Protein AF-0000000078270657 (afdb_homodimer)

Nearest PDB structures (foldseek):
  3v7p-assembly1_A-2  TM=9.640E-01  e=8.651E-48  Nitratiruptor sp. SB155-2
  7lkk-assembly2_C  TM=9.567E-01  e=9.719E-48  Helicobacter pylori
  4m51-assembly1_A-2  TM=9.625E-01  e=1.684E-46  Nitratiruptor sp. SB155-2
  7lkj-assembly1_B  TM=9.420E-01  e=9.041E-44  Helicobacter pylori
  7lkj-assembly2_D  TM=9.407E-01  e=1.241E-42  Helicobacter pylori

Foldseek 3Di:
DAKEWEQWEFQLPPVRDIDGRKIWDAFQFTADIGHPVVVCVVVVPHHYHYHHQWYKYFQWEFAAAELLQLQDDPQAAWDAQVSRVVSCVVCVVVSNPPPSPVSSLVLVVLCVFLRHQEYEYEYAQLPCLVVQLPASHAYAYAQEQWAADPVCLVVSLVNSVVSQVVQVVSDDPRRHYAHEHEEQLTHAPVNLLVRLVVCVVVVHAYEYEYCLAPQRQCQQDPVDDPSNVVVCVVPVPDHGNHHNLRVLVSCPPHQYEHEQCQVCLVPLLSHDQQRYAYEHQLQLSVGHHAGRPVVSNVVSNHQYAYHHYYVSRHVDRQLLVRLVSVLVRPVVDDNLVSLSVHLSNTAVSSCSSRVAQTSGNDRPGGPWMFMARHDDDPDPSCRSVCCSVPGRGTPWTDGSNHTDDD/DAKEWEQWEFQLPPVRDIDGRKIWDAFQFTADIGHPVVVCVVVVPHHYHYHHQWYKYFQWEFAAAELLQLQDDPQAAWDAQVSRVVSCVVCVVVSNPPPSPVSSLVLVVLCVFLRHQEYEYEYAQLPCLVVQLPASHAYAYAQEQWAADPVCLVVSLVNSVVSQVVQVVSDDPRRHYAHEYEEQLTHAPVNLLVRLVVCVVVVHAYEYEYCLAPQRQCQQDPVDDPSNVVVCVVPVPDHGNHHNLRVLCSCPPHQYEHEQCQVCLVPLLSHDQQRYAYEHQLQLSVGHHAGRPVVSNVVSNHQYAYHHYYVSRHVDRQLLVRLVSVLVRPVVDDNLVSLSVHLSNTAVSSCSSRVAQTSGNDRPGGPWMFMARHDDDPDPSCRSVCCSVPGRGTPWTDGSNHTDDD

Organism: NCBI:txid3161138

Structure (mmCIF, N/CA/C/O backbone):
data_AF-0000000078270657-model_v1
#
loop_
_entity.id
_entity.type
_entity.pdbx_description
1 polymer 'Metallo-dependent hydrolase, subgroup D'
#
loop_
_atom_site.group_PDB
_atom_site.id
_atom_site.type_symbol
_atom_site.label_atom_id
_atom_site.label_alt_id
_atom_site.label_comp_id
_atom_site.label_asym_id
_atom_site.label_entity_id
_atom_site.label_seq_id
_atom_site.pdbx_PDB_ins_code
_atom_site.Cartn_x
_atom_site.Cartn_y
_atom_site.Cartn_z
_atom_site.occupancy
_atom_site.B_iso_or_equiv
_atom_site.auth_seq_id
_atom_site.auth_comp_id
_atom_site.auth_asym_id
_atom_site.auth_atom_id
_atom_site.pdbx_PDB_model_num
ATOM 1 N N . MET A 1 1 ? -27.297 30.203 -2.799 1 95 1 MET A N 1
ATOM 2 C CA . MET A 1 1 ? -27.656 28.922 -2.188 1 95 1 MET A CA 1
ATOM 3 C C . MET A 1 1 ? -27.562 27.781 -3.197 1 95 1 MET A C 1
ATOM 5 O O . MET A 1 1 ? -27.953 27.938 -4.355 1 95 1 MET A O 1
ATOM 9 N N . LYS A 1 2 ? -26.875 26.75 -2.814 1 98.25 2 LYS A N 1
ATOM 10 C CA . LYS A 1 2 ? -26.766 25.547 -3.641 1 98.25 2 LYS A CA 1
ATOM 11 C C . LYS A 1 2 ? -27.344 24.328 -2.938 1 98.25 2 LYS A C 1
ATOM 13 O O . LYS A 1 2 ? -27.406 24.281 -1.707 1 98.25 2 LYS A O 1
ATOM 18 N N . ILE A 1 3 ? -27.922 23.5 -3.678 1 98.56 3 ILE A N 1
ATOM 19 C CA . ILE A 1 3 ? -28.344 22.203 -3.184 1 98.56 3 ILE A CA 1
ATOM 20 C C . ILE A 1 3 ? -27.656 21.094 -3.979 1 98.56 3 ILE A C 1
ATOM 22 O O . ILE A 1 3 ? -27.812 21 -5.199 1 98.56 3 ILE A O 1
ATOM 26 N N . LEU A 1 4 ? -26.812 20.328 -3.303 1 98.75 4 LEU A N 1
ATOM 27 C CA . LEU A 1 4 ? -26.094 19.219 -3.908 1 98.75 4 LEU A CA 1
ATOM 28 C C . LEU A 1 4 ? -26.781 17.891 -3.584 1 98.75 4 LEU A C 1
ATOM 30 O O . LEU A 1 4 ? -27 17.578 -2.414 1 98.75 4 LEU A O 1
ATOM 34 N N . LYS A 1 5 ? -27.203 17.125 -4.602 1 98.12 5 LYS A N 1
ATOM 35 C CA . LYS A 1 5 ? -27.766 15.797 -4.441 1 98.12 5 LYS A CA 1
ATOM 36 C C . LYS A 1 5 ? -26.703 14.719 -4.668 1 98.12 5 LYS A C 1
ATOM 38 O O . LYS A 1 5 ? -25.875 14.844 -5.566 1 98.12 5 LYS A O 1
ATOM 43 N N . ALA A 1 6 ? -26.703 13.727 -3.867 1 98.31 6 ALA A N 1
ATOM 44 C CA . ALA A 1 6 ? -25.781 12.617 -4.047 1 98.31 6 ALA A CA 1
ATOM 45 C C . ALA A 1 6 ? -26.406 11.297 -3.596 1 98.31 6 ALA A C 1
ATOM 47 O O . ALA A 1 6 ? -27.344 11.297 -2.789 1 98.31 6 ALA A O 1
ATOM 48 N N . LYS A 1 7 ? -25.984 10.18 -4.16 1 97.25 7 LYS A N 1
ATOM 49 C CA . LYS A 1 7 ? -26.469 8.852 -3.787 1 97.25 7 LYS A CA 1
ATOM 50 C C . LYS A 1 7 ? -26.109 8.523 -2.336 1 97.25 7 LYS A C 1
ATOM 52 O O . LYS A 1 7 ? -26.953 8 -1.596 1 97.25 7 LYS A O 1
ATOM 57 N N . PHE A 1 8 ? -24.891 8.781 -2.027 1 97.69 8 PHE A N 1
ATOM 58 C CA . PHE A 1 8 ? -24.422 8.617 -0.656 1 97.69 8 PHE A CA 1
ATOM 59 C C . PHE A 1 8 ? -23.781 9.898 -0.142 1 97.69 8 PHE A C 1
ATOM 61 O O . PHE A 1 8 ? -22.953 10.508 -0.833 1 97.69 8 PHE A O 1
ATOM 68 N N . ILE A 1 9 ? -24.188 10.352 1.01 1 98.5 9 ILE A N 1
ATOM 69 C CA . ILE A 1 9 ? -23.578 11.484 1.699 1 98.5 9 ILE A CA 1
ATOM 70 C C . ILE A 1 9 ? -22.984 11.023 3.029 1 98.5 9 ILE A C 1
ATOM 72 O O . ILE A 1 9 ? -23.719 10.688 3.959 1 98.5 9 ILE A O 1
ATOM 76 N N . ILE A 1 10 ? -21.672 10.945 3.078 1 98.69 10 ILE A N 1
ATOM 77 C CA . ILE A 1 10 ? -21 10.555 4.305 1 98.69 10 ILE A CA 1
ATOM 78 C C . ILE A 1 10 ? -20.781 11.781 5.191 1 98.69 10 ILE A C 1
ATOM 80 O O . ILE A 1 10 ? -20.078 12.711 4.812 1 98.69 10 ILE A O 1
ATOM 84 N N . LEU A 1 11 ? -21.328 11.789 6.367 1 98.81 11 LEU A N 1
ATOM 85 C CA . LEU A 1 11 ? -21.328 12.992 7.203 1 98.81 11 LEU A CA 1
ATOM 86 C C . LEU A 1 11 ? -20.016 13.141 7.941 1 98.81 11 LEU A C 1
ATOM 88 O O . LEU A 1 11 ? -19.625 14.258 8.32 1 98.81 11 LEU A O 1
ATOM 92 N N . CYS A 1 12 ? -19.281 12 8.219 1 98.56 12 CYS A N 1
ATOM 93 C CA . CYS A 1 12 ? -18.016 11.922 8.961 1 98.56 12 CYS A CA 1
ATOM 94 C C . CYS A 1 12 ? -18.172 12.5 10.359 1 98.56 12 CYS A C 1
ATOM 96 O O . CYS A 1 12 ? -17.266 13.148 10.875 1 98.56 12 CYS A O 1
ATOM 98 N N . ASN A 1 13 ? -19.406 12.406 10.93 1 97.88 13 ASN A N 1
ATOM 99 C CA . ASN A 1 13 ? -19.656 12.742 12.328 1 97.88 13 ASN A CA 1
AT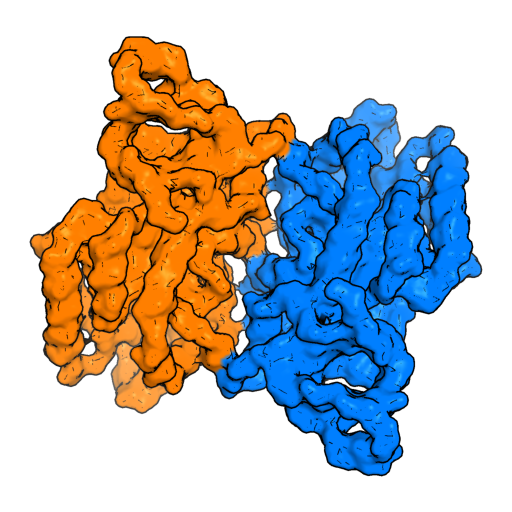OM 100 C C . ASN A 1 13 ? -19.219 11.625 13.258 1 97.88 13 ASN A C 1
ATOM 102 O O . ASN A 1 13 ? -18.625 10.641 12.812 1 97.88 13 ASN A O 1
ATOM 106 N N . GLU A 1 14 ? -19.406 11.766 14.508 1 95.62 14 GLU A N 1
ATOM 107 C CA . GLU A 1 14 ? -18.953 10.789 15.492 1 95.62 14 GLU A CA 1
ATOM 108 C C . GLU A 1 14 ? -19.531 9.406 15.219 1 95.62 14 GLU A C 1
ATOM 110 O O . GLU A 1 14 ? -18.812 8.406 15.281 1 95.62 14 GLU A O 1
ATOM 115 N N . SER A 1 15 ? -20.812 9.359 14.867 1 96.06 15 SER A N 1
ATOM 116 C CA . SER A 1 15 ? -21.469 8.078 14.602 1 96.06 15 SER A CA 1
ATOM 117 C C . SER A 1 15 ? -21.203 7.609 13.18 1 96.06 15 SER A C 1
ATOM 119 O O . SER A 1 15 ? -21.547 6.484 12.812 1 96.06 15 SER A O 1
ATOM 121 N N . PHE A 1 16 ? -20.609 8.422 12.383 1 97.38 16 PHE A N 1
ATOM 122 C CA . PHE A 1 16 ? -20.25 8.141 11 1 97.38 16 PHE A CA 1
ATOM 123 C C . PHE A 1 16 ? -21.5 7.77 10.195 1 97.38 16 PHE A C 1
ATOM 125 O O . PHE A 1 16 ? -21.531 6.727 9.539 1 97.38 16 PHE A O 1
ATOM 132 N N . ASP A 1 17 ? -22.453 8.625 10.188 1 97.62 17 ASP A N 1
ATOM 133 C CA . ASP A 1 17 ? -23.719 8.406 9.492 1 97.62 17 ASP A CA 1
ATOM 134 C C . ASP A 1 17 ? -23.562 8.617 7.988 1 97.62 17 ASP A C 1
ATOM 136 O O . ASP A 1 17 ? -22.781 9.477 7.555 1 97.62 17 ASP A O 1
ATOM 140 N N . VAL A 1 18 ? -24.281 7.828 7.234 1 97.44 18 VAL A N 1
ATOM 141 C CA . VAL A 1 18 ? -24.375 7.961 5.785 1 97.44 18 VAL A CA 1
ATOM 142 C C . VAL A 1 18 ? -25.828 8.195 5.371 1 97.44 18 VAL A C 1
ATOM 144 O O . VAL A 1 18 ? -26.703 7.391 5.68 1 97.44 18 VAL A O 1
ATOM 147 N N . VAL A 1 19 ? -26.062 9.359 4.719 1 97.19 19 VAL A N 1
ATOM 148 C CA . VAL A 1 19 ? -27.391 9.656 4.188 1 97.19 19 VAL A CA 1
ATOM 149 C C . VAL A 1 19 ? -27.5 9.133 2.756 1 97.19 19 VAL A C 1
ATOM 151 O O . VAL A 1 19 ? -26.672 9.469 1.9 1 97.19 19 VAL A O 1
ATOM 154 N N . GLN A 1 20 ? -28.484 8.281 2.5 1 96.12 20 GLN A N 1
ATOM 155 C CA . GLN A 1 20 ? -28.688 7.73 1.166 1 96.12 20 GLN A CA 1
ATOM 156 C C . GLN A 1 20 ? -29.703 8.57 0.38 1 96.12 20 GLN A C 1
ATOM 158 O O . GLN A 1 20 ? -30.734 8.953 0.913 1 96.12 20 GLN A O 1
ATOM 163 N N . ASN A 1 21 ? -29.328 8.836 -0.837 1 96.69 21 ASN A N 1
ATOM 164 C CA . ASN A 1 21 ? -30.156 9.617 -1.736 1 96.69 21 ASN A CA 1
ATOM 165 C C . ASN A 1 21 ? -30.578 10.938 -1.097 1 96.69 21 ASN A C 1
ATOM 167 O O . ASN A 1 21 ? -31.766 11.266 -1.056 1 96.69 21 ASN A O 1
ATOM 171 N N . GLY A 1 22 ? -29.547 11.617 -0.55 1 97.81 22 GLY A N 1
ATOM 172 C CA . GLY A 1 22 ? -29.797 12.859 0.173 1 97.81 22 GLY A CA 1
ATOM 173 C C . GLY A 1 22 ? -29.312 14.086 -0.572 1 97.81 22 GLY A C 1
ATOM 174 O O . GLY A 1 22 ? -29 14.016 -1.763 1 97.81 22 GLY A O 1
ATOM 175 N N . ALA A 1 23 ? -29.422 15.188 0.154 1 98.5 23 ALA A N 1
ATOM 176 C CA . ALA A 1 23 ? -28.984 16.469 -0.402 1 98.5 23 ALA A CA 1
ATOM 177 C C . ALA A 1 23 ? -28.375 17.359 0.677 1 98.5 23 ALA A C 1
ATOM 179 O O . ALA A 1 23 ? -28.609 17.156 1.869 1 98.5 23 ALA A O 1
ATOM 180 N N . ILE A 1 24 ? -27.578 18.266 0.26 1 98.81 24 ILE A N 1
ATOM 181 C CA . ILE A 1 24 ? -26.922 19.25 1.119 1 98.81 24 ILE A CA 1
ATOM 182 C C . ILE A 1 24 ? -27.25 20.656 0.621 1 98.81 24 ILE A C 1
ATOM 184 O O . ILE A 1 24 ? -26.969 20.984 -0.535 1 98.81 24 ILE A O 1
ATOM 188 N N . ALA A 1 25 ? -27.844 21.484 1.421 1 98.75 25 ALA A N 1
ATOM 189 C CA . ALA A 1 25 ? -28.031 22.906 1.114 1 98.75 25 ALA A CA 1
ATOM 190 C C . ALA A 1 25 ? -26.922 23.75 1.725 1 98.75 25 ALA A C 1
ATOM 192 O O . ALA A 1 25 ? -26.656 23.672 2.926 1 98.75 25 ALA A O 1
ATOM 193 N N . PHE A 1 26 ? -26.219 24.531 0.838 1 98.69 26 PHE A N 1
ATOM 194 C CA . PHE A 1 26 ? -25.078 25.266 1.367 1 98.69 26 PHE A CA 1
ATOM 195 C C . PHE A 1 26 ? -24.812 26.516 0.537 1 98.69 26 PHE A C 1
ATOM 197 O O . PHE A 1 26 ? -25.266 26.625 -0.604 1 98.69 26 PHE A O 1
ATOM 204 N N . ASP A 1 27 ? -24.219 27.516 1.09 1 97.88 27 ASP A N 1
ATOM 205 C CA . ASP A 1 27 ? -23.453 28.609 0.478 1 97.88 27 ASP A CA 1
ATOM 206 C C . ASP A 1 27 ? -22 28.609 0.962 1 97.88 27 ASP A C 1
ATOM 208 O O . ASP A 1 27 ? -21.281 27.625 0.77 1 97.88 27 ASP A O 1
ATOM 212 N N . LYS A 1 28 ? -21.656 29.5 1.803 1 97.88 28 LYS A N 1
ATOM 213 C CA . LYS A 1 28 ? -20.312 29.438 2.371 1 97.88 28 LYS A CA 1
ATOM 214 C C . LYS A 1 28 ? -20.234 28.422 3.508 1 97.88 28 LYS A C 1
ATOM 216 O O . LYS A 1 28 ? -19.156 27.906 3.82 1 97.88 28 LYS A O 1
ATOM 221 N N . THR A 1 29 ? -21.422 28.188 4.09 1 98.38 29 THR A N 1
ATOM 222 C CA . THR A 1 29 ? -21.578 27.203 5.16 1 98.38 29 THR A CA 1
ATOM 223 C C . THR A 1 29 ? -22.688 26.203 4.828 1 98.38 29 THR A C 1
ATOM 225 O O . THR A 1 29 ? -23.516 26.469 3.949 1 98.38 29 THR A O 1
ATOM 228 N N . ILE A 1 30 ? -22.672 25.156 5.453 1 98.62 30 ILE A N 1
ATOM 229 C CA . ILE A 1 30 ? -23.734 24.156 5.301 1 98.62 30 ILE A CA 1
ATOM 230 C C . ILE A 1 30 ? -24.969 24.594 6.074 1 98.62 30 ILE A C 1
ATOM 232 O O . ILE A 1 30 ? -24.875 24.953 7.25 1 98.62 30 ILE A O 1
ATOM 236 N N . HIS A 1 31 ? -26.094 24.531 5.43 1 98.19 31 HIS A N 1
ATOM 237 C CA . HIS A 1 31 ? -27.312 24.969 6.078 1 98.19 31 HIS A CA 1
ATOM 238 C C . HIS A 1 31 ? -28.125 23.781 6.57 1 98.19 31 HIS A C 1
ATOM 240 O O . HIS A 1 31 ? -28.688 23.812 7.672 1 98.19 31 HIS A O 1
ATOM 246 N N . LYS A 1 32 ? -28.188 22.797 5.707 1 97.62 32 LYS A N 1
ATOM 247 C CA . LYS A 1 32 ? -29.016 21.641 6.051 1 97.62 32 LYS A CA 1
ATOM 248 C C . LYS A 1 32 ? -28.672 20.438 5.176 1 97.62 32 LYS A C 1
ATOM 250 O O . LYS A 1 32 ? -28.281 20.609 4.016 1 97.62 32 LYS A O 1
ATOM 255 N N . ILE A 1 33 ? -28.703 19.328 5.781 1 98.12 33 ILE A N 1
ATOM 256 C CA . ILE A 1 33 ? -28.609 18.047 5.09 1 98.12 33 ILE A CA 1
ATOM 257 C C . ILE A 1 33 ? -29.922 17.281 5.262 1 98.12 33 ILE A C 1
ATOM 259 O O . ILE A 1 33 ? -30.453 17.188 6.367 1 98.12 33 ILE A O 1
ATOM 263 N N . GLY A 1 34 ? -30.406 16.781 4.246 1 96.25 34 GLY A N 1
ATOM 264 C CA . GLY A 1 34 ? -31.672 16.062 4.312 1 96.25 34 GLY A CA 1
ATOM 265 C C . GLY A 1 34 ? -32.156 15.594 2.957 1 96.25 34 GLY A C 1
ATOM 266 O O . GLY A 1 34 ? -31.375 15.32 2.059 1 96.25 34 GLY A O 1
ATOM 267 N N . LYS A 1 35 ? -33.562 15.422 2.824 1 95.19 35 LYS A N 1
ATOM 268 C CA . LYS A 1 35 ? -34.156 14.984 1.568 1 95.19 35 LYS A CA 1
ATOM 269 C C . LYS A 1 35 ? -34.219 16.125 0.561 1 95.19 35 LYS A C 1
ATOM 271 O O . LYS A 1 35 ? -34.469 17.281 0.933 1 95.19 35 LYS A O 1
ATOM 276 N N . PHE A 1 36 ? -33.969 15.781 -0.6 1 95.81 36 PHE A N 1
ATOM 277 C CA . PHE A 1 36 ? -33.938 16.766 -1.668 1 95.81 36 PHE A CA 1
ATOM 278 C C . PHE A 1 36 ? -35.219 17.562 -1.692 1 95.81 36 PHE A C 1
ATOM 280 O O . PHE A 1 36 ? -35.219 18.797 -1.785 1 95.81 36 PHE A O 1
ATOM 287 N N . ASP A 1 37 ? -36.344 16.828 -1.592 1 95.94 37 ASP A N 1
ATOM 288 C CA . ASP A 1 37 ? -37.656 17.469 -1.696 1 95.94 37 ASP A CA 1
ATOM 289 C C . ASP A 1 37 ? -37.844 18.484 -0.581 1 95.94 37 ASP A C 1
ATOM 291 O O . ASP A 1 37 ? -38.438 19.547 -0.802 1 95.94 37 ASP A O 1
ATOM 295 N N . GLU A 1 38 ? -37.406 18.172 0.54 1 96.31 38 GLU A N 1
ATOM 296 C CA . GLU A 1 38 ? -37.5 19.078 1.677 1 96.31 38 GLU A CA 1
ATOM 297 C C . GLU A 1 38 ? -36.625 20.328 1.464 1 96.31 38 GLU A C 1
ATOM 299 O O . GLU A 1 38 ? -37.062 21.438 1.771 1 96.31 38 GLU A O 1
ATOM 304 N N . LEU A 1 39 ? -35.469 20.156 0.97 1 96.94 39 LEU A N 1
ATOM 305 C CA . LEU A 1 39 ? -34.5 21.25 0.825 1 96.94 39 LEU A CA 1
ATOM 306 C C . LEU A 1 39 ? -34.938 22.203 -0.292 1 96.94 39 LEU A C 1
ATOM 308 O O . LEU A 1 39 ? -34.812 23.422 -0.166 1 96.94 39 LEU A O 1
ATOM 312 N N . ILE A 1 40 ? -35.469 21.641 -1.352 1 94.75 40 ILE A N 1
ATOM 313 C CA . ILE A 1 40 ? -35.844 22.5 -2.469 1 94.75 40 ILE A CA 1
ATOM 314 C C . ILE A 1 40 ? -37.094 23.297 -2.094 1 94.75 40 ILE A C 1
ATOM 316 O O . ILE A 1 40 ? -37.281 24.422 -2.59 1 94.75 40 ILE A O 1
ATOM 320 N N . ALA A 1 41 ? -37.938 22.734 -1.341 1 95.69 41 ALA A N 1
ATOM 321 C CA . ALA A 1 41 ? -39.094 23.469 -0.842 1 95.69 41 ALA A CA 1
ATOM 322 C C . ALA A 1 41 ? -38.656 24.656 0.024 1 95.69 41 ALA A C 1
ATOM 324 O O . ALA A 1 41 ? -39.281 25.719 -0.007 1 95.69 41 ALA A O 1
ATOM 325 N N . ARG A 1 42 ? -37.688 24.422 0.782 1 95.12 42 ARG A N 1
ATOM 326 C CA . ARG A 1 42 ? -37.219 25.453 1.709 1 95.12 42 ARG A CA 1
ATOM 327 C C . ARG A 1 42 ? -36.375 26.5 0.981 1 95.12 42 ARG A C 1
ATOM 329 O O . ARG A 1 42 ? -36.438 27.688 1.323 1 95.12 42 ARG A O 1
ATOM 336 N N . PHE A 1 43 ? -35.531 26.031 0.056 1 94.94 43 PHE A N 1
ATOM 337 C CA . PHE A 1 43 ? -34.625 26.906 -0.701 1 94.94 43 PHE A CA 1
ATOM 338 C C . PHE A 1 43 ? -35 26.891 -2.184 1 94.94 43 PHE A C 1
ATOM 340 O O . PHE A 1 43 ? -34.188 26.422 -3.008 1 94.94 43 PHE A O 1
ATOM 347 N N . SER A 1 44 ? -36.062 27.562 -2.617 1 91.5 44 SER A N 1
ATOM 348 C CA . SER A 1 44 ? -36.719 27.391 -3.916 1 91.5 44 SER A CA 1
ATOM 349 C C . SER A 1 44 ? -35.844 27.984 -5.031 1 91.5 44 SER A C 1
ATOM 351 O O . SER A 1 44 ? -35.906 27.531 -6.18 1 91.5 44 SER A O 1
ATOM 353 N N . ASP A 1 45 ? -34.969 28.922 -4.707 1 94 45 ASP A N 1
ATOM 354 C CA . ASP A 1 45 ? -34.188 29.578 -5.742 1 94 45 ASP A CA 1
ATOM 355 C C . ASP A 1 45 ? -32.781 29.047 -5.773 1 94 45 ASP A C 1
ATOM 357 O O . ASP A 1 45 ? -31.891 29.609 -6.438 1 94 45 ASP A O 1
ATOM 361 N N . ALA A 1 46 ? -32.562 27.906 -5.105 1 96.25 46 ALA A N 1
ATOM 362 C CA . ALA A 1 46 ? -31.203 27.375 -4.988 1 96.25 46 ALA A CA 1
ATOM 363 C C . ALA A 1 46 ? -30.734 26.766 -6.312 1 96.25 46 ALA A C 1
ATOM 365 O O . ALA A 1 46 ? -31.547 26.203 -7.059 1 96.25 46 ALA A O 1
ATOM 366 N N . GLU A 1 47 ? -29.406 26.938 -6.676 1 97.62 47 GLU A N 1
ATOM 367 C CA . GLU A 1 47 ? -28.766 26.188 -7.762 1 97.62 47 GLU A CA 1
ATOM 368 C C . GLU A 1 47 ? -28.672 24.703 -7.43 1 97.62 47 GLU A C 1
ATOM 370 O O . GLU A 1 47 ? -28.203 24.328 -6.359 1 97.62 47 GLU A O 1
ATOM 375 N N . ILE A 1 48 ? -29.156 23.859 -8.336 1 97.94 48 ILE A N 1
ATOM 376 C CA . ILE A 1 48 ? -29.172 22.422 -8.086 1 97.94 48 ILE A CA 1
ATOM 377 C C . ILE A 1 48 ? -27.938 21.781 -8.703 1 97.94 48 ILE A C 1
ATOM 379 O O . ILE A 1 48 ? -27.688 21.938 -9.906 1 97.94 48 ILE A O 1
ATOM 383 N N . LEU A 1 49 ? -27.062 21.172 -7.902 1 98.31 49 LEU A N 1
ATOM 384 C CA . LEU A 1 49 ? -25.938 20.344 -8.32 1 98.31 49 LEU A CA 1
ATOM 385 C C . LEU A 1 49 ? -26.281 18.859 -8.25 1 98.31 49 LEU A C 1
ATOM 387 O O . LEU A 1 49 ? -26.344 18.297 -7.16 1 98.31 49 LEU A O 1
ATOM 391 N N . ASP A 1 50 ? -26.438 18.219 -9.414 1 97.94 50 ASP A N 1
ATOM 392 C CA . ASP A 1 50 ? -26.938 16.844 -9.469 1 97.94 50 ASP A CA 1
ATOM 393 C C . ASP A 1 50 ? -25.781 15.852 -9.547 1 97.94 50 ASP A C 1
ATOM 395 O O . ASP A 1 50 ? -25.203 15.648 -10.617 1 97.94 50 ASP A O 1
ATOM 399 N N . PHE A 1 51 ? -25.484 15.203 -8.477 1 97.81 51 PHE A N 1
ATOM 400 C CA . PHE A 1 51 ? -24.516 14.133 -8.367 1 97.81 51 PHE A CA 1
ATOM 401 C C . PHE A 1 51 ? -25.172 12.844 -7.883 1 97.81 51 PHE A C 1
ATOM 403 O O . PHE A 1 51 ? -24.656 12.172 -6.988 1 97.81 51 PHE A O 1
ATOM 410 N N . ASN A 1 52 ? -26.25 12.391 -8.469 1 94.81 52 ASN A N 1
ATOM 411 C CA . ASN A 1 52 ? -27.172 11.359 -7.988 1 94.81 52 ASN A CA 1
ATOM 412 C C . ASN A 1 52 ? -26.5 9.992 -7.941 1 94.81 52 ASN A C 1
ATOM 414 O O . ASN A 1 52 ? -26.906 9.117 -7.184 1 94.81 52 ASN A O 1
ATOM 418 N N . ASP A 1 53 ? -25.469 9.742 -8.633 1 95.56 53 ASP A N 1
ATOM 419 C CA . ASP A 1 53 ? -24.812 8.43 -8.633 1 95.56 53 ASP A CA 1
ATOM 420 C C . ASP A 1 53 ? -23.5 8.469 -7.871 1 95.56 53 ASP A C 1
ATOM 422 O O . ASP A 1 53 ? -22.766 7.48 -7.844 1 95.56 53 ASP A O 1
ATOM 426 N N . ASP A 1 54 ? -23.234 9.609 -7.297 1 98.06 54 ASP A N 1
ATOM 427 C CA . ASP A 1 54 ? -21.906 9.859 -6.75 1 98.06 54 ASP A CA 1
ATOM 428 C C . ASP A 1 54 ? -21.938 9.883 -5.223 1 98.06 54 ASP A C 1
ATOM 430 O O . ASP A 1 54 ? -22.969 9.609 -4.613 1 98.06 54 ASP A O 1
ATOM 434 N N . ILE A 1 55 ? -20.797 10.008 -4.633 1 98.5 55 ILE A N 1
ATOM 435 C CA . ILE A 1 55 ? -20.609 10.055 -3.186 1 98.5 55 ILE A CA 1
ATOM 436 C C . ILE A 1 55 ? -20.141 11.453 -2.773 1 98.5 55 ILE A C 1
ATOM 438 O O . ILE A 1 55 ? -19.172 11.977 -3.326 1 98.5 55 ILE A O 1
ATOM 442 N N . ALA A 1 56 ? -20.844 12.086 -1.86 1 98.81 56 ALA A N 1
ATOM 443 C CA . ALA A 1 56 ? -20.422 13.359 -1.289 1 98.81 56 ALA A CA 1
ATOM 444 C C . ALA A 1 56 ? -19.953 13.195 0.152 1 98.81 56 ALA A C 1
ATOM 446 O O . ALA A 1 56 ? -20.547 12.438 0.922 1 98.81 56 ALA A O 1
ATOM 447 N N . MET A 1 57 ? -18.938 13.828 0.509 1 98.88 57 MET A N 1
ATOM 448 C CA . MET A 1 57 ? -18.422 13.836 1.871 1 98.88 57 MET A CA 1
ATOM 449 C C . MET A 1 57 ? -17.625 15.117 2.145 1 98.88 57 MET A C 1
ATOM 451 O O . MET A 1 57 ? -17.438 15.938 1.246 1 98.88 57 MET A O 1
ATOM 455 N N . PRO A 1 58 ? -17.328 15.398 3.436 1 98.94 58 PRO A N 1
ATOM 456 C CA . PRO A 1 58 ? -16.469 16.562 3.641 1 98.94 58 PRO A CA 1
ATOM 457 C C . PRO A 1 58 ? -15.203 16.5 2.793 1 98.94 58 PRO A C 1
ATOM 459 O O . PRO A 1 58 ? -14.633 15.43 2.59 1 98.94 58 PRO A O 1
ATOM 462 N N . ALA A 1 59 ? -14.812 17.672 2.246 1 98.94 59 ALA A N 1
ATOM 463 C CA . ALA A 1 59 ? -13.516 17.719 1.587 1 98.94 59 ALA A CA 1
ATOM 464 C C . ALA A 1 59 ? -12.414 17.203 2.51 1 98.94 59 ALA A C 1
ATOM 466 O O . ALA A 1 59 ? -12.484 17.375 3.729 1 98.94 59 ALA A O 1
ATOM 467 N N . LEU A 1 60 ? -11.398 16.609 1.958 1 98.94 60 LEU A N 1
ATOM 468 C CA . LEU A 1 60 ? -10.352 15.961 2.734 1 98.94 60 LEU A CA 1
ATOM 469 C C . LEU A 1 60 ? -9.359 16.984 3.277 1 98.94 60 LEU A C 1
ATOM 471 O O . LEU A 1 60 ? -9.297 18.109 2.791 1 98.94 60 LEU A O 1
ATOM 475 N N . ILE A 1 61 ? -8.695 16.594 4.344 1 98.94 61 ILE A N 1
ATOM 476 C CA . ILE A 1 61 ? -7.68 17.422 4.996 1 98.94 61 ILE A CA 1
ATOM 477 C C . ILE A 1 61 ? -6.367 16.641 5.094 1 98.94 61 ILE A C 1
ATOM 479 O O . ILE A 1 61 ? -6.34 15.516 5.613 1 98.94 61 ILE A O 1
ATOM 483 N N . ASN A 1 62 ? -5.309 17.094 4.504 1 98.94 62 ASN A N 1
ATOM 484 C CA . ASN A 1 62 ? -3.947 16.625 4.723 1 98.94 62 ASN A CA 1
ATOM 485 C C . ASN A 1 62 ? -3.211 17.469 5.754 1 98.94 62 ASN A C 1
ATOM 487 O O . ASN A 1 62 ? -2.555 18.453 5.402 1 98.94 62 ASN A O 1
ATOM 491 N N . SER A 1 63 ? -3.184 17.031 6.996 1 98.88 63 SER A N 1
ATOM 492 C CA . SER A 1 63 ? -2.852 17.891 8.117 1 98.88 63 SER A CA 1
ATOM 493 C C . SER A 1 63 ? -1.343 18.016 8.297 1 98.88 63 SER A C 1
ATOM 495 O O . SER A 1 63 ? -0.872 18.781 9.148 1 98.88 63 SER A O 1
ATOM 497 N N . HIS A 1 64 ? -0.576 17.297 7.496 1 98.94 64 HIS A N 1
ATOM 498 C CA . HIS A 1 64 ? 0.875 17.422 7.566 1 98.94 64 HIS A CA 1
ATOM 499 C C . HIS A 1 64 ? 1.519 17.125 6.215 1 98.94 64 HIS A C 1
ATOM 501 O O . HIS A 1 64 ? 1.464 16 5.727 1 98.94 64 HIS A O 1
ATOM 507 N N . ILE A 1 65 ? 2.125 18.125 5.645 1 98.62 65 ILE A N 1
ATOM 508 C CA . ILE A 1 65 ? 2.822 18.031 4.367 1 98.62 65 ILE A CA 1
ATOM 509 C C . ILE A 1 65 ? 4.035 18.953 4.363 1 98.62 65 ILE A C 1
ATOM 511 O O . ILE A 1 65 ? 4.117 19.875 5.172 1 98.62 65 ILE A O 1
ATOM 515 N N . HIS A 1 66 ? 5.078 18.641 3.66 1 97 66 HIS A N 1
ATOM 516 C CA . HIS A 1 66 ? 6.227 19.484 3.359 1 97 66 HIS A CA 1
ATOM 517 C C . HIS A 1 66 ? 6.309 19.797 1.867 1 97 66 HIS A C 1
ATOM 519 O O . HIS A 1 66 ? 6.926 19.047 1.109 1 97 66 HIS A O 1
ATOM 525 N N . LEU A 1 67 ? 5.832 20.938 1.465 1 96 67 LEU A N 1
ATOM 526 C CA . LEU A 1 67 ? 5.789 21.281 0.047 1 96 67 LEU A CA 1
ATOM 527 C C . LEU A 1 67 ? 7.184 21.578 -0.483 1 96 67 LEU A C 1
ATOM 529 O O . LEU A 1 67 ? 7.473 21.344 -1.657 1 96 67 LEU A O 1
ATOM 533 N N . GLU A 1 68 ? 8.078 22.031 0.394 1 90.88 68 GLU A N 1
ATOM 534 C CA . GLU A 1 68 ? 9.406 22.469 -0.009 1 90.88 68 GLU A CA 1
ATOM 535 C C . GLU A 1 68 ? 10.258 21.312 -0.495 1 90.88 68 GLU A C 1
ATOM 537 O O . GLU A 1 68 ? 11.266 21.5 -1.179 1 90.88 68 GLU A O 1
ATOM 542 N N . PHE A 1 69 ? 9.859 20.062 -0.154 1 85.31 69 PHE A N 1
ATOM 543 C CA . PHE A 1 69 ? 10.648 18.891 -0.508 1 85.31 69 PHE A CA 1
ATOM 544 C C . PHE A 1 69 ? 10.031 18.156 -1.688 1 85.31 69 PHE A C 1
ATOM 546 O O . PHE A 1 69 ? 10.406 17.016 -1.988 1 85.31 69 PHE A O 1
ATOM 553 N N . SER A 1 70 ? 9.18 18.734 -2.389 1 85 70 SER A N 1
ATOM 554 C CA . SER A 1 70 ? 8.398 18.078 -3.434 1 85 70 SER A CA 1
ATOM 555 C C . SER A 1 70 ? 9.242 17.844 -4.684 1 85 70 SER A C 1
ATOM 557 O O . SER A 1 70 ? 8.836 17.094 -5.582 1 85 70 SER A O 1
ATOM 559 N N . ALA A 1 71 ? 10.453 18.328 -4.695 1 74.25 71 ALA A N 1
ATOM 560 C CA . ALA A 1 71 ? 11.328 18.141 -5.852 1 74.25 71 ALA A CA 1
ATOM 561 C C . ALA A 1 71 ? 12.242 16.938 -5.645 1 74.25 71 ALA A C 1
ATOM 563 O O . ALA A 1 71 ? 13.062 16.609 -6.512 1 74.25 71 ALA A O 1
ATOM 564 N N . ASN A 1 72 ? 12.102 16.344 -4.449 1 78.12 72 ASN A N 1
ATOM 565 C CA . ASN A 1 72 ? 12.992 15.227 -4.156 1 78.12 72 ASN A CA 1
ATOM 566 C C . ASN A 1 72 ? 12.867 14.109 -5.188 1 78.12 72 ASN A C 1
ATOM 568 O O . ASN A 1 72 ? 11.758 13.797 -5.625 1 78.12 72 ASN A O 1
ATOM 572 N N . LYS A 1 73 ? 14.031 13.68 -5.457 1 72.75 73 LYS A N 1
ATOM 573 C CA . LYS A 1 73 ? 14.141 12.523 -6.348 1 72.75 73 LYS A CA 1
ATOM 574 C C . LYS A 1 73 ? 14.594 11.281 -5.582 1 72.75 73 LYS A C 1
ATOM 576 O O . LYS A 1 73 ? 14.352 11.172 -4.379 1 72.75 73 LYS A O 1
ATOM 581 N N . THR A 1 74 ? 15.258 10.289 -6.047 1 76.19 74 THR A N 1
ATOM 582 C CA . THR A 1 74 ? 15.688 8.984 -5.559 1 76.19 74 THR A CA 1
ATOM 583 C C . THR A 1 74 ? 17.047 9.078 -4.879 1 76.19 74 THR A C 1
ATOM 585 O O . THR A 1 74 ? 17.75 8.07 -4.727 1 76.19 74 THR A O 1
ATOM 588 N N . THR A 1 75 ? 17.391 10.281 -4.207 1 79.75 75 THR A N 1
ATOM 589 C CA . THR A 1 75 ? 18.75 10.453 -3.715 1 79.75 75 THR A CA 1
ATOM 590 C C . THR A 1 75 ? 18.812 10.242 -2.205 1 79.75 75 THR A C 1
ATOM 592 O O . THR A 1 75 ? 19.891 10.195 -1.623 1 79.75 75 THR A O 1
ATOM 595 N N . LEU A 1 76 ? 17.703 10.102 -1.632 1 87.5 76 LEU A N 1
ATOM 596 C CA . LEU A 1 76 ? 17.688 9.961 -0.179 1 87.5 76 LEU A CA 1
ATOM 597 C C . LEU A 1 76 ? 17.734 8.492 0.23 1 87.5 76 LEU A C 1
ATOM 599 O O . LEU A 1 76 ? 17.391 7.613 -0.561 1 87.5 76 LEU A O 1
ATOM 603 N N . GLU A 1 77 ? 18.25 8.344 1.375 1 91.19 77 GLU A N 1
ATOM 604 C CA . GLU A 1 77 ? 18.422 6.984 1.893 1 91.19 77 GLU A CA 1
ATOM 605 C C . GLU A 1 77 ? 17.328 6.648 2.912 1 91.19 77 GLU A C 1
ATOM 607 O O . GLU A 1 77 ? 17.016 7.461 3.781 1 91.19 77 GLU A O 1
ATOM 612 N N . TYR A 1 78 ? 16.766 5.465 2.785 1 93.75 78 TYR A N 1
ATOM 613 C CA . TYR A 1 78 ? 15.664 5.035 3.65 1 93.75 78 TYR A CA 1
ATOM 614 C C . TYR A 1 78 ? 16.062 3.805 4.457 1 93.75 78 TYR A C 1
ATOM 616 O O . TYR A 1 78 ? 17.156 3.258 4.273 1 93.75 78 TYR A O 1
ATOM 624 N N . GLY A 1 79 ? 15.234 3.418 5.422 1 92.38 79 GLY A N 1
ATOM 625 C CA . GLY A 1 79 ? 15.438 2.24 6.25 1 92.38 79 GLY A CA 1
ATOM 626 C C . GLY A 1 79 ? 15.781 2.576 7.688 1 92.38 79 GLY A C 1
ATOM 627 O O . GLY A 1 79 ? 15.578 1.76 8.586 1 92.38 79 GLY A O 1
ATOM 628 N N . ASP A 1 80 ? 16.312 3.713 7.836 1 92.25 80 ASP A N 1
ATOM 629 C CA . ASP A 1 80 ? 16.703 4.223 9.141 1 92.25 80 ASP A CA 1
ATOM 630 C C . ASP A 1 80 ? 16.625 5.746 9.188 1 92.25 80 ASP A C 1
ATOM 632 O O . ASP A 1 80 ? 17.094 6.43 8.273 1 92.25 80 ASP A O 1
ATOM 636 N N . PHE A 1 81 ? 16.078 6.258 10.273 1 94.5 81 PHE A N 1
ATOM 637 C CA . PHE A 1 81 ? 15.844 7.691 10.383 1 94.5 81 PHE A CA 1
ATOM 638 C C . PHE A 1 81 ? 17.156 8.461 10.32 1 94.5 81 PHE A C 1
ATOM 640 O O . PHE A 1 81 ? 17.266 9.477 9.633 1 94.5 81 PHE A O 1
ATOM 647 N N . LEU A 1 82 ? 18.094 8.016 11.117 1 93.06 82 LEU A N 1
ATOM 648 C CA . LEU A 1 82 ? 19.359 8.742 11.18 1 93.06 82 LEU A CA 1
ATOM 649 C C . LEU A 1 82 ? 20.078 8.695 9.828 1 93.06 82 LEU A C 1
ATOM 651 O O . LEU A 1 82 ? 20.688 9.68 9.414 1 93.06 82 LEU A O 1
ATOM 655 N N . ARG A 1 83 ? 20.031 7.523 9.188 1 90.94 83 ARG A N 1
ATOM 656 C CA . ARG A 1 83 ? 20.578 7.398 7.836 1 90.94 83 ARG A CA 1
ATOM 657 C C . ARG A 1 83 ? 19.906 8.375 6.879 1 90.94 83 ARG A C 1
ATOM 659 O O . ARG A 1 83 ? 20.562 9.047 6.09 1 90.94 83 ARG A O 1
ATOM 666 N N . TRP A 1 84 ? 18.609 8.445 6.914 1 92.88 84 TRP A N 1
ATOM 667 C CA . TRP A 1 84 ? 17.828 9.367 6.102 1 92.88 84 TRP A CA 1
ATOM 668 C C . TRP A 1 84 ? 18.203 10.812 6.398 1 92.88 84 TRP A C 1
ATOM 670 O O . TRP A 1 84 ? 18.438 11.602 5.484 1 92.88 84 TRP A O 1
ATOM 680 N N . LEU A 1 85 ? 18.281 11.172 7.715 1 91.5 85 LEU A N 1
ATOM 681 C CA . LEU A 1 85 ? 18.594 12.531 8.141 1 91.5 85 LEU A CA 1
ATOM 682 C C . LEU A 1 85 ? 19.953 12.969 7.613 1 91.5 85 LEU A C 1
ATOM 684 O O . LEU A 1 85 ? 20.094 14.086 7.105 1 91.5 85 LEU A O 1
ATOM 688 N N . LYS A 1 86 ? 20.922 12.094 7.688 1 89.75 86 LYS A N 1
ATOM 689 C CA . LYS A 1 86 ? 22.25 12.383 7.16 1 89.75 86 LYS A CA 1
ATOM 690 C C . LYS A 1 86 ? 22.203 12.625 5.656 1 89.75 86 LYS A C 1
ATOM 692 O O . LYS A 1 86 ? 22.906 13.5 5.141 1 89.75 86 LYS A O 1
ATOM 697 N N . SER A 1 87 ? 21.359 11.844 5.035 1 89.94 87 SER A N 1
ATOM 698 C CA . SER A 1 87 ? 21.25 12.008 3.59 1 89.94 87 SER A CA 1
ATOM 699 C C . SER A 1 87 ? 20.578 13.336 3.234 1 89.94 87 SER A C 1
ATOM 701 O O . SER A 1 87 ? 20.906 13.945 2.213 1 89.94 87 SER A O 1
ATOM 703 N N . ILE A 1 88 ? 19.609 13.781 4.027 1 86.5 88 ILE A N 1
ATOM 704 C CA . ILE A 1 88 ? 18.969 15.078 3.838 1 86.5 88 ILE A CA 1
ATOM 705 C C . ILE A 1 88 ? 20.016 16.188 3.977 1 86.5 88 ILE A C 1
ATOM 707 O O . ILE A 1 88 ? 20.094 17.094 3.141 1 86.5 88 ILE A O 1
ATOM 711 N N . ILE A 1 89 ? 20.797 16.062 5.047 1 83.31 89 ILE A N 1
ATOM 712 C CA . ILE A 1 89 ? 21.828 17.062 5.312 1 83.31 89 ILE A CA 1
ATOM 713 C C . ILE A 1 89 ? 22.844 17.078 4.172 1 83.31 89 ILE A C 1
ATOM 715 O O . ILE A 1 89 ? 23.203 18.156 3.672 1 83.31 89 ILE A O 1
ATOM 719 N N . ALA A 1 90 ? 23.25 15.938 3.689 1 83.31 90 ALA A N 1
ATOM 720 C CA . ALA A 1 90 ? 24.25 15.797 2.645 1 83.31 90 ALA A CA 1
ATOM 721 C C . ALA A 1 90 ? 23.75 16.359 1.318 1 83.31 90 ALA A C 1
ATOM 723 O O . ALA A 1 90 ? 24.547 16.875 0.515 1 83.31 90 ALA A O 1
ATOM 724 N N . ASN A 1 91 ? 22.453 16.328 1.173 1 81.62 91 ASN A N 1
ATOM 725 C CA . ASN A 1 91 ? 21.875 16.766 -0.096 1 81.62 91 ASN A CA 1
ATOM 726 C C . ASN A 1 91 ? 21.203 18.125 0.038 1 81.62 91 ASN A C 1
ATOM 728 O O . ASN A 1 91 ? 20.375 18.5 -0.801 1 81.62 91 ASN A O 1
ATOM 732 N N . GLY A 1 92 ? 21.453 18.797 1.102 1 77.81 92 GLY A N 1
ATOM 733 C CA . GLY A 1 92 ? 20.812 20.078 1.406 1 77.81 92 GLY A CA 1
ATOM 734 C C . GLY A 1 92 ? 20.906 21.078 0.272 1 77.81 92 GLY A C 1
ATOM 735 O O . GLY A 1 92 ? 19.906 21.703 -0.084 1 77.81 92 GLY A O 1
ATOM 736 N N . ASP A 1 93 ? 22.031 21.109 -0.365 1 71.38 93 ASP A N 1
ATOM 737 C CA . ASP A 1 93 ? 22.234 22.062 -1.458 1 71.38 93 ASP A CA 1
ATOM 738 C C . ASP A 1 93 ? 21.359 21.719 -2.66 1 71.38 93 ASP A C 1
ATOM 740 O O . ASP A 1 93 ? 20.766 22.594 -3.273 1 71.38 93 ASP A O 1
ATOM 744 N N . THR A 1 94 ? 21.312 20.484 -2.947 1 70.88 94 THR A N 1
ATOM 745 C CA . THR A 1 94 ? 20.516 20.016 -4.07 1 70.88 94 THR A CA 1
ATOM 746 C C . THR A 1 94 ? 19.031 20.25 -3.807 1 70.88 94 THR A C 1
ATOM 748 O O . THR A 1 94 ? 18.297 20.719 -4.684 1 70.88 94 THR A O 1
ATOM 751 N N . LEU A 1 95 ? 18.672 20.047 -2.693 1 69.88 95 LEU A N 1
ATOM 752 C CA . LEU A 1 95 ? 17.281 20.203 -2.295 1 69.88 95 LEU A CA 1
ATOM 753 C C . LEU A 1 95 ? 16.891 21.672 -2.279 1 69.88 95 LEU A C 1
ATOM 755 O O . LEU A 1 95 ? 15.734 22.031 -2.543 1 69.88 95 LEU A O 1
ATOM 759 N N . ALA A 1 96 ? 17.859 22.531 -2.084 1 65.06 96 ALA A N 1
ATOM 760 C CA . ALA A 1 96 ? 17.641 23.969 -2.027 1 65.06 96 ALA A CA 1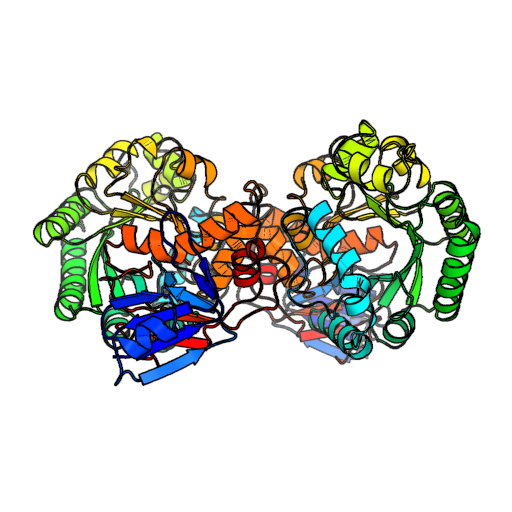
ATOM 761 C C . ALA A 1 96 ? 17.594 24.578 -3.428 1 65.06 96 ALA A C 1
ATOM 763 O O . ALA A 1 96 ? 16.938 25.594 -3.658 1 65.06 96 ALA A O 1
ATOM 764 N N . ASN A 1 97 ? 18.234 23.922 -4.363 1 64.5 97 ASN A N 1
ATOM 765 C CA . ASN A 1 97 ? 18.438 24.5 -5.684 1 64.5 97 ASN A CA 1
ATOM 766 C C . ASN A 1 97 ? 17.406 24 -6.688 1 64.5 97 ASN A C 1
ATOM 768 O O . ASN A 1 97 ? 17.312 24.531 -7.801 1 64.5 97 ASN A O 1
ATOM 772 N N . ASN A 1 98 ? 16.719 23.094 -6.406 1 67.31 98 ASN A N 1
ATOM 773 C CA . ASN A 1 98 ? 15.695 22.594 -7.312 1 67.31 98 ASN A CA 1
ATOM 774 C C . ASN A 1 98 ? 14.617 23.641 -7.578 1 67.31 98 ASN A C 1
ATOM 776 O O . ASN A 1 98 ? 14.477 24.594 -6.812 1 67.31 98 ASN A O 1
ATOM 780 N N . ASP A 1 99 ? 14.188 23.609 -8.828 1 70.88 99 ASP A N 1
ATOM 781 C CA . ASP A 1 99 ? 13.023 24.453 -9.094 1 70.88 99 ASP A CA 1
ATOM 782 C C . ASP A 1 99 ? 11.867 24.109 -8.164 1 70.88 99 ASP A C 1
ATOM 784 O O . ASP A 1 99 ? 11.031 23.266 -8.492 1 70.88 99 ASP A O 1
ATOM 788 N N . LYS A 1 100 ? 11.789 24.719 -7.191 1 86.38 100 LYS A N 1
ATOM 789 C CA . LYS A 1 100 ? 10.859 24.406 -6.113 1 86.38 100 LYS A CA 1
ATOM 790 C C . LYS A 1 100 ? 9.469 24.984 -6.406 1 86.38 100 LYS A C 1
ATOM 792 O O . LYS A 1 100 ? 8.461 24.422 -5.965 1 86.38 100 LYS A O 1
ATOM 797 N N . ASN A 1 101 ? 9.477 25.891 -7.273 1 89.5 101 ASN A N 1
ATOM 798 C CA . ASN A 1 101 ? 8.195 26.562 -7.492 1 89.5 101 ASN A CA 1
ATOM 799 C C . ASN A 1 101 ? 7.227 25.656 -8.25 1 89.5 101 ASN A C 1
ATOM 801 O O . ASN A 1 101 ? 6.09 25.453 -7.816 1 89.5 101 ASN A O 1
ATOM 805 N N . SER A 1 102 ? 7.742 25.141 -9.352 1 92.44 102 SER A N 1
ATOM 806 C CA . SER A 1 102 ? 6.895 24.266 -10.148 1 92.44 102 SER A CA 1
ATOM 807 C C . SER A 1 102 ? 6.484 23.031 -9.359 1 92.44 102 SER A C 1
ATOM 809 O O . SER A 1 102 ? 5.348 22.562 -9.469 1 92.44 102 SER A O 1
ATOM 811 N N . ALA A 1 103 ? 7.402 22.484 -8.594 1 93.44 103 ALA A N 1
ATOM 812 C CA . ALA A 1 103 ? 7.129 21.297 -7.801 1 93.44 103 ALA A CA 1
ATOM 813 C C . ALA A 1 103 ? 6.086 21.594 -6.723 1 93.44 103 ALA A C 1
ATOM 815 O O . ALA A 1 103 ? 5.199 20.766 -6.473 1 93.44 103 ALA A O 1
ATOM 816 N N . ILE A 1 104 ? 6.168 22.75 -6.141 1 95.62 104 ILE A N 1
ATOM 817 C CA . ILE A 1 104 ? 5.23 23.156 -5.098 1 95.62 104 ILE A CA 1
ATOM 818 C C . ILE A 1 104 ? 3.834 23.312 -5.691 1 95.62 104 ILE A C 1
ATOM 820 O O . ILE A 1 104 ? 2.852 22.828 -5.137 1 95.62 104 ILE A O 1
ATOM 824 N N . LYS A 1 105 ? 3.762 23.969 -6.836 1 95.5 105 LYS A N 1
ATOM 825 C CA . LYS A 1 105 ? 2.48 24.156 -7.508 1 95.5 105 LYS A CA 1
ATOM 826 C C . LYS A 1 105 ? 1.846 22.828 -7.867 1 95.5 105 LYS A C 1
ATOM 828 O O . LYS A 1 105 ? 0.643 22.625 -7.684 1 95.5 105 LYS A O 1
ATOM 833 N N . SER A 1 106 ? 2.682 21.969 -8.359 1 95.44 106 SER A N 1
ATOM 834 C CA . SER A 1 106 ? 2.201 20.641 -8.719 1 95.44 106 SER A CA 1
ATOM 835 C C . SER A 1 106 ? 1.71 19.875 -7.492 1 95.44 106 SER A C 1
ATOM 837 O O . SER A 1 106 ? 0.721 19.141 -7.566 1 95.44 106 SER A O 1
ATOM 839 N N . ALA A 1 107 ? 2.43 20 -6.43 1 96.62 107 ALA A N 1
ATOM 840 C CA . ALA A 1 107 ? 2.045 19.344 -5.184 1 96.62 107 ALA A CA 1
ATOM 841 C C . ALA A 1 107 ? 0.698 19.859 -4.684 1 96.62 107 ALA A C 1
ATOM 843 O O . ALA A 1 107 ? -0.149 19.078 -4.246 1 96.62 107 ALA A O 1
ATOM 844 N N . ILE A 1 108 ? 0.487 21.141 -4.75 1 97.81 108 ILE A N 1
ATOM 845 C CA . ILE A 1 108 ? -0.784 21.734 -4.344 1 97.81 108 ILE A CA 1
ATOM 846 C C . ILE A 1 108 ? -1.901 21.234 -5.254 1 97.81 108 ILE A C 1
ATOM 848 O O . ILE A 1 108 ? -2.975 20.844 -4.777 1 97.81 108 ILE A O 1
ATOM 852 N N . ALA A 1 109 ? -1.633 21.203 -6.539 1 97.62 109 ALA A N 1
ATOM 853 C CA . ALA A 1 109 ? -2.617 20.703 -7.496 1 97.62 109 ALA A CA 1
ATOM 854 C C . ALA A 1 109 ? -2.99 19.25 -7.195 1 97.62 109 ALA A C 1
ATOM 856 O O . ALA A 1 109 ? -4.152 18.859 -7.328 1 97.62 109 ALA A O 1
ATOM 857 N N . THR A 1 110 ? -2.006 18.469 -6.805 1 97.94 110 THR A N 1
ATOM 858 C CA . THR A 1 110 ? -2.236 17.078 -6.449 1 97.94 110 THR A CA 1
ATOM 859 C C . THR A 1 110 ? -3.203 16.969 -5.273 1 97.94 110 THR A C 1
ATOM 861 O O . THR A 1 110 ? -4.078 16.109 -5.258 1 97.94 110 THR A O 1
ATOM 864 N N . GLN A 1 111 ? -3.061 17.859 -4.32 1 98.69 111 GLN A N 1
ATOM 865 C CA . GLN A 1 111 ? -3.969 17.859 -3.178 1 98.69 111 GLN A CA 1
ATOM 866 C C . GLN A 1 111 ? -5.398 18.188 -3.615 1 98.69 111 GLN A C 1
ATOM 868 O O . GLN A 1 111 ? -6.332 17.453 -3.271 1 98.69 111 GLN A O 1
ATOM 873 N N . LEU A 1 112 ? -5.508 19.203 -4.371 1 98.75 112 LEU A N 1
ATOM 874 C CA . LEU A 1 112 ? -6.824 19.641 -4.824 1 98.75 112 LEU A CA 1
ATOM 875 C C . LEU A 1 112 ? -7.492 18.547 -5.66 1 98.75 112 LEU A C 1
ATOM 877 O O . LEU A 1 112 ? -8.672 18.234 -5.461 1 98.75 112 LEU A O 1
ATOM 881 N N . ASP A 1 113 ? -6.766 17.953 -6.52 1 98.5 113 ASP A N 1
ATOM 882 C CA . ASP A 1 113 ? -7.281 16.906 -7.383 1 98.5 113 ASP A CA 1
ATOM 883 C C . ASP A 1 113 ? -7.793 15.719 -6.559 1 98.5 113 ASP A C 1
ATOM 885 O O . ASP A 1 113 ? -8.773 15.078 -6.93 1 98.5 113 ASP A O 1
ATOM 889 N N . ALA A 1 114 ? -7.191 15.492 -5.465 1 98.69 114 ALA A N 1
ATOM 890 C CA . ALA A 1 114 ? -7.539 14.352 -4.613 1 98.69 114 ALA A CA 1
ATOM 891 C C . ALA A 1 114 ? -8.742 14.672 -3.736 1 98.69 114 ALA A C 1
ATOM 893 O O . ALA A 1 114 ? -9.242 13.805 -3.016 1 98.69 114 ALA A O 1
ATOM 894 N N . GLY A 1 115 ? -9.227 15.891 -3.752 1 98.75 115 GLY A N 1
ATOM 895 C CA . GLY A 1 115 ? -10.375 16.297 -2.949 1 98.75 115 GLY A CA 1
ATOM 896 C C . GLY A 1 115 ? -9.984 16.953 -1.64 1 98.75 115 GLY A C 1
ATOM 897 O O . GLY A 1 115 ? -10.797 17.031 -0.714 1 98.75 115 GLY A O 1
ATOM 898 N N . VAL A 1 116 ? -8.719 17.391 -1.512 1 98.88 116 VAL A N 1
ATOM 899 C CA . VAL A 1 116 ? -8.211 18.031 -0.299 1 98.88 116 VAL A CA 1
ATOM 900 C C . VAL A 1 116 ? -8.461 19.531 -0.363 1 98.88 116 VAL A C 1
ATOM 902 O O . VAL A 1 116 ? -8.023 20.203 -1.301 1 98.88 116 VAL A O 1
ATOM 905 N N . SER A 1 117 ? -9.133 20.047 0.589 1 98.69 117 SER A N 1
ATOM 906 C CA . SER A 1 117 ? -9.414 21.469 0.633 1 98.69 117 SER A CA 1
ATOM 907 C C . SER A 1 117 ? -8.484 22.188 1.605 1 98.69 117 SER A C 1
ATOM 909 O O . SER A 1 117 ? -8.398 23.422 1.593 1 98.69 117 SER A O 1
ATOM 911 N N . THR A 1 118 ? -7.859 21.422 2.48 1 98.88 118 THR A N 1
ATOM 912 C CA . THR A 1 118 ? -7.066 22 3.553 1 98.88 118 THR A CA 1
ATOM 913 C C . THR A 1 118 ? -5.781 21.219 3.775 1 98.88 118 THR A C 1
ATOM 915 O O . THR A 1 118 ? -5.801 19.984 3.781 1 98.88 118 THR A O 1
ATOM 918 N N . ILE A 1 119 ? -4.68 21.953 3.9 1 98.94 119 ILE A N 1
ATOM 919 C CA . ILE A 1 119 ? -3.418 21.297 4.227 1 98.94 119 ILE A CA 1
ATOM 920 C C . ILE A 1 119 ? -2.791 21.953 5.449 1 98.94 119 ILE A C 1
ATOM 922 O O . ILE A 1 119 ? -3.023 23.141 5.707 1 98.94 119 ILE A O 1
ATOM 926 N N . GLY A 1 120 ? -2.141 21.141 6.316 1 98.88 120 GLY A N 1
ATOM 927 C CA . GLY A 1 120 ? -1.161 21.641 7.27 1 98.88 120 GLY A CA 1
ATOM 928 C C . GLY A 1 120 ? 0.259 21.594 6.738 1 98.88 120 GLY A C 1
ATOM 929 O O . GLY A 1 120 ? 0.876 20.531 6.672 1 98.88 120 GLY A O 1
ATOM 930 N N . GLU A 1 121 ? 0.75 22.781 6.359 1 98.75 121 GLU A N 1
ATOM 931 C CA . GLU A 1 121 ? 2.059 22.891 5.723 1 98.75 121 GLU A CA 1
ATOM 932 C C . GLU A 1 121 ? 3.125 23.328 6.723 1 98.75 121 GLU A C 1
ATOM 934 O O . GLU A 1 121 ? 3.006 24.391 7.348 1 98.75 121 GLU A O 1
ATOM 939 N N . ILE A 1 122 ? 4.074 22.5 6.938 1 98.56 122 ILE A N 1
ATOM 940 C CA . ILE A 1 122 ? 5.242 22.938 7.691 1 98.56 122 ILE A CA 1
ATOM 941 C C . ILE A 1 122 ? 6.305 23.469 6.73 1 98.56 122 ILE A C 1
ATOM 943 O O . ILE A 1 122 ? 6.773 22.75 5.852 1 98.56 122 ILE A O 1
ATOM 947 N N . SER A 1 123 ? 6.672 24.703 6.918 1 97.25 123 SER A N 1
ATOM 948 C CA . SER A 1 123 ? 7.613 25.391 6.043 1 97.25 123 SER A CA 1
ATOM 949 C C . SER A 1 123 ? 8.898 25.75 6.785 1 97.25 123 SER A C 1
ATOM 951 O O . SER A 1 123 ? 8.867 26.469 7.781 1 97.25 123 SER A O 1
ATOM 953 N N . SER A 1 124 ? 9.984 25.297 6.27 1 93.62 124 SER A N 1
ATOM 954 C CA . SER A 1 124 ? 11.281 25.531 6.898 1 93.62 124 SER A CA 1
ATOM 955 C C . SER A 1 124 ? 11.945 26.781 6.332 1 93.62 124 SER A C 1
ATOM 957 O O . SER A 1 124 ? 12.711 27.453 7.031 1 93.62 124 SER A O 1
ATOM 959 N N . TYR A 1 125 ? 11.578 27.125 5.066 1 92.06 125 TYR A N 1
ATOM 960 C CA . TYR A 1 125 ? 12.344 28.172 4.391 1 92.06 125 TYR A CA 1
ATOM 961 C C . TYR A 1 125 ? 11.438 29.297 3.93 1 92.06 125 TYR A C 1
ATOM 963 O O . TYR A 1 125 ? 11.914 30.375 3.559 1 92.06 125 TYR A O 1
ATOM 971 N N . GLY A 1 126 ? 10.172 29.109 3.93 1 94.06 126 GLY A N 1
ATOM 972 C CA . GLY A 1 126 ? 9.234 30.156 3.617 1 94.06 126 GLY A CA 1
ATOM 973 C C . GLY A 1 126 ? 8.977 30.312 2.129 1 94.06 126 GLY A C 1
ATOM 974 O O . GLY A 1 126 ? 8.172 31.156 1.713 1 94.06 126 GLY A O 1
ATOM 975 N N . ILE A 1 127 ? 9.508 29.406 1.312 1 91.56 127 ILE A N 1
ATOM 976 C CA . ILE A 1 127 ? 9.461 29.547 -0.14 1 91.56 127 ILE A CA 1
ATOM 977 C C . ILE A 1 127 ? 8.055 29.25 -0.645 1 91.56 127 ILE A C 1
ATOM 979 O O . ILE A 1 127 ? 7.676 29.672 -1.742 1 91.56 127 ILE A O 1
ATOM 983 N N . ASP A 1 128 ? 7.25 28.594 0.12 1 95.38 128 ASP A N 1
ATOM 984 C CA . ASP A 1 128 ? 5.961 28.078 -0.338 1 95.38 128 ASP A CA 1
ATOM 985 C C . ASP A 1 128 ? 4.816 28.969 0.144 1 95.38 128 ASP A C 1
ATOM 987 O O . ASP A 1 128 ? 3.652 28.719 -0.176 1 95.38 128 ASP A O 1
ATOM 991 N N . ALA A 1 129 ? 5.105 30.062 0.898 1 97.19 129 ALA A N 1
ATOM 992 C CA . ALA A 1 129 ? 4.062 30.875 1.507 1 97.19 129 ALA A CA 1
ATOM 993 C C . ALA A 1 129 ? 3.172 31.516 0.443 1 97.19 129 ALA A C 1
ATOM 995 O O . ALA A 1 129 ? 1.946 31.406 0.506 1 97.19 129 ALA A O 1
ATOM 996 N N . LEU A 1 130 ? 3.773 32.125 -0.528 1 96.75 130 LEU A N 1
ATOM 997 C CA . LEU A 1 130 ? 3.016 32.844 -1.56 1 96.75 130 LEU A CA 1
ATOM 998 C C . LEU A 1 130 ? 2.246 31.844 -2.432 1 96.75 130 LEU A C 1
ATOM 1000 O O . LEU A 1 130 ? 1.14 32.156 -2.887 1 96.75 130 LEU A O 1
ATOM 1004 N N . HIS A 1 131 ? 2.865 30.688 -2.721 1 96.69 131 HIS A N 1
ATOM 1005 C CA . HIS A 1 131 ? 2.18 29.656 -3.49 1 96.69 131 HIS A CA 1
ATOM 1006 C C . HIS A 1 131 ? 0.914 29.188 -2.781 1 96.69 131 HIS A C 1
ATOM 1008 O O . HIS A 1 131 ? -0.131 29.016 -3.412 1 96.69 131 HIS A O 1
ATOM 1014 N N . CYS A 1 132 ? 1.015 29.031 -1.476 1 97.94 132 CYS A N 1
ATOM 1015 C CA . CYS A 1 132 ? -0.134 28.609 -0.681 1 97.94 132 CYS A CA 1
ATOM 1016 C C . CYS A 1 132 ? -1.192 29.703 -0.631 1 97.94 132 CYS A C 1
ATOM 1018 O O . CYS A 1 132 ? -2.377 29.438 -0.849 1 97.94 132 CYS A O 1
ATOM 1020 N N . ALA A 1 133 ? -0.749 30.906 -0.394 1 97.88 133 ALA A N 1
ATOM 1021 C CA . ALA A 1 133 ? -1.666 32.031 -0.234 1 97.88 133 ALA A CA 1
ATOM 1022 C C . ALA A 1 133 ? -2.404 32.312 -1.537 1 97.88 133 ALA A C 1
ATOM 1024 O O . ALA A 1 133 ? -3.541 32.812 -1.52 1 97.88 133 ALA A O 1
ATOM 1025 N N . ASN A 1 134 ? -1.787 32.031 -2.643 1 95.94 134 ASN A N 1
ATOM 1026 C CA . ASN A 1 134 ? -2.369 32.344 -3.945 1 95.94 134 ASN A CA 1
ATOM 1027 C C . ASN A 1 134 ? -3.092 31.125 -4.535 1 95.94 134 ASN A C 1
ATOM 1029 O O . ASN A 1 134 ? -3.467 31.141 -5.707 1 95.94 134 ASN A O 1
ATOM 1033 N N . SER A 1 135 ? -3.242 30.141 -3.803 1 95.38 135 SER A N 1
ATOM 1034 C CA . SER A 1 135 ? -3.971 28.938 -4.207 1 95.38 135 SER A CA 1
ATOM 1035 C C . SER A 1 135 ? -5.344 28.875 -3.547 1 95.38 135 SER A C 1
ATOM 1037 O O . SER A 1 135 ? -5.582 29.531 -2.529 1 95.38 135 SER A O 1
ATOM 1039 N N . PRO A 1 136 ? -6.27 28.172 -4.195 1 96.44 136 PRO A N 1
ATOM 1040 C CA . PRO A 1 136 ? -7.582 28.031 -3.557 1 96.44 136 PRO A CA 1
ATOM 1041 C C . PRO A 1 136 ? -7.543 27.125 -2.32 1 96.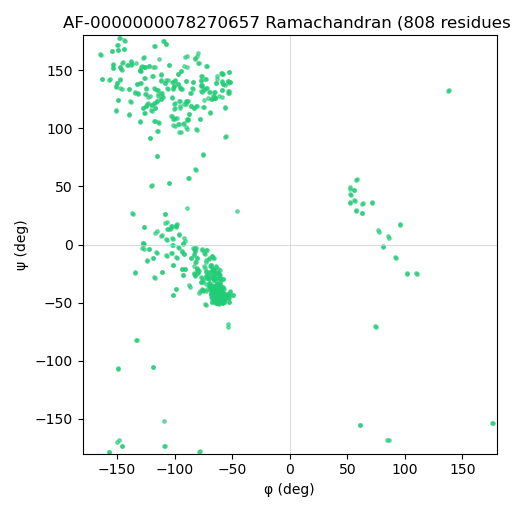44 136 PRO A C 1
ATOM 1043 O O . PRO A 1 136 ? -8.492 27.125 -1.535 1 96.44 136 PRO A O 1
ATOM 1046 N N . ILE A 1 137 ? -6.492 26.438 -2.127 1 98.06 137 ILE A N 1
ATOM 1047 C CA . ILE A 1 137 ? -6.43 25.484 -1.024 1 98.06 137 ILE A CA 1
ATOM 1048 C C . ILE A 1 137 ? -6.27 26.234 0.296 1 98.06 137 ILE A C 1
ATOM 1050 O O . ILE A 1 137 ? -5.539 27.219 0.369 1 98.06 137 ILE A O 1
ATOM 1054 N N . ARG A 1 138 ? -7.035 25.875 1.286 1 98.69 138 ARG A N 1
ATOM 1055 C CA . ARG A 1 138 ? -6.812 26.422 2.627 1 98.69 138 ARG A CA 1
ATOM 1056 C C . ARG A 1 138 ? -5.527 25.859 3.229 1 98.69 138 ARG A C 1
ATOM 1058 O O . ARG A 1 138 ? -5.277 24.656 3.182 1 98.69 138 ARG A O 1
ATOM 1065 N N . THR A 1 139 ? -4.707 26.75 3.752 1 98.88 139 THR A N 1
ATOM 1066 C CA . THR A 1 139 ? -3.426 26.328 4.305 1 98.88 139 THR A CA 1
ATOM 1067 C C . THR A 1 139 ? -3.266 26.828 5.742 1 98.88 139 THR A C 1
ATOM 1069 O O . THR A 1 139 ? -3.32 28.031 6 1 98.88 139 THR A O 1
ATOM 1072 N N . VAL A 1 140 ? -3.244 25.875 6.699 1 98.94 140 VAL A N 1
ATOM 1073 C CA . VAL A 1 140 ? -2.635 26.203 7.984 1 98.94 140 VAL A CA 1
ATOM 1074 C C . VAL A 1 140 ? -1.113 26.156 7.867 1 98.94 140 VAL A C 1
ATOM 1076 O O . VAL A 1 140 ? -0.541 25.078 7.688 1 98.94 140 VAL A O 1
ATOM 1079 N N . TYR A 1 141 ? -0.491 27.297 7.887 1 98.88 141 TYR A N 1
ATOM 1080 C CA . TYR A 1 141 ? 0.902 27.469 7.488 1 98.88 141 TYR A CA 1
ATOM 1081 C C . TYR A 1 141 ? 1.814 27.531 8.703 1 98.88 141 TYR A C 1
ATOM 1083 O O . TYR A 1 141 ? 1.964 28.594 9.32 1 98.88 141 TYR A O 1
ATOM 1091 N N . PHE A 1 142 ? 2.49 26.453 8.984 1 98.88 142 PHE A N 1
ATOM 1092 C CA . PHE A 1 142 ? 3.369 26.359 10.141 1 98.88 142 PHE A CA 1
ATOM 1093 C C . PHE A 1 142 ? 4.781 26.828 9.789 1 98.88 142 PHE A C 1
ATOM 1095 O O . PHE A 1 142 ? 5.566 26.047 9.234 1 98.88 142 PHE A O 1
ATOM 1102 N N . SER A 1 143 ? 5.109 28.062 10.141 1 98.69 143 SER A N 1
ATOM 1103 C CA . SER A 1 143 ? 6.504 28.484 10.047 1 98.69 143 SER A CA 1
ATOM 1104 C C . SER A 1 143 ? 7.375 27.75 11.062 1 98.69 143 SER A C 1
ATOM 1106 O O . SER A 1 143 ? 7.109 27.797 12.266 1 98.69 143 SER A O 1
ATOM 1108 N N . GLU A 1 144 ? 8.383 27.141 10.602 1 98.62 144 GLU A N 1
ATOM 1109 C CA . GLU A 1 144 ? 9.141 26.219 11.453 1 98.62 144 GLU A CA 1
ATOM 1110 C C . GLU A 1 144 ? 10.344 26.922 12.078 1 98.62 144 GLU A C 1
ATOM 1112 O O . GLU A 1 144 ? 11.055 27.672 11.398 1 98.62 144 GLU A O 1
ATOM 1117 N N . ILE A 1 145 ? 10.578 26.734 13.336 1 98.44 145 ILE A N 1
ATOM 1118 C CA . ILE A 1 145 ? 11.781 27.156 14.039 1 98.44 145 ILE A CA 1
ATOM 1119 C C . ILE A 1 145 ? 12.609 25.938 14.453 1 98.44 145 ILE A C 1
ATOM 1121 O O . ILE A 1 145 ? 12.055 24.922 14.883 1 98.44 145 ILE A O 1
ATOM 1125 N N . LEU A 1 146 ? 13.891 25.906 14.172 1 95.62 146 LEU A N 1
ATOM 1126 C CA . LEU A 1 146 ? 14.82 24.875 14.594 1 95.62 146 LEU A CA 1
ATOM 1127 C C . LEU A 1 146 ? 16.188 25.469 14.906 1 95.62 146 LEU A C 1
ATOM 1129 O O . LEU A 1 146 ? 16.438 26.641 14.617 1 95.62 146 LEU A O 1
ATOM 1133 N N . GLY A 1 147 ? 17.031 24.75 15.5 1 93.94 147 GLY A N 1
ATOM 1134 C CA . GLY A 1 147 ? 18.359 25.156 15.93 1 93.94 147 GLY A CA 1
ATOM 1135 C C . GLY A 1 147 ? 18.719 24.641 17.312 1 93.94 147 GLY A C 1
ATOM 1136 O O . GLY A 1 147 ? 17.922 24.766 18.25 1 93.94 147 GLY A O 1
ATOM 1137 N N . SER A 1 148 ? 19.922 24.094 17.391 1 91.88 148 SER A N 1
ATOM 1138 C CA . SER A 1 148 ? 20.328 23.469 18.656 1 91.88 148 SER A CA 1
ATOM 1139 C C . SER A 1 148 ? 21.547 24.156 19.25 1 91.88 148 SER A C 1
ATOM 1141 O O . SER A 1 148 ? 21.906 23.922 20.406 1 91.88 148 SER A O 1
ATOM 1143 N N . ASN A 1 149 ? 22.188 25.016 18.484 1 91.56 149 ASN A N 1
ATOM 1144 C CA . ASN A 1 149 ? 23.391 25.703 18.922 1 91.56 149 ASN A CA 1
ATOM 1145 C C . ASN A 1 149 ? 23.062 26.938 19.766 1 91.56 149 ASN A C 1
ATOM 1147 O O . ASN A 1 149 ? 22.531 27.922 19.25 1 91.56 149 ASN A O 1
ATOM 1151 N N . PRO A 1 150 ? 23.484 26.922 20.984 1 91.69 150 PRO A N 1
ATOM 1152 C CA . PRO A 1 150 ? 23.172 28.062 21.844 1 91.69 150 PRO A CA 1
ATOM 1153 C C . PRO A 1 150 ? 23.75 29.375 21.328 1 91.69 150 PRO A C 1
ATOM 1155 O O . PRO A 1 150 ? 23.141 30.438 21.531 1 91.69 150 PRO A O 1
ATOM 1158 N N . ALA A 1 151 ? 24.828 29.297 20.641 1 93 151 ALA A N 1
ATOM 1159 C CA . ALA A 1 151 ? 25.5 30.5 20.141 1 93 151 ALA A CA 1
ATOM 1160 C C . ALA A 1 151 ? 24.734 31.141 19 1 93 151 ALA A C 1
ATOM 1162 O O . ALA A 1 151 ? 24.969 32.281 18.641 1 93 151 ALA A O 1
ATOM 1163 N N . LEU A 1 152 ? 23.812 30.406 18.453 1 95.25 152 LEU A N 1
ATOM 1164 C CA . LEU A 1 152 ? 23.141 30.891 17.25 1 95.25 152 LEU A CA 1
ATOM 1165 C C . LEU A 1 152 ? 21.656 31.141 17.531 1 95.25 152 LEU A C 1
ATOM 1167 O O . LEU A 1 152 ? 20.875 31.328 16.594 1 95.25 152 LEU A O 1
ATOM 1171 N N . ILE A 1 153 ? 21.234 31.141 18.734 1 96.56 153 ILE A N 1
ATOM 1172 C CA . ILE A 1 153 ? 19.828 31.219 19.125 1 96.56 153 ILE A CA 1
ATOM 1173 C C . ILE A 1 153 ? 19.219 32.5 18.562 1 96.56 153 ILE A C 1
ATOM 1175 O O . ILE A 1 153 ? 18.156 32.5 17.953 1 96.56 153 ILE A O 1
ATOM 1179 N N . GLU A 1 154 ? 19.891 33.625 18.75 1 97.31 154 GLU A N 1
ATOM 1180 C CA . GLU A 1 154 ? 19.359 34.906 18.297 1 97.31 154 GLU A CA 1
ATOM 1181 C C . GLU A 1 154 ? 19.25 34.938 16.781 1 97.31 154 GLU A C 1
ATOM 1183 O O . GLU A 1 154 ? 18.281 35.469 16.234 1 97.31 154 GLU A O 1
ATOM 1188 N N . GLN A 1 155 ? 20.25 34.438 16.156 1 97.38 155 GLN A N 1
ATOM 1189 C CA . GLN A 1 155 ? 20.234 34.375 14.688 1 97.38 155 GLN A CA 1
ATOM 1190 C C . GLN A 1 155 ? 19.094 33.5 14.18 1 97.38 155 GLN A C 1
ATOM 1192 O O . GLN A 1 155 ? 18.391 33.906 13.242 1 97.38 155 GLN A O 1
ATOM 1197 N N . GLN A 1 156 ? 18.969 32.375 14.766 1 97.44 156 GLN A N 1
ATOM 1198 C CA . GLN A 1 156 ? 17.891 31.453 14.391 1 97.44 156 GLN A CA 1
ATOM 1199 C C . GLN A 1 156 ? 16.531 32.094 14.648 1 97.44 156 GLN A C 1
ATOM 1201 O O . GLN A 1 156 ? 15.617 31.984 13.828 1 97.44 156 GLN A O 1
ATOM 1206 N N . TRP A 1 157 ? 16.391 32.75 15.781 1 98.31 157 TRP A N 1
ATOM 1207 C CA . TRP A 1 157 ? 15.148 33.406 16.141 1 98.31 157 TRP A CA 1
ATOM 1208 C C . TRP A 1 157 ? 14.805 34.5 15.133 1 98.31 157 TRP A C 1
ATOM 1210 O O . TRP A 1 157 ? 13.672 34.594 14.664 1 98.31 157 TRP A O 1
ATOM 1220 N N . ASN A 1 158 ? 15.766 35.312 14.781 1 98.25 158 ASN A N 1
ATOM 1221 C CA . ASN A 1 158 ? 15.555 36.438 13.844 1 98.25 158 ASN A CA 1
ATOM 1222 C C . ASN A 1 158 ? 15.18 35.906 12.453 1 98.25 158 ASN A C 1
ATOM 1224 O O . ASN A 1 158 ? 14.328 36.5 11.781 1 98.25 158 ASN A O 1
ATOM 1228 N N . GLY A 1 159 ? 15.852 34.875 12.031 1 97.69 159 GLY A N 1
ATOM 1229 C CA . GLY A 1 159 ? 15.492 34.25 10.766 1 97.69 159 GLY A CA 1
ATOM 1230 C C . GLY A 1 159 ? 14.07 33.719 10.734 1 97.69 159 GLY A C 1
ATOM 1231 O O . GLY A 1 159 ? 13.352 33.906 9.758 1 97.69 159 GLY A O 1
ATOM 1232 N N . PHE A 1 160 ? 13.75 33.125 11.789 1 98.06 160 PHE A N 1
ATOM 1233 C CA . PHE A 1 160 ? 12.398 32.594 11.953 1 98.06 160 PHE A CA 1
ATOM 1234 C C . PHE A 1 160 ? 11.383 33.75 11.898 1 98.06 160 PHE A C 1
ATOM 1236 O O . PHE A 1 160 ? 10.391 33.656 11.172 1 98.06 160 PHE A O 1
ATOM 1243 N N . LEU A 1 161 ? 11.609 34.781 12.688 1 98.31 161 LEU A N 1
ATOM 1244 C CA . LEU A 1 161 ? 10.672 35.906 12.773 1 98.31 161 LEU A CA 1
ATOM 1245 C C . LEU A 1 161 ? 10.453 36.531 11.406 1 98.31 161 LEU A C 1
ATOM 1247 O O . LEU A 1 161 ? 9.344 36.938 11.078 1 98.31 161 LEU A O 1
ATOM 1251 N N . LYS A 1 162 ? 11.539 36.594 10.672 1 97.94 162 LYS A N 1
ATOM 1252 C CA . LYS A 1 162 ? 11.422 37.156 9.328 1 97.94 162 LYS A CA 1
ATOM 1253 C C . LYS A 1 162 ? 10.469 36.344 8.469 1 97.94 162 LYS A C 1
ATOM 1255 O O . LYS A 1 162 ? 9.586 36.875 7.812 1 97.94 162 LYS A O 1
ATOM 1260 N N . ARG A 1 163 ? 10.594 35.062 8.469 1 97.5 163 ARG A N 1
ATOM 1261 C CA . ARG A 1 163 ? 9.727 34.156 7.699 1 97.5 163 ARG A CA 1
ATOM 1262 C C . ARG A 1 163 ? 8.305 34.188 8.234 1 97.5 163 ARG A C 1
ATOM 1264 O O . ARG A 1 163 ? 7.344 34.25 7.465 1 97.5 163 ARG A O 1
ATOM 1271 N N . PHE A 1 164 ? 8.227 34.188 9.508 1 98.19 164 PHE A N 1
ATOM 1272 C CA . PHE A 1 164 ? 6.922 34.188 10.164 1 98.19 164 PHE A CA 1
ATOM 1273 C C . PHE A 1 164 ? 6.148 35.469 9.82 1 98.19 164 PHE A C 1
ATOM 1275 O O . PHE A 1 164 ? 4.953 35.406 9.531 1 98.19 164 PHE A O 1
ATOM 1282 N N . ASN A 1 165 ? 6.828 36.594 9.891 1 98.19 165 ASN A N 1
ATOM 1283 C CA . ASN A 1 165 ? 6.18 37.875 9.617 1 98.19 165 ASN A CA 1
ATOM 1284 C C . ASN A 1 165 ? 5.652 37.938 8.188 1 98.19 165 ASN A C 1
ATOM 1286 O O . ASN A 1 165 ? 4.566 38.469 7.941 1 98.19 165 ASN A O 1
ATOM 1290 N N . VAL A 1 166 ? 6.383 37.375 7.273 1 97.75 166 VAL A N 1
ATOM 1291 C CA . VAL A 1 166 ? 5.938 37.312 5.887 1 97.75 166 VAL A CA 1
ATOM 1292 C C . VAL A 1 166 ? 4.656 36.5 5.793 1 97.75 166 VAL A C 1
ATOM 1294 O O . VAL A 1 166 ? 3.686 36.906 5.156 1 97.75 166 VAL A O 1
ATOM 1297 N N . ALA A 1 167 ? 4.641 35.375 6.414 1 98.06 167 ALA A N 1
ATOM 1298 C CA . ALA A 1 167 ? 3.465 34.5 6.41 1 98.06 167 ALA A CA 1
ATOM 1299 C C . ALA A 1 167 ? 2.281 35.188 7.09 1 98.06 167 ALA A C 1
ATOM 1301 O O . ALA A 1 167 ? 1.145 35.062 6.621 1 98.06 167 ALA A O 1
ATOM 1302 N N . ASN A 1 168 ? 2.584 35.844 8.188 1 98 168 ASN A N 1
ATOM 1303 C CA . ASN A 1 168 ? 1.528 36.5 8.953 1 98 168 ASN A CA 1
ATOM 1304 C C . ASN A 1 168 ? 0.858 37.594 8.156 1 98 168 ASN A C 1
ATOM 1306 O O . ASN A 1 168 ? -0.329 37.875 8.344 1 98 168 ASN A O 1
ATOM 1310 N N . GLU A 1 169 ? 1.602 38.281 7.305 1 98.06 169 GLU A N 1
ATOM 1311 C CA . GLU A 1 169 ? 1.062 39.344 6.461 1 98.06 169 GLU A CA 1
ATOM 1312 C C . GLU A 1 169 ? 0.084 38.781 5.43 1 98.06 169 GLU A C 1
ATOM 1314 O O . GLU A 1 169 ? -0.751 39.531 4.902 1 98.06 169 GLU A O 1
ATOM 1319 N N . LEU A 1 170 ? 0.174 37.5 5.137 1 98.25 170 LEU A N 1
ATOM 1320 C CA . LEU A 1 170 ? -0.664 36.844 4.129 1 98.25 170 LEU A CA 1
ATOM 1321 C C . LEU A 1 170 ? -1.927 36.281 4.762 1 98.25 170 LEU A C 1
ATOM 1323 O O . LEU A 1 170 ? -2.723 35.625 4.082 1 98.25 170 LEU A O 1
ATOM 1327 N N . LYS A 1 171 ? -2.127 36.5 6.02 1 98.25 171 LYS A N 1
ATOM 1328 C CA . LYS A 1 171 ? -3.221 35.906 6.781 1 98.25 171 LYS A CA 1
ATOM 1329 C C . LYS A 1 171 ? -4.566 36.156 6.105 1 98.25 171 LYS A C 1
ATOM 1331 O O . LYS A 1 171 ? -4.844 37.281 5.676 1 98.25 171 LYS A O 1
ATOM 1336 N N . SER A 1 172 ? -5.344 35.188 5.957 1 97.56 172 SER A N 1
ATOM 1337 C CA . SER A 1 172 ? -6.707 35.188 5.445 1 97.56 172 SER A CA 1
ATOM 1338 C C . SER A 1 172 ? -7.496 33.969 5.926 1 97.56 172 SER A C 1
ATOM 1340 O O . SER A 1 172 ? -7.004 33.219 6.75 1 97.56 172 SER A O 1
ATOM 1342 N N . ASP A 1 173 ? -8.656 33.906 5.504 1 95.25 173 ASP A N 1
ATOM 1343 C CA . ASP A 1 173 ? -9.484 32.75 5.848 1 95.25 173 ASP A CA 1
ATOM 1344 C C . ASP A 1 173 ? -8.938 31.469 5.219 1 95.25 173 ASP A C 1
ATOM 1346 O O . ASP A 1 173 ? -9.203 30.359 5.699 1 95.25 173 ASP A O 1
ATOM 1350 N N . LEU A 1 174 ? -8.148 31.609 4.156 1 97.88 174 LEU A N 1
ATOM 1351 C CA . LEU A 1 174 ? -7.617 30.453 3.445 1 97.88 174 LEU A CA 1
ATOM 1352 C C . LEU A 1 174 ? -6.129 30.281 3.723 1 97.88 174 LEU A C 1
ATOM 1354 O O . LEU A 1 174 ? -5.527 29.281 3.309 1 97.88 174 LEU A O 1
ATOM 1358 N N . PHE A 1 175 ? -5.57 31.234 4.359 1 98.69 175 PHE A N 1
ATOM 1359 C CA . PHE A 1 175 ? -4.168 31.172 4.762 1 98.69 175 PHE A CA 1
ATOM 1360 C C . PHE A 1 175 ? -4.012 31.531 6.234 1 98.69 175 PHE A C 1
ATOM 1362 O O . PHE A 1 175 ? -4.082 32.719 6.605 1 98.69 175 PHE A O 1
ATOM 1369 N N . ILE A 1 176 ? -3.775 30.578 7.047 1 98.81 176 ILE A N 1
ATOM 1370 C CA . ILE A 1 176 ? -3.779 30.734 8.5 1 98.81 176 ILE A CA 1
ATOM 1371 C C . ILE A 1 176 ? -2.369 30.531 9.047 1 98.81 176 ILE A C 1
ATOM 1373 O O . ILE A 1 176 ? -1.897 29.391 9.141 1 98.81 176 ILE A O 1
ATOM 1377 N N . PRO A 1 177 ? -1.708 31.594 9.414 1 98.62 177 PRO A N 1
ATOM 1378 C CA . PRO A 1 177 ? -0.355 31.453 9.961 1 98.62 177 PRO A CA 1
ATOM 1379 C C . PRO A 1 177 ? -0.324 30.688 11.281 1 98.62 177 PRO A C 1
ATOM 1381 O O . PRO A 1 177 ? -1.22 30.859 12.117 1 98.62 177 PRO A O 1
ATOM 1384 N N . ALA A 1 178 ? 0.612 29.844 11.461 1 98.81 178 ALA A N 1
ATOM 1385 C CA . ALA A 1 178 ? 0.876 29.016 12.633 1 98.81 178 ALA A CA 1
ATOM 1386 C C . ALA A 1 178 ? 2.373 28.781 12.812 1 98.81 178 ALA A C 1
ATOM 1388 O O . ALA A 1 178 ? 3.189 29.359 12.086 1 98.81 178 ALA A O 1
ATOM 1389 N N . ILE A 1 179 ? 2.754 28.078 13.883 1 98.81 179 ILE A N 1
ATOM 1390 C CA . ILE A 1 179 ? 4.168 27.906 14.195 1 98.81 179 ILE A CA 1
ATOM 1391 C C . ILE A 1 179 ? 4.469 26.438 14.422 1 98.81 179 ILE A C 1
ATOM 1393 O O . ILE A 1 179 ? 3.66 25.703 15.008 1 98.81 179 ILE A O 1
ATOM 1397 N N . SER A 1 180 ? 5.598 25.984 13.914 1 98.88 180 SER A N 1
ATOM 1398 C CA . SER A 1 180 ? 6.086 24.641 14.188 1 98.88 180 SER A CA 1
ATOM 1399 C C . SER A 1 180 ? 7.422 24.672 14.922 1 98.88 180 SER A C 1
ATOM 1401 O O . SER A 1 180 ? 8.352 25.359 14.492 1 98.88 180 SER A O 1
ATOM 1403 N N . VAL A 1 181 ? 7.492 24.078 16.094 1 98.81 181 VAL A N 1
ATOM 1404 C CA . VAL A 1 181 ? 8.766 23.703 16.719 1 98.81 181 VAL A CA 1
ATOM 1405 C C . VAL A 1 181 ? 9.266 22.391 16.109 1 98.81 181 VAL A C 1
ATOM 1407 O O . VAL A 1 181 ? 8.586 21.375 16.188 1 98.81 181 VAL A O 1
ATOM 1410 N N . HIS A 1 182 ? 10.367 22.406 15.523 1 98.25 182 HIS A N 1
ATOM 1411 C CA . HIS A 1 182 ? 10.789 21.297 14.68 1 98.25 182 HIS A CA 1
ATOM 1412 C C . HIS A 1 182 ? 10.711 19.984 15.445 1 98.25 182 HIS A C 1
ATOM 1414 O O . HIS A 1 182 ? 9.922 19.094 15.094 1 98.25 182 HIS A O 1
ATOM 1420 N N . SER A 1 183 ? 11.586 19.75 16.422 1 98.06 183 SER A N 1
ATOM 1421 C CA . SER A 1 183 ? 11.617 18.516 17.203 1 98.06 183 SER A CA 1
ATOM 1422 C C . SER A 1 183 ? 12.438 18.688 18.469 1 98.06 183 SER A C 1
ATOM 1424 O O . SER A 1 183 ? 13.188 19.656 18.609 1 98.06 183 SER A O 1
ATOM 1426 N N . PRO A 1 184 ? 12.297 17.781 19.453 1 97.56 184 PRO A N 1
ATOM 1427 C CA . PRO A 1 184 ? 13.07 17.906 20.688 1 97.56 184 PRO A CA 1
ATOM 1428 C C . PRO A 1 184 ? 14.57 17.734 20.469 1 97.56 184 PRO A C 1
ATOM 1430 O O . PRO A 1 184 ? 15.383 18.281 21.234 1 97.56 184 PRO A O 1
ATOM 1433 N N . TYR A 1 185 ? 15 17.016 19.469 1 94.56 185 TYR A N 1
ATOM 1434 C CA . TYR A 1 185 ? 16.422 16.766 19.297 1 94.56 185 TYR A CA 1
ATOM 1435 C C . TYR A 1 185 ? 17.094 17.891 18.531 1 94.56 185 TYR A C 1
ATOM 1437 O O . TYR A 1 185 ? 18.328 17.984 18.484 1 94.56 185 TYR A O 1
ATOM 1445 N N . SER A 1 186 ? 16.297 18.797 17.922 1 94.69 186 SER A N 1
ATOM 1446 C CA . SER A 1 186 ? 16.922 19.719 16.969 1 94.69 186 SER A CA 1
ATOM 1447 C C . SER A 1 186 ? 16.578 21.172 17.312 1 94.69 186 SER A C 1
ATOM 1449 O O . SER A 1 186 ? 16.953 22.078 16.578 1 94.69 186 SER A O 1
ATOM 1451 N N . THR A 1 187 ? 15.82 21.391 18.391 1 97.56 187 THR A N 1
ATOM 1452 C CA . THR A 1 187 ? 15.445 22.766 18.734 1 97.56 187 THR A CA 1
ATOM 1453 C C . THR A 1 187 ? 15.805 23.062 20.188 1 97.56 187 THR A C 1
ATOM 1455 O O . THR A 1 187 ? 15.289 22.422 21.109 1 97.56 187 THR A O 1
ATOM 1458 N N . HIS A 1 188 ? 16.672 24 20.359 1 96.81 188 HIS A N 1
ATOM 1459 C CA . HIS A 1 188 ? 17.062 24.422 21.703 1 96.81 188 HIS A CA 1
ATOM 1460 C C . HIS A 1 188 ? 15.859 24.906 22.5 1 96.81 188 HIS A C 1
ATOM 1462 O O . HIS A 1 188 ? 14.961 25.547 21.953 1 96.81 188 HIS A O 1
ATOM 1468 N N . ILE A 1 189 ? 15.867 24.688 23.781 1 97.56 189 ILE A N 1
ATOM 1469 C CA . ILE A 1 189 ? 14.734 24.953 24.656 1 97.56 189 ILE A CA 1
ATOM 1470 C C . ILE A 1 189 ? 14.375 26.438 24.625 1 97.56 189 ILE A C 1
ATOM 1472 O O . ILE A 1 189 ? 13.203 26.797 24.703 1 97.56 189 ILE A O 1
ATOM 1476 N N . GLU A 1 190 ? 15.297 27.328 24.516 1 97.88 190 GLU A N 1
ATOM 1477 C CA . GLU A 1 190 ? 15.047 28.766 24.484 1 97.88 190 GLU A CA 1
ATOM 1478 C C . GLU A 1 190 ? 14.258 29.156 23.25 1 97.88 190 GLU A C 1
ATOM 1480 O O . GLU A 1 190 ? 13.367 30.016 23.328 1 97.88 190 GLU A O 1
ATOM 1485 N N . LEU A 1 191 ? 14.625 28.562 22.125 1 98.44 191 LEU A N 1
ATOM 1486 C CA . LEU A 1 191 ? 13.891 28.828 20.891 1 98.44 191 LEU A CA 1
ATOM 1487 C C . LEU A 1 191 ? 12.453 28.312 20.984 1 98.44 191 LEU A C 1
ATOM 1489 O O . LEU A 1 191 ? 11.516 29 20.562 1 98.44 191 LEU A O 1
ATOM 1493 N N . SER A 1 192 ? 12.312 27.141 21.562 1 98.62 192 SER A N 1
ATOM 1494 C CA . SER A 1 192 ? 10.977 26.562 21.734 1 98.62 192 SER A CA 1
ATOM 1495 C C . SER A 1 192 ? 10.102 27.469 22.594 1 98.62 192 SER A C 1
ATOM 1497 O O . SER A 1 192 ? 8.945 27.734 22.25 1 98.62 192 SER A O 1
ATOM 1499 N N . LYS A 1 193 ? 10.68 27.906 23.703 1 98.19 193 LYS A N 1
ATOM 1500 C CA . LYS A 1 193 ? 9.922 28.75 24.625 1 98.19 193 LYS A CA 1
ATOM 1501 C C . LYS A 1 193 ? 9.5 30.047 23.953 1 98.19 193 LYS A C 1
ATOM 1503 O O . LYS A 1 193 ? 8.367 30.5 24.109 1 98.19 193 LYS A O 1
ATOM 1508 N N . LYS A 1 194 ? 10.43 30.672 23.203 1 98.25 194 LYS A N 1
ATOM 1509 C CA . LYS A 1 194 ? 10.125 31.906 22.484 1 98.25 194 LYS A CA 1
ATOM 1510 C C . LYS A 1 194 ? 9.008 31.688 21.469 1 98.25 194 LYS A C 1
ATOM 1512 O O . LYS A 1 194 ? 8.062 32.469 21.391 1 98.25 194 LYS A O 1
ATOM 1517 N N . ALA A 1 195 ? 9.109 30.656 20.719 1 98.56 195 ALA A N 1
ATOM 1518 C CA . ALA A 1 195 ? 8.148 30.344 19.672 1 98.56 195 ALA A CA 1
ATOM 1519 C C . ALA A 1 195 ? 6.77 30.047 20.266 1 98.56 195 ALA A C 1
ATOM 1521 O O . ALA A 1 195 ? 5.754 30.531 19.734 1 98.56 195 ALA A O 1
ATOM 1522 N N . LEU A 1 196 ? 6.723 29.266 21.328 1 98.62 196 LEU A N 1
ATOM 1523 C CA . LEU A 1 196 ? 5.457 28.891 21.953 1 98.62 196 LEU A CA 1
ATOM 1524 C C . LEU A 1 196 ? 4.789 30.094 22.609 1 98.62 196 LEU A C 1
ATOM 1526 O O . LEU A 1 196 ? 3.562 30.203 22.609 1 98.62 196 LEU A O 1
ATOM 1530 N N . LYS A 1 197 ? 5.594 30.953 23.188 1 98.19 197 LYS A N 1
ATOM 1531 C CA . LYS A 1 197 ? 5.043 32.188 23.719 1 98.19 197 LYS A CA 1
ATOM 1532 C C . LYS A 1 197 ? 4.391 33.031 22.625 1 98.19 197 LYS A C 1
ATOM 1534 O O . LYS A 1 197 ? 3.287 33.531 22.797 1 98.19 197 LYS A O 1
ATOM 1539 N N . LEU A 1 198 ? 5.125 33.156 21.516 1 98.31 198 LEU A N 1
ATOM 1540 C CA . LEU A 1 198 ? 4.594 33.875 20.375 1 98.31 198 LEU A CA 1
ATOM 1541 C C . LEU A 1 198 ? 3.275 33.281 19.906 1 98.31 198 LEU A C 1
ATOM 1543 O O . LEU A 1 198 ? 2.32 34 19.609 1 98.31 198 LEU A O 1
ATOM 1547 N N . ALA A 1 199 ? 3.201 31.984 19.812 1 98.44 199 ALA A N 1
ATOM 1548 C CA . ALA A 1 199 ? 1.992 31.281 19.391 1 98.44 199 ALA A CA 1
ATOM 1549 C C . ALA A 1 199 ? 0.839 31.547 20.359 1 98.44 199 ALA A C 1
ATOM 1551 O O . ALA A 1 199 ? -0.269 31.891 19.938 1 98.44 199 ALA A O 1
ATOM 1552 N N . LYS A 1 200 ? 1.112 31.391 21.641 1 97.19 200 LYS A N 1
ATOM 1553 C CA . LYS A 1 200 ? 0.097 31.594 22.672 1 97.19 200 LYS A CA 1
ATOM 1554 C C . LYS A 1 200 ? -0.422 33.031 22.656 1 97.19 200 LYS A C 1
ATOM 1556 O O . LYS A 1 200 ? -1.632 33.25 22.719 1 97.19 200 LYS A O 1
ATOM 1561 N N . ASP A 1 201 ? 0.517 33.938 22.562 1 96.94 201 ASP A N 1
ATOM 1562 C CA . ASP A 1 201 ? 0.165 35.375 22.578 1 96.94 201 ASP A CA 1
ATOM 1563 C C . ASP A 1 201 ? -0.727 35.719 21.391 1 96.94 201 ASP A C 1
ATOM 1565 O O . ASP A 1 201 ? -1.497 36.688 21.453 1 96.94 201 ASP A O 1
ATOM 1569 N N . ASN A 1 202 ? -0.639 34.938 20.312 1 96.62 202 ASN A N 1
ATOM 1570 C CA . ASN A 1 202 ? -1.381 35.25 19.094 1 96.62 202 ASN A CA 1
ATOM 1571 C C . ASN A 1 202 ? -2.48 34.25 18.812 1 96.62 202 ASN A C 1
ATOM 1573 O O . ASN A 1 202 ? -3.088 34.25 17.75 1 96.62 202 ASN A O 1
ATOM 1577 N N . GLY A 1 203 ? -2.713 33.344 19.75 1 96.44 203 GLY A N 1
ATOM 1578 C CA . GLY A 1 203 ? -3.764 32.344 19.625 1 96.44 203 GLY A CA 1
ATOM 1579 C C . GLY A 1 203 ? -3.541 31.391 18.453 1 96.44 203 GLY A C 1
ATOM 1580 O O . GLY A 1 203 ? -4.488 31.031 17.766 1 96.44 203 GLY A O 1
ATOM 1581 N N . MET A 1 204 ? -2.301 31.047 18.172 1 98 204 MET A N 1
ATOM 1582 C CA . MET A 1 204 ? -1.958 30.188 17.047 1 98 204 MET A CA 1
ATOM 1583 C C . MET A 1 204 ? -1.848 28.734 17.484 1 98 204 MET A C 1
ATOM 1585 O O . MET A 1 204 ? -1.521 28.453 18.641 1 98 204 MET A O 1
ATOM 1589 N N . ILE A 1 205 ? -2.164 27.812 16.578 1 98.12 205 ILE A N 1
ATOM 1590 C CA . ILE A 1 205 ? -1.9 26.406 16.844 1 98.12 205 ILE A CA 1
ATOM 1591 C C . ILE A 1 205 ? -0.441 26.078 16.516 1 98.12 205 ILE A C 1
ATOM 1593 O O . ILE A 1 205 ? 0.231 26.844 15.828 1 98.12 205 ILE A O 1
ATOM 1597 N N . VAL A 1 206 ? 0.063 24.984 17.078 1 98.81 206 VAL A N 1
ATOM 1598 C CA . VAL A 1 206 ? 1.475 24.656 16.906 1 98.81 206 VAL A CA 1
ATOM 1599 C C . VAL A 1 206 ? 1.615 23.203 16.438 1 98.81 206 VAL A C 1
ATOM 1601 O O . VAL A 1 206 ? 0.697 22.406 16.609 1 98.81 206 VAL A O 1
ATOM 1604 N N . ALA A 1 207 ? 2.609 22.891 15.695 1 98.88 207 ALA A N 1
ATOM 1605 C CA . ALA A 1 207 ? 2.99 21.547 15.305 1 98.88 207 ALA A CA 1
ATOM 1606 C C . ALA A 1 207 ? 4.418 21.234 15.742 1 98.88 207 ALA A C 1
ATOM 1608 O O . ALA A 1 207 ? 5.227 22.141 15.938 1 98.88 207 ALA A O 1
ATOM 1609 N N . THR A 1 208 ? 4.695 20 15.945 1 98.88 208 THR A N 1
ATOM 1610 C CA . THR A 1 208 ? 6.047 19.562 16.266 1 98.88 208 THR A CA 1
ATOM 1611 C C . THR A 1 208 ? 6.238 18.094 15.891 1 98.88 208 THR A C 1
ATOM 1613 O O . THR A 1 208 ? 5.297 17.297 15.969 1 98.88 208 THR A O 1
ATOM 1616 N N . HIS A 1 209 ? 7.387 17.75 15.398 1 98.69 209 HIS A N 1
ATOM 1617 C CA . HIS A 1 209 ? 7.766 16.344 15.297 1 98.69 209 HIS A CA 1
ATOM 1618 C C . HIS A 1 209 ? 8.188 15.781 16.656 1 98.69 209 HIS A C 1
ATOM 1620 O O . HIS A 1 209 ? 8.859 16.469 17.422 1 98.69 209 HIS A O 1
ATOM 1626 N N . PHE A 1 210 ? 7.754 14.594 16.953 1 98.5 210 PHE A N 1
ATOM 1627 C CA . PHE A 1 210 ? 8.016 14.031 18.266 1 98.5 210 PHE A CA 1
ATOM 1628 C C . PHE A 1 210 ? 8.141 12.516 18.203 1 98.5 210 PHE A C 1
ATOM 1630 O O . PHE A 1 210 ? 7.246 11.836 17.703 1 98.5 210 PHE A O 1
ATOM 1637 N N . MET A 1 211 ? 9.266 11.945 18.688 1 97.94 211 MET A N 1
ATOM 1638 C CA . MET A 1 211 ? 9.5 10.516 18.859 1 97.94 211 MET A CA 1
ATOM 1639 C C . MET A 1 211 ? 9.289 9.766 17.547 1 97.94 211 MET A C 1
ATOM 1641 O O . MET A 1 211 ? 8.617 8.734 17.516 1 97.94 211 MET A O 1
ATOM 1645 N N . GLU A 1 212 ? 9.859 10.273 16.484 1 96.69 212 GLU A N 1
ATOM 1646 C CA . GLU A 1 212 ? 9.695 9.719 15.148 1 96.69 212 GLU A CA 1
ATOM 1647 C C . GLU A 1 212 ? 10.602 8.516 14.938 1 96.69 212 GLU A C 1
ATOM 1649 O O . GLU A 1 212 ? 10.352 7.684 14.055 1 96.69 212 GLU A O 1
ATOM 1654 N N . SER A 1 213 ? 11.688 8.414 15.75 1 96.5 213 SER A N 1
ATOM 1655 C CA . SER A 1 213 ? 12.648 7.332 15.57 1 96.5 213 SER A CA 1
ATOM 1656 C C . SER A 1 213 ? 13.086 6.754 16.922 1 96.5 213 SER A C 1
ATOM 1658 O O . SER A 1 213 ? 13 7.426 17.938 1 96.5 213 SER A O 1
ATOM 1660 N N . ILE A 1 214 ? 13.555 5.52 16.828 1 96.5 214 ILE A N 1
ATOM 1661 C CA . ILE A 1 214 ? 14.07 4.867 18.031 1 96.5 214 ILE A CA 1
ATOM 1662 C C . ILE A 1 214 ? 15.312 5.598 18.516 1 96.5 214 ILE A C 1
ATOM 1664 O O . ILE A 1 214 ? 15.57 5.664 19.719 1 96.5 214 ILE A O 1
ATOM 1668 N N . HIS A 1 215 ? 16.078 6.199 17.625 1 97.06 215 HIS A N 1
ATOM 1669 C CA . HIS A 1 215 ? 17.266 6.973 17.984 1 97.06 215 HIS A CA 1
ATOM 1670 C C . HIS A 1 215 ? 16.891 8.18 18.844 1 97.06 215 HIS A C 1
ATOM 1672 O O . HIS A 1 215 ? 17.594 8.492 19.812 1 97.06 215 HIS A O 1
ATOM 1678 N N . GLU A 1 216 ? 15.805 8.812 18.453 1 97.06 216 GLU A N 1
ATOM 1679 C CA . GLU A 1 216 ? 15.328 9.953 19.219 1 97.06 216 GLU A CA 1
ATOM 1680 C C . GLU A 1 216 ? 14.898 9.531 20.625 1 97.06 216 GLU A C 1
ATOM 1682 O O . GLU A 1 216 ? 15.234 10.188 21.609 1 97.06 216 GLU A O 1
ATOM 1687 N N . LYS A 1 217 ? 14.18 8.438 20.703 1 97.62 217 LYS A N 1
ATOM 1688 C CA . LYS A 1 217 ? 13.727 7.926 21.984 1 97.62 217 LYS A CA 1
ATOM 1689 C C . LYS A 1 217 ? 14.906 7.645 22.906 1 97.62 217 LYS A C 1
ATOM 1691 O O . LYS A 1 217 ? 14.914 8.094 24.062 1 97.62 217 LYS A O 1
ATOM 1696 N N . ILE A 1 218 ? 15.883 6.93 22.438 1 97.25 218 ILE A N 1
ATOM 1697 C CA . ILE A 1 218 ? 17.047 6.555 23.219 1 97.25 218 ILE A CA 1
ATOM 1698 C C . ILE A 1 218 ? 17.797 7.812 23.656 1 97.25 218 ILE A C 1
ATOM 1700 O O . ILE A 1 218 ? 18.234 7.914 24.812 1 97.25 218 ILE A O 1
ATOM 1704 N N . TRP A 1 219 ? 17.891 8.766 22.781 1 96.56 219 TRP A N 1
ATOM 1705 C CA . TRP A 1 219 ? 18.578 10.023 23.078 1 96.56 219 TRP A CA 1
ATOM 1706 C C . TRP A 1 219 ? 17.859 10.773 24.203 1 96.56 219 TRP A C 1
ATOM 1708 O O . TRP A 1 219 ? 18.484 11.18 25.188 1 96.56 219 TRP A O 1
ATOM 1718 N N . LEU A 1 220 ? 16.547 10.922 24.094 1 97.19 220 LEU A N 1
ATOM 1719 C CA . LEU A 1 220 ? 15.758 11.703 25.047 1 97.19 220 LEU A CA 1
ATOM 1720 C C . LEU A 1 220 ? 15.695 11.008 26.406 1 97.19 220 LEU A C 1
ATOM 1722 O O . LEU A 1 220 ? 15.664 11.672 27.438 1 97.19 220 LEU A O 1
ATOM 1726 N N . GLU A 1 221 ? 15.695 9.672 26.391 1 97.38 221 GLU A N 1
ATOM 1727 C CA . GLU A 1 221 ? 15.531 8.914 27.625 1 97.38 221 GLU A CA 1
ATOM 1728 C C . GLU A 1 221 ? 16.875 8.688 28.312 1 97.38 221 GLU A C 1
ATOM 1730 O O . GLU A 1 221 ? 16.953 8.664 29.547 1 97.38 221 GLU A O 1
ATOM 1735 N N . ASN A 1 222 ? 17.969 8.508 27.484 1 95.44 222 ASN A N 1
ATOM 1736 C CA . ASN A 1 222 ? 19.203 7.973 28.078 1 95.44 222 ASN A CA 1
ATOM 1737 C C . ASN A 1 222 ? 20.406 8.844 27.75 1 95.44 222 ASN A C 1
ATOM 1739 O O . ASN A 1 222 ? 21.516 8.578 28.219 1 95.44 222 ASN A O 1
ATOM 1743 N N . SER A 1 223 ? 20.25 9.875 26.969 1 94.5 223 SER A N 1
ATOM 1744 C CA . SER A 1 223 ? 21.359 10.719 26.531 1 94.5 223 SER A CA 1
ATOM 1745 C C . SER A 1 223 ? 22.469 9.875 25.922 1 94.5 223 SER A C 1
ATOM 1747 O O . SER A 1 223 ? 23.641 10.047 26.25 1 94.5 223 SER A O 1
ATOM 1749 N N . SER A 1 224 ? 22.078 8.914 25.094 1 93.62 224 SER A N 1
ATOM 1750 C CA . SER A 1 224 ? 23.016 7.984 24.469 1 93.62 224 SER A CA 1
ATOM 1751 C C . SER A 1 224 ? 22.516 7.523 23.109 1 93.62 224 SER A C 1
ATOM 1753 O O . SER A 1 224 ? 21.656 8.172 22.5 1 93.62 224 SER A O 1
ATOM 1755 N N . GLY A 1 225 ? 23.188 6.512 22.547 1 94.38 225 GLY A N 1
ATOM 1756 C CA . GLY A 1 225 ? 22.781 5.965 21.266 1 94.38 225 GLY A CA 1
ATOM 1757 C C . GLY A 1 225 ? 23.359 6.711 20.078 1 94.38 225 GLY A C 1
ATOM 1758 O O . GLY A 1 225 ? 24.25 7.559 20.25 1 94.38 225 GLY A O 1
ATOM 1759 N N . GLU A 1 226 ? 22.859 6.422 18.953 1 92.81 226 GLU A N 1
ATOM 1760 C CA . GLU A 1 226 ? 23.438 6.941 17.719 1 92.81 226 GLU A CA 1
ATOM 1761 C C . GLU A 1 226 ? 23.25 8.453 17.609 1 92.81 226 GLU A C 1
ATOM 1763 O O . GLU A 1 226 ? 24.109 9.148 17.062 1 92.81 226 GLU A O 1
ATOM 1768 N N . PHE A 1 227 ? 22.141 9.047 18.078 1 92.88 227 PHE A N 1
ATOM 1769 C CA . PHE A 1 227 ? 21.969 10.5 18.141 1 92.88 227 PHE A CA 1
ATOM 1770 C C . PHE A 1 227 ? 23.031 11.133 19.047 1 92.88 227 PHE A C 1
ATOM 1772 O O . PHE A 1 227 ? 23.516 12.227 18.766 1 92.88 227 PHE A O 1
ATOM 1779 N N . GLY A 1 228 ? 23.266 10.398 20.188 1 90.81 228 GLY A N 1
ATOM 1780 C CA . GLY A 1 228 ? 24.312 10.891 21.047 1 90.81 228 GLY A CA 1
ATOM 1781 C C . GLY A 1 228 ? 25.656 11.031 20.344 1 90.81 228 GLY A C 1
ATOM 1782 O O . GLY A 1 228 ? 26.312 12.07 20.453 1 90.81 228 GLY A O 1
ATOM 1783 N N . GLU A 1 229 ? 25.984 9.969 19.609 1 90.56 229 GLU A N 1
ATOM 1784 C CA . GLU A 1 229 ? 27.234 10 18.844 1 90.56 229 GLU A CA 1
ATOM 1785 C C . GLU A 1 229 ? 27.203 11.102 17.781 1 90.56 229 GLU A C 1
ATOM 1787 O O . GLU A 1 229 ? 28.219 11.758 17.531 1 90.56 229 GLU A O 1
ATOM 1792 N N . PHE A 1 230 ? 26.062 11.25 17.219 1 88.75 230 PHE A N 1
ATOM 1793 C CA . PHE A 1 230 ? 25.859 12.25 16.188 1 88.75 230 PHE A CA 1
ATOM 1794 C C . PHE A 1 230 ? 26.047 13.656 16.734 1 88.75 230 PHE A C 1
ATOM 1796 O O . PHE A 1 230 ? 26.812 14.445 16.188 1 88.75 230 PHE A O 1
ATOM 1803 N N . PHE A 1 231 ? 25.453 14.023 17.828 1 87.75 231 PHE A N 1
ATOM 1804 C CA . PHE A 1 231 ? 25.484 15.367 18.406 1 87.75 231 PHE A CA 1
ATOM 1805 C C . PHE A 1 231 ? 26.828 15.633 19.078 1 87.75 231 PHE A C 1
ATOM 1807 O O . PHE A 1 231 ? 27.312 16.766 19.062 1 87.75 231 PHE A O 1
ATOM 1814 N N . LYS A 1 232 ? 27.375 14.641 19.578 1 85.94 232 LYS A N 1
ATOM 1815 C CA . LYS A 1 232 ? 28.688 14.789 20.219 1 85.94 232 LYS A CA 1
ATOM 1816 C C . LYS A 1 232 ? 29.766 15.086 19.188 1 85.94 232 LYS A C 1
ATOM 1818 O O . LYS A 1 232 ? 30.828 15.633 19.531 1 85.94 232 LYS A O 1
ATOM 1823 N N . GLY A 1 233 ? 29.469 14.672 17.969 1 81.38 233 GLY A N 1
ATOM 1824 C CA . GLY A 1 233 ? 30.359 15.055 16.891 1 81.38 233 GLY A CA 1
ATOM 1825 C C . GLY A 1 233 ? 30.469 16.562 16.703 1 81.38 233 GLY A C 1
ATOM 1826 O O . GLY A 1 233 ? 31.5 17.062 16.25 1 81.38 233 GLY A O 1
ATOM 1827 N N . PHE A 1 234 ? 29.484 17.266 17.078 1 80.5 234 PHE A N 1
ATOM 1828 C CA . PHE A 1 234 ? 29.453 18.719 16.953 1 80.5 234 PHE A CA 1
ATOM 1829 C C . PHE A 1 234 ? 29.812 19.375 18.266 1 80.5 234 PHE A C 1
ATOM 1831 O O . PHE A 1 234 ? 30.484 20.406 18.297 1 80.5 234 PHE A O 1
ATOM 1838 N N . ASN A 1 235 ? 29.312 18.75 19.344 1 82.75 235 ASN A N 1
ATOM 1839 C CA . ASN A 1 235 ? 29.547 19.188 20.703 1 82.75 235 ASN A CA 1
ATOM 1840 C C . ASN A 1 235 ? 29.781 18.016 21.656 1 82.75 235 ASN A C 1
ATOM 1842 O O . ASN A 1 235 ? 28.828 17.328 22.031 1 82.75 235 ASN A O 1
ATOM 1846 N N . LYS A 1 236 ? 30.984 17.891 22.141 1 85.19 236 LYS A N 1
ATOM 1847 C CA . LYS A 1 236 ? 31.375 16.75 22.953 1 85.19 236 LYS A CA 1
ATOM 1848 C C . LYS A 1 236 ? 30.547 16.656 24.219 1 85.19 236 LYS A C 1
ATOM 1850 O O . LYS A 1 236 ? 30.375 15.562 24.781 1 85.19 236 LYS A O 1
ATOM 1855 N N . ASN A 1 237 ? 30 17.703 24.594 1 85.31 237 ASN A N 1
ATOM 1856 C CA . ASN A 1 237 ? 29.219 17.75 25.828 1 85.31 237 ASN A CA 1
ATOM 1857 C C . ASN A 1 237 ? 27.719 17.828 25.531 1 85.31 237 ASN A C 1
ATOM 1859 O O . ASN A 1 237 ? 26.938 18.281 26.375 1 85.31 237 ASN A O 1
ATOM 1863 N N . ALA A 1 238 ? 27.438 17.469 24.406 1 89 238 ALA A N 1
ATOM 1864 C CA . ALA A 1 238 ? 26.047 17.562 23.984 1 89 238 ALA A CA 1
ATOM 1865 C C . ALA A 1 238 ? 25.141 16.688 24.859 1 89 23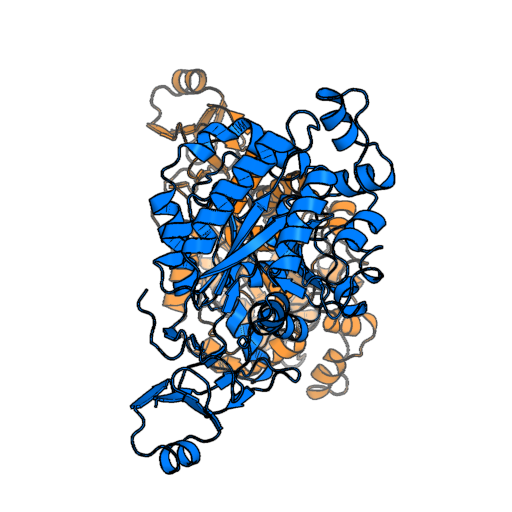8 ALA A C 1
ATOM 1867 O O . ALA A 1 238 ? 25.484 15.547 25.172 1 89 238 ALA A O 1
ATOM 1868 N N . THR A 1 239 ? 24.141 17.188 25.391 1 92.56 239 THR A N 1
ATOM 1869 C CA . THR A 1 239 ? 23.078 16.5 26.125 1 92.56 239 THR A CA 1
ATOM 1870 C C . THR A 1 239 ? 21.703 16.906 25.578 1 92.56 239 THR A C 1
ATOM 1872 O O . THR A 1 239 ? 21.547 17.969 24.984 1 92.56 239 THR A O 1
ATOM 1875 N N . PRO A 1 240 ? 20.75 15.961 25.75 1 95.94 240 PRO A N 1
ATOM 1876 C CA . PRO A 1 240 ? 19.406 16.359 25.281 1 95.94 240 PRO A CA 1
ATOM 1877 C C . PRO A 1 240 ? 18.891 17.609 25.984 1 95.94 240 PRO A C 1
ATOM 1879 O O . PRO A 1 240 ? 19.141 17.797 27.172 1 95.94 240 PRO A O 1
ATOM 1882 N N . PHE A 1 241 ? 18.141 18.344 25.266 1 94.94 241 PHE A N 1
ATOM 1883 C CA . PHE A 1 241 ? 17.531 19.562 25.812 1 94.94 241 PHE A CA 1
ATOM 1884 C C . PHE A 1 241 ? 16.312 19.219 26.656 1 94.94 241 PHE A C 1
ATOM 1886 O O . PHE A 1 241 ? 15.883 20.031 27.484 1 94.94 241 PHE A O 1
ATOM 1893 N N . TYR A 1 242 ? 15.773 18.016 26.344 1 97.44 242 TYR A N 1
ATOM 1894 C CA . TYR A 1 242 ? 14.484 17.641 26.906 1 97.44 242 TYR A CA 1
ATOM 1895 C C . TYR A 1 242 ? 14.492 16.203 27.359 1 97.44 242 TYR A C 1
ATOM 1897 O O . TYR A 1 242 ? 15.32 15.398 26.922 1 97.44 242 TYR A O 1
ATOM 1905 N N . THR A 1 243 ? 13.648 15.867 28.312 1 97.69 243 THR A N 1
ATOM 1906 C CA . THR A 1 243 ? 13.078 14.523 28.391 1 97.69 243 THR A CA 1
ATOM 1907 C C . THR A 1 243 ? 11.781 14.438 27.594 1 97.69 243 THR A C 1
ATOM 1909 O O . THR A 1 243 ? 11.18 15.461 27.266 1 97.69 243 THR A O 1
ATOM 1912 N N . PRO A 1 244 ? 11.336 13.211 27.266 1 98.19 244 PRO A N 1
ATOM 1913 C CA . PRO A 1 244 ? 10.039 13.125 26.578 1 98.19 244 PRO A CA 1
ATOM 1914 C C . PRO A 1 244 ? 8.922 13.828 27.344 1 98.19 244 PRO A C 1
ATOM 1916 O O . PRO A 1 244 ? 8.141 14.578 26.75 1 98.19 244 PRO A O 1
ATOM 1919 N N . LYS A 1 245 ? 8.859 13.672 28.609 1 97.81 245 LYS A N 1
ATOM 1920 C CA . LYS A 1 245 ? 7.828 14.273 29.453 1 97.81 245 LYS A CA 1
ATOM 1921 C C . LYS A 1 245 ? 7.93 15.797 29.438 1 97.81 245 LYS A C 1
ATOM 1923 O O . LYS A 1 245 ? 6.926 16.484 29.25 1 97.81 245 LYS A O 1
ATOM 1928 N N . SER A 1 246 ? 9.172 16.297 29.672 1 98.12 246 SER A N 1
ATOM 1929 C CA . SER A 1 246 ? 9.336 17.734 29.734 1 98.12 246 SER A CA 1
ATOM 1930 C C . SER A 1 246 ? 9 18.406 28.406 1 98.12 246 SER A C 1
ATOM 1932 O O . SER A 1 246 ? 8.508 19.531 28.375 1 98.12 246 SER A O 1
ATOM 1934 N N . PHE A 1 247 ? 9.297 17.719 27.297 1 98.5 247 PHE A N 1
ATOM 1935 C CA . PHE A 1 247 ? 8.977 18.266 25.984 1 98.5 247 PHE A CA 1
ATOM 1936 C C . PHE A 1 247 ? 7.473 18.391 25.797 1 98.5 247 PHE A C 1
ATOM 1938 O O . PHE A 1 247 ? 6.977 19.438 25.391 1 98.5 247 PHE A O 1
ATOM 1945 N N . ILE A 1 248 ? 6.734 17.328 26.109 1 98.44 248 ILE A N 1
ATOM 1946 C CA . ILE A 1 248 ? 5.281 17.359 25.984 1 98.44 248 ILE A CA 1
ATOM 1947 C C . ILE A 1 248 ? 4.707 18.484 26.844 1 98.44 248 ILE A C 1
ATOM 1949 O O . ILE A 1 248 ? 3.797 19.188 26.422 1 98.44 248 ILE A O 1
ATOM 1953 N N . GLU A 1 249 ? 5.285 18.719 28 1 97.44 249 GLU A N 1
ATOM 1954 C CA . GLU A 1 249 ? 4.805 19.703 28.953 1 97.44 249 GLU A CA 1
ATOM 1955 C C . GLU A 1 249 ? 4.957 21.125 28.406 1 97.44 249 GLU A C 1
ATOM 1957 O O . GLU A 1 249 ? 4.203 22.016 28.781 1 97.44 249 GLU A O 1
ATOM 1962 N N . LEU A 1 250 ? 5.965 21.312 27.547 1 97.44 250 LEU A N 1
ATOM 1963 C CA . LEU A 1 250 ? 6.18 22.625 26.938 1 97.44 250 LEU A CA 1
ATOM 1964 C C . LEU A 1 250 ? 4.945 23.078 26.172 1 97.44 250 LEU A C 1
ATOM 1966 O O . LEU A 1 250 ? 4.715 24.266 26 1 97.44 250 LEU A O 1
ATOM 1970 N N . PHE A 1 251 ? 4.207 22.141 25.672 1 98.06 251 PHE A N 1
ATOM 1971 C CA . PHE A 1 251 ? 3.08 22.469 24.797 1 98.06 251 PHE A CA 1
ATOM 1972 C C . PHE A 1 251 ? 1.773 22.453 25.594 1 98.06 251 PHE A C 1
ATOM 1974 O O . PHE A 1 251 ? 0.691 22.422 25 1 98.06 251 PHE A O 1
ATOM 1981 N N . ALA A 1 252 ? 1.979 22.516 26.906 1 94.12 252 ALA A N 1
ATOM 1982 C CA . ALA A 1 252 ? 0.789 22.547 27.75 1 94.12 252 ALA A CA 1
ATOM 1983 C C . ALA A 1 252 ? -0.099 23.75 27.406 1 94.12 252 ALA A C 1
ATOM 1985 O O . ALA A 1 252 ? 0.399 24.828 27.109 1 94.12 252 ALA A O 1
ATOM 1986 N N . ASP A 1 253 ? -1.371 23.672 27.234 1 93.62 253 ASP A N 1
ATOM 1987 C CA . ASP A 1 253 ? -2.41 24.688 27.078 1 93.62 253 ASP A CA 1
ATOM 1988 C C . ASP A 1 253 ? -2.391 25.281 25.672 1 93.62 253 ASP A C 1
ATOM 1990 O O . ASP A 1 253 ? -2.859 26.391 25.453 1 93.62 253 ASP A O 1
ATOM 1994 N N . ILE A 1 254 ? -1.688 24.703 24.75 1 97.25 254 ILE A N 1
ATOM 1995 C CA . ILE A 1 254 ? -1.672 25.156 23.375 1 97.25 254 ILE A CA 1
ATOM 1996 C C . ILE A 1 254 ? -2.096 24.016 22.453 1 97.25 254 ILE A C 1
ATOM 1998 O O . ILE A 1 254 ? -1.638 22.875 22.594 1 97.25 254 ILE A O 1
ATOM 2002 N N . GLN A 1 255 ? -3.076 24.219 21.594 1 98.19 255 GLN A N 1
ATOM 2003 C CA . GLN A 1 255 ? -3.469 23.219 20.609 1 98.19 255 GLN A CA 1
ATOM 2004 C C . GLN A 1 255 ? -2.283 22.812 19.734 1 98.19 255 GLN A C 1
ATOM 2006 O O . GLN A 1 255 ? -1.675 23.656 19.062 1 98.19 255 GLN A O 1
ATOM 2011 N N . THR A 1 256 ? -1.926 21.484 19.812 1 98.81 256 THR A N 1
ATOM 2012 C CA . THR A 1 256 ? -0.66 21.062 19.219 1 98.81 256 THR A CA 1
ATOM 2013 C C . THR A 1 256 ? -0.837 19.781 18.406 1 98.81 256 THR A C 1
ATOM 2015 O O . THR A 1 256 ? -1.515 18.844 18.859 1 98.81 256 THR A O 1
ATOM 2018 N N . LEU A 1 257 ? -0.331 19.781 17.172 1 98.94 257 LEU A N 1
ATOM 2019 C CA . LEU A 1 257 ? -0.164 18.562 16.391 1 98.94 257 LEU A CA 1
ATOM 2020 C C . LEU A 1 257 ? 1.179 17.906 16.688 1 98.94 257 LEU A C 1
ATOM 2022 O O . LEU A 1 257 ? 2.232 18.484 16.406 1 98.94 257 LEU A O 1
ATOM 2026 N N . PHE A 1 258 ? 1.186 16.75 17.312 1 98.88 258 PHE A N 1
ATOM 2027 C CA . PHE A 1 258 ? 2.381 15.93 17.453 1 98.88 258 PHE A CA 1
ATOM 2028 C C . PHE A 1 258 ? 2.541 14.984 16.281 1 98.88 258 PHE A C 1
ATOM 2030 O O . PHE A 1 258 ? 1.822 13.992 16.172 1 98.88 258 PHE A O 1
ATOM 2037 N N . ILE A 1 259 ? 3.484 15.234 15.438 1 98.75 259 ILE A N 1
ATOM 2038 C CA . ILE A 1 259 ? 3.645 14.539 14.164 1 98.75 259 ILE A CA 1
ATOM 2039 C C . ILE A 1 259 ? 4.426 13.25 14.383 1 98.75 259 ILE A C 1
ATOM 2041 O O . ILE A 1 259 ? 5.445 13.242 15.078 1 98.75 259 ILE A O 1
ATOM 2045 N N . HIS A 1 260 ? 3.975 12.102 13.789 1 98.25 260 HIS A N 1
ATOM 2046 C CA . HIS A 1 260 ? 4.508 10.742 13.734 1 98.25 260 HIS A CA 1
ATOM 2047 C C . HIS A 1 260 ? 4.316 10.023 15.062 1 98.25 260 HIS A C 1
ATOM 2049 O O . HIS A 1 260 ? 3.498 9.102 15.164 1 98.25 260 HIS A O 1
ATOM 2055 N N . SER A 1 261 ? 5.062 10.43 16.125 1 97.88 261 SER A N 1
ATOM 2056 C CA . SER A 1 261 ? 4.93 9.914 17.484 1 97.88 261 SER A CA 1
ATOM 2057 C C . SER A 1 261 ? 5 8.391 17.516 1 97.88 261 SER A C 1
ATOM 2059 O O . SER A 1 261 ? 4.301 7.75 18.297 1 97.88 261 SER A O 1
ATOM 2061 N N . ILE A 1 262 ? 5.797 7.812 16.688 1 97.44 262 ILE A N 1
ATOM 2062 C CA . ILE A 1 262 ? 5.906 6.371 16.5 1 97.44 262 ILE A CA 1
ATOM 2063 C C . ILE A 1 262 ? 6.352 5.707 17.797 1 97.44 262 ILE A C 1
ATOM 2065 O O . ILE A 1 262 ? 5.828 4.656 18.172 1 97.44 262 ILE A O 1
ATOM 2069 N N . PHE A 1 263 ? 7.312 6.285 18.516 1 97.56 263 PHE A N 1
ATOM 2070 C CA . PHE A 1 263 ? 7.91 5.664 19.688 1 97.56 263 PHE A CA 1
ATOM 2071 C C . PHE A 1 263 ? 7.461 6.371 20.969 1 97.56 263 PHE A C 1
ATOM 2073 O O . PHE A 1 263 ? 8.195 6.395 21.953 1 97.56 263 PHE A O 1
ATOM 2080 N N . ALA A 1 264 ? 6.309 6.973 20.906 1 97.44 264 ALA A N 1
ATOM 2081 C CA . ALA A 1 264 ? 5.793 7.727 22.047 1 97.44 264 ALA A CA 1
ATOM 2082 C C . ALA A 1 264 ? 4.789 6.895 22.844 1 97.44 264 ALA A C 1
ATOM 2084 O O . ALA A 1 264 ? 4.039 7.438 23.656 1 97.44 264 ALA A O 1
ATOM 2085 N N . ASP A 1 265 ? 4.734 5.566 22.641 1 95.38 265 ASP A N 1
ATOM 2086 C CA . ASP A 1 265 ? 3.729 4.684 23.219 1 95.38 265 ASP A CA 1
ATOM 2087 C C . ASP A 1 265 ? 3.588 4.922 24.719 1 95.38 265 ASP A C 1
ATOM 2089 O O . ASP A 1 265 ? 2.475 4.996 25.25 1 95.38 265 ASP A O 1
ATOM 2093 N N . ASN A 1 266 ? 4.645 5.047 25.359 1 95.5 266 ASN A N 1
ATOM 2094 C CA . ASN A 1 266 ? 4.652 5.133 26.828 1 95.5 266 ASN A CA 1
ATOM 2095 C C . ASN A 1 266 ? 4.332 6.547 27.297 1 95.5 266 ASN A C 1
ATOM 2097 O O . ASN A 1 266 ? 4.188 6.781 28.5 1 95.5 266 ASN A O 1
ATOM 2101 N N . TYR A 1 267 ? 4.164 7.504 26.391 1 97.19 267 TYR A N 1
ATOM 2102 C CA . TYR A 1 267 ? 4.039 8.898 26.781 1 97.19 267 TYR A CA 1
ATOM 2103 C C . TYR A 1 267 ? 2.729 9.492 26.281 1 97.19 267 TYR A C 1
ATOM 2105 O O . TYR A 1 267 ? 2.396 10.641 26.594 1 97.19 267 TYR A O 1
ATOM 2113 N N . ILE A 1 268 ? 1.977 8.711 25.531 1 96.69 268 ILE A N 1
ATOM 2114 C CA . ILE A 1 268 ? 0.747 9.203 24.922 1 96.69 268 ILE A CA 1
ATOM 2115 C C . ILE A 1 268 ? -0.227 9.656 26.016 1 96.69 268 ILE A C 1
ATOM 2117 O O . ILE A 1 268 ? -0.956 10.633 25.844 1 96.69 268 ILE A O 1
ATOM 2121 N N . ASN A 1 269 ? -0.212 8.961 27.125 1 95.12 269 ASN A N 1
ATOM 2122 C CA . ASN A 1 269 ? -1.108 9.273 28.234 1 95.12 269 ASN A CA 1
ATOM 2123 C C . ASN A 1 269 ? -0.815 10.656 28.812 1 95.12 269 ASN A C 1
ATOM 2125 O O . ASN A 1 269 ? -1.643 11.219 29.531 1 95.12 269 ASN A O 1
ATOM 2129 N N . LEU A 1 270 ? 0.387 11.258 28.578 1 96.31 270 LEU A N 1
ATOM 2130 C CA . LEU A 1 270 ? 0.77 12.578 29.078 1 96.31 270 LEU A CA 1
ATOM 2131 C C . LEU A 1 270 ? 0.206 13.68 28.188 1 96.31 270 LEU A C 1
ATOM 2133 O O . LEU A 1 270 ? 0.204 14.852 28.562 1 96.31 270 LEU A O 1
ATOM 2137 N N . MET A 1 271 ? -0.269 13.367 26.969 1 96.94 271 MET A N 1
ATOM 2138 C CA . MET A 1 271 ? -0.797 14.352 26.031 1 96.94 271 MET A CA 1
ATOM 2139 C C . MET A 1 271 ? -2.203 14.789 26.438 1 96.94 271 MET A C 1
ATOM 2141 O O . MET A 1 271 ? -3.014 13.961 26.859 1 96.94 271 MET A O 1
ATOM 2145 N N . ASP A 1 272 ? -2.455 16.062 26.375 1 96.94 272 ASP A N 1
ATOM 2146 C CA . ASP A 1 272 ? -3.793 16.578 26.625 1 96.94 272 ASP A CA 1
ATOM 2147 C C . ASP A 1 272 ? -4.758 16.188 25.516 1 96.94 272 ASP A C 1
ATOM 2149 O O . ASP A 1 272 ? -4.672 16.703 24.406 1 96.94 272 ASP A O 1
ATOM 2153 N N . LYS A 1 273 ? -5.742 15.375 25.781 1 95.75 273 LYS A N 1
ATOM 2154 C CA . LYS A 1 273 ? -6.629 14.789 24.781 1 95.75 273 LYS A CA 1
ATOM 2155 C C . LYS A 1 273 ? -7.535 15.852 24.156 1 95.75 273 LYS A C 1
ATOM 2157 O O . LYS A 1 273 ? -8.117 15.625 23.094 1 95.75 273 LYS A O 1
ATOM 2162 N N . ASN A 1 274 ? -7.68 16.969 24.781 1 95.75 274 ASN A N 1
ATOM 2163 C CA . ASN A 1 274 ? -8.539 18.031 24.266 1 95.75 274 ASN A CA 1
ATOM 2164 C C . ASN A 1 274 ? -7.77 19 23.375 1 95.75 274 ASN A C 1
ATOM 2166 O O . ASN A 1 274 ? -8.359 19.703 22.562 1 95.75 274 ASN A O 1
ATOM 2170 N N . LEU A 1 275 ? -6.426 19.016 23.547 1 97.56 275 LEU A N 1
ATOM 2171 C CA . LEU A 1 275 ? -5.641 20.031 22.844 1 97.56 275 LEU A CA 1
ATOM 2172 C C . LEU A 1 275 ? -4.672 19.391 21.859 1 97.56 275 LEU A C 1
ATOM 2174 O O . LEU A 1 275 ? -4.297 20 20.859 1 97.56 275 LEU A O 1
ATOM 2178 N N . HIS A 1 276 ? -4.305 18.188 22.234 1 98.44 276 HIS A N 1
ATOM 2179 C CA . HIS A 1 276 ? -3.232 17.578 21.453 1 98.44 276 HIS A CA 1
ATOM 2180 C C . HIS A 1 276 ? -3.77 16.484 20.531 1 98.44 276 HIS A C 1
ATOM 2182 O O . HIS A 1 276 ? -4.754 15.828 20.859 1 98.44 276 HIS A O 1
ATOM 2188 N N . SER A 1 277 ? -3.258 16.375 19.359 1 98.75 277 SER A N 1
ATOM 2189 C CA . SER A 1 277 ? -3.535 15.336 18.375 1 98.75 277 SER A CA 1
ATOM 2190 C C . SER A 1 277 ? -2.244 14.727 17.828 1 98.75 277 SER A C 1
ATOM 2192 O O . SER A 1 277 ? -1.194 15.367 17.844 1 98.75 277 SER A O 1
ATOM 2194 N N . ILE A 1 278 ? -2.295 13.484 17.453 1 98.81 278 ILE A N 1
ATOM 2195 C CA . ILE A 1 278 ? -1.175 12.836 16.781 1 98.81 278 ILE A CA 1
ATOM 2196 C C . ILE A 1 278 ? -1.45 12.742 15.289 1 98.81 278 ILE A C 1
ATOM 2198 O O . ILE A 1 278 ? -2.533 12.32 14.867 1 98.81 278 ILE A O 1
ATOM 2202 N N . ILE A 1 279 ? -0.559 13.219 14.453 1 98.88 279 ILE A N 1
ATOM 2203 C CA . ILE A 1 279 ? -0.622 13.07 13 1 98.88 279 ILE A CA 1
ATOM 2204 C C . ILE A 1 279 ? 0.348 11.984 12.547 1 98.88 279 ILE A C 1
ATOM 2206 O O . ILE A 1 279 ? 1.566 12.141 12.664 1 98.88 279 ILE A O 1
ATOM 2210 N N . SER A 1 280 ? -0.128 10.891 12.102 1 98.69 280 SER A N 1
ATOM 2211 C CA . SER A 1 280 ? 0.693 9.773 11.648 1 98.69 280 SER A CA 1
ATOM 2212 C C . SER A 1 280 ? 0.806 9.758 10.125 1 98.69 280 SER A C 1
ATOM 2214 O O . SER A 1 280 ? -0.156 10.078 9.422 1 98.69 280 SER A O 1
ATOM 2216 N N . CYS A 1 281 ? 1.905 9.445 9.625 1 98.75 281 CYS A N 1
ATOM 2217 C CA . CYS A 1 281 ? 2.188 9.352 8.195 1 98.75 281 CYS A CA 1
ATOM 2218 C C . CYS A 1 281 ? 2.672 7.953 7.828 1 98.75 281 CYS A C 1
ATOM 2220 O O . CYS A 1 281 ? 3.877 7.707 7.77 1 98.75 281 CYS A O 1
ATOM 2222 N N . PRO A 1 282 ? 1.807 7.055 7.457 1 98.5 282 PRO A N 1
ATOM 2223 C CA . PRO A 1 282 ? 2.107 5.629 7.316 1 98.5 282 PRO A CA 1
ATOM 2224 C C . PRO A 1 282 ? 3.326 5.367 6.434 1 98.5 282 PRO A C 1
ATOM 2226 O O . PRO A 1 282 ? 4.223 4.613 6.824 1 98.5 282 PRO A O 1
ATOM 2229 N N . VAL A 1 283 ? 3.396 5.953 5.27 1 98.44 283 VAL A N 1
ATOM 2230 C CA . VAL A 1 283 ? 4.484 5.664 4.344 1 98.44 283 VAL A CA 1
ATOM 2231 C C . VAL A 1 283 ? 5.805 6.18 4.918 1 98.44 283 VAL A C 1
ATOM 2233 O O . VAL A 1 283 ? 6.785 5.438 4.996 1 98.44 283 VAL A O 1
ATOM 2236 N N . SER A 1 284 ? 5.82 7.418 5.363 1 97.94 284 SER A N 1
ATOM 2237 C CA . SER A 1 284 ? 7.027 7.992 5.949 1 97.94 284 SER A CA 1
ATOM 2238 C C . SER A 1 284 ? 7.484 7.191 7.168 1 97.94 284 SER A C 1
ATOM 2240 O O . SER A 1 284 ? 8.68 6.949 7.348 1 97.94 284 SER A O 1
ATOM 2242 N N . ASN A 1 285 ? 6.52 6.848 8.062 1 98.25 285 ASN A N 1
ATOM 2243 C CA . ASN A 1 285 ? 6.832 6.035 9.234 1 98.25 285 ASN A CA 1
ATOM 2244 C C . ASN A 1 285 ? 7.559 4.75 8.844 1 98.25 285 ASN A C 1
ATOM 2246 O O . ASN A 1 285 ? 8.562 4.387 9.461 1 98.25 285 ASN A O 1
ATOM 2250 N N . ARG A 1 286 ? 7.078 4.086 7.797 1 97.75 286 ARG A N 1
ATOM 2251 C CA . ARG A 1 286 ? 7.66 2.822 7.355 1 97.75 286 ARG A CA 1
ATOM 2252 C C . ARG A 1 286 ? 9.055 3.037 6.777 1 97.75 286 ARG A C 1
ATOM 2254 O O . ARG A 1 286 ? 9.969 2.262 7.051 1 97.75 286 ARG A O 1
ATOM 2261 N N . LEU A 1 287 ? 9.227 4.047 6 1 97.31 287 LEU A N 1
ATOM 2262 C CA . LEU A 1 287 ? 10.484 4.262 5.289 1 97.31 287 LEU A CA 1
ATOM 2263 C C . LEU A 1 287 ? 11.586 4.688 6.254 1 97.31 287 LEU A C 1
ATOM 2265 O O . LEU A 1 287 ? 12.758 4.363 6.043 1 97.31 287 LEU A O 1
ATOM 2269 N N . LEU A 1 288 ? 11.18 5.344 7.344 1 96.94 288 LEU A N 1
ATOM 2270 C CA . LEU A 1 288 ? 12.195 5.98 8.172 1 96.94 288 LEU A CA 1
ATOM 2271 C C . LEU A 1 288 ? 12.328 5.266 9.516 1 96.94 288 LEU A C 1
ATOM 2273 O O . LEU A 1 288 ? 13.352 5.398 10.195 1 96.94 288 LEU A O 1
ATOM 2277 N N . SER A 1 289 ? 11.266 4.57 9.914 1 94.5 289 SER A N 1
ATOM 2278 C CA . SER A 1 289 ? 11.25 4.055 11.273 1 94.5 289 SER A CA 1
ATOM 2279 C C . SER A 1 289 ? 10.453 2.756 11.367 1 94.5 289 SER A C 1
ATOM 2281 O O . SER A 1 289 ? 10.891 1.721 10.859 1 94.5 289 SER A O 1
ATOM 2283 N N . SER A 1 290 ? 9.289 2.842 11.953 1 92.25 290 SER A N 1
ATOM 2284 C CA . SER A 1 290 ? 8.43 1.685 12.188 1 92.25 290 SER A CA 1
ATOM 2285 C C . SER A 1 290 ? 6.961 2.041 12.016 1 92.25 290 SER A C 1
ATOM 2287 O O . SER A 1 290 ? 6.625 3.186 11.703 1 92.25 290 SER A O 1
ATOM 2289 N N . LYS A 1 291 ? 6.223 1.051 12.117 1 93.94 291 LYS A N 1
ATOM 2290 C CA . LYS A 1 291 ? 4.777 1.265 12.07 1 93.94 291 LYS A CA 1
ATOM 2291 C C . LYS A 1 291 ? 4.285 1.934 13.352 1 93.94 291 LYS A C 1
ATOM 2293 O O . LYS A 1 291 ? 4.738 1.6 14.445 1 93.94 291 LYS A O 1
ATOM 2298 N N . PHE A 1 292 ? 3.422 2.959 13.195 1 97.12 292 PHE A N 1
ATOM 2299 C CA . PHE A 1 292 ? 2.75 3.609 14.312 1 97.12 292 PHE A CA 1
ATOM 2300 C C . PHE A 1 292 ? 1.795 2.646 15.008 1 97.12 292 PHE A C 1
ATOM 2302 O O . PHE A 1 292 ? 1.05 1.92 14.344 1 97.12 292 PHE A O 1
ATOM 2309 N N . ASN A 1 293 ? 1.884 2.568 16.344 1 96.69 293 ASN A N 1
ATOM 2310 C CA . ASN A 1 293 ? 0.972 1.73 17.125 1 96.69 293 ASN A CA 1
ATOM 2311 C C . ASN A 1 293 ? -0.409 2.369 17.25 1 96.69 293 ASN A C 1
ATOM 2313 O O . ASN A 1 293 ? -0.765 2.889 18.297 1 96.69 293 ASN A O 1
ATOM 2317 N N . LEU A 1 294 ? -1.203 2.295 16.203 1 97.19 294 LEU A N 1
ATOM 2318 C CA . LEU A 1 294 ? -2.506 2.945 16.094 1 97.19 294 LEU A CA 1
ATOM 2319 C C . LEU A 1 294 ? -3.447 2.457 17.203 1 97.19 294 LEU A C 1
ATOM 2321 O O . LEU A 1 294 ? -4.16 3.254 17.812 1 97.19 294 LEU A O 1
ATOM 2325 N N . GLN A 1 295 ? -3.426 1.174 17.484 1 94.94 295 GLN A N 1
ATOM 2326 C CA . GLN A 1 295 ? -4.328 0.603 18.469 1 94.94 295 GLN A CA 1
ATOM 2327 C C . GLN A 1 295 ? -4.074 1.203 19.859 1 94.94 295 GLN A C 1
ATOM 2329 O O . GLN A 1 295 ? -5.016 1.548 20.578 1 94.94 295 GLN A O 1
ATOM 2334 N N . ASN A 1 296 ? -2.807 1.332 20.188 1 94.69 296 ASN A N 1
ATOM 2335 C CA . ASN A 1 296 ? -2.455 1.935 21.469 1 94.69 296 ASN A CA 1
ATOM 2336 C C . ASN A 1 296 ? -2.951 3.373 21.562 1 94.69 296 ASN A C 1
ATOM 2338 O O . ASN A 1 296 ? -3.461 3.789 22.609 1 94.69 296 ASN A O 1
ATOM 2342 N N . ALA A 1 297 ? -2.779 4.152 20.516 1 94.94 297 ALA A N 1
ATOM 2343 C CA . ALA A 1 297 ? -3.215 5.547 20.516 1 94.94 297 ALA A CA 1
ATOM 2344 C C . ALA A 1 297 ? -4.734 5.648 20.641 1 94.94 297 ALA A C 1
ATOM 2346 O O . ALA A 1 297 ? -5.246 6.488 21.375 1 94.94 297 ALA A O 1
ATOM 2347 N N . LEU A 1 298 ? -5.426 4.758 19.906 1 94.19 298 LEU A N 1
ATOM 2348 C CA . LEU A 1 298 ? -6.879 4.73 20 1 94.19 298 LEU A CA 1
ATOM 2349 C C . LEU A 1 298 ? -7.336 4.379 21.406 1 94.19 298 LEU A C 1
ATOM 2351 O O . LEU A 1 298 ? -8.289 4.965 21.922 1 94.19 298 LEU A O 1
ATOM 2355 N N . ASN A 1 299 ? -6.645 3.449 22.047 1 94.19 299 ASN A N 1
ATOM 2356 C CA . ASN A 1 299 ? -6.969 3.035 23.406 1 94.19 299 ASN A CA 1
ATOM 2357 C C . ASN A 1 299 ? -6.781 4.176 24.391 1 94.19 299 ASN A C 1
ATOM 2359 O O . ASN A 1 299 ? -7.391 4.176 25.469 1 94.19 299 ASN A O 1
ATOM 2363 N N . ASN A 1 300 ? -5.941 5.133 24.062 1 95 300 ASN A N 1
ATOM 2364 C CA . ASN A 1 300 ? -5.691 6.285 24.922 1 95 300 ASN A CA 1
ATOM 2365 C C . ASN A 1 300 ? -6.602 7.457 24.562 1 95 300 ASN A C 1
ATOM 2367 O O . ASN A 1 300 ? -6.453 8.547 25.109 1 95 300 ASN A O 1
ATOM 2371 N N . ASN A 1 301 ? -7.453 7.301 23.609 1 95.5 301 ASN A N 1
ATOM 2372 C CA . ASN A 1 301 ? -8.477 8.266 23.219 1 95.5 301 ASN A CA 1
ATOM 2373 C C . ASN A 1 301 ? -7.863 9.57 22.734 1 95.5 301 ASN A C 1
ATOM 2375 O O . ASN A 1 301 ? -8.383 10.648 23.031 1 95.5 301 ASN A O 1
ATOM 2379 N N . ILE A 1 302 ? -6.719 9.547 22.234 1 96.62 302 ILE A N 1
ATOM 2380 C CA . ILE A 1 302 ? -6.109 10.719 21.609 1 96.62 302 ILE A CA 1
ATOM 2381 C C . ILE A 1 302 ? -6.574 10.836 20.156 1 96.62 302 ILE A C 1
ATOM 2383 O O . ILE A 1 302 ? -6.809 9.82 19.5 1 96.62 302 ILE A O 1
ATOM 2387 N N . ASN A 1 303 ? -6.844 12.039 19.734 1 98.25 303 ASN A N 1
ATOM 2388 C CA . ASN A 1 303 ? -7.215 12.297 18.344 1 98.25 303 ASN A CA 1
ATOM 2389 C C . ASN A 1 303 ? -6.07 11.977 17.391 1 98.25 303 ASN A C 1
ATOM 2391 O O . ASN A 1 303 ? -4.93 12.383 17.625 1 98.25 303 ASN A O 1
ATOM 2395 N N . ILE A 1 304 ? -6.352 11.133 16.375 1 98.75 304 ILE A N 1
ATOM 2396 C CA . ILE A 1 304 ? -5.312 10.711 15.438 1 98.75 304 ILE A CA 1
ATOM 2397 C C . ILE A 1 304 ? -5.742 11.031 14.008 1 98.75 304 ILE A C 1
ATOM 2399 O O . ILE A 1 304 ? -6.871 10.742 13.609 1 98.75 304 ILE A O 1
ATOM 2403 N N . ALA A 1 305 ? -4.871 11.594 13.234 1 98.81 305 ALA A N 1
ATOM 2404 C CA . ALA A 1 305 ? -5.082 11.828 11.812 1 98.81 305 ALA A CA 1
ATOM 2405 C C . ALA A 1 305 ? -3.947 11.234 10.984 1 98.81 305 ALA A C 1
ATOM 2407 O O . ALA A 1 305 ? -2.842 11.031 11.484 1 98.81 305 ALA A O 1
ATOM 2408 N N . PHE A 1 306 ? -4.234 10.875 9.727 1 98.88 306 PHE A N 1
ATOM 2409 C CA . PHE A 1 306 ? -3.223 10.477 8.758 1 98.88 306 PHE A CA 1
ATOM 2410 C C . PHE A 1 306 ? -2.846 11.648 7.859 1 98.88 306 PHE A C 1
ATOM 2412 O O . PHE A 1 306 ? -3.674 12.516 7.582 1 98.88 306 PHE A O 1
ATOM 2419 N N . ALA A 1 307 ? -1.669 11.711 7.465 1 98.94 307 ALA A N 1
ATOM 2420 C CA . ALA A 1 307 ? -1.158 12.719 6.539 1 98.94 307 ALA A CA 1
ATOM 2421 C C . ALA A 1 307 ? -0.016 12.156 5.695 1 98.94 307 ALA A C 1
ATOM 2423 O O . ALA A 1 307 ? 0.484 11.062 5.965 1 98.94 307 ALA A O 1
ATOM 2424 N N . THR A 1 308 ? 0.421 12.906 4.711 1 98.56 308 THR A N 1
ATOM 2425 C CA . THR A 1 308 ? 1.34 12.336 3.73 1 98.56 308 THR A CA 1
ATOM 2426 C C . THR A 1 308 ? 2.789 12.609 4.125 1 98.56 308 THR A C 1
ATOM 2428 O O . THR A 1 308 ? 3.701 11.914 3.68 1 98.56 308 THR A O 1
ATOM 2431 N N . ASP A 1 309 ? 2.982 13.617 4.961 1 98 309 ASP A N 1
ATOM 2432 C CA . ASP A 1 309 ? 4.336 14.156 5.07 1 98 309 ASP A CA 1
ATOM 2433 C C . ASP A 1 309 ? 4.812 14.703 3.729 1 98 309 ASP A C 1
ATOM 2435 O O . ASP A 1 309 ? 4.016 15.211 2.936 1 98 309 ASP A O 1
ATOM 2439 N N . GLY A 1 310 ? 6.164 14.773 3.471 1 95.94 310 GLY A N 1
ATOM 2440 C CA . GLY A 1 310 ? 6.703 15.289 2.221 1 95.94 310 GLY A CA 1
ATOM 2441 C C . GLY A 1 310 ? 7.277 14.195 1.33 1 95.94 310 GLY A C 1
ATOM 2442 O O . GLY A 1 310 ? 7.414 13.047 1.755 1 95.94 310 GLY A O 1
ATOM 2443 N N . LEU A 1 311 ? 7.656 14.578 0.103 1 94.25 311 LEU A N 1
ATOM 2444 C CA . LEU A 1 311 ? 8.18 13.617 -0.862 1 94.25 311 LEU A CA 1
ATOM 2445 C C . LEU A 1 311 ? 9.602 13.211 -0.506 1 94.25 311 LEU A C 1
ATOM 2447 O O . LEU A 1 311 ? 10.148 12.266 -1.081 1 94.25 311 LEU A O 1
ATOM 2451 N N . SER A 1 312 ? 10.188 13.875 0.483 1 93.19 312 SER A N 1
ATOM 2452 C CA . SER A 1 312 ? 11.484 13.422 0.971 1 93.19 312 SER A CA 1
ATOM 2453 C C . SER A 1 312 ? 11.383 12.07 1.66 1 93.19 312 SER A C 1
ATOM 2455 O O . SER A 1 312 ? 12.375 11.359 1.805 1 93.19 312 SER A O 1
ATOM 2457 N N . SER A 1 313 ? 10.227 11.695 2.133 1 95.69 313 SER A N 1
ATOM 2458 C CA . SER A 1 313 ? 10.031 10.414 2.811 1 95.69 313 SER A CA 1
ATOM 2459 C C . SER A 1 313 ? 8.734 9.742 2.354 1 95.69 313 SER A C 1
ATOM 2461 O O . SER A 1 313 ? 8.086 9.039 3.129 1 95.69 313 SER A O 1
ATOM 2463 N N . ASN A 1 314 ? 8.344 10.047 1.181 1 96.06 314 ASN A N 1
ATOM 2464 C CA . ASN A 1 314 ? 7.148 9.469 0.569 1 96.06 314 ASN A CA 1
ATOM 2465 C C . ASN A 1 314 ? 7.293 9.367 -0.947 1 96.06 314 ASN A C 1
ATOM 2467 O O . ASN A 1 314 ? 8.242 9.898 -1.523 1 96.06 314 ASN A O 1
ATOM 2471 N N . ILE A 1 315 ? 6.395 8.625 -1.571 1 94.62 315 ILE A N 1
ATOM 2472 C CA . ILE A 1 315 ? 6.457 8.484 -3.021 1 94.62 315 ILE A CA 1
ATOM 2473 C C . ILE A 1 315 ? 5.223 9.117 -3.656 1 94.62 315 ILE A C 1
ATOM 2475 O O . ILE A 1 315 ? 5.109 9.18 -4.883 1 94.62 315 ILE A O 1
ATOM 2479 N N . SER A 1 316 ? 4.254 9.547 -2.834 1 96.56 316 SER A N 1
ATOM 2480 C CA . SER A 1 316 ? 2.998 10.109 -3.312 1 96.56 316 SER A CA 1
ATOM 2481 C C . SER A 1 316 ? 2.436 11.125 -2.324 1 96.56 316 SER A C 1
ATOM 2483 O O . SER A 1 316 ? 2.496 10.922 -1.111 1 96.56 316 SER A O 1
ATOM 2485 N N . LEU A 1 317 ? 1.915 12.234 -2.838 1 97.75 317 LEU A N 1
ATOM 2486 C CA . LEU A 1 317 ? 1.233 13.211 -1.991 1 97.75 317 LEU A CA 1
ATOM 2487 C C . LEU A 1 317 ? -0.28 13.07 -2.115 1 97.75 317 LEU A C 1
ATOM 2489 O O . LEU A 1 317 ? -1.026 13.914 -1.609 1 97.75 317 LEU A O 1
ATOM 2493 N N . ASN A 1 318 ? -0.707 12.055 -2.859 1 98.5 318 ASN A N 1
ATOM 2494 C CA . ASN A 1 318 ? -2.131 11.742 -2.914 1 98.5 318 ASN A CA 1
ATOM 2495 C C . ASN A 1 318 ? -2.607 11.07 -1.63 1 98.5 318 ASN A C 1
ATOM 2497 O O . ASN A 1 318 ? -2.186 9.953 -1.314 1 98.5 318 ASN A O 1
ATOM 2501 N N . ILE A 1 319 ? -3.502 11.711 -0.971 1 98.75 319 ILE A N 1
ATOM 2502 C CA . ILE A 1 319 ? -3.93 11.297 0.361 1 98.75 319 ILE A CA 1
ATOM 2503 C C . ILE A 1 319 ? -4.586 9.914 0.288 1 98.75 319 ILE A C 1
ATOM 2505 O O . ILE A 1 319 ? -4.547 9.148 1.254 1 98.75 319 ILE A O 1
ATOM 2509 N N . TRP A 1 320 ? -5.203 9.516 -0.805 1 98.81 320 TRP A N 1
ATOM 2510 C CA . TRP A 1 320 ? -5.809 8.195 -0.957 1 98.81 320 TRP A CA 1
ATOM 2511 C C . TRP A 1 320 ? -4.742 7.105 -0.974 1 98.81 320 TRP A C 1
ATOM 2513 O O . TRP A 1 320 ? -4.961 6.008 -0.455 1 98.81 320 TRP A O 1
ATOM 2523 N N . ASP A 1 321 ? -3.596 7.383 -1.613 1 98.69 321 ASP A N 1
ATOM 2524 C CA . ASP A 1 321 ? -2.473 6.453 -1.562 1 98.69 321 ASP A CA 1
ATOM 2525 C C . ASP A 1 321 ? -2.021 6.215 -0.122 1 98.69 321 ASP A C 1
ATOM 2527 O O . ASP A 1 321 ? -1.689 5.09 0.254 1 98.69 321 ASP A O 1
ATOM 2531 N N . GLU A 1 322 ? -2.014 7.312 0.628 1 98.81 322 GLU A N 1
ATOM 2532 C CA . GLU A 1 322 ? -1.622 7.211 2.031 1 98.81 322 GLU A CA 1
ATOM 2533 C C . GLU A 1 322 ? -2.588 6.324 2.811 1 98.81 322 GLU A C 1
ATOM 2535 O O . GLU A 1 322 ? -2.168 5.531 3.656 1 98.81 322 GLU A O 1
ATOM 2540 N N . LEU A 1 323 ? -3.863 6.488 2.543 1 98.88 323 LEU A N 1
ATOM 2541 C CA . LEU A 1 323 ? -4.875 5.68 3.215 1 98.88 323 LEU A CA 1
ATOM 2542 C C . LEU A 1 323 ? -4.707 4.203 2.871 1 98.88 323 LEU A C 1
ATOM 2544 O O . LEU A 1 323 ? -4.867 3.338 3.734 1 98.88 323 LEU A O 1
ATOM 2548 N N . ARG A 1 324 ? -4.387 3.895 1.608 1 98.69 324 ARG A N 1
ATOM 2549 C CA . ARG A 1 324 ? -4.148 2.51 1.219 1 98.69 324 ARG A CA 1
ATOM 2550 C C . ARG A 1 324 ? -2.898 1.957 1.898 1 98.69 324 ARG A C 1
ATOM 2552 O O . ARG A 1 324 ? -2.871 0.794 2.307 1 98.69 324 ARG A O 1
ATOM 2559 N N . ALA A 1 325 ? -1.88 2.791 2.021 1 98.56 325 ALA A N 1
ATOM 2560 C CA . ALA A 1 325 ? -0.693 2.379 2.768 1 98.56 325 ALA A CA 1
ATOM 2561 C C . ALA A 1 325 ? -1.039 2.068 4.219 1 98.56 325 ALA A C 1
ATOM 2563 O O . ALA A 1 325 ? -0.59 1.059 4.77 1 98.56 325 ALA A O 1
ATOM 2564 N N . GLY A 1 326 ? -1.828 2.938 4.824 1 98.56 326 GLY A N 1
ATOM 2565 C CA . GLY A 1 326 ? -2.277 2.697 6.188 1 98.56 326 GLY A CA 1
ATOM 2566 C C . GLY A 1 326 ? -3.1 1.43 6.332 1 98.56 326 GLY A C 1
ATOM 2567 O O . GLY A 1 326 ? -2.982 0.716 7.328 1 98.56 326 GLY A O 1
ATOM 2568 N N . LEU A 1 327 ? -3.93 1.206 5.324 1 98.31 327 LEU A N 1
ATOM 2569 C CA . LEU A 1 327 ? -4.762 0.008 5.312 1 98.31 327 LEU A CA 1
ATOM 2570 C C . LEU A 1 327 ? -3.904 -1.25 5.402 1 98.31 327 LEU A C 1
ATOM 2572 O O . LEU A 1 327 ? -4.234 -2.18 6.141 1 98.31 327 LEU A O 1
ATOM 2576 N N . MET A 1 328 ? -2.793 -1.291 4.676 1 98.19 328 MET A N 1
ATOM 2577 C CA . MET A 1 328 ? -1.894 -2.441 4.684 1 98.19 328 MET A CA 1
ATOM 2578 C C . MET A 1 328 ? -1.077 -2.482 5.973 1 98.19 328 MET A C 1
ATOM 2580 O O . MET A 1 328 ? -0.875 -3.551 6.551 1 98.19 328 MET A O 1
ATOM 2584 N N . ALA A 1 329 ? -0.637 -1.343 6.438 1 97.75 329 ALA A N 1
ATOM 2585 C CA . ALA A 1 329 ? 0.235 -1.263 7.609 1 97.75 329 ALA A CA 1
ATOM 2586 C C . ALA A 1 329 ? -0.499 -1.703 8.867 1 97.75 329 ALA A C 1
ATOM 2588 O O . ALA A 1 329 ? 0.092 -2.33 9.75 1 97.75 329 ALA A O 1
ATOM 2589 N N . HIS A 1 330 ? -1.767 -1.346 8.969 1 97.44 330 HIS A N 1
ATOM 2590 C CA . HIS A 1 330 ? -2.527 -1.6 10.188 1 97.44 330 HIS A CA 1
ATOM 2591 C C . HIS A 1 330 ? -3.486 -2.771 10.008 1 97.44 330 HIS A C 1
ATOM 2593 O O . HIS A 1 330 ? -4.676 -2.658 10.312 1 97.44 330 HIS A O 1
ATOM 2599 N N . SER A 1 331 ? -2.881 -3.873 9.555 1 93.81 331 SER A N 1
ATOM 2600 C CA . SER A 1 331 ? -3.656 -5.07 9.25 1 93.81 331 SER A CA 1
ATOM 2601 C C . SER A 1 331 ? -4.145 -5.754 10.523 1 93.81 331 SER A C 1
ATOM 2603 O O . SER A 1 331 ? -4.914 -6.715 10.461 1 93.81 331 SER A O 1
ATOM 2605 N N . ASP A 1 332 ? -3.768 -5.281 11.688 1 92.31 332 ASP A N 1
ATOM 2606 C CA . ASP A 1 332 ? -4.223 -5.805 12.969 1 92.31 332 ASP A CA 1
ATOM 2607 C C . ASP A 1 332 ? -5.602 -5.258 13.328 1 92.31 332 ASP A C 1
ATOM 2609 O O . ASP A 1 332 ? -6.266 -5.77 14.234 1 92.31 332 ASP A O 1
ATOM 2613 N N . ILE A 1 333 ? -6.07 -4.262 12.609 1 95.62 333 ILE A N 1
ATOM 2614 C CA . ILE A 1 333 ? -7.395 -3.688 12.82 1 95.62 333 ILE A CA 1
ATOM 2615 C C . ILE A 1 333 ? -8.367 -4.234 11.781 1 95.62 333 ILE A C 1
ATOM 2617 O O . ILE A 1 333 ? -8.039 -4.324 10.602 1 95.62 333 ILE A O 1
ATOM 2621 N N . GLU A 1 334 ? -9.578 -4.59 12.258 1 96 334 GLU A N 1
ATOM 2622 C CA . GLU A 1 334 ? -10.609 -5.094 11.359 1 96 334 GLU A CA 1
ATOM 2623 C C . GLU A 1 334 ? -10.852 -4.129 10.203 1 96 334 GLU A C 1
ATOM 2625 O O . GLU A 1 334 ? -10.859 -2.912 10.391 1 96 334 GLU A O 1
ATOM 2630 N N . LEU A 1 335 ? -11.062 -4.648 9.008 1 96.94 335 LEU A N 1
ATOM 2631 C CA . LEU A 1 335 ? -11.016 -3.891 7.758 1 96.94 335 LEU A CA 1
ATOM 2632 C C . LEU A 1 335 ? -12.047 -2.768 7.766 1 96.94 335 LEU A C 1
ATOM 2634 O O . LEU A 1 335 ? -11.719 -1.616 7.469 1 96.94 335 LEU A O 1
ATOM 2638 N N . SER A 1 336 ? -13.312 -3.039 8.117 1 95.5 336 SER A N 1
ATOM 2639 C CA . SER A 1 336 ? -14.367 -2.037 8.078 1 95.5 336 SER A CA 1
ATOM 2640 C C . SER A 1 336 ? -14.141 -0.953 9.125 1 95.5 336 SER A C 1
ATOM 2642 O O . SER A 1 336 ? -14.406 0.225 8.875 1 95.5 336 SER A O 1
ATOM 2644 N N . LYS A 1 337 ? -13.703 -1.413 10.297 1 96.38 337 LYS A N 1
ATOM 2645 C CA . LYS A 1 337 ? -13.375 -0.459 11.352 1 96.38 337 LYS A CA 1
ATOM 2646 C C . LYS A 1 337 ? -12.242 0.467 10.93 1 96.38 337 LYS A C 1
ATOM 2648 O O . LYS A 1 337 ? -12.297 1.678 11.156 1 96.38 337 LYS A O 1
ATOM 2653 N N . PHE A 1 338 ? -11.25 -0.122 10.305 1 97.56 338 PHE A N 1
ATOM 2654 C CA . PHE A 1 338 ? -10.141 0.694 9.836 1 97.56 338 PHE A CA 1
ATOM 2655 C C . PHE A 1 338 ? -10.602 1.678 8.766 1 97.56 338 PHE A C 1
ATOM 2657 O O . PHE A 1 338 ? -10.172 2.836 8.758 1 97.56 338 PHE A O 1
ATOM 2664 N N . ALA A 1 339 ? -11.398 1.191 7.844 1 98 339 ALA A N 1
ATOM 2665 C CA . ALA A 1 339 ? -11.828 2.039 6.738 1 98 339 ALA A CA 1
ATOM 2666 C C . ALA A 1 339 ? -12.57 3.271 7.246 1 98 339 ALA A C 1
ATOM 2668 O O . ALA A 1 339 ? -12.352 4.383 6.758 1 98 339 ALA A O 1
ATOM 2669 N N . THR A 1 340 ? -13.43 3.08 8.203 1 98.06 340 THR A N 1
ATOM 2670 C CA . THR A 1 340 ? -14.156 4.191 8.805 1 98.06 340 THR A CA 1
ATOM 2671 C C . THR A 1 340 ? -13.195 5.148 9.508 1 98.06 340 THR A C 1
ATOM 2673 O O . THR A 1 340 ? -13.266 6.363 9.305 1 98.06 340 THR A O 1
ATOM 2676 N N . PHE A 1 341 ? -12.312 4.59 10.273 1 98.19 341 PHE A N 1
ATOM 2677 C CA . PHE A 1 341 ? -11.297 5.402 10.93 1 98.19 341 PHE A CA 1
ATOM 2678 C C . PHE A 1 341 ? -10.492 6.199 9.914 1 98.19 341 PHE A C 1
ATOM 2680 O O . PHE A 1 341 ? -10.227 7.387 10.117 1 98.19 341 PHE A O 1
ATOM 2687 N N . ALA A 1 342 ? -10.086 5.492 8.891 1 98.75 342 ALA A N 1
ATOM 2688 C CA . ALA A 1 342 ? -9.234 6.109 7.879 1 98.75 342 ALA A CA 1
ATOM 2689 C C . ALA A 1 342 ? -9.898 7.348 7.281 1 98.75 342 ALA A C 1
ATOM 2691 O O . ALA A 1 342 ? -9.242 8.375 7.078 1 98.75 342 ALA A O 1
ATOM 2692 N N . LEU A 1 343 ? -11.164 7.297 6.953 1 98.81 343 LEU A N 1
ATOM 2693 C CA . LEU A 1 343 ? -11.859 8.453 6.391 1 98.81 343 LEU A CA 1
ATOM 2694 C C . LEU A 1 343 ? -11.953 9.578 7.414 1 98.81 343 LEU A C 1
ATOM 2696 O O . LEU A 1 343 ? -11.766 10.75 7.07 1 98.81 343 LEU A O 1
ATOM 2700 N N . LYS A 1 344 ? -12.203 9.211 8.633 1 98.81 344 LYS A N 1
ATOM 2701 C CA . LYS A 1 344 ? -12.219 10.227 9.688 1 98.81 344 LYS A CA 1
ATOM 2702 C C . LYS A 1 344 ? -10.844 10.867 9.852 1 98.81 344 LYS A C 1
ATOM 2704 O O . LYS A 1 344 ? -10.734 12.062 10.117 1 98.81 344 LYS A O 1
ATOM 2709 N N . SER A 1 345 ? -9.836 10.07 9.672 1 98.88 345 SER A N 1
ATOM 2710 C CA . SER A 1 345 ? -8.461 10.508 9.891 1 98.88 345 SER A CA 1
ATOM 2711 C C . SER A 1 345 ? -8.047 11.555 8.859 1 98.88 345 SER A C 1
ATOM 2713 O O . SER A 1 345 ? -7.008 12.195 9 1 98.88 345 SER A O 1
ATOM 2715 N N . VAL A 1 346 ? -8.883 11.773 7.816 1 98.94 346 VAL A N 1
ATOM 2716 C CA . VAL A 1 346 ? -8.547 12.789 6.82 1 98.94 346 VAL A CA 1
ATOM 2717 C C . VAL A 1 346 ? -9.703 13.766 6.66 1 98.94 346 VAL A C 1
ATOM 2719 O O . VAL A 1 346 ? -9.797 14.469 5.648 1 98.94 346 VAL A O 1
ATOM 2722 N N . THR A 1 347 ? -10.664 13.773 7.594 1 98.88 347 THR A N 1
ATOM 2723 C CA . THR A 1 347 ? -11.789 14.703 7.559 1 98.88 347 THR A CA 1
ATOM 2724 C C . THR A 1 347 ? -12.008 15.336 8.93 1 98.88 347 THR A C 1
ATOM 2726 O O . THR A 1 347 ? -11.352 16.312 9.273 1 98.88 347 THR A O 1
ATOM 2729 N N . SER A 1 348 ? -12.719 14.609 9.82 1 98.88 348 SER A N 1
ATOM 2730 C CA . SER A 1 348 ? -13.109 15.203 11.102 1 98.88 348 SER A CA 1
ATOM 2731 C C . SER A 1 348 ? -11.93 15.266 12.062 1 98.88 348 SER A C 1
ATOM 2733 O O . SER A 1 348 ? -11.773 16.234 12.805 1 98.88 348 SER A O 1
ATOM 2735 N N . ASN A 1 349 ? -11.078 14.219 12.078 1 98.81 349 ASN A N 1
ATOM 2736 C CA . ASN A 1 349 ? -9.969 14.172 13.023 1 98.81 349 ASN A CA 1
ATOM 2737 C C . ASN A 1 349 ? -8.984 15.312 12.797 1 98.81 349 ASN A C 1
ATOM 2739 O O . ASN A 1 349 ? -8.617 16.016 13.734 1 98.81 349 ASN A O 1
ATOM 2743 N N . PRO A 1 350 ? -8.555 15.477 11.539 1 98.94 350 PRO A N 1
ATOM 2744 C CA . PRO A 1 350 ? -7.629 16.594 11.32 1 98.94 350 PRO A CA 1
ATOM 2745 C C . PRO A 1 350 ? -8.305 17.953 11.453 1 98.94 350 PRO A C 1
ATOM 2747 O O . PRO A 1 350 ? -7.652 18.938 11.805 1 98.94 350 PRO A O 1
ATOM 2750 N N . ALA A 1 351 ? -9.602 18.109 11.156 1 98.88 351 ALA A N 1
ATOM 2751 C CA . ALA A 1 351 ? -10.312 19.344 11.438 1 98.88 351 ALA A CA 1
ATOM 2752 C C . ALA A 1 351 ? -10.219 19.719 12.914 1 98.88 351 ALA A C 1
ATOM 2754 O O . ALA A 1 351 ? -9.93 20.859 13.258 1 98.88 351 ALA A O 1
ATOM 2755 N N . LYS A 1 352 ? -10.445 18.703 13.742 1 98.5 352 LYS A N 1
ATOM 2756 C CA . LYS A 1 352 ? -10.305 18.891 15.18 1 98.5 352 LYS A CA 1
ATOM 2757 C C . LYS A 1 352 ? -8.867 19.266 15.547 1 98.5 352 LYS A C 1
ATOM 2759 O O . LYS A 1 352 ? -8.648 20.188 16.344 1 98.5 352 LYS A O 1
ATOM 2764 N N . ALA A 1 353 ? -7.906 18.609 15 1 98.81 353 ALA A N 1
ATOM 2765 C CA . ALA A 1 353 ? -6.496 18.859 15.281 1 98.81 353 ALA A CA 1
ATOM 2766 C C . ALA A 1 353 ? -6.113 20.297 14.922 1 98.81 353 ALA A C 1
ATOM 2768 O O . ALA A 1 353 ? -5.348 20.938 15.641 1 98.81 353 ALA A O 1
ATOM 2769 N N . LEU A 1 354 ? -6.699 20.781 13.828 1 98.75 354 LEU A N 1
ATOM 2770 C CA . LEU A 1 354 ? -6.328 22.094 13.305 1 98.75 354 LEU A CA 1
ATOM 2771 C C . LEU A 1 354 ? -7.246 23.172 13.852 1 98.75 354 LEU A C 1
ATOM 2773 O O . LEU A 1 354 ? -7.035 24.359 13.594 1 98.75 354 LEU A O 1
ATOM 2777 N N . GLY A 1 355 ? -8.266 22.797 14.578 1 97.81 355 GLY A N 1
ATOM 2778 C CA . GLY A 1 355 ? -9.188 23.75 15.188 1 97.81 355 GLY A CA 1
ATOM 2779 C C . GLY A 1 355 ? -10.078 24.438 14.18 1 97.81 355 GLY A C 1
ATOM 2780 O O . GLY A 1 355 ? -10.344 25.641 14.297 1 97.81 355 GLY A O 1
ATOM 2781 N N . LEU A 1 356 ? -10.477 23.734 13.188 1 98.31 356 LEU A N 1
ATOM 2782 C CA . LEU A 1 356 ? -11.266 24.328 12.117 1 98.31 356 LEU A CA 1
ATOM 2783 C C . LEU A 1 356 ? -12.688 23.781 12.125 1 98.31 356 LEU A C 1
ATOM 2785 O O . LEU A 1 356 ? -12.906 22.609 12.438 1 98.31 356 LEU A O 1
ATOM 2789 N N . ASN A 1 357 ? -13.625 24.594 11.758 1 97.75 357 ASN A N 1
ATOM 2790 C CA . ASN A 1 357 ? -15.031 24.203 11.703 1 97.75 357 ASN A CA 1
ATOM 2791 C C . ASN A 1 357 ? -15.398 23.594 10.352 1 97.75 357 ASN A C 1
ATOM 2793 O O . ASN A 1 357 ? -16.297 24.094 9.672 1 97.75 357 ASN A O 1
ATOM 2797 N N . LEU A 1 358 ? -14.734 22.578 9.984 1 97.5 358 LEU A N 1
ATOM 2798 C CA . LEU A 1 358 ? -14.977 21.781 8.789 1 97.5 358 LEU A CA 1
ATOM 2799 C C . LEU A 1 358 ? -14.648 20.312 9.039 1 97.5 358 LEU A C 1
ATOM 2801 O O . LEU A 1 358 ? -14.617 19.875 10.188 1 97.5 358 LEU A O 1
ATOM 2805 N N . GLY A 1 359 ? -14.664 19.438 8.086 1 98.62 359 GLY A N 1
ATOM 2806 C CA . GLY A 1 359 ? -14.328 18.031 8.234 1 98.62 359 GLY A CA 1
ATOM 2807 C C . GLY A 1 359 ? -15.539 17.156 8.523 1 98.62 359 GLY A C 1
ATOM 2808 O O . GLY A 1 359 ? -15.445 15.938 8.508 1 98.62 359 GLY A O 1
ATOM 2809 N N . GLU A 1 360 ? -16.625 17.797 8.828 1 98.62 360 GLU A N 1
ATOM 2810 C CA . GLU A 1 360 ? -17.922 17.141 8.984 1 98.62 360 GLU A CA 1
ATOM 2811 C C . GLU A 1 360 ? -19.016 17.891 8.227 1 98.62 360 GLU A C 1
ATOM 2813 O O . GLU A 1 360 ? -19.031 19.125 8.219 1 98.62 360 GLU A O 1
ATOM 2818 N N . LEU A 1 361 ? -19.875 17.109 7.574 1 98.75 361 LEU A N 1
ATOM 2819 C CA . LEU A 1 361 ? -21.062 17.75 6.996 1 98.75 361 LEU A CA 1
ATOM 2820 C C . LEU A 1 361 ? -22.141 17.969 8.055 1 98.75 361 LEU A C 1
ATOM 2822 O O . LEU A 1 361 ? -22.906 17.047 8.359 1 98.75 361 LEU A O 1
ATOM 2826 N N . LYS A 1 362 ? -22.156 19.094 8.492 1 98 362 LYS A N 1
ATOM 2827 C CA . LYS A 1 362 ? -23.047 19.516 9.578 1 98 362 LYS A CA 1
ATOM 2828 C C . LYS A 1 362 ? -23.453 20.969 9.406 1 98 362 LYS A C 1
ATOM 2830 O O . LYS A 1 362 ? -22.641 21.812 8.992 1 98 362 LYS A O 1
ATOM 2835 N N . ALA A 1 363 ? -24.734 21.234 9.75 1 98.19 363 ALA A N 1
ATOM 2836 C CA . ALA A 1 363 ? -25.188 22.625 9.695 1 98.19 363 ALA A CA 1
ATOM 2837 C C . ALA A 1 363 ? -24.266 23.547 10.484 1 98.19 363 ALA A C 1
ATOM 2839 O O . ALA A 1 363 ? -23.906 23.234 11.625 1 98.19 363 ALA A O 1
ATOM 2840 N N . GLY A 1 364 ? -23.844 24.625 9.875 1 98.38 364 GLY A N 1
ATOM 2841 C CA . GLY A 1 364 ? -22.984 25.594 10.531 1 98.38 364 GLY A CA 1
ATOM 2842 C C . GLY A 1 364 ? -21.516 25.469 10.125 1 98.38 364 GLY A C 1
ATOM 2843 O O . GLY A 1 364 ? -20.75 26.422 10.234 1 98.38 364 GLY A O 1
ATOM 2844 N N . ASN A 1 365 ? -21.109 24.312 9.703 1 98.69 365 ASN A N 1
ATOM 2845 C CA . ASN A 1 365 ? -19.734 24.109 9.273 1 98.69 365 ASN A CA 1
ATOM 2846 C C . ASN A 1 365 ? -19.469 24.797 7.934 1 98.69 365 ASN A C 1
ATOM 2848 O O . ASN A 1 365 ? -20.391 25.031 7.156 1 98.69 365 ASN A O 1
ATOM 2852 N N . ILE A 1 366 ? -18.203 25.156 7.695 1 98.69 366 ILE A N 1
ATOM 2853 C CA . ILE A 1 366 ? -17.781 25.656 6.391 1 98.69 366 ILE A CA 1
ATOM 2854 C C . ILE A 1 366 ? -18.125 24.641 5.309 1 98.69 366 ILE A C 1
ATOM 2856 O O . ILE A 1 366 ? -17.938 23.438 5.5 1 98.69 366 ILE A O 1
ATOM 2860 N N . ALA A 1 367 ? -18.625 25.094 4.191 1 98.69 367 ALA A N 1
ATOM 2861 C CA . ALA A 1 367 ? -19.062 24.188 3.125 1 98.69 367 ALA A CA 1
ATOM 2862 C C . ALA A 1 367 ? -17.875 23.734 2.271 1 98.69 367 ALA A C 1
ATOM 2864 O O . ALA A 1 367 ? -17.812 24.047 1.077 1 98.69 367 ALA A O 1
ATOM 2865 N N . ASP A 1 368 ? -16.984 23.031 2.816 1 98.81 368 ASP A N 1
ATOM 2866 C CA . ASP A 1 368 ? -15.977 22.266 2.1 1 98.81 368 ASP A CA 1
ATOM 2867 C C . ASP A 1 368 ? -16.469 20.859 1.783 1 98.81 368 ASP A C 1
ATOM 2869 O O . ASP A 1 368 ? -16.531 20 2.668 1 98.81 368 ASP A O 1
ATOM 2873 N N . ILE A 1 369 ? -16.766 20.609 0.552 1 98.88 369 ILE A N 1
ATOM 2874 C CA . ILE A 1 369 ? -17.422 19.375 0.144 1 98.88 369 ILE A CA 1
ATOM 2875 C C . ILE A 1 369 ? -16.688 18.781 -1.05 1 98.88 369 ILE A C 1
ATOM 2877 O O . ILE A 1 369 ? -16.344 19.484 -1.997 1 98.88 369 ILE A O 1
ATOM 2881 N N . ALA A 1 370 ? -16.375 17.531 -0.993 1 98.88 370 ALA A N 1
ATOM 2882 C CA . ALA A 1 370 ? -15.812 16.797 -2.123 1 98.88 370 ALA A CA 1
ATOM 2883 C C . ALA A 1 370 ? -16.797 15.758 -2.637 1 98.88 370 ALA A C 1
ATOM 2885 O O . ALA A 1 370 ? -17.5 15.109 -1.849 1 98.88 370 ALA A O 1
ATOM 2886 N N . VAL A 1 371 ? -16.844 15.625 -3.934 1 98.81 371 VAL A N 1
ATOM 2887 C CA . VAL A 1 371 ? -17.688 14.625 -4.586 1 98.81 371 VAL A CA 1
ATOM 2888 C C . VAL A 1 371 ? -16.812 13.594 -5.293 1 98.81 371 VAL A C 1
ATOM 2890 O O . VAL A 1 371 ? -15.883 13.961 -6.027 1 98.81 371 VAL A O 1
ATOM 2893 N N . PHE A 1 372 ? -17.047 12.367 -5.023 1 98.62 372 PHE A N 1
ATOM 2894 C CA . PHE A 1 372 ? -16.312 11.273 -5.645 1 98.62 372 PHE A CA 1
ATOM 2895 C C . PHE A 1 372 ? -17.25 10.391 -6.469 1 98.62 372 PHE A C 1
ATOM 2897 O O . PHE A 1 372 ? -18.438 10.289 -6.176 1 98.62 372 PHE A O 1
ATOM 2904 N N . ASN A 1 373 ? -16.656 9.758 -7.488 1 96.81 373 ASN A N 1
ATOM 2905 C CA . ASN A 1 373 ? -17.438 8.844 -8.312 1 96.81 373 ASN A CA 1
ATOM 2906 C C . ASN A 1 373 ? -18.047 7.715 -7.484 1 96.81 373 ASN A C 1
ATOM 2908 O O . ASN A 1 373 ? -17.406 7.188 -6.578 1 96.81 373 ASN A O 1
ATOM 2912 N N . GLY A 1 374 ? -19.234 7.426 -7.82 1 93.5 374 GLY A N 1
ATOM 2913 C CA . GLY A 1 374 ? -19.891 6.312 -7.156 1 93.5 374 GLY A CA 1
ATOM 2914 C C . GLY A 1 374 ? -19.5 4.961 -7.727 1 93.5 374 GLY A C 1
ATOM 2915 O O . GLY A 1 374 ? -18.828 4.891 -8.758 1 93.5 374 GLY A O 1
ATOM 2916 N N . PHE A 1 375 ? -19.797 3.926 -6.875 1 87.56 375 PHE A N 1
ATOM 2917 C CA . PHE A 1 375 ? -19.625 2.537 -7.285 1 87.56 375 PHE A CA 1
ATOM 2918 C C . PHE A 1 375 ? -20.844 1.709 -6.914 1 87.56 375 PHE A C 1
ATOM 2920 O O . PHE A 1 375 ? -21.688 2.146 -6.117 1 87.56 375 PHE A O 1
ATOM 2927 N N . GLU A 1 376 ? -20.953 0.654 -7.656 1 83.94 376 GLU A N 1
ATOM 2928 C CA . GLU A 1 376 ? -22 -0.299 -7.27 1 83.94 376 GLU A CA 1
ATOM 2929 C C . GLU A 1 376 ? -21.625 -1.027 -5.98 1 83.94 376 GLU A C 1
ATOM 2931 O O . GLU A 1 376 ? -20.5 -1.507 -5.832 1 83.94 376 GLU A O 1
ATOM 2936 N N . LEU A 1 377 ? -22.578 -0.934 -5.043 1 87.56 377 LEU A N 1
ATOM 2937 C CA . LEU A 1 377 ? -22.328 -1.566 -3.754 1 87.56 377 LEU A CA 1
ATOM 2938 C C . LEU A 1 377 ? -23.344 -2.668 -3.479 1 87.56 377 LEU A C 1
ATOM 2940 O O . LEU A 1 377 ? -24.531 -2.504 -3.764 1 87.56 377 LEU A O 1
ATOM 2944 N N . SER A 1 378 ? -22.859 -3.758 -3.031 1 81.06 378 SER A N 1
ATOM 2945 C CA . SER A 1 378 ? -23.75 -4.809 -2.572 1 81.06 378 SER A CA 1
ATOM 2946 C C . SER A 1 378 ? -24.312 -4.496 -1.186 1 81.06 378 SER A C 1
ATOM 2948 O O . SER A 1 378 ? -25.438 -4.875 -0.861 1 81.06 378 SER A O 1
ATOM 2950 N N . ASP A 1 379 ? -23.531 -3.842 -0.406 1 88.69 379 ASP A N 1
ATOM 2951 C CA . ASP A 1 379 ? -23.797 -3.492 0.987 1 88.69 379 ASP A CA 1
ATOM 2952 C C . ASP A 1 379 ? -23.156 -2.146 1.345 1 88.69 379 ASP A C 1
ATOM 2954 O O . ASP A 1 379 ? -22.047 -1.851 0.935 1 88.69 379 ASP A O 1
ATOM 2958 N N . ILE A 1 380 ? -23.938 -1.332 2.018 1 91.06 380 ILE A N 1
ATOM 2959 C CA . ILE A 1 380 ? -23.516 0.023 2.348 1 91.06 380 ILE A CA 1
ATOM 2960 C C . ILE A 1 380 ? -22.281 -0.031 3.244 1 91.06 380 ILE A C 1
ATOM 2962 O O . ILE A 1 380 ? -21.469 0.899 3.252 1 91.06 380 ILE A O 1
ATOM 2966 N N . SER A 1 381 ? -22.094 -1.185 3.994 1 91.25 381 SER A N 1
ATOM 2967 C CA . SER A 1 381 ? -20.953 -1.329 4.887 1 91.25 381 SER A CA 1
ATOM 2968 C C . SER A 1 381 ? -19.641 -1.38 4.105 1 91.25 381 SER A C 1
ATOM 2970 O O . SER A 1 381 ? -18.562 -1.232 4.68 1 91.25 381 SER A O 1
ATOM 2972 N N . GLN A 1 382 ? -19.719 -1.529 2.76 1 94.94 382 GLN A N 1
ATOM 2973 C CA . GLN A 1 382 ? -18.531 -1.621 1.902 1 94.94 382 GLN A CA 1
ATOM 2974 C C . GLN A 1 382 ? -18.109 -0.245 1.393 1 94.94 382 GLN A C 1
ATOM 2976 O O . GLN A 1 382 ? -17.031 -0.088 0.835 1 94.94 382 GLN A O 1
ATOM 2981 N N . LEU A 1 383 ? -18.891 0.765 1.621 1 96.31 383 LEU A N 1
ATOM 2982 C CA . LEU A 1 383 ? -18.75 2.082 1.01 1 96.31 383 LEU A CA 1
ATOM 2983 C C . LEU A 1 383 ? -17.375 2.666 1.303 1 96.31 383 LEU A C 1
ATOM 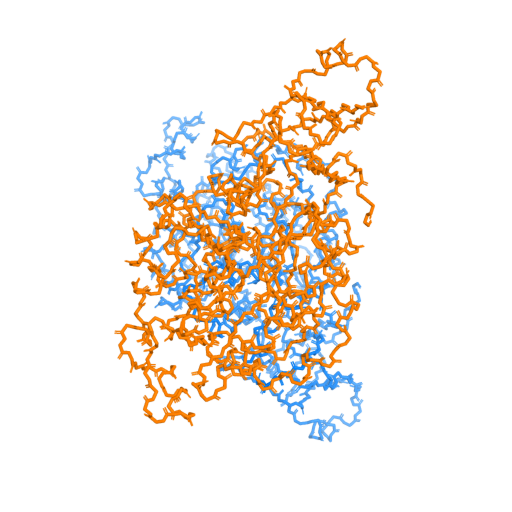2985 O O . LEU A 1 383 ? -16.641 3.041 0.382 1 96.31 383 LEU A O 1
ATOM 2989 N N . CYS A 1 384 ? -16.984 2.643 2.596 1 97.31 384 CYS A N 1
ATOM 2990 C CA . CYS A 1 384 ? -15.703 3.24 2.986 1 97.31 384 CYS A CA 1
ATOM 2991 C C . CYS A 1 384 ? -14.531 2.447 2.42 1 97.31 384 CYS A C 1
ATOM 2993 O O . CYS A 1 384 ? -13.531 3.027 1.996 1 97.31 384 CYS A O 1
ATOM 2995 N N . ILE A 1 385 ? -14.664 1.119 2.439 1 96.69 385 ILE A N 1
ATOM 2996 C CA . ILE A 1 385 ? -13.617 0.242 1.924 1 96.69 385 ILE A CA 1
ATOM 2997 C C . ILE A 1 385 ? -13.414 0.507 0.434 1 96.69 385 ILE A C 1
ATOM 2999 O O . ILE A 1 385 ? -12.281 0.73 -0.012 1 96.69 385 ILE A O 1
ATOM 3003 N N . GLU A 1 386 ? -14.539 0.555 -0.322 1 96 386 GLU A N 1
ATOM 3004 C CA . GLU A 1 386 ? -14.469 0.751 -1.767 1 96 386 GLU A CA 1
ATOM 3005 C C . GLU A 1 386 ? -13.906 2.129 -2.109 1 96 386 GLU A C 1
ATOM 3007 O O . GLU A 1 386 ? -13.164 2.279 -3.082 1 96 386 GLU A O 1
ATOM 3012 N N . LEU A 1 387 ? -14.219 3.125 -1.321 1 97 387 LEU A N 1
ATOM 3013 C CA . LEU A 1 387 ? -13.68 4.465 -1.518 1 97 387 LEU A CA 1
ATOM 3014 C C . LEU A 1 387 ? -12.156 4.457 -1.399 1 97 387 LEU A C 1
ATOM 3016 O O . LEU A 1 387 ? -11.461 5.012 -2.256 1 97 387 LEU A O 1
ATOM 3020 N N . ILE A 1 388 ? -11.688 3.824 -0.352 1 98.06 388 ILE A N 1
ATOM 3021 C CA . ILE A 1 388 ? -10.25 3.797 -0.117 1 98.06 388 ILE A CA 1
ATOM 3022 C C . ILE A 1 388 ? -9.555 3.027 -1.241 1 98.06 388 ILE A C 1
ATOM 3024 O O . ILE A 1 388 ? -8.516 3.451 -1.74 1 98.06 388 ILE A O 1
ATOM 3028 N N . LEU A 1 389 ? -10.172 1.991 -1.71 1 96.5 389 LEU A N 1
ATOM 3029 C CA . LEU A 1 389 ? -9.523 1.076 -2.643 1 96.5 389 LEU A CA 1
ATOM 3030 C C . LEU A 1 389 ? -9.484 1.668 -4.047 1 96.5 389 LEU A C 1
ATOM 3032 O O . LEU A 1 389 ? -8.539 1.423 -4.805 1 96.5 389 LEU A O 1
ATOM 3036 N N . HIS A 1 390 ? -10.445 2.533 -4.398 1 95.38 390 HIS A N 1
ATOM 3037 C CA . HIS A 1 390 ? -10.609 2.773 -5.828 1 95.38 390 HIS A CA 1
ATOM 3038 C C . HIS A 1 390 ? -10.57 4.266 -6.145 1 95.38 390 HIS A C 1
ATOM 3040 O O . HIS A 1 390 ? -10.68 4.66 -7.309 1 95.38 390 HIS A O 1
ATOM 3046 N N . THR A 1 391 ? -10.391 5.125 -5.18 1 97.38 391 THR A N 1
ATOM 3047 C CA . THR A 1 391 ? -10.453 6.559 -5.426 1 97.38 391 THR A CA 1
ATOM 3048 C C . THR A 1 391 ? -9.047 7.156 -5.496 1 97.38 391 THR A C 1
ATOM 3050 O O . THR A 1 391 ? -8.172 6.785 -4.707 1 97.38 391 THR A O 1
ATOM 3053 N N . LYS A 1 392 ? -8.844 8.094 -6.445 1 96.81 392 LYS A N 1
ATOM 3054 C CA . LYS A 1 392 ? -7.586 8.828 -6.539 1 96.81 392 LYS A CA 1
ATOM 3055 C C . LYS A 1 392 ? -7.832 10.32 -6.734 1 96.81 392 LYS A C 1
ATOM 3057 O O . LYS A 1 392 ? -6.961 11.141 -6.453 1 96.81 392 LYS A O 1
ATOM 3062 N N . SER A 1 393 ? -9.039 10.633 -7.289 1 98.19 393 SER A N 1
ATOM 3063 C CA . SER A 1 393 ? -9.367 12.016 -7.613 1 98.19 393 SER A CA 1
ATOM 3064 C C . SER A 1 393 ? -10.82 12.336 -7.281 1 98.19 393 SER A C 1
ATOM 3066 O O . SER A 1 393 ? -11.664 11.438 -7.227 1 98.19 393 SER A O 1
ATOM 3068 N N . ALA A 1 394 ? -11.078 13.57 -7.047 1 98.44 394 ALA A N 1
ATOM 3069 C CA . ALA A 1 394 ? -12.445 14.039 -6.824 1 98.44 394 ALA A CA 1
ATOM 3070 C C . ALA A 1 394 ? -13.109 14.445 -8.141 1 98.44 394 ALA A C 1
ATOM 3072 O O . ALA A 1 394 ? -12.453 15 -9.023 1 98.44 394 ALA A O 1
ATOM 3073 N N . LYS A 1 395 ? -14.359 14.117 -8.234 1 97.69 395 LYS A N 1
ATOM 3074 C CA . LYS A 1 395 ? -15.18 14.57 -9.352 1 97.69 395 LYS A CA 1
ATOM 3075 C C . LYS A 1 395 ? -15.445 16.078 -9.266 1 97.69 395 LYS A C 1
ATOM 3077 O O . LYS A 1 395 ? -15.484 16.766 -10.281 1 97.69 395 LYS A O 1
ATOM 3082 N N . ALA A 1 396 ? -15.602 16.547 -8.055 1 98.38 396 ALA A N 1
ATOM 3083 C CA . ALA A 1 396 ? -15.781 17.969 -7.766 1 98.38 396 ALA A CA 1
ATOM 3084 C C . ALA A 1 396 ? -15.305 18.297 -6.355 1 98.38 396 ALA A C 1
ATOM 3086 O O . ALA A 1 396 ? -15.336 17.453 -5.461 1 98.38 396 ALA A O 1
ATOM 3087 N N . LEU A 1 397 ? -14.891 19.516 -6.219 1 98.75 397 LEU A N 1
ATOM 3088 C CA . LEU A 1 397 ? -14.438 20.016 -4.93 1 98.75 397 LEU A CA 1
ATOM 3089 C C . LEU A 1 397 ? -14.953 21.438 -4.688 1 98.75 397 LEU A C 1
ATOM 3091 O O . LEU A 1 397 ? -14.805 22.312 -5.543 1 98.75 397 LEU A O 1
ATOM 3095 N N . TYR A 1 398 ? -15.617 21.594 -3.641 1 98.69 398 TYR A N 1
ATOM 3096 C CA . TYR A 1 398 ? -16.094 22.906 -3.219 1 98.69 398 TYR A CA 1
ATOM 3097 C C . TYR A 1 398 ? -15.367 23.375 -1.969 1 98.69 398 TYR A C 1
ATOM 3099 O O . TYR A 1 398 ? -15.273 22.641 -0.98 1 98.69 398 TYR A O 1
ATOM 3107 N N . ILE A 1 399 ? -14.812 24.547 -1.976 1 98.56 399 ILE A N 1
ATOM 3108 C CA . ILE A 1 399 ? -14.164 25.188 -0.839 1 98.56 399 ILE A CA 1
ATOM 3109 C C . ILE A 1 399 ? -14.922 26.469 -0.481 1 98.56 399 ILE A C 1
ATOM 3111 O O . ILE A 1 399 ? -15.031 27.375 -1.306 1 98.56 399 ILE A O 1
ATOM 3115 N N . LYS A 1 400 ? -15.461 26.484 0.715 1 97.88 400 LYS A N 1
ATOM 3116 C CA . LYS A 1 400 ? -16.312 27.594 1.141 1 97.88 400 LYS A CA 1
ATOM 3117 C C . LYS A 1 400 ? -17.484 27.781 0.174 1 97.88 400 LYS A C 1
ATOM 3119 O O . LYS A 1 400 ? -17.797 28.906 -0.201 1 97.88 400 LYS A O 1
ATOM 3124 N N . GLY A 1 401 ? -17.969 26.672 -0.271 1 97.94 401 GLY A N 1
ATOM 3125 C CA . GLY A 1 401 ? -19.172 26.672 -1.098 1 97.94 401 GLY A CA 1
ATOM 3126 C C . GLY A 1 401 ? -18.891 27 -2.551 1 97.94 401 GLY A C 1
ATOM 3127 O O . GLY A 1 401 ? -19.797 26.969 -3.387 1 97.94 401 GLY A O 1
ATOM 3128 N N . GLU A 1 402 ? -17.688 27.266 -2.865 1 97.31 402 GLU A N 1
ATOM 3129 C CA . GLU A 1 402 ? -17.328 27.609 -4.238 1 97.31 402 GLU A CA 1
ATOM 3130 C C . GLU A 1 402 ? -16.594 26.453 -4.922 1 97.31 402 GLU A C 1
ATOM 3132 O O . GLU A 1 402 ? -15.703 25.859 -4.34 1 97.31 402 GLU A O 1
ATOM 3137 N N . LYS A 1 403 ? -17.016 26.172 -6.141 1 97 403 LYS A N 1
ATOM 3138 C CA . LYS A 1 403 ? -16.391 25.078 -6.887 1 97 403 LYS A CA 1
ATOM 3139 C C . LYS A 1 403 ? -14.922 25.391 -7.191 1 97 403 LYS A C 1
ATOM 3141 O O . LYS A 1 403 ? -14.602 26.484 -7.672 1 97 403 LYS A O 1
ATOM 3146 N N . CYS A 1 404 ? -14.125 24.531 -6.836 1 94.75 404 CYS A N 1
ATOM 3147 C CA . CYS A 1 404 ? -12.703 24.672 -7.113 1 94.75 404 CYS A CA 1
ATOM 3148 C C . CYS A 1 404 ? -12.359 24.125 -8.492 1 94.75 404 CYS A C 1
ATOM 3150 O O . CYS A 1 404 ? -12.805 23.031 -8.859 1 94.75 404 CYS A O 1
ATOM 3152 N N . ASN A 1 405 ? -11.617 24.922 -9.328 1 85.56 405 ASN A N 1
ATOM 3153 C CA . ASN A 1 405 ? -11.109 24.438 -10.602 1 85.56 405 ASN A CA 1
ATOM 3154 C C . ASN A 1 405 ? -9.633 24.078 -10.516 1 85.56 405 ASN A C 1
ATOM 3156 O O . ASN A 1 405 ? -8.812 24.906 -10.102 1 85.56 405 ASN A O 1
ATOM 3160 N N . TYR A 1 406 ? -9.398 22.906 -10.547 1 76.94 406 TYR A N 1
ATOM 3161 C CA . TYR A 1 406 ? -7.996 22.5 -10.438 1 76.94 406 TYR A CA 1
ATOM 3162 C C . TYR A 1 406 ? -7.551 21.734 -11.68 1 76.94 406 TYR A C 1
ATOM 3164 O O . TYR A 1 406 ? -8.383 21.188 -12.414 1 76.94 406 TYR A O 1
ATOM 3172 N N . MET B 1 1 ? 23.328 -13.922 -30.812 1 94.94 1 MET B N 1
ATOM 3173 C CA . MET B 1 1 ? 23.953 -13.547 -29.547 1 94.94 1 MET B CA 1
ATOM 3174 C C . MET B 1 1 ? 23.75 -12.062 -29.266 1 94.94 1 MET B C 1
ATOM 3176 O O . MET B 1 1 ? 23.875 -11.234 -30.156 1 94.94 1 MET B O 1
ATOM 3180 N N . LYS B 1 2 ? 23.297 -11.773 -28.078 1 98.25 2 LYS B N 1
ATOM 3181 C CA . LYS B 1 2 ? 23.125 -10.398 -27.625 1 98.25 2 LYS B CA 1
ATOM 3182 C C . LYS B 1 2 ? 23.984 -10.109 -26.391 1 98.25 2 LYS B C 1
ATOM 3184 O O . LYS B 1 2 ? 24.312 -11.016 -25.625 1 98.25 2 LYS B O 1
ATOM 3189 N N . ILE B 1 3 ? 24.453 -8.953 -26.328 1 98.56 3 ILE B N 1
ATOM 3190 C CA . ILE B 1 3 ? 25.109 -8.469 -25.109 1 98.56 3 ILE B CA 1
ATOM 3191 C C . ILE B 1 3 ? 24.375 -7.234 -24.594 1 98.56 3 ILE B C 1
ATOM 3193 O O . ILE B 1 3 ? 24.281 -6.223 -25.297 1 98.56 3 ILE B O 1
ATOM 3197 N N . LEU B 1 4 ? 23.797 -7.363 -23.422 1 98.75 4 LEU B N 1
ATOM 3198 C CA . LEU B 1 4 ? 23.078 -6.27 -22.781 1 98.75 4 LEU B CA 1
ATOM 3199 C C . LEU B 1 4 ? 23.938 -5.609 -21.719 1 98.75 4 LEU B C 1
ATOM 3201 O O . LEU B 1 4 ? 24.453 -6.285 -20.812 1 98.75 4 LEU B O 1
ATOM 3205 N N . LYS B 1 5 ? 24.203 -4.301 -21.844 1 98.06 5 LYS B N 1
ATOM 3206 C CA . LYS B 1 5 ? 24.922 -3.52 -20.844 1 98.06 5 LYS B CA 1
ATOM 3207 C C . LYS B 1 5 ? 23.953 -2.779 -19.922 1 98.06 5 LYS B C 1
ATOM 3209 O O . LYS B 1 5 ? 22.938 -2.254 -20.375 1 98.06 5 LYS B O 1
ATOM 3214 N N . ALA B 1 6 ? 24.234 -2.764 -18.672 1 98.31 6 ALA B N 1
ATOM 3215 C CA . ALA B 1 6 ? 23.422 -2.016 -17.719 1 98.31 6 ALA B CA 1
ATOM 3216 C C . ALA B 1 6 ? 24.266 -1.47 -16.578 1 98.31 6 ALA B C 1
ATOM 3218 O O . ALA B 1 6 ? 25.344 -1.989 -16.281 1 98.31 6 ALA B O 1
ATOM 3219 N N . LYS B 1 7 ? 23.844 -0.374 -15.961 1 97.19 7 LYS B N 1
ATOM 3220 C CA . LYS B 1 7 ? 24.531 0.228 -14.82 1 97.19 7 LYS B CA 1
ATOM 3221 C C . LYS B 1 7 ? 24.531 -0.718 -13.625 1 97.19 7 LYS B C 1
ATOM 3223 O O . LYS B 1 7 ? 25.562 -0.871 -12.961 1 97.19 7 LYS B O 1
ATOM 3228 N N . PHE B 1 8 ? 23.375 -1.248 -13.367 1 97.62 8 PHE B N 1
ATOM 3229 C CA . PHE B 1 8 ? 23.234 -2.244 -12.312 1 97.62 8 PHE B CA 1
ATOM 3230 C C . PHE B 1 8 ? 22.594 -3.516 -12.852 1 97.62 8 PHE B C 1
ATOM 3232 O O . PHE B 1 8 ? 21.594 -3.457 -13.562 1 97.62 8 PHE B O 1
ATOM 3239 N N . ILE B 1 9 ? 23.188 -4.641 -12.586 1 98.44 9 ILE B N 1
ATOM 3240 C CA . ILE B 1 9 ? 22.641 -5.949 -12.914 1 98.44 9 ILE B CA 1
ATOM 3241 C C . ILE B 1 9 ? 22.406 -6.742 -11.633 1 98.44 9 ILE B C 1
ATOM 3243 O O . ILE B 1 9 ? 23.359 -7.168 -10.969 1 98.44 9 ILE B O 1
ATOM 3247 N N . ILE B 1 10 ? 21.156 -6.867 -11.266 1 98.69 10 ILE B N 1
ATOM 3248 C CA . ILE B 1 10 ? 20.797 -7.637 -10.078 1 98.69 10 ILE B CA 1
ATOM 3249 C C . ILE B 1 10 ? 20.656 -9.117 -10.445 1 98.69 10 ILE B C 1
ATOM 3251 O O . ILE B 1 10 ? 19.797 -9.484 -11.234 1 98.69 10 ILE B O 1
ATOM 3255 N N . LEU B 1 11 ? 21.438 -9.969 -9.852 1 98.75 11 LEU B N 1
ATOM 3256 C CA . LEU B 1 11 ? 21.516 -11.359 -10.266 1 98.75 11 LEU B CA 1
ATOM 3257 C C . LEU B 1 11 ? 20.375 -12.172 -9.656 1 98.75 11 LEU B C 1
ATOM 3259 O O . LEU B 1 11 ? 19.969 -13.203 -10.195 1 98.75 11 LEU B O 1
ATOM 3263 N N . CYS B 1 12 ? 19.828 -11.75 -8.461 1 98.5 12 CYS B N 1
ATOM 3264 C CA . CYS B 1 12 ? 18.781 -12.398 -7.684 1 98.5 12 CYS B CA 1
ATOM 3265 C C . CYS B 1 12 ? 19.172 -13.82 -7.316 1 98.5 12 CYS B C 1
ATOM 3267 O O . CYS B 1 12 ? 18.328 -14.719 -7.312 1 98.5 12 CYS B O 1
ATOM 3269 N N . ASN B 1 13 ? 20.516 -14.07 -7.18 1 97.88 13 ASN B N 1
ATOM 3270 C CA . ASN B 1 13 ? 21.016 -15.328 -6.645 1 97.88 13 ASN B CA 1
ATOM 3271 C C . ASN B 1 13 ? 20.906 -15.383 -5.125 1 97.88 13 ASN B C 1
ATOM 3273 O O . ASN B 1 13 ? 20.344 -14.477 -4.508 1 97.88 13 ASN B O 1
ATOM 3277 N N . GLU B 1 14 ? 21.344 -16.406 -4.52 1 95.56 14 GLU B N 1
ATOM 3278 C CA . GLU B 1 14 ? 21.203 -16.594 -3.078 1 95.56 14 GLU B CA 1
ATOM 3279 C C . GLU B 1 14 ? 21.859 -15.453 -2.309 1 95.56 14 GLU B C 1
ATOM 3281 O O . GLU B 1 14 ? 21.281 -14.945 -1.346 1 95.56 14 GLU B O 1
ATOM 3286 N N . SER B 1 15 ? 23.031 -15.016 -2.758 1 96 15 SER B N 1
ATOM 3287 C CA . SER B 1 15 ? 23.75 -13.938 -2.082 1 96 15 SER B CA 1
ATOM 3288 C C . SER B 1 15 ? 23.219 -12.57 -2.52 1 96 15 SER B C 1
ATOM 3290 O O . SER B 1 15 ? 23.609 -11.547 -1.953 1 96 15 SER B O 1
ATOM 3292 N N . PHE B 1 16 ? 22.391 -12.547 -3.496 1 97.31 16 PHE B N 1
ATOM 3293 C CA . PHE B 1 16 ? 21.781 -11.336 -4.039 1 97.31 16 PHE B CA 1
ATOM 3294 C C . PHE B 1 16 ? 22.844 -10.352 -4.508 1 97.31 16 PHE B C 1
ATOM 3296 O O . PHE B 1 16 ? 22.844 -9.188 -4.109 1 97.31 16 PHE B O 1
ATOM 3303 N N . ASP B 1 17 ? 23.688 -10.797 -5.371 1 97.56 17 ASP B N 1
ATOM 3304 C CA . ASP B 1 17 ? 24.781 -9.992 -5.891 1 97.56 17 ASP B CA 1
ATOM 3305 C C . ASP B 1 17 ? 24.297 -8.984 -6.926 1 97.56 17 ASP B C 1
ATOM 3307 O O . ASP B 1 17 ? 23.359 -9.273 -7.68 1 97.56 17 ASP B O 1
ATOM 3311 N N . VAL B 1 18 ? 24.906 -7.832 -6.934 1 97.38 18 VAL B N 1
ATOM 3312 C CA . VAL B 1 18 ? 24.672 -6.793 -7.926 1 97.38 18 VAL B CA 1
ATOM 3313 C C . VAL B 1 18 ? 25.953 -6.473 -8.672 1 97.38 18 VAL B C 1
ATOM 3315 O O . VAL B 1 18 ? 26.969 -6.113 -8.055 1 97.38 18 VAL B O 1
ATOM 3318 N N . VAL B 1 19 ? 25.938 -6.66 -10.008 1 97.12 19 VAL B N 1
ATOM 3319 C CA . VAL B 1 19 ? 27.062 -6.305 -10.852 1 97.12 19 VAL B CA 1
ATOM 3320 C C . VAL B 1 19 ? 26.922 -4.863 -11.328 1 97.12 19 VAL B C 1
ATOM 3322 O O . VAL B 1 19 ? 25.906 -4.496 -11.914 1 97.12 19 VAL B O 1
ATOM 3325 N N . GLN B 1 20 ? 27.906 -4.043 -11.039 1 96.12 20 GLN B N 1
ATOM 3326 C CA . GLN B 1 20 ? 27.875 -2.646 -11.461 1 96.12 20 GLN B CA 1
ATOM 3327 C C . GLN B 1 20 ? 28.609 -2.463 -12.797 1 96.12 20 GLN B C 1
ATOM 3329 O O . GLN B 1 20 ? 29.688 -3.008 -13 1 96.12 20 GLN B O 1
ATOM 3334 N N . ASN B 1 21 ? 27.938 -1.729 -13.648 1 96.62 21 ASN B N 1
ATOM 3335 C CA . ASN B 1 21 ? 28.484 -1.447 -14.977 1 96.62 21 ASN B CA 1
ATOM 3336 C C . ASN B 1 21 ? 28.891 -2.727 -15.703 1 96.62 21 ASN B C 1
ATOM 3338 O O . ASN B 1 21 ? 30.016 -2.834 -16.188 1 96.62 21 ASN B O 1
ATOM 3342 N N . GLY B 1 22 ? 27.938 -3.684 -15.664 1 97.75 22 GLY B N 1
ATOM 3343 C CA . GLY B 1 22 ? 28.203 -4.996 -16.234 1 97.75 22 GLY B CA 1
ATOM 3344 C C . GLY B 1 22 ? 27.438 -5.25 -17.531 1 97.75 22 GLY B C 1
ATOM 3345 O O . GLY B 1 22 ? 26.891 -4.324 -18.125 1 97.75 22 GLY B O 1
ATOM 3346 N N . ALA B 1 23 ? 27.578 -6.496 -17.953 1 98.5 23 ALA B N 1
ATOM 3347 C CA . ALA B 1 23 ? 26.906 -6.922 -19.188 1 98.5 23 ALA B CA 1
ATOM 3348 C C . ALA B 1 23 ? 26.469 -8.375 -19.078 1 98.5 23 ALA B C 1
ATOM 3350 O O . ALA B 1 23 ? 26.969 -9.141 -18.266 1 98.5 23 ALA B O 1
ATOM 3351 N N . ILE B 1 24 ? 25.5 -8.703 -19.844 1 98.81 24 ILE B N 1
ATOM 3352 C CA . ILE B 1 24 ? 24.953 -10.055 -19.953 1 98.81 24 ILE B CA 1
ATOM 3353 C C . ILE B 1 24 ? 25.016 -10.523 -21.391 1 98.81 24 ILE B C 1
ATOM 3355 O O . ILE B 1 24 ? 24.469 -9.875 -22.297 1 98.81 24 ILE B O 1
ATOM 3359 N N . ALA B 1 25 ? 25.672 -11.609 -21.688 1 98.75 25 ALA B N 1
ATOM 3360 C CA . ALA B 1 25 ? 25.656 -12.242 -23 1 98.75 25 ALA B CA 1
ATOM 3361 C C . ALA B 1 25 ? 24.625 -13.367 -23.047 1 98.75 25 ALA B C 1
ATOM 3363 O O . ALA B 1 25 ? 24.641 -14.266 -22.203 1 98.75 25 ALA B O 1
ATOM 3364 N N . PHE B 1 26 ? 23.672 -13.25 -24.031 1 98.69 26 PHE B N 1
ATOM 3365 C CA . PHE B 1 26 ? 22.609 -14.25 -24.031 1 98.69 26 PHE B CA 1
ATOM 3366 C C . PHE B 1 26 ? 22.047 -14.422 -25.438 1 98.69 26 PHE B C 1
ATOM 3368 O O . PHE B 1 26 ? 22.219 -13.562 -26.297 1 98.69 26 PHE B O 1
ATOM 3375 N N . ASP B 1 27 ? 21.484 -15.547 -25.734 1 97.88 27 ASP B N 1
ATOM 3376 C CA . ASP B 1 27 ? 20.5 -15.844 -26.781 1 97.88 27 ASP B CA 1
ATOM 3377 C C . ASP B 1 27 ? 19.188 -16.359 -26.172 1 97.88 27 ASP B C 1
ATOM 3379 O O . ASP B 1 27 ? 18.547 -15.664 -25.375 1 97.88 27 ASP B O 1
ATOM 3383 N N . LYS B 1 28 ? 18.938 -17.609 -26.281 1 97.88 28 LYS B N 1
ATOM 3384 C CA . LYS B 1 28 ? 17.766 -18.156 -25.609 1 97.88 28 LYS B CA 1
ATOM 3385 C C . LYS B 1 28 ? 18.047 -18.391 -24.125 1 97.88 28 LYS B C 1
ATOM 3387 O O . LYS B 1 28 ? 17.109 -18.422 -23.312 1 97.88 28 LYS B O 1
ATOM 3392 N N . THR B 1 29 ? 19.344 -18.562 -23.844 1 98.38 29 THR B N 1
ATOM 3393 C CA . THR B 1 29 ? 19.828 -18.75 -22.484 1 98.38 29 THR B CA 1
ATOM 3394 C C . THR B 1 29 ? 20.938 -17.766 -22.156 1 98.38 29 THR B C 1
ATOM 3396 O O . THR B 1 29 ? 21.531 -17.156 -23.062 1 98.38 29 THR B O 1
ATOM 3399 N N . ILE B 1 30 ? 21.172 -17.562 -20.953 1 98.62 30 ILE B N 1
ATOM 3400 C CA . ILE B 1 30 ? 22.266 -16.719 -20.516 1 98.62 30 ILE B CA 1
ATOM 3401 C C . ILE B 1 30 ? 23.594 -17.453 -20.656 1 98.62 30 ILE B C 1
ATOM 3403 O O . ILE B 1 30 ? 23.719 -18.594 -20.219 1 98.62 30 ILE B O 1
ATOM 3407 N N . HIS B 1 31 ? 24.547 -16.797 -21.25 1 98.19 31 HIS B N 1
ATOM 3408 C CA . HIS B 1 31 ? 25.828 -17.453 -21.469 1 98.19 31 HIS B CA 1
ATOM 3409 C C . HIS B 1 31 ? 26.844 -16.984 -20.422 1 98.19 31 HIS B C 1
ATOM 3411 O O . HIS B 1 31 ? 27.625 -17.797 -19.922 1 98.19 31 HIS B O 1
ATOM 3417 N N . LYS B 1 32 ? 26.828 -15.695 -20.203 1 97.69 32 LYS B N 1
ATOM 3418 C CA . LYS B 1 32 ? 27.812 -15.148 -19.281 1 97.69 32 LYS B CA 1
ATOM 3419 C C . LYS B 1 32 ? 27.422 -13.75 -18.812 1 97.69 32 LYS B C 1
ATOM 3421 O O . LYS B 1 32 ? 26.766 -13 -19.547 1 97.69 32 LYS B O 1
ATOM 3426 N N . ILE B 1 33 ? 27.688 -13.516 -17.609 1 98.12 33 ILE B N 1
ATOM 3427 C CA . ILE B 1 33 ? 27.578 -12.18 -17.016 1 98.12 33 ILE B CA 1
ATOM 3428 C C . ILE B 1 33 ? 28.969 -11.688 -16.609 1 98.12 33 ILE B C 1
ATOM 3430 O O . ILE B 1 33 ? 29.734 -12.43 -15.984 1 98.12 33 ILE B O 1
ATOM 3434 N N . GLY B 1 34 ? 29.281 -10.531 -16.938 1 96.12 34 GLY B N 1
ATOM 3435 C CA . GLY B 1 34 ? 30.594 -10 -16.625 1 96.12 34 GLY B CA 1
ATOM 3436 C C . GLY B 1 34 ? 30.828 -8.609 -17.188 1 96.12 34 GLY B C 1
ATOM 3437 O O . GLY B 1 34 ? 29.875 -7.832 -17.344 1 96.12 34 GLY B O 1
ATOM 3438 N N . LYS B 1 35 ? 32.188 -8.266 -17.438 1 95.06 35 LYS B N 1
ATOM 3439 C CA . LYS B 1 35 ? 32.531 -6.965 -17.984 1 95.06 35 LYS B CA 1
ATOM 3440 C C . LYS B 1 35 ? 32.25 -6.906 -19.484 1 95.06 35 LYS B C 1
ATOM 3442 O O . LYS B 1 35 ? 32.438 -7.895 -20.203 1 95.06 35 LYS B O 1
ATOM 3447 N N . PHE B 1 36 ? 31.766 -5.812 -19.859 1 95.88 36 PHE B N 1
ATOM 3448 C CA . PHE B 1 36 ? 31.406 -5.621 -21.25 1 95.88 36 PHE B CA 1
ATOM 3449 C C . PHE B 1 36 ? 32.594 -5.973 -22.172 1 95.88 36 PHE B C 1
ATOM 3451 O O . PHE B 1 36 ? 32.406 -6.68 -23.156 1 95.88 36 PHE B O 1
ATOM 3458 N N . ASP B 1 37 ? 33.781 -5.457 -21.766 1 96 37 ASP B N 1
ATOM 3459 C CA . ASP B 1 37 ? 34.938 -5.645 -22.609 1 96 37 ASP B CA 1
ATOM 3460 C C . ASP B 1 37 ? 35.281 -7.125 -22.766 1 96 37 ASP B C 1
ATOM 3462 O O . ASP B 1 37 ? 35.688 -7.566 -23.844 1 96 37 ASP B O 1
ATOM 3466 N N . GLU B 1 38 ? 35.094 -7.84 -21.75 1 96.38 38 GLU B N 1
ATOM 3467 C CA . GLU B 1 38 ? 35.344 -9.281 -21.781 1 96.38 38 GLU B CA 1
ATOM 3468 C C . GLU B 1 38 ? 34.344 -9.992 -22.672 1 96.38 38 GLU B C 1
ATOM 3470 O O . GLU B 1 38 ? 34.719 -10.891 -23.438 1 96.38 38 GLU B O 1
ATOM 3475 N N . LEU B 1 39 ? 33.094 -9.625 -22.609 1 96.94 39 LEU B N 1
ATOM 3476 C CA . LEU B 1 39 ? 32.031 -10.305 -23.328 1 96.94 39 LEU B CA 1
ATOM 3477 C C . LEU B 1 39 ? 32.125 -10 -24.812 1 96.94 39 LEU B C 1
ATOM 3479 O O . LEU B 1 39 ? 31.875 -10.883 -25.641 1 96.94 39 LEU B O 1
ATOM 3483 N N . ILE B 1 40 ? 32.438 -8.773 -25.141 1 94.75 40 ILE B N 1
ATOM 3484 C CA . ILE B 1 40 ? 32.5 -8.414 -26.547 1 94.75 40 ILE B CA 1
ATOM 3485 C C . ILE B 1 40 ? 33.688 -9.086 -27.219 1 94.75 40 ILE B C 1
ATOM 3487 O O . ILE B 1 40 ? 33.656 -9.383 -28.406 1 94.75 40 ILE B O 1
ATOM 3491 N N . ALA B 1 41 ? 34.75 -9.227 -26.516 1 95.75 41 ALA B N 1
ATOM 3492 C CA . ALA B 1 41 ? 35.906 -9.953 -27.031 1 95.75 41 ALA B CA 1
ATOM 3493 C C . ALA B 1 41 ? 35.562 -11.414 -27.312 1 95.75 41 ALA B C 1
ATOM 3495 O O . ALA B 1 41 ? 36.031 -11.992 -28.297 1 95.75 41 ALA B O 1
ATOM 3496 N N . ARG B 1 42 ? 34.781 -11.945 -26.484 1 95.25 42 ARG B N 1
ATOM 3497 C CA . ARG B 1 42 ? 34.406 -13.352 -26.594 1 95.25 42 ARG B CA 1
ATOM 3498 C C . ARG B 1 42 ? 33.344 -13.539 -27.656 1 95.25 42 ARG B C 1
ATOM 3500 O O . ARG B 1 42 ? 33.344 -14.547 -28.375 1 95.25 42 ARG B O 1
ATOM 3507 N N . PHE B 1 43 ? 32.375 -12.625 -27.672 1 95.12 43 PHE B N 1
ATOM 3508 C CA . PHE B 1 43 ? 31.25 -12.688 -28.609 1 95.12 43 PHE B CA 1
ATOM 3509 C C . PHE B 1 43 ? 31.281 -11.492 -29.562 1 95.12 43 PHE B C 1
ATOM 3511 O O . PHE B 1 43 ? 30.375 -10.656 -29.531 1 95.12 43 PHE B O 1
ATOM 3518 N N . SER B 1 44 ? 32.156 -11.484 -30.562 1 91.69 44 SER B N 1
ATOM 3519 C CA . SER B 1 44 ? 32.531 -10.312 -31.359 1 91.69 44 SER B CA 1
ATOM 3520 C C . SER B 1 44 ? 31.391 -9.914 -32.312 1 91.69 44 SER B C 1
ATOM 3522 O O . SER B 1 44 ? 31.266 -8.742 -32.656 1 91.69 44 SER B O 1
ATOM 3524 N N . ASP B 1 45 ? 30.516 -10.844 -32.625 1 94.06 45 ASP B N 1
ATOM 3525 C CA . ASP B 1 45 ? 29.469 -10.547 -33.594 1 94.06 45 ASP B CA 1
ATOM 3526 C C . ASP B 1 45 ? 28.125 -10.328 -32.906 1 94.06 45 ASP B C 1
ATOM 3528 O O . ASP B 1 45 ? 27.078 -10.273 -33.531 1 94.06 45 ASP B O 1
ATOM 3532 N N . ALA B 1 46 ? 28.188 -10.164 -31.578 1 96.31 46 ALA B N 1
ATOM 3533 C CA . ALA B 1 46 ? 26.953 -10.055 -30.797 1 96.31 46 ALA B CA 1
ATOM 3534 C C . ALA B 1 46 ? 26.281 -8.703 -31.031 1 96.31 46 ALA B C 1
ATOM 3536 O O . ALA B 1 46 ? 26.953 -7.688 -31.219 1 96.31 46 ALA B O 1
ATOM 3537 N N . GLU B 1 47 ? 24.891 -8.672 -31.094 1 97.62 47 GLU B N 1
ATOM 3538 C CA . GLU B 1 47 ? 24.109 -7.434 -31.047 1 97.62 47 GLU B CA 1
ATOM 3539 C C . GLU B 1 47 ? 24.25 -6.762 -29.672 1 97.62 47 GLU B C 1
ATOM 3541 O O . GLU B 1 47 ? 24.062 -7.402 -28.641 1 97.62 47 GLU B O 1
ATOM 3546 N N . ILE B 1 48 ? 24.609 -5.48 -29.688 1 97.94 48 ILE B N 1
ATOM 3547 C CA . ILE B 1 48 ? 24.812 -4.766 -28.438 1 97.94 48 ILE B CA 1
ATOM 3548 C C . ILE B 1 48 ? 23.547 -4.012 -28.047 1 97.94 48 ILE B C 1
ATOM 3550 O O . ILE B 1 48 ? 23.031 -3.217 -28.844 1 97.94 48 ILE B O 1
ATOM 3554 N N . LEU B 1 49 ? 22.953 -4.324 -26.891 1 98.31 49 LEU B N 1
ATOM 3555 C CA . LEU B 1 49 ? 21.844 -3.6 -26.266 1 98.31 49 LEU B CA 1
ATOM 3556 C C . LEU B 1 49 ? 22.344 -2.682 -25.172 1 98.31 49 LEU B C 1
ATOM 3558 O O . LEU B 1 49 ? 22.703 -3.15 -24.078 1 98.31 49 LEU B O 1
ATOM 3562 N N . ASP B 1 50 ? 22.312 -1.36 -25.406 1 97.88 50 ASP B N 1
ATOM 3563 C CA . ASP B 1 50 ? 22.922 -0.403 -24.484 1 97.88 50 ASP B CA 1
ATOM 3564 C C . ASP B 1 50 ? 21.891 0.175 -23.531 1 97.88 50 ASP B C 1
ATOM 3566 O O . ASP B 1 50 ? 21.125 1.062 -23.891 1 97.88 50 ASP B O 1
ATOM 3570 N N . PHE B 1 51 ? 21.906 -0.282 -22.328 1 97.75 51 PHE B N 1
ATOM 3571 C CA . PHE B 1 51 ? 21.094 0.214 -21.219 1 97.75 51 PHE B CA 1
ATOM 3572 C C . PHE B 1 51 ? 21.969 0.726 -20.078 1 97.75 51 PHE B C 1
ATOM 3574 O O . PHE B 1 51 ? 21.734 0.41 -18.922 1 97.75 51 PHE B O 1
ATOM 3581 N N . ASN B 1 52 ? 22.922 1.584 -20.312 1 94.69 52 ASN B N 1
ATOM 3582 C CA . ASN B 1 52 ? 24.031 1.962 -19.438 1 94.69 52 ASN B CA 1
ATOM 3583 C C . ASN B 1 52 ? 23.531 2.709 -18.203 1 94.69 52 ASN B C 1
ATOM 3585 O O . ASN B 1 52 ? 24.203 2.715 -17.172 1 94.69 52 ASN B O 1
ATOM 3589 N N . ASP B 1 53 ? 22.406 3.289 -18.203 1 95.5 53 ASP B N 1
ATOM 3590 C CA . ASP B 1 53 ? 21.922 4.047 -17.047 1 95.5 53 ASP B CA 1
ATOM 3591 C C . ASP B 1 53 ? 20.797 3.293 -16.344 1 95.5 53 ASP B C 1
ATOM 3593 O O . ASP B 1 53 ? 20.203 3.812 -15.398 1 95.5 53 ASP B O 1
ATOM 3597 N N . ASP B 1 54 ? 20.547 2.105 -16.812 1 98.06 54 ASP B N 1
ATOM 3598 C CA . ASP B 1 54 ? 19.359 1.391 -16.391 1 98.06 54 ASP B CA 1
ATOM 3599 C C . ASP B 1 54 ? 19.703 0.201 -15.5 1 98.06 54 ASP B C 1
ATOM 3601 O O . ASP B 1 54 ? 20.875 0.017 -15.141 1 98.06 54 ASP B O 1
ATOM 3605 N N . ILE B 1 55 ? 18.719 -0.456 -14.992 1 98.5 55 ILE B N 1
ATOM 3606 C CA . ILE B 1 55 ? 18.844 -1.618 -14.117 1 98.5 55 ILE B CA 1
ATOM 3607 C C . ILE B 1 55 ? 18.344 -2.863 -14.844 1 98.5 55 ILE B C 1
ATOM 3609 O O . ILE B 1 55 ? 17.234 -2.871 -15.375 1 98.5 55 ILE B O 1
ATOM 3613 N N . ALA B 1 56 ? 19.156 -3.883 -14.922 1 98.81 56 ALA B N 1
ATOM 3614 C CA . ALA B 1 56 ? 18.75 -5.172 -15.477 1 98.81 56 ALA B CA 1
ATOM 3615 C C . ALA B 1 56 ? 18.625 -6.223 -14.375 1 98.81 56 ALA B C 1
ATOM 3617 O O . ALA B 1 56 ? 19.438 -6.273 -13.461 1 98.81 56 ALA B O 1
ATOM 3618 N N . MET B 1 57 ? 17.641 -7.012 -14.438 1 98.88 57 MET B N 1
ATOM 3619 C CA . MET B 1 57 ? 17.438 -8.117 -13.508 1 98.88 57 MET B CA 1
ATOM 3620 C C . MET B 1 57 ? 16.594 -9.219 -14.156 1 98.88 57 MET B C 1
ATOM 3622 O O . MET B 1 57 ? 16.125 -9.07 -15.289 1 98.88 57 MET B O 1
ATOM 3626 N N . PRO B 1 58 ? 16.562 -10.422 -13.523 1 98.94 58 PRO B N 1
ATOM 3627 C CA . PRO B 1 58 ? 15.648 -11.398 -14.109 1 98.94 58 PRO B CA 1
ATOM 3628 C C . PRO B 1 58 ? 14.234 -10.852 -14.305 1 98.94 58 PRO B C 1
ATOM 3630 O O . PRO B 1 58 ? 13.758 -10.07 -13.477 1 98.94 58 PRO B O 1
ATOM 3633 N N . ALA B 1 59 ? 13.625 -11.203 -15.445 1 98.94 59 ALA B N 1
ATOM 3634 C CA . ALA B 1 59 ? 12.211 -10.859 -15.594 1 98.94 59 ALA B CA 1
ATOM 3635 C C . ALA B 1 59 ? 11.391 -11.359 -14.406 1 98.94 59 ALA B C 1
ATOM 3637 O O . ALA B 1 59 ? 11.711 -12.391 -13.82 1 98.94 59 ALA B O 1
ATOM 3638 N N . LEU B 1 60 ? 10.359 -10.664 -14.062 1 98.94 60 LEU B N 1
ATOM 3639 C CA . LEU B 1 60 ? 9.57 -10.961 -12.867 1 98.94 60 LEU B CA 1
ATOM 3640 C C . LEU B 1 60 ? 8.617 -12.125 -13.117 1 98.94 60 LEU B C 1
ATOM 3642 O O . LEU B 1 60 ? 8.344 -12.469 -14.266 1 98.94 60 LEU B O 1
ATOM 3646 N N . ILE B 1 61 ? 8.242 -12.773 -12.031 1 98.94 61 ILE B N 1
ATOM 3647 C CA . ILE B 1 61 ? 7.316 -13.898 -12.055 1 98.94 61 ILE B CA 1
ATOM 3648 C C . ILE B 1 61 ? 6.145 -13.617 -11.117 1 98.94 61 ILE B C 1
ATOM 3650 O O . ILE B 1 61 ? 6.348 -13.312 -9.938 1 98.94 61 ILE B O 1
ATOM 3654 N N . ASN B 1 62 ? 4.93 -13.57 -11.594 1 98.94 62 ASN B N 1
ATOM 3655 C CA . ASN B 1 62 ? 3.707 -13.578 -10.797 1 98.94 62 ASN B CA 1
ATOM 3656 C C . ASN B 1 62 ? 3.127 -14.984 -10.672 1 98.94 62 ASN B C 1
ATOM 3658 O O . ASN B 1 62 ? 2.314 -15.398 -11.5 1 98.94 62 ASN B O 1
ATOM 3662 N N . SER B 1 63 ? 3.422 -15.656 -9.57 1 98.88 63 SER B N 1
ATOM 3663 C CA . SER B 1 63 ? 3.252 -17.109 -9.5 1 98.88 63 SER B CA 1
ATOM 3664 C C . SER B 1 63 ? 1.814 -17.484 -9.156 1 98.88 63 SER B C 1
ATOM 3666 O O . SER B 1 63 ? 1.463 -18.656 -9.125 1 98.88 63 SER B O 1
ATOM 3668 N N . HIS B 1 64 ? 0.965 -16.484 -8.922 1 98.94 64 HIS B N 1
ATOM 3669 C CA . HIS B 1 64 ? -0.442 -16.781 -8.664 1 98.94 64 HIS B CA 1
ATOM 3670 C C . HIS B 1 64 ? -1.33 -15.617 -9.117 1 98.94 64 HIS B C 1
ATOM 3672 O O . HIS B 1 64 ? -1.266 -14.523 -8.555 1 98.94 64 HIS B O 1
ATOM 3678 N N . ILE B 1 65 ? -2.15 -15.883 -10.086 1 98.56 65 ILE B N 1
ATOM 3679 C CA . ILE B 1 65 ? -3.096 -14.906 -10.625 1 98.56 65 ILE B CA 1
ATOM 3680 C C . ILE B 1 65 ? -4.371 -15.617 -11.078 1 98.56 65 ILE B C 1
ATOM 3682 O O . ILE B 1 65 ? -4.371 -16.828 -11.281 1 98.56 65 ILE B O 1
ATOM 3686 N N . HIS B 1 66 ? -5.496 -14.984 -11.047 1 97 66 HIS B N 1
ATOM 3687 C CA . HIS B 1 66 ? -6.762 -15.406 -11.625 1 97 66 HIS B CA 1
ATOM 3688 C C . HIS B 1 66 ? -7.203 -14.461 -12.742 1 97 66 HIS B C 1
ATOM 3690 O O . HIS B 1 66 ? -7.891 -13.477 -12.484 1 97 66 HIS B O 1
ATOM 3696 N N . LEU B 1 67 ? -6.941 -14.82 -13.969 1 95.94 67 LEU B N 1
ATOM 3697 C CA . LEU B 1 67 ? -7.238 -13.945 -15.094 1 95.94 67 LEU B CA 1
ATOM 3698 C C . LEU B 1 67 ? -8.742 -13.875 -15.344 1 95.94 67 LEU B C 1
ATOM 3700 O O . LEU B 1 67 ? -9.258 -12.852 -15.797 1 95.94 67 LEU B O 1
ATOM 3704 N N . GLU B 1 68 ? -9.461 -14.93 -14.969 1 90.81 68 GLU B N 1
ATOM 3705 C CA . GLU B 1 68 ? -10.883 -15.039 -15.266 1 90.81 68 GLU B CA 1
ATOM 3706 C C . GLU B 1 68 ? -11.695 -14.023 -14.469 1 90.81 68 GLU B C 1
ATOM 3708 O O . GLU B 1 68 ? -12.844 -13.734 -14.805 1 90.81 68 GLU B O 1
ATOM 3713 N N . PHE B 1 69 ? -11.109 -13.469 -13.391 1 85.75 69 PHE B N 1
ATOM 3714 C CA . PHE B 1 69 ? -11.828 -12.547 -12.523 1 85.75 69 PHE B CA 1
ATOM 3715 C C . PHE B 1 69 ? -11.414 -11.102 -12.805 1 85.75 69 PHE B C 1
ATOM 3717 O O . PHE B 1 69 ? -11.727 -10.203 -12.023 1 85.75 69 PHE B O 1
ATOM 3724 N N . SER B 1 70 ? -10.805 -10.836 -13.852 1 84.94 70 SER B N 1
ATOM 3725 C CA . SER B 1 70 ? -10.211 -9.531 -14.141 1 84.94 70 SER B CA 1
ATOM 3726 C C . SER B 1 70 ? -11.273 -8.516 -14.531 1 84.94 70 SER B C 1
ATOM 3728 O O . SER B 1 70 ? -11 -7.32 -14.609 1 84.94 70 SER B O 1
ATOM 3730 N N . ALA B 1 71 ? -12.508 -8.945 -14.625 1 74.31 71 ALA B N 1
ATOM 3731 C CA . ALA B 1 71 ? -13.594 -8.031 -14.984 1 74.31 71 ALA B CA 1
ATOM 3732 C C . ALA B 1 71 ? -14.32 -7.527 -13.734 1 74.31 71 ALA B C 1
ATOM 3734 O O . ALA B 1 71 ? -15.289 -6.773 -13.836 1 74.31 71 ALA B O 1
ATOM 3735 N N . ASN B 1 72 ? -13.883 -8.016 -12.586 1 78.12 72 ASN B N 1
ATOM 3736 C CA . ASN B 1 72 ? -14.586 -7.656 -11.367 1 78.12 72 ASN B CA 1
ATOM 3737 C C . ASN B 1 72 ? -14.719 -6.141 -11.219 1 78.12 72 ASN B C 1
ATOM 3739 O O . ASN B 1 72 ? -13.781 -5.402 -11.531 1 78.12 72 ASN B O 1
ATOM 3743 N N . LYS B 1 73 ? -15.945 -5.844 -10.75 1 72.62 73 LYS B N 1
ATOM 3744 C CA . LYS B 1 73 ? -16.328 -4.473 -10.406 1 72.62 73 LYS B CA 1
ATOM 3745 C C . LYS B 1 73 ? -16.562 -4.328 -8.906 1 72.62 73 LYS B C 1
ATOM 3747 O O . LYS B 1 73 ? -16.516 -5.312 -8.164 1 72.62 73 LYS B O 1
ATOM 3752 N N . THR B 1 74 ? -16.562 -3.328 -8.25 1 77.25 74 THR B N 1
ATOM 3753 C CA . THR B 1 74 ? -16.703 -2.887 -6.867 1 77.25 74 THR B CA 1
ATOM 3754 C C . THR B 1 74 ? -17.891 -3.584 -6.203 1 77.25 74 THR B C 1
ATOM 3756 O O . THR B 1 74 ? -18.391 -3.119 -5.176 1 77.25 74 THR B O 1
ATOM 3759 N N . THR B 1 75 ? -18.297 -4.902 -6.648 1 80.25 75 THR B N 1
ATOM 3760 C CA . THR B 1 75 ? -19.531 -5.512 -6.148 1 80.25 75 THR B CA 1
ATOM 3761 C C . THR B 1 75 ? -19.219 -6.555 -5.082 1 80.25 75 THR B C 1
ATOM 3763 O O . THR B 1 75 ? -20.125 -7.082 -4.434 1 80.25 75 THR B O 1
ATOM 3766 N N . LEU B 1 76 ? -18 -6.82 -4.91 1 87.94 76 LEU B N 1
ATOM 3767 C CA . LEU B 1 76 ? -17.641 -7.855 -3.943 1 87.94 76 LEU B CA 1
ATOM 3768 C C . LEU B 1 76 ? -17.453 -7.258 -2.553 1 87.94 76 LEU B C 1
ATOM 3770 O O . LEU B 1 76 ? -17.172 -6.062 -2.42 1 87.94 76 LEU B O 1
ATOM 3774 N N . GLU B 1 77 ? -17.688 -8.086 -1.637 1 91.56 77 GLU B N 1
ATOM 3775 C CA . GLU B 1 77 ? -17.609 -7.652 -0.247 1 91.56 77 GLU B CA 1
ATOM 3776 C C . GLU B 1 77 ? -16.297 -8.109 0.39 1 91.56 77 GLU B C 1
ATOM 3778 O O . GLU B 1 77 ? -15.883 -9.258 0.221 1 91.56 77 GLU B O 1
ATOM 3783 N N . TYR B 1 78 ? -15.641 -7.207 1.086 1 94.31 78 TYR B N 1
ATOM 3784 C CA . TYR B 1 78 ? -14.352 -7.484 1.705 1 94.31 78 TYR B CA 1
ATOM 3785 C C . TYR B 1 78 ? -14.438 -7.375 3.223 1 94.31 78 TYR B C 1
ATOM 3787 O O . TYR B 1 78 ? -15.484 -7.004 3.766 1 94.31 78 TYR B O 1
ATOM 3795 N N . GLY B 1 79 ? -13.383 -7.789 3.92 1 92.81 79 GLY B N 1
ATOM 3796 C CA . GLY B 1 79 ? -13.281 -7.707 5.367 1 92.81 79 GLY B CA 1
ATOM 3797 C C . GLY B 1 79 ? -13.352 -9.062 6.047 1 92.81 79 GLY B C 1
ATOM 3798 O O . GLY B 1 79 ? -12.875 -9.219 7.176 1 92.81 79 GLY B O 1
ATOM 3799 N N . ASP B 1 80 ? -13.945 -9.945 5.371 1 92.56 80 ASP B N 1
ATOM 3800 C CA . ASP B 1 80 ? -14.109 -11.312 5.848 1 92.56 80 ASP B CA 1
ATOM 3801 C C . ASP B 1 80 ? -14.172 -12.305 4.684 1 92.56 80 ASP B C 1
ATOM 3803 O O . ASP B 1 80 ? -14.891 -12.078 3.709 1 92.56 80 ASP B O 1
ATOM 3807 N N . PHE B 1 81 ? -13.453 -13.398 4.832 1 94.75 81 PHE B N 1
ATOM 3808 C CA . PHE B 1 81 ? -13.359 -14.359 3.742 1 94.75 81 PHE B CA 1
ATOM 3809 C C . PHE B 1 81 ? -14.727 -14.938 3.398 1 94.75 81 PHE B C 1
ATOM 3811 O O . PHE B 1 81 ? -15.078 -15.055 2.225 1 94.75 81 PHE B O 1
ATOM 3818 N N . LEU B 1 82 ? -15.414 -15.367 4.418 1 93.31 82 LEU B N 1
ATOM 3819 C CA . LEU B 1 82 ? -16.703 -15.992 4.168 1 93.31 82 LEU B CA 1
ATOM 3820 C C . LEU B 1 82 ? -17.688 -15 3.547 1 93.31 82 LEU B C 1
ATOM 3822 O O . LEU B 1 82 ? -18.469 -15.367 2.67 1 93.31 82 LEU B O 1
ATOM 3826 N N . ARG B 1 83 ? -17.672 -13.781 4.059 1 91.31 83 ARG B N 1
ATOM 3827 C CA . ARG B 1 83 ? -18.469 -12.719 3.459 1 91.31 83 ARG B CA 1
ATOM 3828 C C . ARG B 1 83 ? -18.125 -12.523 1.987 1 91.31 83 ARG B C 1
ATOM 3830 O O . ARG B 1 83 ? -19 -12.414 1.141 1 91.31 83 ARG B O 1
ATOM 3837 N N . TRP B 1 84 ? -16.875 -12.461 1.679 1 93.31 84 TRP B N 1
ATOM 3838 C CA . TRP B 1 84 ? -16.375 -12.328 0.313 1 93.31 84 TRP B CA 1
ATOM 3839 C C . TRP B 1 84 ? -16.812 -13.508 -0.543 1 93.31 84 TRP B C 1
ATOM 3841 O O . TRP B 1 84 ? -17.328 -13.328 -1.647 1 93.31 84 TRP B O 1
ATOM 3851 N N . LEU B 1 85 ? -16.656 -14.758 -0.011 1 91.69 85 LEU B N 1
ATOM 3852 C CA . LEU B 1 85 ? -17 -15.977 -0.731 1 91.69 85 LEU B CA 1
ATOM 3853 C C . LEU B 1 85 ? -18.484 -15.984 -1.093 1 91.69 85 LEU B C 1
ATOM 3855 O O . LEU B 1 85 ? -18.859 -16.297 -2.227 1 91.69 85 LEU B O 1
ATOM 3859 N N . LYS B 1 86 ? -19.328 -15.594 -0.16 1 90.12 86 LYS B N 1
ATOM 3860 C CA . LYS B 1 86 ? -20.766 -15.5 -0.412 1 90.12 86 LYS B CA 1
ATOM 3861 C C . LYS B 1 86 ? -21.062 -14.492 -1.518 1 90.12 86 LYS B C 1
ATOM 3863 O O . LYS B 1 86 ? -21.938 -14.727 -2.35 1 90.12 86 LYS B O 1
ATOM 3868 N N . SER B 1 87 ? -20.297 -13.438 -1.474 1 90.19 87 SER B N 1
ATOM 3869 C CA . SER B 1 87 ? -20.5 -12.414 -2.492 1 90.19 87 SER B CA 1
ATOM 3870 C C . SER B 1 87 ? -20.078 -12.906 -3.871 1 90.19 87 SER B C 1
ATOM 3872 O O . SER B 1 87 ? -20.672 -12.539 -4.883 1 90.19 87 SER B O 1
ATOM 3874 N N . ILE B 1 88 ? -19 -13.688 -3.947 1 86.94 88 ILE B N 1
ATOM 3875 C CA . ILE B 1 88 ? -18.562 -14.297 -5.199 1 86.94 88 ILE B CA 1
ATOM 3876 C C . ILE B 1 88 ? -19.656 -15.211 -5.742 1 86.94 88 ILE B C 1
ATOM 3878 O O . ILE B 1 88 ? -20 -15.141 -6.926 1 86.94 88 ILE B O 1
ATOM 3882 N N . ILE B 1 89 ? -20.172 -16.031 -4.844 1 83.75 89 ILE B N 1
ATOM 3883 C CA . ILE B 1 89 ? -21.219 -16.984 -5.23 1 83.75 89 ILE B CA 1
ATOM 3884 C C . ILE B 1 89 ? -22.453 -16.219 -5.715 1 83.75 89 ILE B C 1
ATOM 3886 O O . ILE B 1 89 ? -23.031 -16.547 -6.754 1 83.75 89 ILE B O 1
ATOM 3890 N N . ALA B 1 90 ? -22.812 -15.172 -5.035 1 83.44 90 ALA B N 1
ATOM 3891 C CA . ALA B 1 90 ? -24 -14.383 -5.34 1 83.44 90 ALA B CA 1
ATOM 3892 C C . ALA B 1 90 ? -23.859 -13.672 -6.68 1 83.44 90 ALA B C 1
ATOM 3894 O O . ALA B 1 90 ? -24.844 -13.453 -7.387 1 83.44 90 ALA B O 1
ATOM 3895 N N . ASN B 1 91 ? -22.625 -13.383 -7.012 1 81.69 91 ASN B N 1
ATOM 3896 C CA . ASN B 1 91 ? -22.391 -12.625 -8.234 1 81.69 91 ASN B CA 1
ATOM 3897 C C . ASN B 1 91 ? -21.844 -13.516 -9.344 1 81.69 91 ASN B C 1
ATOM 3899 O O . ASN B 1 91 ? -21.266 -13.016 -10.312 1 81.69 91 ASN B O 1
ATOM 3903 N N . GLY B 1 92 ? -21.922 -14.797 -9.172 1 77.56 92 GLY B N 1
ATOM 3904 C CA . GLY B 1 92 ? -21.359 -15.766 -10.102 1 77.56 92 GLY B CA 1
ATOM 3905 C C . GLY B 1 92 ? -21.797 -15.531 -11.539 1 77.56 92 GLY B C 1
ATOM 3906 O O . GLY B 1 92 ? -20.969 -15.555 -12.453 1 77.56 92 GLY B O 1
ATOM 3907 N N . ASP B 1 93 ? -23.031 -15.195 -11.727 1 71.25 93 ASP B N 1
ATOM 3908 C CA . ASP B 1 93 ? -23.578 -14.969 -13.062 1 71.25 93 ASP B CA 1
ATOM 3909 C C . ASP B 1 93 ? -22.938 -13.734 -13.703 1 71.25 93 ASP B C 1
ATOM 3911 O O . ASP B 1 93 ? -22.578 -13.758 -14.883 1 71.25 93 ASP B O 1
ATOM 3915 N N . THR B 1 94 ? -22.844 -12.734 -12.945 1 70.5 94 THR B N 1
ATOM 3916 C CA . THR B 1 94 ? -22.25 -11.492 -13.43 1 70.5 94 THR B CA 1
ATOM 3917 C C . THR B 1 94 ? -20.781 -11.688 -13.766 1 70.5 94 THR B C 1
ATOM 3919 O O . THR B 1 94 ? -20.312 -11.227 -14.805 1 70.5 94 THR B O 1
ATOM 3922 N N . LEU B 1 95 ? -20.156 -12.359 -13.008 1 69.62 95 LEU B N 1
ATOM 3923 C CA . LEU B 1 95 ? -18.734 -12.625 -13.195 1 69.62 95 LEU B CA 1
ATOM 3924 C C . LEU B 1 95 ? -18.516 -13.523 -14.406 1 69.62 95 LEU B C 1
ATOM 3926 O O . LEU B 1 95 ? -17.484 -13.414 -15.086 1 69.62 95 LEU B O 1
ATOM 3930 N N . ALA B 1 96 ? -19.516 -14.32 -14.727 1 64.81 96 ALA B N 1
ATOM 3931 C CA . ALA B 1 96 ? -19.422 -15.25 -15.852 1 64.81 96 ALA B CA 1
ATOM 3932 C C . ALA B 1 96 ? -19.75 -14.547 -17.172 1 64.81 96 ALA B C 1
ATOM 3934 O O . ALA B 1 96 ? -19.266 -14.938 -18.234 1 64.81 96 ALA B O 1
ATOM 3935 N N . ASN B 1 97 ? -20.516 -13.469 -17.094 1 64.56 97 ASN B N 1
ATOM 3936 C CA . ASN B 1 97 ? -21.062 -12.852 -18.297 1 64.56 97 ASN B CA 1
ATOM 3937 C C . ASN B 1 97 ? -20.234 -11.648 -18.734 1 64.56 97 ASN B C 1
ATOM 3939 O O . ASN B 1 97 ? -20.438 -11.109 -19.812 1 64.56 97 ASN B O 1
ATOM 3943 N N . ASN B 1 98 ? -19.406 -11.227 -18 1 67.25 98 ASN B N 1
ATOM 3944 C CA . ASN B 1 98 ? -18.562 -10.102 -18.375 1 67.25 98 ASN B CA 1
ATOM 3945 C C . ASN B 1 98 ? -17.688 -10.438 -19.578 1 67.25 98 ASN B C 1
ATOM 3947 O O . ASN B 1 98 ? -17.516 -11.609 -19.906 1 67.25 98 ASN B O 1
ATOM 3951 N N . ASP B 1 99 ? -17.5 -9.398 -20.391 1 71.25 99 ASP B N 1
ATOM 3952 C CA . ASP B 1 99 ? -16.531 -9.609 -21.453 1 71.25 99 ASP B CA 1
ATOM 3953 C C . ASP B 1 99 ? -15.172 -10.023 -20.891 1 71.25 99 ASP B C 1
ATOM 3955 O O . ASP B 1 99 ? -14.32 -9.172 -20.625 1 71.25 99 ASP B O 1
ATOM 3959 N N . LYS B 1 100 ? -14.984 -11.156 -20.797 1 85.81 100 LYS B N 1
ATOM 3960 C CA . LYS B 1 100 ? -13.828 -11.727 -20.125 1 85.81 100 LYS B CA 1
ATOM 3961 C C . LYS B 1 100 ? -12.602 -11.719 -21.031 1 85.81 100 LYS B C 1
ATOM 3963 O O . LYS B 1 100 ? -11.469 -11.594 -20.562 1 85.81 100 LYS B O 1
ATOM 3968 N N . ASN B 1 101 ? -12.883 -11.617 -22.25 1 89.38 101 ASN B N 1
ATOM 3969 C CA . ASN B 1 101 ? -11.75 -11.719 -23.172 1 89.38 101 ASN B CA 1
ATOM 3970 C C . ASN B 1 101 ? -10.883 -10.469 -23.125 1 89.38 101 ASN B C 1
ATOM 3972 O O . ASN B 1 101 ? -9.664 -10.555 -22.953 1 89.38 101 ASN B O 1
ATOM 3976 N N . SER B 1 102 ? -11.578 -9.352 -23.297 1 92.38 102 SER B N 1
ATOM 3977 C CA . SER B 1 102 ? -10.836 -8.094 -23.266 1 92.38 102 SER B CA 1
ATOM 3978 C C . SER B 1 102 ? -10.141 -7.887 -21.938 1 92.38 102 SER B C 1
ATOM 3980 O O . SER B 1 102 ? -9.016 -7.387 -21.875 1 92.38 102 SER B O 1
ATOM 3982 N N . ALA B 1 103 ? -10.812 -8.234 -20.859 1 93.44 103 ALA B N 1
ATOM 3983 C CA . ALA B 1 103 ? -10.25 -8.07 -19.531 1 93.44 103 ALA B CA 1
ATOM 3984 C C . ALA B 1 103 ? -9.031 -8.977 -19.328 1 93.44 103 ALA B C 1
ATOM 3986 O O . ALA B 1 103 ? -8.031 -8.555 -18.75 1 93.44 103 ALA B O 1
ATOM 3987 N N . ILE B 1 104 ? -9.102 -10.164 -19.859 1 95.5 104 ILE B N 1
ATOM 3988 C CA . ILE B 1 104 ? -8.008 -11.125 -19.75 1 95.5 104 ILE B CA 1
ATOM 3989 C C . ILE B 1 104 ? -6.801 -10.617 -20.547 1 95.5 104 ILE B C 1
ATOM 3991 O O . ILE B 1 104 ? -5.676 -10.633 -20.031 1 95.5 104 ILE B O 1
ATOM 3995 N N . LYS B 1 105 ? -7.047 -10.141 -21.75 1 95.5 105 LYS B N 1
ATOM 3996 C CA . LYS B 1 105 ? -5.969 -9.602 -22.562 1 95.5 105 LYS B CA 1
ATOM 3997 C C . LYS B 1 105 ? -5.293 -8.414 -21.891 1 95.5 105 LYS B C 1
ATOM 3999 O O . LYS B 1 105 ? -4.062 -8.312 -21.891 1 95.5 105 LYS B O 1
ATOM 4004 N N . SER B 1 106 ? -6.117 -7.582 -21.344 1 95.5 106 SER B N 1
ATOM 4005 C CA . SER B 1 106 ? -5.594 -6.418 -20.625 1 95.5 106 SER B CA 1
ATOM 4006 C C . SER B 1 106 ? -4.773 -6.832 -19.422 1 95.5 106 SER B C 1
ATOM 4008 O O . SER B 1 106 ? -3.748 -6.219 -19.109 1 95.5 106 SER B O 1
ATOM 4010 N N . ALA B 1 107 ? -5.25 -7.812 -18.719 1 96.56 107 ALA B N 1
ATOM 4011 C CA . ALA B 1 107 ? -4.539 -8.32 -17.547 1 96.56 107 ALA B CA 1
ATOM 4012 C C . ALA B 1 107 ? -3.176 -8.883 -17.938 1 96.56 107 ALA B C 1
ATOM 4014 O O . ALA B 1 107 ? -2.178 -8.641 -17.25 1 96.56 107 ALA B O 1
ATOM 4015 N N . ILE B 1 108 ? -3.119 -9.617 -19.016 1 97.81 108 ILE B N 1
ATOM 4016 C CA . ILE B 1 108 ? -1.858 -10.164 -19.516 1 97.81 108 ILE B CA 1
ATOM 4017 C C . ILE B 1 108 ? -0.919 -9.031 -19.906 1 97.81 108 ILE B C 1
ATOM 4019 O O . ILE B 1 108 ? 0.264 -9.047 -19.562 1 97.81 108 ILE B O 1
ATOM 4023 N N . ALA B 1 109 ? -1.453 -8.055 -20.594 1 97.62 109 ALA B N 1
ATOM 4024 C CA . ALA B 1 109 ? -0.655 -6.898 -21 1 97.62 109 ALA B CA 1
ATOM 4025 C C . ALA B 1 109 ? -0.075 -6.18 -19.797 1 97.62 109 ALA B C 1
ATOM 4027 O O . ALA B 1 109 ? 1.067 -5.715 -19.828 1 97.62 109 ALA B O 1
ATOM 4028 N N . THR B 1 110 ? -0.864 -6.09 -18.734 1 97.94 110 THR B N 1
ATOM 4029 C CA . THR B 1 110 ? -0.416 -5.461 -17.5 1 97.94 110 THR B CA 1
ATOM 4030 C C . THR B 1 110 ? 0.788 -6.199 -16.922 1 97.94 110 THR B C 1
ATOM 4032 O O . THR B 1 110 ? 1.732 -5.57 -16.438 1 97.94 110 THR B O 1
ATOM 4035 N N . GLN B 1 111 ? 0.762 -7.504 -17 1 98.62 111 GLN B N 1
ATOM 4036 C CA . GLN B 1 111 ? 1.892 -8.289 -16.516 1 98.62 111 GLN B CA 1
ATOM 4037 C C . GLN B 1 111 ? 3.148 -8.008 -17.328 1 98.62 111 GLN B C 1
ATOM 4039 O O . GLN B 1 111 ? 4.207 -7.711 -16.766 1 98.62 111 GLN B O 1
ATOM 4044 N N . LEU B 1 112 ? 2.988 -8.055 -18.609 1 98.75 112 LEU B N 1
ATOM 4045 C CA . LEU B 1 112 ? 4.125 -7.84 -19.484 1 98.75 112 LEU B CA 1
ATOM 4046 C C . LEU B 1 112 ? 4.703 -6.441 -19.297 1 98.75 112 LEU B C 1
ATOM 4048 O O . LEU B 1 112 ? 5.922 -6.277 -19.203 1 98.75 112 LEU B O 1
ATOM 4052 N N . ASP B 1 113 ? 3.873 -5.488 -19.203 1 98.5 113 ASP B N 1
ATOM 4053 C CA . ASP B 1 113 ? 4.301 -4.105 -19.016 1 98.5 113 ASP B CA 1
ATOM 4054 C C . ASP B 1 113 ? 5.094 -3.939 -17.719 1 98.5 113 ASP B C 1
ATOM 4056 O O . ASP B 1 113 ? 6.035 -3.146 -17.672 1 98.5 113 ASP B O 1
ATOM 4060 N N . ALA B 1 114 ? 4.77 -4.699 -16.766 1 98.69 114 ALA B N 1
ATOM 4061 C CA . ALA B 1 114 ? 5.406 -4.598 -15.453 1 98.69 114 ALA B CA 1
ATOM 4062 C C . ALA B 1 114 ? 6.734 -5.348 -15.43 1 98.69 114 ALA B C 1
ATOM 4064 O O . ALA B 1 114 ? 7.465 -5.301 -14.438 1 98.69 114 ALA B O 1
ATOM 4065 N N . GLY B 1 115 ? 7.078 -6.047 -16.484 1 98.75 115 GLY B N 1
ATOM 4066 C CA . GLY B 1 115 ? 8.32 -6.793 -16.562 1 98.75 115 GLY B CA 1
ATOM 4067 C C . GLY B 1 115 ? 8.164 -8.258 -16.188 1 98.75 115 GLY B C 1
ATOM 4068 O O . GLY B 1 115 ? 9.148 -8.93 -15.867 1 98.75 115 GLY B O 1
ATOM 4069 N N . VAL B 1 116 ? 6.91 -8.773 -16.188 1 98.88 116 VAL B N 1
ATOM 4070 C CA . VAL B 1 116 ? 6.625 -10.164 -15.828 1 98.88 116 VAL B CA 1
ATOM 4071 C C . VAL B 1 116 ? 6.699 -11.039 -17.078 1 98.88 116 VAL B C 1
ATOM 4073 O O . VAL B 1 116 ? 6.004 -10.781 -18.062 1 98.88 116 VAL B O 1
ATOM 4076 N N . SER B 1 117 ? 7.504 -12.016 -17.031 1 98.69 117 SER B N 1
ATOM 4077 C CA . SER B 1 117 ? 7.645 -12.922 -18.172 1 98.69 117 SER B CA 1
ATOM 4078 C C . SER B 1 117 ? 6.871 -14.219 -17.938 1 98.69 117 SER B C 1
ATOM 4080 O O . SER B 1 117 ? 6.652 -14.992 -18.875 1 98.69 117 SER B O 1
ATOM 4082 N N . THR B 1 118 ? 6.531 -14.477 -16.688 1 98.88 118 THR B N 1
ATOM 4083 C CA . THR B 1 118 ? 5.93 -15.75 -16.328 1 98.88 118 THR B CA 1
ATOM 4084 C C . THR B 1 118 ? 4.809 -15.555 -15.305 1 98.88 118 THR B C 1
ATOM 4086 O O . THR B 1 118 ? 4.957 -14.781 -14.352 1 98.88 118 THR B O 1
ATOM 4089 N N . ILE B 1 119 ? 3.684 -16.219 -15.555 1 98.94 119 ILE B N 1
ATOM 4090 C CA . ILE B 1 119 ? 2.6 -16.203 -14.578 1 98.94 119 ILE B CA 1
ATOM 4091 C C . ILE B 1 119 ? 2.188 -17.625 -14.219 1 98.94 119 ILE B C 1
ATOM 4093 O O . ILE B 1 119 ? 2.342 -18.547 -15.031 1 98.94 119 ILE B O 1
ATOM 4097 N N . GLY B 1 120 ? 1.836 -17.844 -12.922 1 98.88 120 GLY B N 1
ATOM 4098 C CA . GLY B 1 120 ? 1.039 -19 -12.523 1 98.88 120 GLY B CA 1
ATOM 4099 C C . GLY B 1 120 ? -0.451 -18.703 -12.508 1 98.88 120 GLY B C 1
ATOM 4100 O O . GLY B 1 120 ? -0.955 -18.047 -11.602 1 98.88 120 GLY B O 1
ATOM 4101 N N . GLU B 1 121 ? -1.132 -19.219 -13.539 1 98.75 121 GLU B N 1
ATOM 4102 C CA . GLU B 1 121 ? -2.551 -18.938 -13.727 1 98.75 121 GLU B CA 1
ATOM 4103 C C . GLU B 1 121 ? -3.416 -20.094 -13.234 1 98.75 121 GLU B C 1
ATOM 4105 O O . GLU B 1 121 ? -3.277 -21.234 -13.695 1 98.75 121 GLU B O 1
ATOM 4110 N N . ILE B 1 122 ? -4.203 -19.844 -12.25 1 98.56 122 ILE B N 1
ATOM 4111 C CA . ILE B 1 122 ? -5.219 -20.812 -11.883 1 98.56 122 ILE B CA 1
ATOM 4112 C C . ILE B 1 122 ? -6.512 -20.531 -12.641 1 98.56 122 ILE B C 1
ATOM 4114 O O . ILE B 1 122 ? -7.082 -19.438 -12.516 1 98.56 122 ILE B O 1
ATOM 4118 N N . SER B 1 123 ? -6.953 -21.484 -13.398 1 97.12 123 SER B N 1
ATOM 4119 C CA . SER B 1 123 ? -8.133 -21.344 -14.25 1 97.12 123 SER B CA 1
ATOM 4120 C C . SER B 1 123 ? -9.25 -22.281 -13.797 1 97.12 123 SER B C 1
ATOM 4122 O O . SER B 1 123 ? -9.078 -23.5 -13.758 1 97.12 123 SER B O 1
ATOM 4124 N N . SER B 1 124 ? -10.367 -21.703 -13.523 1 93.44 124 SER B N 1
ATOM 4125 C CA . SER B 1 124 ? -11.516 -22.469 -13.047 1 93.44 124 SER B CA 1
ATOM 4126 C C . SER B 1 124 ? -12.414 -22.891 -14.203 1 93.44 124 SER B C 1
ATOM 4128 O O . SER B 1 124 ? -13.078 -23.938 -14.133 1 93.44 124 SER B O 1
ATOM 4130 N N . TYR B 1 125 ? -12.359 -22.094 -15.312 1 91.88 125 TYR B N 1
ATOM 4131 C CA . TYR B 1 125 ? -13.359 -22.312 -16.344 1 91.88 125 TYR B CA 1
ATOM 4132 C C . TYR B 1 125 ? -12.703 -22.594 -17.703 1 91.88 125 TYR B C 1
ATOM 4134 O O . TYR B 1 125 ? -13.359 -23.031 -18.641 1 91.88 125 TYR B O 1
ATOM 4142 N N . GLY B 1 126 ? -11.453 -22.328 -17.812 1 93.94 126 GLY B N 1
ATOM 4143 C CA . GLY B 1 126 ? -10.719 -22.656 -19.031 1 93.94 126 GLY B CA 1
ATOM 4144 C C . GLY B 1 126 ? -10.805 -21.578 -20.094 1 93.94 126 GLY B C 1
ATOM 4145 O O . GLY B 1 126 ? -10.195 -21.703 -21.156 1 93.94 126 GLY B O 1
ATOM 4146 N N . ILE B 1 127 ? -11.414 -20.438 -19.781 1 91.38 127 ILE B N 1
ATOM 4147 C CA . ILE B 1 127 ? -11.703 -19.406 -20.766 1 91.38 127 ILE B CA 1
ATOM 4148 C C . ILE B 1 127 ? -10.406 -18.688 -21.156 1 91.38 127 ILE B C 1
ATOM 4150 O O . ILE B 1 127 ? -10.328 -18.078 -22.219 1 91.38 127 ILE B O 1
ATOM 4154 N N . ASP B 1 128 ? -9.391 -18.766 -20.359 1 95.19 128 ASP B N 1
ATOM 4155 C CA . ASP B 1 128 ? -8.188 -17.969 -20.516 1 95.19 128 ASP B CA 1
ATOM 4156 C C . ASP B 1 128 ? -7.062 -18.781 -21.156 1 95.19 128 ASP B C 1
ATOM 4158 O O . ASP B 1 128 ? -5.977 -18.25 -21.406 1 95.19 128 ASP B O 1
ATOM 4162 N N . ALA B 1 129 ? -7.301 -20.078 -21.484 1 97.06 129 ALA B N 1
ATOM 4163 C CA . ALA B 1 129 ? -6.242 -20.953 -21.969 1 97.06 129 ALA B CA 1
ATOM 4164 C C . ALA B 1 129 ? -5.672 -20.438 -23.297 1 97.06 129 ALA B C 1
ATOM 4166 O O . ALA B 1 129 ? -4.457 -20.297 -23.438 1 97.06 129 ALA B O 1
ATOM 4167 N N . LEU B 1 130 ? -6.535 -20.156 -24.234 1 96.69 130 LEU B N 1
ATOM 4168 C CA . LEU B 1 130 ? -6.094 -19.719 -25.547 1 96.69 130 LEU B CA 1
ATOM 4169 C C . LEU B 1 130 ? -5.434 -18.344 -25.484 1 96.69 130 LEU B C 1
ATOM 4171 O O . LEU B 1 130 ? -4.488 -18.078 -26.219 1 96.69 130 LEU B O 1
ATOM 4175 N N . HIS B 1 131 ? -5.98 -17.453 -24.625 1 96.69 131 HIS B N 1
ATOM 4176 C CA . HIS B 1 131 ? -5.375 -16.141 -24.438 1 96.69 131 HIS B CA 1
ATOM 4177 C C . HIS B 1 131 ? -3.945 -16.266 -23.938 1 96.69 131 HIS B C 1
ATOM 4179 O O . HIS B 1 131 ? -3.051 -15.562 -24.406 1 96.69 131 HIS B O 1
ATOM 4185 N N . CYS B 1 132 ? -3.738 -17.172 -23 1 97.88 132 CYS B N 1
ATOM 4186 C CA . CYS B 1 132 ? -2.406 -17.391 -22.453 1 97.88 132 CYS B CA 1
ATOM 4187 C C . CYS B 1 132 ? -1.481 -18 -23.5 1 97.88 132 CYS B C 1
ATOM 4189 O O . CYS B 1 132 ? -0.355 -17.547 -23.688 1 97.88 132 CYS B O 1
ATOM 4191 N N . ALA B 1 133 ? -1.979 -19 -24.172 1 97.88 133 ALA B N 1
ATOM 4192 C CA . ALA B 1 133 ? -1.17 -19.734 -25.141 1 97.88 133 ALA B CA 1
ATOM 4193 C C . ALA B 1 133 ? -0.768 -18.844 -26.312 1 97.88 133 ALA B C 1
ATOM 4195 O O . ALA B 1 133 ? 0.29 -19.031 -26.922 1 97.88 133 ALA B O 1
ATOM 4196 N N . ASN B 1 134 ? -1.58 -17.875 -26.625 1 95.94 134 ASN B N 1
ATOM 4197 C CA . ASN B 1 134 ? -1.331 -17 -27.766 1 95.94 134 ASN B CA 1
ATOM 4198 C C . ASN B 1 134 ? -0.628 -15.711 -27.344 1 95.94 134 ASN B C 1
ATOM 4200 O O . ASN B 1 134 ? -0.514 -14.781 -28.141 1 95.94 134 ASN B O 1
ATOM 4204 N N . SER B 1 135 ? -0.216 -15.633 -26.172 1 95.31 135 SER B N 1
ATOM 4205 C CA . SER B 1 135 ? 0.527 -14.492 -25.656 1 95.31 135 SER B CA 1
ATOM 4206 C C . SER B 1 135 ? 2.01 -14.812 -25.5 1 95.31 135 SER B C 1
ATOM 4208 O O . SER B 1 135 ? 2.391 -15.984 -25.453 1 95.31 135 SER B O 1
ATOM 4210 N N . PRO B 1 136 ? 2.844 -13.766 -25.547 1 96.44 136 PRO B N 1
ATOM 4211 C CA . PRO B 1 136 ? 4.27 -14.031 -25.344 1 96.44 136 PRO B CA 1
ATOM 4212 C C . PRO B 1 136 ? 4.594 -14.422 -23.906 1 96.44 136 PRO B C 1
ATOM 4214 O O . PRO B 1 136 ? 5.691 -14.906 -23.625 1 96.44 136 PRO B O 1
ATOM 4217 N N . ILE B 1 137 ? 3.684 -14.242 -23.031 1 98.06 137 ILE B N 1
ATOM 4218 C CA . ILE B 1 137 ? 3.959 -14.492 -21.609 1 98.06 137 ILE B CA 1
ATOM 4219 C C . ILE B 1 137 ? 4.012 -16 -21.3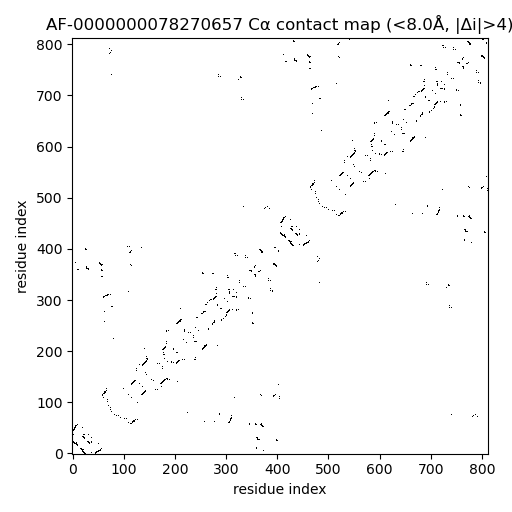59 1 98.06 137 ILE B C 1
ATOM 4221 O O . ILE B 1 137 ? 3.215 -16.75 -21.922 1 98.06 137 ILE B O 1
ATOM 4225 N N . ARG B 1 138 ? 5.008 -16.453 -20.656 1 98.69 138 ARG B N 1
ATOM 4226 C CA . ARG B 1 138 ? 5.027 -17.844 -20.219 1 98.69 138 ARG B CA 1
ATOM 4227 C C . ARG B 1 138 ? 3.963 -18.094 -19.156 1 98.69 138 ARG B C 1
ATOM 4229 O O . ARG B 1 138 ? 3.842 -17.328 -18.203 1 98.69 138 ARG B O 1
ATOM 4236 N N . THR B 1 139 ? 3.186 -19.141 -19.344 1 98.88 139 THR B N 1
ATOM 4237 C CA . THR B 1 139 ? 2.104 -19.438 -18.406 1 98.88 139 THR B CA 1
ATOM 4238 C C . THR B 1 139 ? 2.211 -20.859 -17.891 1 98.88 139 THR B C 1
ATOM 4240 O O . THR B 1 139 ? 2.197 -21.812 -18.672 1 98.88 139 THR B O 1
ATOM 4243 N N . VAL B 1 140 ? 2.494 -21.016 -16.578 1 98.94 140 VAL B N 1
ATOM 4244 C CA . VAL B 1 140 ? 2.15 -22.266 -15.93 1 98.94 140 VAL B CA 1
ATOM 4245 C C . VAL B 1 140 ? 0.655 -22.297 -15.625 1 98.94 140 VAL B C 1
ATOM 4247 O O . VAL B 1 140 ? 0.172 -21.547 -14.773 1 98.94 140 VAL B O 1
ATOM 4250 N N . TYR B 1 141 ? -0.057 -23.109 -16.359 1 98.88 141 TYR B N 1
ATOM 4251 C CA . TYR B 1 141 ? -1.514 -23.047 -16.422 1 98.88 141 TYR B CA 1
ATOM 4252 C C . TYR B 1 141 ? -2.141 -24.125 -15.555 1 98.88 141 TYR B C 1
ATOM 4254 O O . TYR B 1 141 ? -2.26 -25.281 -15.969 1 98.88 141 TYR B O 1
ATOM 4262 N N . PHE B 1 142 ? -2.625 -23.734 -14.406 1 98.88 142 PHE B N 1
ATOM 4263 C CA . PHE B 1 142 ? -3.217 -24.672 -13.453 1 98.88 142 PHE B CA 1
ATOM 4264 C C . PHE B 1 142 ? -4.711 -24.828 -13.711 1 98.88 142 PHE B C 1
ATOM 4266 O O . PHE B 1 142 ? -5.516 -24 -13.281 1 98.88 142 PHE B O 1
ATOM 4273 N N . SER B 1 143 ? -5.074 -25.922 -14.375 1 98.69 143 SER B N 1
ATOM 4274 C CA . SER B 1 143 ? -6.492 -26.266 -14.453 1 98.69 143 SER B CA 1
ATOM 4275 C C . SER B 1 143 ? -7.039 -26.672 -13.094 1 98.69 143 SER B C 1
ATOM 4277 O O . SER B 1 143 ? -6.523 -27.594 -12.461 1 98.69 143 SER B O 1
ATOM 4279 N N . GLU B 1 144 ? -8.062 -26.031 -12.688 1 98.62 144 GLU B N 1
ATOM 4280 C CA . GLU B 1 144 ? -8.516 -26.188 -11.305 1 98.62 144 GLU B CA 1
ATOM 4281 C C . GLU B 1 144 ? -9.625 -27.25 -11.203 1 98.62 144 GLU B C 1
ATOM 4283 O O . GLU B 1 144 ? -10.531 -27.281 -12.039 1 98.62 144 GLU B O 1
ATOM 4288 N N . ILE B 1 145 ? -9.547 -28.109 -10.242 1 98.44 145 ILE B N 1
ATOM 4289 C CA . ILE B 1 145 ? -10.609 -29.047 -9.883 1 98.44 145 ILE B CA 1
ATOM 4290 C C . ILE B 1 145 ? -11.188 -28.688 -8.523 1 98.44 145 ILE B C 1
ATOM 4292 O O . ILE B 1 145 ? -10.453 -28.312 -7.605 1 98.44 145 ILE B O 1
ATOM 4296 N N . LEU B 1 146 ? -12.5 -28.594 -8.398 1 95.69 146 LEU B N 1
ATOM 4297 C CA . LEU B 1 146 ? -13.211 -28.359 -7.145 1 95.69 146 LEU B CA 1
ATOM 4298 C C . LEU B 1 146 ? -14.531 -29.125 -7.117 1 95.69 146 LEU B C 1
ATOM 4300 O O . LEU B 1 146 ? -14.953 -29.672 -8.141 1 95.69 146 LEU B O 1
ATOM 4304 N N . GLY B 1 147 ? -15.141 -29.203 -6.02 1 94 147 GLY B N 1
ATOM 4305 C CA . GLY B 1 147 ? -16.375 -29.938 -5.781 1 94 147 GLY B CA 1
ATOM 4306 C C . GLY B 1 147 ? -16.375 -30.719 -4.48 1 94 147 GLY B C 1
ATOM 4307 O O . GLY B 1 147 ? -15.406 -31.422 -4.184 1 94 147 GLY B O 1
ATOM 4308 N N . SER B 1 148 ? -17.453 -30.562 -3.756 1 91.94 148 SER B N 1
ATOM 4309 C CA . SER B 1 148 ? -17.516 -31.172 -2.432 1 91.94 148 SER B CA 1
ATOM 4310 C C . SER B 1 148 ? -18.656 -32.188 -2.346 1 91.94 148 SER B C 1
ATOM 4312 O O . SER B 1 148 ? -18.719 -32.969 -1.392 1 91.94 148 SER B O 1
ATOM 4314 N N . ASN B 1 149 ? -19.531 -32.219 -3.32 1 91.56 149 ASN B N 1
ATOM 4315 C CA . ASN B 1 149 ? -20.672 -33.094 -3.32 1 91.56 149 ASN B CA 1
ATOM 4316 C C . ASN B 1 149 ? -20.312 -34.5 -3.83 1 91.56 149 ASN B C 1
ATOM 4318 O O . ASN B 1 149 ? -20.016 -34.656 -5.016 1 91.56 149 ASN B O 1
ATOM 4322 N N . PRO B 1 150 ? -20.453 -35.469 -3.002 1 91.69 150 PRO B N 1
ATOM 4323 C CA . PRO B 1 150 ? -20.078 -36.812 -3.418 1 91.69 150 PRO B CA 1
ATOM 4324 C C . PRO B 1 150 ? -20.875 -37.312 -4.621 1 91.69 150 PRO B C 1
ATOM 4326 O O . PRO B 1 150 ? -20.359 -38.062 -5.441 1 91.69 150 PRO B O 1
ATOM 4329 N N . ALA B 1 151 ? -22.062 -36.844 -4.75 1 92.88 151 ALA B N 1
ATOM 4330 C CA . ALA B 1 151 ? -22.953 -37.281 -5.816 1 92.88 151 ALA B CA 1
ATOM 4331 C C . ALA B 1 151 ? -22.516 -36.719 -7.168 1 92.88 151 ALA B C 1
ATOM 4333 O O . ALA B 1 151 ? -22.938 -37.219 -8.219 1 92.88 151 ALA B O 1
ATOM 4334 N N . LEU B 1 152 ? -21.656 -35.781 -7.133 1 95.31 152 LEU B N 1
ATOM 4335 C CA . LEU B 1 152 ? -21.312 -35.062 -8.367 1 95.31 152 LEU B CA 1
ATOM 4336 C C . LEU B 1 152 ? -19.844 -35.281 -8.719 1 95.31 152 LEU B C 1
ATOM 4338 O O . LEU B 1 152 ? -19.312 -34.594 -9.594 1 95.31 152 LEU B O 1
ATOM 4342 N N . ILE B 1 153 ? -19.172 -36.156 -8.07 1 96.62 153 ILE B N 1
ATOM 4343 C CA . ILE B 1 153 ? -17.734 -36.375 -8.211 1 96.62 153 ILE B CA 1
ATOM 4344 C C . ILE B 1 153 ? -17.391 -36.688 -9.664 1 96.62 153 ILE B C 1
ATOM 4346 O O . ILE B 1 153 ? -16.484 -36.094 -10.242 1 96.62 153 ILE B O 1
ATOM 4350 N N . GLU B 1 154 ? -18.109 -37.594 -10.266 1 97.31 154 GLU B N 1
ATOM 4351 C CA . GLU B 1 154 ? -17.828 -38 -11.633 1 97.31 154 GLU B CA 1
ATOM 4352 C C . GLU B 1 154 ? -18.062 -36.875 -12.609 1 97.31 154 GLU B C 1
ATOM 4354 O O . GLU B 1 154 ? -17.297 -36.688 -13.562 1 97.31 154 GLU B O 1
ATOM 4359 N N . GLN B 1 155 ? -19.125 -36.156 -12.375 1 97.38 155 GLN B N 1
ATOM 4360 C CA . GLN B 1 155 ? -19.422 -35 -13.219 1 97.38 155 GLN B CA 1
ATOM 4361 C C . GLN B 1 155 ? -18.328 -33.938 -13.109 1 97.38 155 GLN B C 1
ATOM 4363 O O . GLN B 1 155 ? -17.891 -33.375 -14.117 1 97.38 155 GLN B O 1
ATOM 4368 N N . GLN B 1 156 ? -17.969 -33.656 -11.891 1 97.44 156 GLN B N 1
ATOM 4369 C CA . GLN B 1 156 ? -16.906 -32.688 -11.656 1 97.44 156 GLN B CA 1
ATOM 4370 C C . GLN B 1 156 ? -15.594 -33.156 -12.281 1 97.44 156 GLN B C 1
ATOM 4372 O O . GLN B 1 156 ? -14.875 -32.344 -12.891 1 97.44 156 GLN B O 1
ATOM 4377 N N . TRP B 1 157 ? -15.281 -34.406 -12.125 1 98.38 157 TRP B N 1
ATOM 4378 C CA . TRP B 1 157 ? -14.055 -34.969 -12.695 1 98.38 157 TRP B CA 1
ATOM 4379 C C . TRP B 1 157 ? -14.055 -34.844 -14.211 1 98.38 157 TRP B C 1
ATOM 4381 O O . TRP B 1 157 ? -13.07 -34.406 -14.812 1 98.38 157 TRP B O 1
ATOM 4391 N N . ASN B 1 158 ? -15.164 -35.188 -14.852 1 98.25 158 ASN B N 1
ATOM 4392 C CA . ASN B 1 158 ? -15.273 -35.156 -16.312 1 98.25 158 ASN B CA 1
ATOM 4393 C C . ASN B 1 158 ? -15.156 -33.719 -16.828 1 98.25 158 ASN B C 1
ATOM 4395 O O . ASN B 1 158 ? -14.531 -33.469 -17.875 1 98.2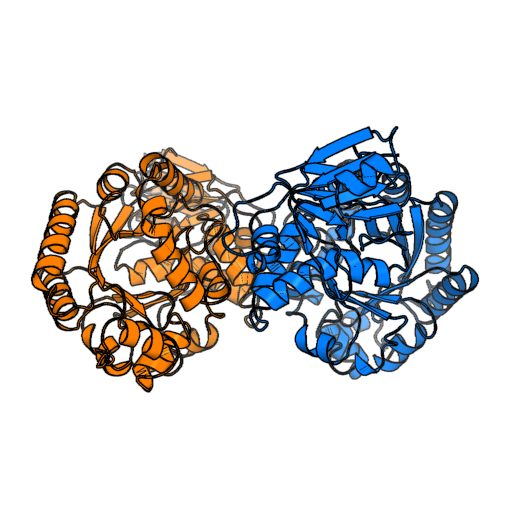5 158 ASN B O 1
ATOM 4399 N N . GLY B 1 159 ? -15.789 -32.781 -16.141 1 97.62 159 GLY B N 1
ATOM 4400 C CA . GLY B 1 159 ? -15.656 -31.391 -16.5 1 97.62 159 GLY B CA 1
ATOM 4401 C C . GLY B 1 159 ? -14.227 -30.875 -16.406 1 97.62 159 GLY B C 1
ATOM 4402 O O . GLY B 1 159 ? -13.758 -30.172 -17.297 1 97.62 159 GLY B O 1
ATOM 4403 N N . PHE B 1 160 ? -13.625 -31.297 -15.391 1 98.06 160 PHE B N 1
ATOM 4404 C CA . PHE B 1 160 ? -12.219 -30.953 -15.195 1 98.06 160 PHE B CA 1
ATOM 4405 C C . PHE B 1 160 ? -11.367 -31.516 -16.312 1 98.06 160 PHE B C 1
ATOM 4407 O O . PHE B 1 160 ? -10.555 -30.812 -16.906 1 98.06 160 PHE B O 1
ATOM 4414 N N . LEU B 1 161 ? -11.523 -32.812 -16.594 1 98.31 161 LEU B N 1
ATOM 4415 C CA . LEU B 1 161 ? -10.711 -33.469 -17.609 1 98.31 161 LEU B CA 1
ATOM 4416 C C . LEU B 1 161 ? -10.867 -32.812 -18.969 1 98.31 161 LEU B C 1
ATOM 4418 O O . LEU B 1 161 ? -9.898 -32.688 -19.719 1 98.31 161 LEU B O 1
ATOM 4422 N N . LYS B 1 162 ? -12.086 -32.375 -19.234 1 97.88 162 LYS B N 1
ATOM 4423 C CA . LYS B 1 162 ? -12.328 -31.703 -20.5 1 97.88 162 LYS B CA 1
ATOM 4424 C C . LYS B 1 162 ? -11.5 -30.422 -20.594 1 97.88 162 LYS B C 1
ATOM 4426 O O . LYS B 1 162 ? -10.844 -30.172 -21.594 1 97.88 162 LYS B O 1
ATOM 4431 N N . ARG B 1 163 ? -11.492 -29.625 -19.578 1 97.44 163 ARG B N 1
ATOM 4432 C CA . ARG B 1 163 ? -10.727 -28.375 -19.547 1 97.44 163 ARG B CA 1
ATOM 4433 C C . ARG B 1 163 ? -9.227 -28.656 -19.547 1 97.44 163 ARG B C 1
ATOM 4435 O O . ARG B 1 163 ? -8.469 -28 -20.266 1 97.44 163 ARG B O 1
ATOM 4442 N N . PHE B 1 164 ? -8.867 -29.625 -18.781 1 98.19 164 PHE B N 1
ATOM 4443 C CA . PHE B 1 164 ? -7.465 -30 -18.688 1 98.19 164 PHE B CA 1
ATOM 4444 C C . PHE B 1 164 ? -6.922 -30.453 -20.031 1 98.19 164 PHE B C 1
ATOM 4446 O O . PHE B 1 164 ? -5.812 -30.078 -20.422 1 98.19 164 PHE B O 1
ATOM 4453 N N . ASN B 1 165 ? -7.684 -31.297 -20.703 1 98.12 165 ASN B N 1
ATOM 4454 C CA . ASN B 1 165 ? -7.242 -31.812 -22 1 98.12 165 ASN B CA 1
ATOM 4455 C C . ASN B 1 165 ? -7.051 -30.703 -23.016 1 98.12 165 ASN B C 1
ATOM 4457 O O . ASN B 1 165 ? -6.105 -30.734 -23.812 1 98.12 165 ASN B O 1
ATOM 4461 N N . VAL B 1 166 ? -7.91 -29.734 -23 1 97.75 166 VAL B N 1
ATOM 4462 C CA . VAL B 1 166 ? -7.77 -28.578 -23.875 1 97.75 166 VAL B CA 1
ATOM 4463 C C . VAL B 1 166 ? -6.457 -27.859 -23.578 1 97.75 166 VAL B C 1
ATOM 4465 O O . VAL B 1 166 ? -5.695 -27.531 -24.484 1 97.75 166 VAL B O 1
ATOM 4468 N N . ALA B 1 167 ? -6.188 -27.609 -22.328 1 98.06 167 ALA B N 1
ATOM 4469 C CA . ALA B 1 167 ? -4.957 -26.938 -21.922 1 98.06 167 ALA B CA 1
ATOM 4470 C C . ALA B 1 167 ? -3.73 -27.766 -22.297 1 98.06 167 ALA B C 1
ATOM 4472 O O . ALA B 1 167 ? -2.721 -27.219 -22.75 1 98.06 167 ALA B O 1
ATOM 4473 N N . ASN B 1 168 ? -3.85 -29.062 -22.078 1 98 168 ASN B N 1
ATOM 4474 C CA . ASN B 1 168 ? -2.725 -29.953 -22.344 1 98 168 ASN B CA 1
ATOM 4475 C C . ASN B 1 168 ? -2.363 -29.969 -23.828 1 98 168 ASN B C 1
ATOM 4477 O O . ASN B 1 168 ? -1.2 -30.156 -24.188 1 98 168 ASN B O 1
ATOM 4481 N N . GLU B 1 169 ? -3.344 -29.812 -24.688 1 98.06 169 GLU B N 1
ATOM 4482 C CA . GLU B 1 169 ? -3.115 -29.781 -26.125 1 98.06 169 GLU B CA 1
ATOM 4483 C C . GLU B 1 169 ? -2.334 -28.531 -26.531 1 98.06 169 GLU B C 1
ATOM 4485 O O . GLU B 1 169 ? -1.717 -28.5 -27.609 1 98.06 169 GLU B O 1
ATOM 4490 N N . LEU B 1 170 ? -2.357 -27.5 -25.703 1 98.31 170 LEU B N 1
ATOM 4491 C CA . LEU B 1 170 ? -1.698 -26.234 -26 1 98.31 170 LEU B CA 1
ATOM 4492 C C . LEU B 1 170 ? -0.276 -26.219 -25.453 1 98.31 170 LEU B C 1
ATOM 4494 O O . LEU B 1 170 ? 0.415 -25.203 -25.531 1 98.31 170 LEU B O 1
ATOM 4498 N N . LYS B 1 171 ? 0.175 -27.312 -24.922 1 98.25 171 LYS B N 1
ATOM 4499 C CA . LYS B 1 171 ? 1.464 -27.406 -24.25 1 98.25 171 LYS B CA 1
ATOM 4500 C C . LYS B 1 171 ? 2.594 -26.906 -25.141 1 98.25 171 LYS B C 1
ATOM 4502 O O . LYS B 1 171 ? 2.658 -27.25 -26.312 1 98.25 171 LYS B O 1
ATOM 4507 N N . SER B 1 172 ? 3.42 -26.094 -24.641 1 97.62 172 SER B N 1
ATOM 4508 C CA . SER B 1 172 ? 4.633 -25.562 -25.25 1 97.62 172 SER B CA 1
ATOM 4509 C C . SER B 1 172 ? 5.625 -25.078 -24.203 1 97.62 172 SER B C 1
ATOM 4511 O O . SER B 1 172 ? 5.406 -25.266 -23 1 97.62 172 SER B O 1
ATOM 4513 N N . ASP B 1 173 ? 6.672 -24.578 -24.641 1 95.25 173 ASP B N 1
ATOM 4514 C CA . ASP B 1 173 ? 7.668 -24.031 -23.734 1 95.25 173 ASP B CA 1
ATOM 4515 C C . ASP B 1 173 ? 7.129 -22.797 -23 1 95.25 173 ASP B C 1
ATOM 4517 O O . ASP B 1 173 ? 7.609 -22.453 -21.922 1 95.25 173 ASP B O 1
ATOM 4521 N N . LEU B 1 174 ? 6.121 -22.156 -23.578 1 97.88 174 LEU B N 1
ATOM 4522 C CA . LEU B 1 174 ? 5.566 -20.938 -23 1 97.88 174 LEU B CA 1
ATOM 4523 C C . LEU B 1 174 ? 4.203 -21.203 -22.375 1 97.88 174 LEU B C 1
ATOM 4525 O O . LEU B 1 174 ? 3.631 -20.312 -21.734 1 97.88 174 LEU B O 1
ATOM 4529 N N . PHE B 1 175 ? 3.701 -22.359 -22.625 1 98.69 175 PHE B N 1
ATOM 4530 C CA . PHE B 1 175 ? 2.438 -22.766 -22.016 1 98.69 175 PHE B CA 1
ATOM 4531 C C . PHE B 1 175 ? 2.57 -24.141 -21.375 1 98.69 175 PHE B C 1
ATOM 4533 O O . PHE B 1 175 ? 2.602 -25.172 -22.078 1 98.69 175 PHE B O 1
ATOM 4540 N N . ILE B 1 176 ? 2.609 -24.188 -20.109 1 98.81 176 ILE B N 1
ATOM 4541 C CA . ILE B 1 176 ? 2.914 -25.406 -19.359 1 98.81 176 ILE B CA 1
ATOM 4542 C C . ILE B 1 176 ? 1.686 -25.844 -18.562 1 98.81 176 ILE B C 1
ATOM 4544 O O . ILE B 1 176 ? 1.358 -25.25 -17.531 1 98.81 176 ILE B O 1
ATOM 4548 N N . PRO B 1 177 ? 1.022 -26.859 -19 1 98.62 177 PRO B N 1
ATOM 4549 C CA . PRO B 1 177 ? -0.158 -27.344 -18.266 1 98.62 177 PRO B CA 1
ATOM 4550 C C . PRO B 1 177 ? 0.18 -27.875 -16.875 1 98.62 177 PRO B C 1
ATOM 4552 O O . PRO B 1 177 ? 1.215 -28.516 -16.703 1 98.62 177 PRO B O 1
ATOM 4555 N N . ALA B 1 178 ? -0.603 -27.594 -15.93 1 98.81 178 ALA B N 1
ATOM 4556 C CA . ALA B 1 178 ? -0.519 -27.984 -14.523 1 98.81 178 ALA B CA 1
ATOM 4557 C C . ALA B 1 178 ? -1.909 -28.141 -13.914 1 98.81 178 ALA B C 1
ATOM 4559 O O . ALA B 1 178 ? -2.918 -28.016 -14.617 1 98.81 178 ALA B O 1
ATOM 4560 N N . ILE B 1 179 ? -1.973 -28.547 -12.648 1 98.81 179 ILE B N 1
ATOM 4561 C CA . ILE B 1 179 ? -3.258 -28.844 -12.023 1 98.81 179 ILE B CA 1
ATOM 4562 C C . ILE B 1 179 ? -3.352 -28.109 -10.68 1 98.81 179 ILE B C 1
ATOM 4564 O O . ILE B 1 179 ? -2.367 -28.016 -9.945 1 98.81 179 ILE B O 1
ATOM 4568 N N . SER B 1 180 ? -4.52 -27.562 -10.406 1 98.88 180 SER B N 1
ATOM 4569 C CA . SER B 1 180 ? -4.797 -26.969 -9.102 1 98.88 180 SER B CA 1
ATOM 4570 C C . SER B 1 180 ? -5.941 -27.688 -8.391 1 98.88 180 SER B C 1
ATOM 4572 O O . SER B 1 180 ? -7.008 -27.891 -8.977 1 98.88 180 SER B O 1
ATOM 4574 N N . VAL B 1 181 ? -5.684 -28.219 -7.207 1 98.81 181 VAL B N 1
ATOM 4575 C CA . VAL B 1 181 ? -6.746 -28.594 -6.281 1 98.81 181 VAL B CA 1
ATOM 4576 C C . VAL B 1 181 ? -7.234 -27.359 -5.523 1 98.81 181 VAL B C 1
ATOM 4578 O O . VAL B 1 181 ? -6.453 -26.703 -4.836 1 98.81 181 VAL B O 1
ATOM 4581 N N . HIS B 1 182 ? -8.43 -27.047 -5.66 1 98.25 182 HIS B N 1
ATOM 4582 C CA . HIS B 1 182 ? -8.906 -25.734 -5.223 1 98.25 182 HIS B CA 1
ATOM 4583 C C . HIS B 1 182 ? -8.539 -25.469 -3.764 1 98.25 182 HIS B C 1
ATOM 4585 O O . HIS B 1 182 ? -7.766 -24.562 -3.469 1 98.25 182 HIS B O 1
ATOM 4591 N N . SER B 1 183 ? -9.141 -26.188 -2.816 1 98.06 183 SER B N 1
ATOM 4592 C CA . SER B 1 183 ? -8.875 -26 -1.393 1 98.06 183 SER B CA 1
ATOM 4593 C C . SER B 1 183 ? -9.414 -27.188 -0.582 1 98.06 183 SER B C 1
ATOM 4595 O O . SER B 1 183 ? -10.203 -27.984 -1.087 1 98.06 183 SER B O 1
ATOM 4597 N N . PRO B 1 184 ? -8.969 -27.344 0.686 1 97.62 184 PRO B N 1
ATOM 4598 C CA . PRO B 1 184 ? -9.461 -28.469 1.493 1 97.62 184 PRO B CA 1
ATOM 4599 C C . PRO B 1 184 ? -10.945 -28.344 1.824 1 97.62 184 PRO B C 1
ATOM 4601 O O . PRO B 1 184 ? -11.625 -29.359 2.031 1 97.62 184 PRO B O 1
ATOM 4604 N N . TYR B 1 185 ? -11.516 -27.172 1.869 1 94.56 185 TYR B N 1
ATOM 4605 C CA . TYR B 1 185 ? -12.906 -27.031 2.271 1 94.56 185 TYR B CA 1
ATOM 4606 C C . TYR B 1 185 ? -13.844 -27.219 1.083 1 94.56 185 TYR B C 1
ATOM 4608 O O . TYR B 1 185 ? -15.055 -27.391 1.257 1 94.56 185 TYR B O 1
ATOM 4616 N N . SER B 1 186 ? -13.289 -27.234 -0.148 1 94.69 186 SER B N 1
ATOM 4617 C CA . SER B 1 186 ? -14.188 -27.156 -1.29 1 94.69 186 SER B CA 1
ATOM 4618 C C . SER B 1 186 ? -13.938 -28.297 -2.271 1 94.69 186 SER B C 1
ATOM 4620 O O . SER B 1 186 ? -14.547 -28.344 -3.342 1 94.69 186 SER B O 1
ATOM 4622 N N . THR B 1 187 ? -12.984 -29.188 -1.974 1 97.56 187 THR B N 1
ATOM 4623 C CA . THR B 1 187 ? -12.688 -30.281 -2.893 1 97.56 187 THR B CA 1
ATOM 4624 C C . THR B 1 187 ? -12.742 -31.625 -2.174 1 97.56 187 THR B C 1
ATOM 4626 O O . THR B 1 187 ? -11.977 -31.859 -1.241 1 97.56 187 THR B O 1
ATOM 4629 N N . HIS B 1 188 ? -13.656 -32.438 -2.607 1 96.88 188 HIS B N 1
ATOM 4630 C CA . HIS B 1 188 ? -13.789 -33.781 -2.039 1 96.88 188 HIS B CA 1
ATOM 4631 C C . HIS B 1 188 ? -12.5 -34.562 -2.182 1 96.88 188 HIS B C 1
ATOM 4633 O O . HIS B 1 188 ? -11.805 -34.469 -3.197 1 96.88 188 HIS B O 1
ATOM 4639 N N . ILE B 1 189 ? -12.203 -35.406 -1.26 1 97.56 189 ILE B N 1
ATOM 4640 C CA . ILE B 1 189 ? -10.938 -36.125 -1.167 1 97.56 189 ILE B CA 1
ATOM 4641 C C . ILE B 1 189 ? -10.75 -37 -2.406 1 97.56 189 ILE B C 1
ATOM 4643 O O . ILE B 1 189 ? -9.625 -37.156 -2.893 1 97.56 189 ILE B O 1
ATOM 4647 N N . GLU B 1 190 ? -11.758 -37.594 -2.955 1 97.88 190 GLU B N 1
ATOM 4648 C CA . GLU B 1 190 ? -11.664 -38.438 -4.133 1 97.88 190 GLU B CA 1
ATOM 4649 C C . GLU B 1 190 ? -11.203 -37.656 -5.355 1 97.88 190 GLU B C 1
ATOM 4651 O O . GLU B 1 190 ? -10.414 -38.156 -6.16 1 97.88 190 GLU B O 1
ATOM 4656 N N . LEU B 1 191 ? -11.742 -36.438 -5.492 1 98.44 191 LEU B N 1
ATOM 4657 C CA . LEU B 1 191 ? -11.336 -35.594 -6.59 1 98.44 191 LEU B CA 1
ATOM 4658 C C . LEU B 1 191 ? -9.867 -35.188 -6.449 1 98.44 191 LEU B C 1
ATOM 4660 O O . LEU B 1 191 ? -9.117 -35.188 -7.434 1 98.44 191 LEU B O 1
ATOM 4664 N N . SER B 1 192 ? -9.484 -34.875 -5.238 1 98.62 192 SER B N 1
ATOM 4665 C CA . SER B 1 192 ? -8.094 -34.5 -4.984 1 98.62 192 SER B CA 1
ATOM 4666 C C . SER B 1 192 ? -7.145 -35.656 -5.34 1 98.62 192 SER B C 1
ATOM 4668 O O . SER B 1 192 ? -6.129 -35.438 -6.008 1 98.62 192 SER B O 1
ATOM 4670 N N . LYS B 1 193 ? -7.504 -36.812 -4.891 1 98.19 193 LYS B N 1
ATOM 4671 C CA . LYS B 1 193 ? -6.66 -38 -5.152 1 98.19 193 LYS B CA 1
ATOM 4672 C C . LYS B 1 193 ? -6.531 -38.25 -6.652 1 98.19 193 LYS B C 1
ATOM 4674 O O . LYS B 1 193 ? -5.441 -38.531 -7.148 1 98.19 193 LYS B O 1
ATOM 4679 N N . LYS B 1 194 ? -7.664 -38.156 -7.383 1 98.25 194 LYS B N 1
ATOM 4680 C CA . LYS B 1 194 ? -7.648 -38.344 -8.828 1 98.25 194 LYS B CA 1
ATOM 4681 C C . LYS B 1 194 ? -6.762 -37.312 -9.508 1 98.25 194 LYS B C 1
ATOM 4683 O O . LYS B 1 194 ? -5.949 -37.656 -10.375 1 98.25 194 LYS B O 1
ATOM 4688 N N . ALA B 1 195 ? -6.926 -36.094 -9.133 1 98.56 195 ALA B N 1
ATOM 4689 C CA . ALA B 1 195 ? -6.188 -35 -9.742 1 98.56 195 ALA B CA 1
ATOM 4690 C C . ALA B 1 195 ? -4.691 -35.125 -9.461 1 98.56 195 ALA B C 1
ATOM 4692 O O . ALA B 1 195 ? -3.869 -34.906 -10.359 1 98.56 195 ALA B O 1
ATOM 4693 N N . LEU B 1 196 ? -4.332 -35.438 -8.219 1 98.62 196 LEU B N 1
ATOM 4694 C CA . LEU B 1 196 ? -2.93 -35.531 -7.828 1 98.62 196 LEU B CA 1
ATOM 4695 C C . LEU B 1 196 ? -2.26 -36.75 -8.5 1 98.62 196 LEU B C 1
ATOM 4697 O O . LEU B 1 196 ? -1.08 -36.688 -8.852 1 98.62 196 LEU B O 1
ATOM 4701 N N . LYS B 1 197 ? -2.998 -37.812 -8.641 1 98.19 197 LYS B N 1
ATOM 4702 C CA . LYS B 1 197 ? -2.473 -38.969 -9.398 1 98.19 197 LYS B CA 1
ATOM 4703 C C . LYS B 1 197 ? -2.17 -38.562 -10.844 1 98.19 197 LYS B C 1
ATOM 4705 O O . LYS B 1 197 ? -1.111 -38.906 -11.375 1 98.19 197 LYS B O 1
ATOM 4710 N N . LEU B 1 198 ? -3.137 -37.875 -11.445 1 98.25 198 LEU B N 1
ATOM 4711 C CA . LEU B 1 198 ? -2.943 -37.406 -12.805 1 98.25 198 LEU B CA 1
ATOM 4712 C C . LEU B 1 198 ? -1.704 -36.531 -12.906 1 98.25 198 LEU B C 1
ATOM 4714 O O . LEU B 1 198 ? -0.917 -36.656 -13.844 1 98.25 198 LEU B O 1
ATOM 4718 N N . ALA B 1 199 ? -1.523 -35.625 -11.984 1 98.38 199 ALA B N 1
ATOM 4719 C CA . ALA B 1 199 ? -0.37 -34.719 -11.961 1 98.38 199 ALA B CA 1
ATOM 4720 C C . ALA B 1 199 ? 0.933 -35.5 -11.836 1 98.38 199 ALA B C 1
ATOM 4722 O O . ALA B 1 199 ? 1.88 -35.281 -12.594 1 98.38 199 ALA B O 1
ATOM 4723 N N . LYS B 1 200 ? 0.972 -36.438 -10.891 1 97.19 200 LYS B N 1
ATOM 4724 C CA . LYS B 1 200 ? 2.162 -37.25 -10.641 1 97.19 200 LYS B CA 1
ATOM 4725 C C . LYS B 1 200 ? 2.514 -38.062 -11.867 1 97.19 200 LYS B C 1
ATOM 4727 O O . LYS B 1 200 ? 3.678 -38.156 -12.266 1 97.19 200 LYS B O 1
ATOM 4732 N N . ASP B 1 201 ? 1.48 -38.688 -12.422 1 96.94 201 ASP B N 1
ATOM 4733 C CA . ASP B 1 201 ? 1.678 -39.562 -13.578 1 96.94 201 ASP B CA 1
ATOM 4734 C C . ASP B 1 201 ? 2.248 -38.781 -14.766 1 96.94 201 ASP B C 1
ATOM 4736 O O . ASP B 1 201 ? 2.918 -39.344 -15.625 1 96.94 201 ASP B O 1
ATOM 4740 N N . ASN B 1 202 ? 1.995 -37.469 -14.805 1 96.62 202 ASN B N 1
ATOM 4741 C CA . ASN B 1 202 ? 2.416 -36.656 -15.938 1 96.62 202 ASN B CA 1
ATOM 4742 C C . ASN B 1 202 ? 3.529 -35.688 -15.555 1 96.62 202 ASN B C 1
ATOM 4744 O O . ASN B 1 202 ? 3.889 -34.812 -16.344 1 96.62 202 ASN B O 1
ATOM 4748 N N . GLY B 1 203 ? 4.062 -35.812 -14.352 1 96.44 203 GLY B N 1
ATOM 4749 C CA . GLY B 1 203 ? 5.156 -34.969 -13.891 1 96.44 203 GLY B CA 1
ATOM 4750 C C . GLY B 1 203 ? 4.785 -33.5 -13.812 1 96.44 203 GLY B C 1
ATOM 4751 O O . GLY B 1 203 ? 5.59 -32.625 -14.156 1 96.44 203 GLY B O 1
ATOM 4752 N N . MET B 1 204 ? 3.551 -33.188 -13.453 1 98 204 MET B N 1
ATOM 4753 C CA . MET B 1 204 ? 3.062 -31.812 -13.398 1 98 204 MET B CA 1
ATOM 4754 C C . MET B 1 204 ? 3.199 -31.25 -11.984 1 98 204 MET B C 1
ATOM 4756 O O . MET B 1 204 ? 3.168 -32 -11.008 1 98 204 MET B O 1
ATOM 4760 N N . ILE B 1 205 ? 3.4 -29.938 -11.891 1 98.12 205 ILE B N 1
ATOM 4761 C CA . ILE B 1 205 ? 3.348 -29.281 -10.594 1 98.12 205 ILE B CA 1
ATOM 4762 C C . ILE B 1 205 ? 1.896 -28.984 -10.219 1 98.12 205 ILE B C 1
ATOM 4764 O O . ILE B 1 205 ? 1.013 -29 -11.078 1 98.12 205 ILE B O 1
ATOM 4768 N N . VAL B 1 206 ? 1.644 -28.766 -8.938 1 98.81 206 VAL B N 1
ATOM 4769 C CA . VAL B 1 206 ? 0.272 -28.578 -8.469 1 98.81 206 VAL B CA 1
ATOM 4770 C C . VAL B 1 206 ? 0.182 -27.328 -7.609 1 98.81 206 VAL B C 1
ATOM 4772 O O . VAL B 1 206 ? 1.192 -26.844 -7.086 1 98.81 206 VAL B O 1
ATOM 4775 N N . ALA B 1 207 ? -0.914 -26.672 -7.602 1 98.88 207 ALA B N 1
ATOM 4776 C CA . ALA B 1 207 ? -1.229 -25.547 -6.711 1 98.88 207 ALA B CA 1
ATOM 4777 C C . ALA B 1 207 ? -2.486 -25.844 -5.895 1 98.88 207 ALA B C 1
ATOM 4779 O O . ALA B 1 207 ? -3.316 -26.656 -6.293 1 98.88 207 ALA B O 1
ATOM 4780 N N . THR B 1 208 ? -2.584 -25.25 -4.781 1 98.88 208 THR B N 1
ATOM 4781 C CA . THR B 1 208 ? -3.781 -25.359 -3.955 1 98.88 208 THR B CA 1
ATOM 4782 C C . THR B 1 208 ? -3.896 -24.172 -3.008 1 98.88 208 THR B C 1
ATOM 4784 O O . THR B 1 208 ? -2.887 -23.625 -2.551 1 98.88 208 THR B O 1
ATOM 4787 N N . HIS B 1 209 ? -5.094 -23.688 -2.791 1 98.75 209 HIS B N 1
ATOM 4788 C CA . HIS B 1 209 ? -5.34 -22.766 -1.688 1 98.75 209 HIS B CA 1
ATOM 4789 C C . HIS B 1 209 ? -5.395 -23.5 -0.354 1 98.75 209 HIS B C 1
ATOM 4791 O O . HIS B 1 209 ? -5.953 -24.594 -0.268 1 98.75 209 HIS B O 1
ATOM 4797 N N . PHE B 1 210 ? -4.789 -22.938 0.647 1 98.5 210 PHE B N 1
ATOM 4798 C CA . PHE B 1 210 ? -4.699 -23.625 1.928 1 98.5 210 PHE B CA 1
ATOM 4799 C C . PHE B 1 210 ? -4.68 -22.625 3.08 1 98.5 210 PHE B C 1
ATOM 4801 O O . PHE B 1 210 ? -3.848 -21.719 3.109 1 98.5 210 PHE B O 1
ATOM 4808 N N . MET B 1 211 ? -5.613 -22.75 4.047 1 98 211 MET B N 1
ATOM 4809 C CA . MET B 1 211 ? -5.648 -22 5.301 1 98 211 MET B CA 1
ATOM 4810 C C . MET B 1 211 ? -5.652 -20.5 5.039 1 98 211 MET B C 1
ATOM 4812 O O . MET B 1 211 ? -4.895 -19.75 5.668 1 98 211 MET B O 1
ATOM 4816 N N . GLU B 1 212 ? -6.484 -20.062 4.129 1 96.75 212 GLU B N 1
ATOM 4817 C CA . GLU B 1 212 ? -6.555 -18.672 3.717 1 96.75 212 GLU B CA 1
ATOM 4818 C C . GLU B 1 212 ? -7.363 -17.844 4.711 1 96.75 212 GLU B C 1
ATOM 4820 O O . GLU B 1 212 ? -7.215 -16.625 4.777 1 96.75 212 GLU B O 1
ATOM 4825 N N . SER B 1 213 ? -8.227 -18.516 5.508 1 96.56 213 SER B N 1
ATOM 4826 C CA . SER B 1 213 ? -9.094 -17.797 6.441 1 96.56 213 SER B CA 1
ATOM 4827 C C . SER B 1 213 ? -9.164 -18.5 7.789 1 96.56 213 SER B C 1
ATOM 4829 O O . SER B 1 213 ? -8.93 -19.703 7.875 1 96.56 213 SER B O 1
ATOM 4831 N N . ILE B 1 214 ? -9.516 -17.703 8.781 1 96.56 214 ILE B N 1
ATOM 4832 C CA . ILE B 1 214 ? -9.688 -18.266 10.117 1 96.56 214 ILE B CA 1
ATOM 4833 C C . ILE B 1 214 ? -10.859 -19.234 10.125 1 96.56 214 ILE B C 1
ATOM 4835 O O . ILE B 1 214 ? -10.844 -20.234 10.852 1 96.56 214 ILE B O 1
ATOM 4839 N N . HIS B 1 215 ? -11.859 -19.016 9.289 1 97.06 215 HIS B N 1
ATOM 4840 C CA . HIS B 1 215 ? -13.008 -19.906 9.172 1 97.06 215 HIS B CA 1
ATOM 4841 C C . HIS B 1 215 ? -12.578 -21.297 8.68 1 97.06 215 HIS B C 1
ATOM 4843 O O . HIS B 1 215 ? -13.078 -22.312 9.172 1 97.06 215 HIS B O 1
ATOM 4849 N N . GLU B 1 216 ? -11.68 -21.281 7.715 1 97.12 216 GLU B N 1
ATOM 4850 C CA . GLU B 1 216 ? -11.156 -22.531 7.203 1 97.12 216 GLU B CA 1
ATOM 4851 C C . GLU B 1 216 ? -10.391 -23.297 8.281 1 97.12 216 GLU B C 1
ATOM 4853 O O . GLU B 1 216 ? -10.57 -24.5 8.445 1 97.12 216 GLU B O 1
ATOM 4858 N N . LYS B 1 217 ? -9.57 -22.578 9.008 1 97.62 217 LYS B N 1
ATOM 4859 C CA . LYS B 1 217 ? -8.797 -23.203 10.078 1 97.62 217 LYS B CA 1
ATOM 4860 C C . LYS B 1 217 ? -9.711 -23.859 11.102 1 97.62 217 LYS B C 1
ATOM 4862 O O . LYS B 1 217 ? -9.516 -25.031 11.453 1 97.62 217 LYS B O 1
ATOM 4867 N N . ILE B 1 218 ? -10.695 -23.141 11.586 1 97.25 218 ILE B N 1
ATOM 4868 C CA . ILE B 1 218 ? -11.617 -23.641 12.602 1 97.25 218 ILE B CA 1
ATOM 4869 C C . ILE B 1 218 ? -12.375 -24.844 12.062 1 97.25 218 ILE B C 1
ATOM 4871 O O . ILE B 1 218 ? -12.555 -25.844 12.773 1 97.25 218 ILE B O 1
ATOM 4875 N N . TRP B 1 219 ? -12.758 -24.781 10.812 1 96.5 219 TRP B N 1
ATOM 4876 C CA . TRP B 1 219 ? -13.477 -25.875 10.172 1 96.5 219 TRP B CA 1
ATOM 4877 C C . TRP B 1 219 ? -12.617 -27.141 10.117 1 96.5 219 TRP B C 1
ATOM 4879 O O . TRP B 1 219 ? -13.055 -28.219 10.531 1 96.5 219 TRP B O 1
ATOM 4889 N N . LEU B 1 220 ? -11.375 -27.016 9.656 1 97.19 220 LEU B N 1
ATOM 4890 C CA . LEU B 1 220 ? -10.484 -28.156 9.453 1 97.19 220 LEU B CA 1
ATOM 4891 C C . LEU B 1 220 ? -10.055 -28.75 10.789 1 97.19 220 LEU B C 1
ATOM 4893 O O . LEU B 1 220 ? -9.867 -29.969 10.906 1 97.19 220 LEU B O 1
ATOM 4897 N N . GLU B 1 221 ? -9.922 -27.906 11.812 1 97.38 221 GLU B N 1
ATOM 4898 C CA . GLU B 1 221 ? -9.422 -28.344 13.109 1 97.38 221 GLU B CA 1
ATOM 4899 C C . GLU B 1 221 ? -10.555 -28.875 13.984 1 97.38 221 GLU B C 1
ATOM 4901 O O . GLU B 1 221 ? -10.359 -29.812 14.758 1 97.38 221 GLU B O 1
ATOM 4906 N N . ASN B 1 222 ? -11.789 -28.234 13.883 1 95.44 222 ASN B N 1
ATOM 4907 C CA . ASN B 1 222 ? -12.797 -28.484 14.914 1 95.44 222 ASN B CA 1
ATOM 4908 C C . ASN B 1 222 ? -14.125 -28.922 14.297 1 95.44 222 ASN B C 1
ATOM 4910 O O . ASN B 1 222 ? -15.078 -29.219 15.023 1 95.44 222 ASN B O 1
ATOM 4914 N N . SER B 1 223 ? -14.25 -28.953 13 1 94.44 223 SER B N 1
ATOM 4915 C CA . SER B 1 223 ? -15.508 -29.266 12.328 1 94.44 223 SER B CA 1
ATOM 4916 C C . SER B 1 223 ? -16.641 -28.375 12.836 1 94.44 223 SER B C 1
ATOM 4918 O O . SER B 1 223 ? -17.719 -28.859 13.148 1 94.44 223 SER B O 1
ATOM 4920 N N . SER B 1 224 ? -16.328 -27.094 13 1 93.56 224 SER B N 1
ATOM 4921 C CA . SER B 1 224 ? -17.281 -26.125 13.539 1 93.56 224 SER B CA 1
ATOM 4922 C C . SER B 1 224 ? -17.062 -24.734 12.961 1 93.56 224 SER B C 1
ATOM 4924 O O . SER B 1 224 ? -16.438 -24.594 11.906 1 93.56 224 SER B O 1
ATOM 4926 N N . GLY B 1 225 ? -17.703 -23.719 13.562 1 94.19 225 GLY B N 1
ATOM 4927 C CA . GLY B 1 225 ? -17.531 -22.344 13.125 1 94.19 225 GLY B CA 1
ATOM 4928 C C . GLY B 1 225 ? -18.438 -21.969 11.969 1 94.19 225 GLY B C 1
ATOM 4929 O O . GLY B 1 225 ? -19.344 -22.734 11.602 1 94.19 225 GLY B O 1
ATOM 4930 N N . GLU B 1 226 ? -18.172 -20.875 11.414 1 92.69 226 GLU B N 1
ATOM 4931 C CA . GLU B 1 226 ? -19.047 -20.312 10.398 1 92.69 226 GLU B CA 1
ATOM 4932 C C . GLU B 1 226 ? -19.047 -21.172 9.125 1 92.69 226 GLU B C 1
ATOM 4934 O O . GLU B 1 226 ? -20.062 -21.281 8.445 1 92.69 226 GLU B O 1
ATOM 4939 N N . PHE B 1 227 ? -17.938 -21.781 8.719 1 92.81 227 PHE B N 1
ATOM 4940 C CA . PHE B 1 227 ? -17.906 -22.719 7.598 1 92.81 227 PHE B CA 1
ATOM 4941 C C . PHE B 1 227 ? -18.797 -23.922 7.875 1 92.81 227 PHE B C 1
ATOM 4943 O O . PHE B 1 227 ? -19.422 -24.453 6.965 1 92.81 227 PHE B O 1
ATOM 4950 N N . GLY B 1 228 ? -18.703 -24.359 9.156 1 90.81 228 GLY B N 1
ATOM 4951 C CA . GLY B 1 228 ? -19.594 -25.453 9.523 1 90.81 228 GLY B CA 1
ATOM 4952 C C . GLY B 1 228 ? -21.062 -25.141 9.281 1 90.81 228 GLY B C 1
ATOM 4953 O O . GLY B 1 228 ? -21.781 -25.953 8.695 1 90.81 228 GLY B O 1
ATOM 4954 N N . GLU B 1 229 ? -21.453 -23.953 9.719 1 90.44 229 GLU B N 1
ATOM 4955 C CA . GLU B 1 229 ? -22.812 -23.516 9.5 1 90.44 229 GLU B CA 1
ATOM 4956 C C . GLU B 1 229 ? -23.125 -23.391 8.008 1 90.44 229 GLU B C 1
ATOM 4958 O O . GLU B 1 229 ? -24.203 -23.766 7.559 1 90.44 229 GLU B O 1
ATOM 4963 N N . PHE B 1 230 ? -22.172 -22.953 7.312 1 88.25 230 PHE B N 1
ATOM 4964 C CA . PHE B 1 230 ? -22.312 -22.75 5.871 1 88.25 230 PHE B CA 1
ATOM 4965 C C . PHE B 1 230 ? -22.516 -24.078 5.156 1 88.25 230 PHE B C 1
ATOM 4967 O O . PHE B 1 230 ? -23.453 -24.234 4.383 1 88.25 230 PHE B O 1
ATOM 4974 N N . PHE B 1 231 ? -21.703 -25.062 5.441 1 87.38 231 PHE B N 1
ATOM 4975 C CA . PHE B 1 231 ? -21.75 -26.359 4.758 1 87.38 231 PHE B CA 1
ATOM 4976 C C . PHE B 1 231 ? -22.922 -27.188 5.242 1 87.38 231 PHE B C 1
ATOM 4978 O O . PHE B 1 231 ? -23.516 -27.953 4.473 1 87.38 231 PHE B O 1
ATOM 4985 N N . LYS B 1 232 ? -23.281 -27 6.426 1 86 232 LYS B N 1
ATOM 4986 C CA . LYS B 1 232 ? -24.422 -27.734 6.973 1 86 232 LYS B CA 1
ATOM 4987 C C . LYS B 1 232 ? -25.734 -27.25 6.355 1 86 232 LYS B C 1
ATOM 4989 O O . LYS B 1 232 ? -26.734 -27.969 6.363 1 86 232 LYS B O 1
ATOM 4994 N N . GLY B 1 233 ? -25.641 -26.016 5.875 1 80.5 233 GLY B N 1
ATOM 4995 C CA . GLY B 1 233 ? -26.781 -25.516 5.121 1 80.5 233 GLY B CA 1
ATOM 4996 C C . GLY B 1 233 ? -27.078 -26.328 3.875 1 80.5 233 GLY B C 1
ATOM 4997 O O . GLY B 1 233 ? -28.219 -26.422 3.439 1 80.5 233 GLY B O 1
ATOM 4998 N N . PHE B 1 234 ? -26.109 -26.953 3.342 1 80.31 234 PHE B N 1
ATOM 4999 C CA . PHE B 1 234 ? -26.25 -27.766 2.143 1 80.31 234 PHE B CA 1
ATOM 5000 C C . PHE B 1 234 ? -26.375 -29.234 2.506 1 80.31 234 PHE B C 1
ATOM 5002 O O . PHE B 1 234 ? -27.125 -29.984 1.869 1 80.31 234 PHE B O 1
ATOM 5009 N N . ASN B 1 235 ? -25.594 -29.609 3.525 1 82.44 235 ASN B N 1
ATOM 5010 C CA . ASN B 1 235 ? -25.578 -30.969 4.051 1 82.44 235 ASN B CA 1
ATOM 5011 C C . ASN B 1 235 ? -25.484 -30.984 5.574 1 82.44 235 ASN B C 1
ATOM 5013 O O . ASN B 1 235 ? -24.406 -30.734 6.129 1 82.44 235 ASN B O 1
ATOM 5017 N N . LYS B 1 236 ? -26.531 -31.422 6.219 1 85.31 236 LYS B N 1
ATOM 5018 C CA . LYS B 1 236 ? -26.625 -31.359 7.672 1 85.31 236 LYS B CA 1
ATOM 5019 C C . LYS B 1 236 ? -25.531 -32.188 8.328 1 85.31 236 LYS B C 1
ATOM 5021 O O . LYS B 1 236 ? -25.141 -31.922 9.469 1 85.31 236 LYS B O 1
ATOM 5026 N N . ASN B 1 237 ? -25.016 -33.062 7.633 1 85.19 237 ASN B N 1
ATOM 5027 C CA . ASN B 1 237 ? -24 -33.969 8.172 1 85.19 237 ASN B CA 1
ATOM 5028 C C . ASN B 1 237 ? -22.609 -33.656 7.617 1 85.19 237 ASN B C 1
ATOM 5030 O O . ASN B 1 237 ? -21.734 -34.5 7.605 1 85.19 237 ASN B O 1
ATOM 5034 N N . ALA B 1 238 ? -22.547 -32.531 7.145 1 89.06 238 ALA B N 1
ATOM 5035 C CA . ALA B 1 238 ? -21.297 -32.094 6.523 1 89.06 238 ALA B CA 1
ATOM 5036 C C . ALA B 1 238 ? -20.141 -32.156 7.531 1 89.06 238 ALA B C 1
ATOM 5038 O O . ALA B 1 238 ? -20.281 -31.688 8.664 1 89.06 238 ALA B O 1
ATOM 5039 N N . THR B 1 239 ? -19.094 -32.781 7.25 1 92.5 239 THR B N 1
ATOM 5040 C CA . THR B 1 239 ? -17.844 -32.781 7.992 1 92.5 239 THR B CA 1
ATOM 5041 C C . THR B 1 239 ? -16.656 -32.469 7.07 1 92.5 239 THR B C 1
ATOM 5043 O O . THR B 1 239 ? -16.75 -32.656 5.855 1 92.5 239 THR B O 1
ATOM 5046 N N . PRO B 1 240 ? -15.609 -31.922 7.691 1 95.88 240 PRO B N 1
ATOM 5047 C CA . PRO B 1 240 ? -14.453 -31.656 6.828 1 95.88 240 PRO B CA 1
ATOM 5048 C C . PRO B 1 240 ? -13.922 -32.938 6.172 1 95.88 240 PRO B C 1
ATOM 5050 O O . PRO B 1 240 ? -13.93 -34 6.785 1 95.88 240 PRO B O 1
ATOM 5053 N N . PHE B 1 241 ? -13.414 -32.781 5.008 1 94.88 241 PHE B N 1
ATOM 5054 C CA . PHE B 1 241 ? -12.836 -33.906 4.273 1 94.88 241 PHE B CA 1
ATOM 5055 C C . PHE B 1 241 ? -11.43 -34.219 4.773 1 94.88 241 PHE B C 1
ATOM 5057 O O . PHE B 1 241 ? -10.922 -35.312 4.555 1 94.88 241 PHE B O 1
ATOM 5064 N N . TYR B 1 242 ? -10.859 -33.156 5.391 1 97.44 242 TYR B N 1
ATOM 5065 C CA . TYR B 1 242 ? -9.445 -33.219 5.738 1 97.44 242 TYR B CA 1
ATOM 5066 C C . TYR B 1 242 ? -9.203 -32.656 7.133 1 97.44 242 TYR B C 1
ATOM 5068 O O . TYR B 1 242 ? -10.008 -31.859 7.645 1 97.44 242 TYR B O 1
ATOM 5076 N N . THR B 1 243 ? -8.148 -33.062 7.777 1 97.69 243 THR B N 1
ATOM 5077 C CA . THR B 1 243 ? -7.441 -32.219 8.734 1 97.69 243 THR B CA 1
ATOM 5078 C C . THR B 1 243 ? -6.344 -31.438 8.047 1 97.69 243 THR B C 1
ATOM 5080 O O . THR B 1 243 ? -5.934 -31.766 6.93 1 97.69 243 THR B O 1
ATOM 5083 N N . PRO B 1 244 ? -5.859 -30.359 8.68 1 98.19 244 PRO B N 1
ATOM 5084 C CA . PRO B 1 244 ? -4.746 -29.641 8.055 1 98.19 244 PRO B CA 1
ATOM 5085 C C . PRO B 1 244 ? -3.566 -30.547 7.73 1 98.19 244 PRO B C 1
ATOM 5087 O O . PRO B 1 244 ? -3.01 -30.484 6.633 1 98.19 244 PRO B O 1
ATOM 5090 N N . LYS B 1 245 ? -3.215 -31.422 8.609 1 97.81 245 LYS B N 1
ATOM 5091 C CA . LYS B 1 245 ? -2.094 -32.344 8.43 1 97.81 245 LYS B CA 1
ATOM 5092 C C . LYS B 1 245 ? -2.348 -33.312 7.273 1 97.81 245 LYS B C 1
ATOM 5094 O O . LYS B 1 245 ? -1.485 -33.5 6.414 1 97.81 245 LYS B O 1
ATOM 5099 N N . SER B 1 246 ? -3.543 -33.938 7.289 1 98.12 246 SER B N 1
ATOM 5100 C CA . SER B 1 246 ? -3.84 -34.906 6.254 1 98.12 246 SER B CA 1
ATOM 5101 C C . SER B 1 246 ? -3.871 -34.281 4.871 1 98.12 246 SER B C 1
ATOM 5103 O O . SER B 1 246 ? -3.512 -34.906 3.879 1 98.12 246 SER B O 1
ATOM 5105 N N . PHE B 1 247 ? -4.336 -33.031 4.789 1 98.5 247 PHE B N 1
ATOM 5106 C CA . PHE B 1 247 ? -4.367 -32.312 3.514 1 98.5 247 PHE B CA 1
ATOM 5107 C C . PHE B 1 247 ? -2.959 -32.094 2.98 1 98.5 247 PHE B C 1
ATOM 5109 O O . PHE B 1 247 ? -2.678 -32.375 1.814 1 98.5 247 PHE B O 1
ATOM 5116 N N . ILE B 1 248 ? -2.072 -31.578 3.824 1 98.44 248 ILE B N 1
ATOM 5117 C CA . ILE B 1 248 ? -0.689 -31.344 3.42 1 98.44 248 ILE B CA 1
ATOM 5118 C C . ILE B 1 248 ? -0.059 -32.656 2.951 1 98.44 248 ILE B C 1
ATOM 5120 O O . ILE B 1 248 ? 0.661 -32.688 1.949 1 98.44 248 ILE B O 1
ATOM 5124 N N . GLU B 1 249 ? -0.389 -33.75 3.596 1 97.44 249 GLU B N 1
ATOM 5125 C CA . GLU B 1 249 ? 0.188 -35.062 3.303 1 97.44 249 GLU B CA 1
ATOM 5126 C C . GLU B 1 249 ? -0.228 -35.562 1.918 1 97.44 249 GLU B C 1
ATOM 5128 O O . GLU B 1 249 ? 0.489 -36.344 1.287 1 97.44 249 GLU B O 1
ATOM 5133 N N . LEU B 1 250 ? -1.415 -35.125 1.467 1 97.44 250 LEU B N 1
ATOM 5134 C CA . LEU B 1 250 ? -1.889 -35.5 0.142 1 97.44 250 LEU B CA 1
ATOM 5135 C C . LEU B 1 250 ? -0.903 -35.062 -0.937 1 97.44 250 LEU B C 1
ATOM 5137 O O . LEU B 1 250 ? -0.839 -35.688 -2.006 1 97.44 250 LEU B O 1
ATOM 5141 N N . PHE B 1 251 ? -0.197 -34 -0.672 1 98.06 251 PHE B N 1
ATOM 5142 C CA . PHE B 1 251 ? 0.675 -33.438 -1.685 1 98.06 251 PHE B CA 1
ATOM 5143 C C . PHE B 1 251 ? 2.115 -33.906 -1.491 1 98.06 251 PHE B C 1
ATOM 5145 O O . PHE B 1 251 ? 3.043 -33.312 -2.045 1 98.06 251 PHE B O 1
ATOM 5152 N N . ALA B 1 252 ? 2.174 -34.969 -0.709 1 93.94 252 ALA B N 1
ATOM 5153 C CA . ALA B 1 252 ? 3.51 -35.5 -0.473 1 93.94 252 ALA B CA 1
ATOM 5154 C C . ALA B 1 252 ? 4.184 -35.906 -1.785 1 93.94 252 ALA B C 1
ATOM 5156 O O . ALA B 1 252 ? 3.531 -36.438 -2.693 1 93.94 252 ALA B O 1
ATOM 5157 N N . ASP B 1 253 ? 5.391 -35.594 -2.109 1 93.62 253 ASP B N 1
ATOM 5158 C CA . ASP B 1 253 ? 6.266 -36 -3.203 1 93.62 253 ASP B CA 1
ATOM 5159 C C . ASP B 1 253 ? 5.887 -35.281 -4.504 1 93.62 253 ASP B C 1
ATOM 5161 O O . ASP B 1 253 ? 6.191 -35.781 -5.594 1 93.62 253 ASP B O 1
ATOM 5165 N N . ILE B 1 254 ? 5.055 -34.312 -4.461 1 97.25 254 ILE B N 1
ATOM 5166 C CA . ILE B 1 254 ? 4.688 -33.531 -5.641 1 97.25 254 ILE B CA 1
ATOM 5167 C C . ILE B 1 254 ? 5.02 -32.062 -5.414 1 97.25 254 ILE B C 1
ATOM 5169 O O . ILE B 1 254 ? 4.734 -31.5 -4.348 1 97.25 254 ILE B O 1
ATOM 5173 N N . GLN B 1 255 ? 5.754 -31.422 -6.305 1 98.19 255 GLN B N 1
ATOM 5174 C CA . GLN B 1 255 ? 6.023 -30 -6.223 1 98.19 255 GLN B CA 1
ATOM 5175 C C . GLN B 1 255 ? 4.727 -29.188 -6.168 1 98.19 255 GLN B C 1
ATOM 5177 O O . GLN B 1 255 ? 3.906 -29.266 -7.086 1 98.19 255 GLN B O 1
ATOM 5182 N N . THR B 1 256 ? 4.527 -28.453 -5.027 1 98.81 256 THR B N 1
ATOM 5183 C CA . THR B 1 256 ? 3.215 -27.859 -4.789 1 98.81 256 THR B CA 1
ATOM 5184 C C . THR B 1 256 ? 3.346 -26.406 -4.324 1 98.81 256 THR B C 1
ATOM 5186 O O . THR B 1 256 ? 4.195 -26.094 -3.488 1 98.81 256 THR B O 1
ATOM 5189 N N . LEU B 1 257 ? 2.582 -25.516 -4.961 1 98.94 257 LEU B N 1
ATOM 5190 C CA . LEU B 1 257 ? 2.375 -24.156 -4.461 1 98.94 257 LEU B CA 1
ATOM 5191 C C . LEU B 1 257 ? 1.203 -24.125 -3.486 1 98.94 257 LEU B C 1
ATOM 5193 O O . LEU B 1 257 ? 0.058 -24.359 -3.875 1 98.94 257 LEU B O 1
ATOM 5197 N N . PHE B 1 258 ? 1.454 -23.875 -2.217 1 98.88 258 PHE B N 1
ATOM 5198 C CA . PHE B 1 258 ? 0.41 -23.594 -1.237 1 98.88 258 PHE B CA 1
ATOM 5199 C C . PHE B 1 258 ? 0.091 -22.109 -1.191 1 98.88 258 PHE B C 1
ATOM 5201 O O . PHE B 1 258 ? 0.869 -21.312 -0.653 1 98.88 258 PHE B O 1
ATOM 5208 N N . ILE B 1 259 ? -1.034 -21.719 -1.688 1 98.75 259 ILE B N 1
ATOM 5209 C CA . ILE B 1 259 ? -1.4 -20.328 -1.884 1 98.75 259 ILE B CA 1
ATOM 5210 C C . ILE B 1 259 ? -1.978 -19.75 -0.589 1 98.75 259 ILE B C 1
ATOM 5212 O O . ILE B 1 259 ? -2.812 -20.391 0.058 1 98.75 259 ILE B O 1
ATOM 5216 N N . HIS B 1 260 ? -1.545 -18.531 -0.168 1 98.31 260 HIS B N 1
ATOM 5217 C CA . HIS B 1 260 ? -1.938 -17.688 0.958 1 98.31 260 HIS B CA 1
ATOM 5218 C C . HIS B 1 260 ? -1.389 -18.234 2.271 1 98.31 260 HIS B C 1
ATOM 5220 O O . HIS B 1 260 ? -0.475 -17.656 2.859 1 98.31 260 HIS B O 1
ATOM 5226 N N . SER B 1 261 ? -1.928 -19.391 2.768 1 97.94 261 SER B N 1
ATOM 5227 C CA . SER B 1 261 ? -1.458 -20.094 3.951 1 97.94 261 SER B CA 1
ATOM 5228 C C . SER B 1 261 ? -1.361 -19.156 5.152 1 97.94 261 SER B C 1
ATOM 5230 O O . SER B 1 261 ? -0.445 -19.281 5.969 1 97.94 261 SER B O 1
ATOM 5232 N N . ILE B 1 262 ? -2.254 -18.25 5.273 1 97.5 262 ILE B N 1
ATOM 5233 C CA . ILE B 1 262 ? -2.248 -17.188 6.285 1 97.5 262 ILE B CA 1
ATOM 5234 C C . ILE B 1 262 ? -2.332 -17.812 7.676 1 97.5 262 ILE B C 1
ATOM 5236 O O . ILE B 1 262 ? -1.625 -17.391 8.594 1 97.5 262 ILE B O 1
ATOM 5240 N N . PHE B 1 263 ? -3.156 -18.828 7.875 1 97.62 263 PHE B N 1
ATOM 5241 C CA . PHE B 1 263 ? -3.42 -19.406 9.188 1 97.62 263 PHE B CA 1
ATOM 5242 C C . PHE B 1 263 ? -2.779 -20.781 9.32 1 97.62 263 PHE B C 1
ATOM 5244 O O . PHE B 1 263 ? -3.27 -21.625 10.07 1 97.62 263 PHE B O 1
ATOM 5251 N N . ALA B 1 264 ? -1.729 -21 8.578 1 97.5 264 ALA B N 1
ATOM 5252 C CA . ALA B 1 264 ? -1.057 -22.297 8.578 1 97.5 264 ALA B CA 1
ATOM 5253 C C . ALA B 1 264 ? 0.177 -22.281 9.477 1 97.5 264 ALA B C 1
ATOM 5255 O O . ALA B 1 264 ? 1.031 -23.156 9.391 1 97.5 264 ALA B O 1
ATOM 5256 N N . ASP B 1 265 ? 0.311 -21.281 10.359 1 95.5 265 ASP B N 1
ATOM 5257 C CA . ASP B 1 265 ? 1.506 -21.047 11.164 1 95.5 265 ASP B CA 1
ATOM 5258 C C . ASP B 1 265 ? 1.948 -22.344 11.859 1 95.5 265 ASP B C 1
ATOM 5260 O O . ASP B 1 265 ? 3.137 -22.672 11.867 1 95.5 265 ASP B O 1
ATOM 5264 N N . ASN B 1 266 ? 1.057 -23.031 12.375 1 95.56 266 ASN B N 1
ATOM 5265 C CA . ASN B 1 266 ? 1.364 -24.203 13.188 1 95.56 266 ASN B CA 1
ATOM 5266 C C . ASN B 1 266 ? 1.631 -25.438 12.32 1 95.56 266 ASN B C 1
ATOM 5268 O O . ASN B 1 266 ? 2.002 -26.484 12.828 1 95.56 266 ASN B O 1
ATOM 5272 N N . TYR B 1 267 ? 1.495 -25.312 11 1 97.19 267 TYR B N 1
ATOM 5273 C CA . TYR B 1 267 ? 1.558 -26.484 10.133 1 97.19 267 TYR B CA 1
ATOM 5274 C C . TYR B 1 267 ? 2.66 -26.344 9.094 1 97.19 267 TYR B C 1
ATOM 5276 O O . TYR B 1 267 ? 2.928 -27.266 8.328 1 97.19 267 TYR B O 1
ATOM 5284 N N . ILE B 1 268 ? 3.309 -25.188 9.078 1 96.75 268 ILE B N 1
ATOM 5285 C CA . ILE B 1 268 ? 4.316 -24.906 8.062 1 96.75 268 ILE B CA 1
ATOM 5286 C C . ILE B 1 268 ? 5.453 -25.922 8.164 1 96.75 268 ILE B C 1
ATOM 5288 O O . ILE B 1 268 ? 6.02 -26.328 7.145 1 96.75 268 ILE B O 1
ATOM 5292 N N . ASN B 1 269 ? 5.754 -26.344 9.367 1 95.25 269 ASN B N 1
ATOM 5293 C CA . ASN B 1 269 ? 6.832 -27.312 9.602 1 95.25 269 ASN B CA 1
ATOM 5294 C C . ASN B 1 269 ? 6.527 -28.656 8.953 1 95.25 269 ASN B C 1
ATOM 5296 O O . ASN B 1 269 ? 7.426 -29.484 8.789 1 95.25 269 ASN B O 1
ATOM 5300 N N . LEU B 1 270 ? 5.25 -28.969 8.602 1 96.31 270 LEU B N 1
ATOM 5301 C CA . LEU B 1 270 ? 4.848 -30.219 7.977 1 96.31 270 LEU B CA 1
ATOM 5302 C C . LEU B 1 270 ? 5.086 -30.172 6.469 1 96.31 270 LEU B C 1
ATOM 5304 O O . LEU B 1 270 ? 5.051 -31.219 5.801 1 96.31 270 LEU B O 1
ATOM 5308 N N . MET B 1 271 ? 5.316 -29 5.875 1 96.94 271 MET B N 1
ATOM 5309 C CA . MET B 1 271 ? 5.523 -28.844 4.438 1 96.94 271 MET B CA 1
ATOM 5310 C C . MET B 1 271 ? 6.93 -29.297 4.039 1 96.94 271 MET B C 1
ATOM 5312 O O . MET B 1 271 ? 7.895 -29.016 4.754 1 96.94 271 MET B O 1
ATOM 5316 N N . ASP B 1 272 ? 7.035 -30.016 2.98 1 96.94 272 ASP B N 1
ATOM 5317 C CA . ASP B 1 272 ? 8.336 -30.406 2.441 1 96.94 272 ASP B CA 1
ATOM 5318 C C . ASP B 1 272 ? 9.07 -29.203 1.865 1 96.94 272 ASP B C 1
ATOM 5320 O O . ASP B 1 272 ? 8.695 -28.688 0.809 1 96.94 272 ASP B O 1
ATOM 5324 N N . LYS B 1 273 ? 10.164 -28.781 2.43 1 95.69 273 LYS B N 1
ATOM 5325 C CA . LYS B 1 273 ? 10.875 -27.562 2.086 1 95.69 273 LYS B CA 1
ATOM 5326 C C . LYS B 1 273 ? 11.508 -27.656 0.7 1 95.69 273 LYS B C 1
ATOM 5328 O O . LYS B 1 273 ? 11.859 -26.641 0.102 1 95.69 273 LYS B O 1
ATOM 5333 N N . ASN B 1 274 ? 11.664 -28.812 0.182 1 95.81 274 ASN B N 1
ATOM 5334 C CA . ASN B 1 274 ? 12.273 -29.016 -1.128 1 95.81 274 ASN B CA 1
ATOM 5335 C C . ASN B 1 274 ? 11.234 -29.016 -2.24 1 95.81 274 ASN B C 1
ATOM 5337 O O . ASN B 1 274 ? 11.555 -28.766 -3.404 1 95.81 274 ASN B O 1
ATOM 5341 N N . LEU B 1 275 ? 9.961 -29.281 -1.86 1 97.56 275 LEU B N 1
ATOM 5342 C CA . LEU B 1 275 ? 8.938 -29.484 -2.887 1 97.56 275 LEU B CA 1
ATOM 5343 C C . LEU B 1 275 ? 7.848 -28.422 -2.771 1 97.56 275 LEU B C 1
ATOM 5345 O O . LEU B 1 275 ? 7.195 -28.078 -3.762 1 97.56 275 LEU B O 1
ATOM 5349 N N . HIS B 1 276 ? 7.699 -27.969 -1.556 1 98.44 276 HIS B N 1
ATOM 5350 C CA . HIS B 1 276 ? 6.547 -27.109 -1.326 1 98.44 276 HIS B CA 1
ATOM 5351 C C . HIS B 1 276 ? 6.98 -25.656 -1.152 1 98.44 276 HIS B C 1
ATOM 5353 O O . HIS B 1 276 ? 8.07 -25.391 -0.651 1 98.44 276 HIS B O 1
ATOM 5359 N N . SER B 1 277 ? 6.25 -24.734 -1.652 1 98.75 277 SER B N 1
ATOM 5360 C CA . SER B 1 277 ? 6.41 -23.297 -1.507 1 98.75 277 SER B CA 1
ATOM 5361 C C . SER B 1 277 ? 5.102 -22.625 -1.087 1 98.75 277 SER B C 1
ATOM 5363 O O . SER B 1 277 ? 4.02 -23.156 -1.354 1 98.75 277 SER B O 1
ATOM 5365 N N . ILE B 1 278 ? 5.199 -21.547 -0.373 1 98.81 278 ILE B N 1
ATOM 5366 C CA . ILE B 1 278 ? 4.031 -20.734 -0.031 1 98.81 278 ILE B CA 1
ATOM 5367 C C . ILE B 1 278 ? 3.982 -19.5 -0.922 1 98.81 278 ILE B C 1
ATOM 5369 O O . ILE B 1 278 ? 4.988 -18.812 -1.083 1 98.81 278 ILE B O 1
ATOM 5373 N N . ILE B 1 279 ? 2.881 -19.25 -1.589 1 98.88 279 ILE B N 1
ATOM 5374 C CA . ILE B 1 279 ? 2.643 -18.047 -2.363 1 98.88 279 ILE B CA 1
ATOM 5375 C C . ILE B 1 279 ? 1.718 -17.109 -1.587 1 98.88 279 ILE B C 1
ATOM 5377 O O . ILE B 1 279 ? 0.546 -17.422 -1.369 1 98.88 279 ILE B O 1
ATOM 5381 N N . SER B 1 280 ? 2.203 -16.031 -1.127 1 98.69 280 SER B N 1
ATOM 5382 C CA . SER B 1 280 ? 1.425 -15.055 -0.366 1 98.69 280 SER B CA 1
ATOM 5383 C C . SER B 1 280 ? 0.989 -13.883 -1.243 1 98.69 280 SER B C 1
ATOM 5385 O O . SER B 1 280 ? 1.739 -13.445 -2.117 1 98.69 280 SER B O 1
ATOM 5387 N N . CYS B 1 281 ? -0.159 -13.422 -1.069 1 98.75 281 CYS B N 1
ATOM 5388 C CA . CYS B 1 281 ? -0.733 -12.289 -1.794 1 98.75 281 CYS B CA 1
ATOM 5389 C C . CYS B 1 281 ? -1.138 -11.18 -0.835 1 98.75 281 CYS B C 1
ATOM 5391 O O . CYS B 1 281 ? -2.293 -11.109 -0.411 1 98.75 281 CYS B O 1
ATOM 5393 N N . PRO B 1 282 ? -0.286 -10.234 -0.556 1 98.5 282 PRO B N 1
ATOM 5394 C CA . PRO B 1 282 ? -0.464 -9.258 0.521 1 98.5 282 PRO B CA 1
ATOM 5395 C C . PRO B 1 282 ? -1.812 -8.547 0.454 1 98.5 282 PRO B C 1
ATOM 5397 O O . PRO B 1 282 ? -2.521 -8.461 1.459 1 98.5 282 PRO B O 1
ATOM 5400 N N . VAL B 1 283 ? -2.195 -8.031 -0.685 1 98.44 283 VAL B N 1
ATOM 5401 C CA . VAL B 1 283 ? -3.424 -7.25 -0.787 1 98.44 283 VAL B CA 1
ATOM 5402 C C . VAL B 1 283 ? -4.633 -8.156 -0.554 1 98.44 283 VAL B C 1
ATOM 5404 O O . VAL B 1 283 ? -5.492 -7.848 0.276 1 98.44 283 VAL B O 1
ATOM 5407 N N . SER B 1 284 ? -4.672 -9.281 -1.232 1 98 284 SER B N 1
ATOM 5408 C CA . SER B 1 284 ? -5.777 -10.219 -1.058 1 98 284 SER B CA 1
ATOM 5409 C C . SER B 1 284 ? -5.871 -10.695 0.387 1 98 284 SER B C 1
ATOM 5411 O O . SER B 1 284 ? -6.965 -10.805 0.94 1 98 284 SER B O 1
ATOM 5413 N N . ASN B 1 285 ? -4.711 -11.062 0.983 1 98.25 285 ASN B N 1
ATOM 5414 C CA . ASN B 1 285 ? -4.68 -11.484 2.379 1 98.25 285 ASN B CA 1
ATOM 5415 C C . ASN B 1 285 ? -5.332 -10.453 3.295 1 98.25 285 ASN B C 1
ATOM 5417 O O . ASN B 1 285 ? -6.137 -10.805 4.16 1 98.25 285 ASN B O 1
ATOM 5421 N N . ARG B 1 286 ? -5.027 -9.18 3.068 1 97.81 286 ARG B N 1
ATOM 5422 C CA . ARG B 1 286 ? -5.559 -8.102 3.9 1 97.81 286 ARG B CA 1
ATOM 5423 C C . ARG B 1 286 ? -7.062 -7.941 3.686 1 97.81 286 ARG B C 1
ATOM 5425 O O . ARG B 1 286 ? -7.812 -7.766 4.645 1 97.81 286 ARG B O 1
ATOM 5432 N N . LEU B 1 287 ? -7.5 -7.996 2.484 1 97.38 287 LEU B N 1
ATOM 5433 C CA . LEU B 1 287 ? -8.891 -7.715 2.162 1 97.38 287 LEU B CA 1
ATOM 5434 C C . LEU B 1 287 ? -9.797 -8.844 2.65 1 97.38 287 LEU B C 1
ATOM 5436 O O . LEU B 1 287 ? -10.945 -8.594 3.027 1 97.38 287 LEU B O 1
ATOM 5440 N N . LEU B 1 288 ? -9.234 -10.055 2.711 1 97.06 288 LEU B N 1
ATOM 5441 C CA . LEU B 1 288 ? -10.109 -11.195 2.943 1 97.06 288 LEU B CA 1
ATOM 5442 C C . LEU B 1 288 ? -9.875 -11.789 4.328 1 97.06 288 LEU B C 1
ATOM 5444 O O . LEU B 1 288 ? -10.727 -12.5 4.855 1 97.06 288 LEU B O 1
ATOM 5448 N N . SER B 1 289 ? -8.688 -11.547 4.871 1 94.62 289 SER B N 1
ATOM 5449 C CA . SER B 1 289 ? -8.328 -12.273 6.086 1 94.62 289 SER B CA 1
ATOM 5450 C C . SER B 1 289 ? -7.406 -11.438 6.973 1 94.62 289 SER B C 1
ATOM 5452 O O . SER B 1 289 ? -7.836 -10.445 7.566 1 94.62 289 SER B O 1
ATOM 5454 N N . SER B 1 290 ? -6.145 -11.805 6.996 1 92.5 290 SER B N 1
ATOM 5455 C CA . SER B 1 290 ? -5.145 -11.172 7.844 1 92.5 290 SER B CA 1
ATOM 5456 C C . SER B 1 290 ? -3.789 -11.102 7.148 1 92.5 290 SER B C 1
ATOM 5458 O O . SER B 1 290 ? -3.652 -11.539 6.004 1 92.5 290 SER B O 1
ATOM 5460 N N . LYS B 1 291 ? -2.947 -10.492 7.812 1 94.12 291 LYS B N 1
ATOM 5461 C CA . LYS B 1 291 ? -1.576 -10.445 7.312 1 94.12 291 LYS B CA 1
ATOM 5462 C C . LYS B 1 291 ? -0.887 -11.797 7.461 1 94.12 291 LYS B C 1
ATOM 5464 O O . LYS B 1 291 ? -1.052 -12.477 8.477 1 94.12 291 LYS B O 1
ATOM 5469 N N . PHE B 1 292 ? -0.186 -12.234 6.391 1 97.12 292 PHE B N 1
ATOM 5470 C CA . PHE B 1 292 ? 0.637 -13.438 6.418 1 97.12 292 PHE B CA 1
ATOM 5471 C C . PHE B 1 292 ? 1.815 -13.266 7.371 1 97.12 292 PHE B C 1
ATOM 5473 O O . PHE B 1 292 ? 2.473 -12.219 7.371 1 97.12 292 PHE B O 1
ATOM 5480 N N . ASN B 1 293 ? 2.033 -14.242 8.258 1 96.75 293 ASN B N 1
ATOM 5481 C CA . ASN B 1 293 ? 3.174 -14.211 9.164 1 96.75 293 ASN B CA 1
ATOM 5482 C C . ASN B 1 293 ? 4.473 -14.562 8.445 1 96.75 293 ASN B C 1
ATOM 5484 O O . ASN B 1 293 ? 4.992 -15.672 8.602 1 96.75 293 ASN B O 1
ATOM 5488 N N . LEU B 1 294 ? 5.023 -13.641 7.707 1 97.19 294 LEU B N 1
ATOM 5489 C CA . LEU B 1 294 ? 6.199 -13.828 6.863 1 97.19 294 LEU B CA 1
ATOM 5490 C C . LEU B 1 294 ? 7.398 -14.266 7.695 1 97.19 294 LEU B C 1
ATOM 5492 O O . LEU B 1 294 ? 8.141 -15.164 7.297 1 97.19 294 LEU B O 1
ATOM 5496 N N . GLN B 1 295 ? 7.566 -13.688 8.859 1 94.94 295 GLN B N 1
ATOM 5497 C CA . GLN B 1 295 ? 8.711 -13.992 9.703 1 94.94 295 GLN B CA 1
ATOM 5498 C C . GLN B 1 295 ? 8.703 -15.461 10.125 1 94.94 295 GLN B C 1
ATOM 5500 O O . GLN B 1 295 ? 9.742 -16.125 10.094 1 94.94 295 GLN B O 1
ATOM 5505 N N . ASN B 1 296 ? 7.539 -15.922 10.5 1 94.75 296 ASN B N 1
ATOM 5506 C CA . ASN B 1 296 ? 7.41 -17.328 10.883 1 94.75 296 ASN B CA 1
ATOM 5507 C C . ASN B 1 296 ? 7.77 -18.25 9.734 1 94.75 296 ASN B C 1
ATOM 5509 O O . ASN B 1 296 ? 8.445 -19.266 9.93 1 94.75 296 ASN B O 1
ATOM 5513 N N . ALA B 1 297 ? 7.293 -17.969 8.539 1 95 297 ALA B N 1
ATOM 5514 C CA . ALA B 1 297 ? 7.574 -18.797 7.367 1 95 297 ALA B CA 1
ATOM 5515 C C . ALA B 1 297 ? 9.062 -18.797 7.043 1 95 297 ALA B C 1
ATOM 5517 O O . ALA B 1 297 ? 9.641 -19.844 6.738 1 95 297 ALA B O 1
ATOM 5518 N N . LEU B 1 298 ? 9.672 -17.594 7.133 1 94.25 298 LEU B N 1
ATOM 5519 C CA . LEU B 1 298 ? 11.109 -17.5 6.891 1 94.25 298 LEU B CA 1
ATOM 5520 C C . LEU B 1 298 ? 11.891 -18.312 7.914 1 94.25 298 LEU B C 1
ATOM 5522 O O . LEU B 1 298 ? 12.875 -18.969 7.566 1 94.25 298 LEU B O 1
ATOM 5526 N N . ASN B 1 299 ? 11.453 -18.281 9.164 1 94.25 299 ASN B N 1
ATOM 5527 C CA . ASN B 1 299 ? 12.109 -19.031 10.234 1 94.25 299 ASN B CA 1
ATOM 5528 C C . ASN B 1 299 ? 12.031 -20.531 10 1 94.25 299 ASN B C 1
ATOM 5530 O O . ASN B 1 299 ? 12.852 -21.297 10.516 1 94.25 299 ASN B O 1
ATOM 5534 N N . ASN B 1 300 ? 11.031 -20.969 9.242 1 95 300 ASN B N 1
ATOM 5535 C CA . ASN B 1 300 ? 10.852 -22.375 8.93 1 95 300 ASN B CA 1
ATOM 5536 C C . ASN B 1 300 ? 11.539 -22.75 7.621 1 95 300 ASN B C 1
ATOM 5538 O O . ASN B 1 300 ? 11.406 -23.891 7.148 1 95 300 ASN B O 1
ATOM 5542 N N . ASN B 1 301 ? 12.172 -21.844 6.977 1 95.5 301 ASN B N 1
ATOM 5543 C CA . ASN B 1 301 ? 12.984 -22.047 5.781 1 95.5 301 ASN B CA 1
ATOM 5544 C C . ASN B 1 301 ? 12.141 -22.562 4.617 1 95.5 301 ASN B C 1
ATOM 5546 O O . ASN B 1 301 ? 12.594 -23.422 3.855 1 95.5 301 ASN B O 1
ATOM 5550 N N . ILE B 1 302 ? 10.93 -22.281 4.582 1 96.69 302 ILE B N 1
ATOM 5551 C CA . ILE B 1 302 ? 10.086 -22.609 3.438 1 96.69 302 ILE B CA 1
ATOM 5552 C C . ILE B 1 302 ? 10.211 -21.516 2.379 1 96.69 302 ILE B C 1
ATOM 5554 O O . ILE B 1 302 ? 10.398 -20.344 2.709 1 96.69 302 ILE B O 1
ATOM 5558 N N . ASN B 1 303 ? 10.25 -21.906 1.129 1 98.25 303 ASN B N 1
ATOM 5559 C CA . ASN B 1 303 ? 10.281 -20.969 0.017 1 98.25 303 ASN B CA 1
ATOM 5560 C C . ASN B 1 303 ? 9 -20.156 -0.068 1 98.25 303 ASN B C 1
ATOM 5562 O O . ASN B 1 303 ? 7.898 -20.703 0.011 1 98.25 303 ASN B O 1
ATOM 5566 N N . ILE B 1 304 ? 9.133 -18.812 -0.097 1 98.75 304 ILE B N 1
ATOM 5567 C CA . ILE B 1 304 ? 7.969 -17.938 -0.108 1 98.75 304 ILE B CA 1
ATOM 5568 C C . ILE B 1 304 ? 8.039 -17 -1.309 1 98.75 304 ILE B C 1
ATOM 5570 O O . ILE B 1 304 ? 9.086 -16.391 -1.563 1 98.75 304 ILE B O 1
ATOM 5574 N N . ALA B 1 305 ? 6.969 -16.844 -2.012 1 98.81 305 ALA B N 1
ATOM 5575 C CA . ALA B 1 305 ? 6.844 -15.883 -3.098 1 98.81 305 ALA B CA 1
ATOM 5576 C C . ALA B 1 305 ? 5.621 -14.984 -2.898 1 98.81 305 ALA B C 1
ATOM 5578 O O . ALA B 1 305 ? 4.68 -15.359 -2.195 1 98.81 305 ALA B O 1
ATOM 5579 N N . PHE B 1 306 ? 5.672 -13.766 -3.434 1 98.88 306 PHE B N 1
ATOM 5580 C CA . PHE B 1 306 ? 4.52 -12.875 -3.496 1 98.88 306 PHE B CA 1
ATOM 5581 C C . PHE B 1 306 ? 3.836 -12.969 -4.855 1 98.88 306 PHE B C 1
ATOM 5583 O O . PHE B 1 306 ? 4.488 -13.227 -5.867 1 98.88 306 PHE B O 1
ATOM 5590 N N . ALA B 1 307 ? 2.602 -12.82 -4.887 1 98.94 307 ALA B N 1
ATOM 5591 C CA . ALA B 1 307 ? 1.802 -12.797 -6.109 1 98.94 307 ALA B CA 1
ATOM 5592 C C . ALA B 1 307 ? 0.568 -11.914 -5.938 1 98.94 307 ALA B C 1
ATOM 5594 O O . ALA B 1 307 ? 0.255 -11.484 -4.828 1 98.94 307 ALA B O 1
ATOM 5595 N N . THR B 1 308 ? -0.145 -11.672 -7.012 1 98.56 308 THR B N 1
ATOM 5596 C CA . THR B 1 308 ? -1.191 -10.656 -6.961 1 98.56 308 THR B CA 1
ATOM 5597 C C . THR B 1 308 ? -2.539 -11.289 -6.625 1 98.56 308 THR B C 1
ATOM 5599 O O . THR B 1 308 ? -3.453 -10.602 -6.16 1 98.56 308 THR B O 1
ATOM 5602 N N . ASP B 1 309 ? -2.652 -12.586 -6.855 1 98 309 ASP B N 1
ATOM 5603 C CA . ASP B 1 309 ? -3.996 -13.148 -6.91 1 98 309 ASP B CA 1
ATOM 5604 C C . ASP B 1 309 ? -4.809 -12.523 -8.039 1 98 309 ASP B C 1
ATOM 5606 O O . ASP B 1 309 ? -4.254 -12.148 -9.078 1 98 309 ASP B O 1
ATOM 5610 N N . GLY B 1 310 ? -6.184 -12.516 -7.957 1 96 310 GLY B N 1
ATOM 5611 C CA . GLY B 1 310 ? -7.027 -11.93 -8.984 1 96 310 GLY B CA 1
ATOM 5612 C C . GLY B 1 310 ? -7.668 -10.625 -8.562 1 96 310 GLY B C 1
ATOM 5613 O O . GLY B 1 310 ? -7.598 -10.242 -7.391 1 96 310 GLY B O 1
ATOM 5614 N N . LEU B 1 311 ? -8.328 -9.961 -9.516 1 94.25 311 LEU B N 1
ATOM 5615 C CA . LEU B 1 311 ? -8.945 -8.664 -9.242 1 94.25 311 LEU B CA 1
ATOM 5616 C C . LEU B 1 311 ? -10.211 -8.828 -8.398 1 94.25 311 LEU B C 1
ATOM 5618 O O . LEU B 1 311 ? -10.75 -7.844 -7.891 1 94.25 311 LEU B O 1
ATOM 5622 N N . SER B 1 312 ? -10.641 -10.062 -8.195 1 93.31 312 SER B N 1
ATOM 5623 C CA . SER B 1 312 ? -11.75 -10.289 -7.273 1 93.31 312 SER B CA 1
ATOM 5624 C C . SER B 1 312 ? -11.352 -9.961 -5.84 1 93.31 312 SER B C 1
ATOM 5626 O O . SER B 1 312 ? -12.219 -9.727 -4.992 1 93.31 312 SER B O 1
ATOM 5628 N N . SER B 1 313 ? -10.102 -9.969 -5.516 1 95.81 313 SER B N 1
ATOM 5629 C CA . SER B 1 313 ? -9.625 -9.672 -4.168 1 95.81 313 SER B CA 1
ATOM 5630 C C . SER B 1 313 ? -8.406 -8.75 -4.207 1 95.81 313 SER B C 1
ATOM 5632 O O . SER B 1 313 ? -7.535 -8.836 -3.338 1 95.81 313 SER B O 1
ATOM 5634 N N . ASN B 1 314 ? -8.305 -7.996 -5.227 1 96.19 314 ASN B N 1
ATOM 5635 C CA . ASN B 1 314 ? -7.223 -7.035 -5.406 1 96.19 314 ASN B CA 1
ATOM 5636 C C . ASN B 1 314 ? -7.68 -5.816 -6.207 1 96.19 314 ASN B C 1
ATOM 5638 O O . ASN B 1 314 ? -8.781 -5.812 -6.754 1 96.19 314 ASN B O 1
ATOM 5642 N N . ILE B 1 315 ? -6.863 -4.777 -6.215 1 94.69 315 ILE B N 1
ATOM 5643 C CA . ILE B 1 315 ? -7.223 -3.58 -6.965 1 94.69 315 ILE B CA 1
ATOM 5644 C C . ILE B 1 315 ? -6.223 -3.357 -8.094 1 94.69 315 ILE B C 1
ATOM 5646 O O . ILE B 1 315 ? -6.387 -2.445 -8.914 1 94.69 315 ILE B O 1
ATOM 5650 N N . SER B 1 316 ? -5.148 -4.164 -8.141 1 96.62 316 SER B N 1
ATOM 5651 C CA . SER B 1 316 ? -4.09 -4.02 -9.133 1 96.62 316 SER B CA 1
ATOM 5652 C C . SER B 1 316 ? -3.436 -5.359 -9.445 1 96.62 316 SER B C 1
ATOM 5654 O O . SER B 1 316 ? -3.215 -6.176 -8.547 1 96.62 316 SER B O 1
ATOM 5656 N N . LEU B 1 317 ? -3.156 -5.602 -10.727 1 97.75 317 LEU B N 1
ATOM 5657 C CA . LEU B 1 317 ? -2.416 -6.797 -11.117 1 97.75 317 LEU B CA 1
ATOM 5658 C C . LEU B 1 317 ? -0.96 -6.457 -11.422 1 97.75 317 LEU B C 1
ATOM 5660 O O . LEU B 1 317 ? -0.216 -7.297 -11.93 1 97.75 317 LEU B O 1
ATOM 5664 N N . ASN B 1 318 ? -0.596 -5.195 -11.164 1 98.44 318 ASN B N 1
ATOM 5665 C CA . ASN B 1 318 ? 0.808 -4.812 -11.266 1 98.44 318 ASN B CA 1
ATOM 5666 C C . ASN B 1 318 ? 1.615 -5.324 -10.078 1 98.44 318 ASN B C 1
ATOM 5668 O O . ASN B 1 318 ? 1.392 -4.906 -8.938 1 98.44 318 ASN B O 1
ATOM 5672 N N . ILE B 1 319 ? 2.561 -6.148 -10.359 1 98.75 319 ILE B N 1
ATOM 5673 C CA . ILE B 1 319 ? 3.305 -6.863 -9.328 1 98.75 319 ILE B CA 1
ATOM 5674 C C . ILE B 1 319 ? 4.066 -5.871 -8.453 1 98.75 319 ILE B C 1
ATOM 5676 O O . ILE B 1 319 ? 4.316 -6.137 -7.277 1 98.75 319 ILE B O 1
ATOM 5680 N N . TRP B 1 320 ? 4.473 -4.711 -8.938 1 98.81 320 TRP B N 1
ATOM 5681 C CA . TRP B 1 320 ? 5.164 -3.697 -8.148 1 98.81 320 TRP B CA 1
ATOM 5682 C C . TRP B 1 320 ? 4.238 -3.109 -7.09 1 98.81 320 TRP B C 1
ATOM 5684 O O . TRP B 1 320 ? 4.676 -2.793 -5.98 1 98.81 320 TRP B O 1
ATOM 5694 N N . ASP B 1 321 ? 2.955 -2.916 -7.438 1 98.69 321 ASP B N 1
ATOM 5695 C CA . ASP B 1 321 ? 1.973 -2.486 -6.445 1 98.69 321 ASP B CA 1
ATOM 5696 C C . ASP B 1 321 ? 1.87 -3.492 -5.301 1 98.69 321 ASP B C 1
ATOM 5698 O O . ASP B 1 321 ? 1.744 -3.104 -4.137 1 98.69 321 ASP B O 1
ATOM 5702 N N . GLU B 1 322 ? 1.92 -4.762 -5.688 1 98.81 322 GLU B N 1
ATOM 5703 C CA . GLU B 1 322 ? 1.854 -5.812 -4.68 1 98.81 322 GLU B CA 1
ATOM 5704 C C . GLU B 1 322 ? 3.055 -5.75 -3.736 1 98.81 322 GLU B C 1
ATOM 5706 O O . GLU B 1 322 ? 2.912 -5.945 -2.527 1 98.81 322 GLU B O 1
ATOM 5711 N N . LEU B 1 323 ? 4.215 -5.523 -4.309 1 98.88 323 LEU B N 1
ATOM 5712 C CA . LEU B 1 323 ? 5.43 -5.422 -3.502 1 98.88 323 LEU B CA 1
ATOM 5713 C C . LEU B 1 323 ? 5.344 -4.242 -2.539 1 98.88 323 LEU B C 1
ATOM 5715 O O . LEU B 1 323 ? 5.773 -4.344 -1.387 1 98.88 323 LEU B O 1
ATOM 5719 N N . ARG B 1 324 ? 4.789 -3.107 -2.986 1 98.69 324 ARG B N 1
ATOM 5720 C CA . ARG B 1 324 ? 4.613 -1.958 -2.105 1 98.69 324 ARG B CA 1
ATOM 5721 C C . ARG B 1 324 ? 3.605 -2.262 -1.002 1 98.69 324 ARG B C 1
ATOM 5723 O O . ARG B 1 324 ? 3.789 -1.846 0.144 1 98.69 324 ARG B O 1
ATOM 5730 N N . ALA B 1 325 ? 2.559 -2.994 -1.349 1 98.56 325 ALA B N 1
ATOM 5731 C CA . ALA B 1 325 ? 1.61 -3.43 -0.328 1 98.56 325 ALA B CA 1
ATOM 5732 C C . ALA B 1 325 ? 2.291 -4.316 0.712 1 98.56 325 ALA B C 1
ATOM 5734 O O . ALA B 1 325 ? 2.076 -4.148 1.915 1 98.56 325 ALA B O 1
ATOM 5735 N N . GLY B 1 326 ? 3.098 -5.242 0.238 1 98.56 326 GLY B N 1
ATOM 5736 C CA . GLY B 1 326 ? 3.852 -6.094 1.146 1 98.56 326 GLY B CA 1
ATOM 5737 C C . GLY B 1 326 ? 4.812 -5.32 2.027 1 98.56 326 GLY B C 1
ATOM 5738 O O . GLY B 1 326 ? 4.984 -5.648 3.203 1 98.56 326 GLY B O 1
ATOM 5739 N N . LEU B 1 327 ? 5.426 -4.312 1.41 1 98.31 327 LEU B N 1
ATOM 5740 C CA . LEU B 1 327 ? 6.355 -3.459 2.146 1 98.31 327 LEU B CA 1
ATOM 5741 C C . LEU B 1 327 ? 5.672 -2.824 3.352 1 98.31 327 LEU B C 1
ATOM 5743 O O . LEU B 1 327 ? 6.246 -2.77 4.441 1 98.31 327 LEU B O 1
ATOM 5747 N N . MET B 1 328 ? 4.438 -2.355 3.188 1 98.19 328 MET B N 1
ATOM 5748 C CA . MET B 1 328 ? 3.686 -1.73 4.27 1 98.19 328 MET B CA 1
ATOM 5749 C C . MET B 1 328 ? 3.172 -2.779 5.25 1 98.19 328 MET B C 1
ATOM 5751 O O . MET B 1 328 ? 3.211 -2.572 6.465 1 98.19 328 MET B O 1
ATOM 5755 N N . ALA B 1 329 ? 2.729 -3.9 4.754 1 97.75 329 ALA B N 1
ATOM 5756 C CA . ALA B 1 329 ? 2.127 -4.941 5.582 1 97.75 329 ALA B CA 1
ATOM 5757 C C . ALA B 1 329 ? 3.156 -5.559 6.523 1 97.75 329 ALA B C 1
ATOM 5759 O O . ALA B 1 329 ? 2.836 -5.902 7.664 1 97.75 329 ALA B O 1
ATOM 5760 N N . HIS B 1 330 ? 4.371 -5.727 6.039 1 97.5 330 HIS B N 1
ATOM 5761 C CA . HIS B 1 330 ? 5.398 -6.426 6.801 1 97.5 330 HIS B CA 1
ATOM 5762 C C . HIS B 1 330 ? 6.41 -5.445 7.387 1 97.5 330 HIS B C 1
ATOM 5764 O O . HIS B 1 330 ? 7.621 -5.625 7.227 1 97.5 330 HIS B O 1
ATOM 5770 N N . SER B 1 331 ? 5.84 -4.461 8.086 1 93.75 331 SER B N 1
ATOM 5771 C CA . SER B 1 331 ? 6.645 -3.389 8.664 1 93.75 331 SER B CA 1
ATOM 5772 C C . SER B 1 331 ? 7.469 -3.887 9.852 1 93.75 331 SER B C 1
ATOM 5774 O O . SER B 1 331 ? 8.297 -3.154 10.383 1 93.75 331 SER B O 1
ATOM 5776 N N . ASP B 1 332 ? 7.305 -5.121 10.258 1 92.25 332 ASP B N 1
ATOM 5777 C CA . ASP B 1 332 ? 8.078 -5.738 11.336 1 92.25 332 ASP B CA 1
ATOM 5778 C C . ASP B 1 332 ? 9.438 -6.211 10.828 1 92.25 332 ASP B C 1
ATOM 5780 O O . ASP B 1 332 ? 10.328 -6.52 11.625 1 92.25 332 ASP B O 1
ATOM 5784 N N . ILE B 1 333 ? 9.633 -6.234 9.531 1 95.62 333 ILE B N 1
ATOM 5785 C CA . ILE B 1 333 ? 10.906 -6.625 8.938 1 95.62 333 ILE B CA 1
ATOM 5786 C C . ILE B 1 333 ? 11.688 -5.379 8.523 1 95.62 333 ILE B C 1
ATOM 5788 O O . ILE B 1 333 ? 11.117 -4.445 7.949 1 95.62 333 ILE B O 1
ATOM 5792 N N . GLU B 1 334 ? 13.008 -5.387 8.82 1 95.94 334 GLU B N 1
ATOM 5793 C CA . GLU B 1 334 ? 13.859 -4.27 8.438 1 95.94 334 GLU B CA 1
ATOM 5794 C C . GLU B 1 334 ? 13.742 -3.963 6.949 1 95.94 334 GLU B C 1
ATOM 5796 O O . GLU B 1 334 ? 13.664 -4.879 6.125 1 95.94 334 GLU B O 1
ATOM 5801 N N . LEU B 1 335 ? 13.742 -2.701 6.574 1 96.88 335 LEU B N 1
ATOM 5802 C CA . LEU B 1 335 ? 13.352 -2.225 5.25 1 96.88 335 LEU B CA 1
ATOM 5803 C C . LEU B 1 335 ? 14.234 -2.832 4.172 1 96.88 335 LEU B C 1
ATOM 5805 O O . LEU B 1 335 ? 13.734 -3.363 3.178 1 96.88 335 LEU B O 1
ATOM 5809 N N . SER B 1 336 ? 15.57 -2.797 4.324 1 95.5 336 SER B N 1
ATOM 5810 C CA . SER B 1 336 ? 16.484 -3.291 3.301 1 95.5 336 SER B CA 1
ATOM 5811 C C . SER B 1 336 ? 16.375 -4.805 3.148 1 95.5 336 SER B C 1
ATOM 5813 O O . SER B 1 336 ? 16.453 -5.328 2.035 1 95.5 336 SER B O 1
ATOM 5815 N N . LYS B 1 337 ? 16.25 -5.461 4.301 1 96.31 337 LYS B N 1
ATOM 5816 C CA . LYS B 1 337 ? 16.062 -6.906 4.273 1 96.31 337 LYS B CA 1
ATOM 5817 C C . LYS B 1 337 ? 14.773 -7.281 3.551 1 96.31 337 LYS B C 1
ATOM 5819 O O . LYS B 1 337 ? 14.758 -8.211 2.742 1 96.31 337 LYS B O 1
ATOM 5824 N N . PHE B 1 338 ? 13.742 -6.535 3.84 1 97.56 338 PHE B N 1
ATOM 5825 C CA . PHE B 1 338 ? 12.477 -6.805 3.172 1 97.56 338 PHE B CA 1
ATOM 5826 C C . PHE B 1 338 ? 12.586 -6.559 1.672 1 97.56 338 PHE B C 1
ATOM 5828 O O . PHE B 1 338 ? 12.055 -7.32 0.867 1 97.56 338 PHE B O 1
ATOM 5835 N N . ALA B 1 339 ? 13.211 -5.461 1.32 1 98 339 ALA B N 1
ATOM 5836 C CA . ALA B 1 339 ? 13.305 -5.098 -0.091 1 98 339 ALA B CA 1
ATOM 5837 C C . ALA B 1 339 ? 14.008 -6.191 -0.891 1 98 339 ALA B C 1
ATOM 5839 O O . ALA B 1 339 ? 13.578 -6.543 -1.99 1 98 339 ALA B O 1
ATOM 5840 N N . THR B 1 340 ? 15.07 -6.711 -0.352 1 98.06 340 THR B N 1
ATOM 5841 C CA . THR B 1 340 ? 15.789 -7.801 -1.002 1 98.06 340 THR B CA 1
ATOM 5842 C C . THR B 1 340 ? 14.906 -9.047 -1.112 1 98.06 340 THR B C 1
ATOM 5844 O O . THR B 1 340 ? 14.812 -9.648 -2.182 1 98.06 340 THR B O 1
ATOM 5847 N N . PHE B 1 341 ? 14.266 -9.375 -0.025 1 98.19 341 PHE B N 1
ATOM 5848 C CA . PHE B 1 341 ? 13.344 -10.5 -0.036 1 98.19 341 PHE B CA 1
ATOM 5849 C C . PHE B 1 341 ? 12.258 -10.297 -1.089 1 98.19 341 PHE B C 1
ATOM 5851 O O . PHE B 1 341 ? 11.922 -11.234 -1.82 1 98.19 341 PHE B O 1
ATOM 5858 N N . ALA B 1 342 ? 11.719 -9.117 -1.072 1 98.75 342 ALA B N 1
ATOM 5859 C CA . ALA B 1 342 ? 10.609 -8.812 -1.971 1 98.75 342 ALA B CA 1
ATOM 5860 C C . ALA B 1 342 ? 10.992 -9.07 -3.426 1 98.75 342 ALA B C 1
ATOM 5862 O O . ALA B 1 342 ? 10.211 -9.633 -4.191 1 98.75 342 ALA B O 1
ATOM 5863 N N . LEU B 1 343 ? 12.164 -8.648 -3.854 1 98.81 343 LEU B N 1
ATOM 5864 C CA . LEU B 1 343 ? 12.594 -8.875 -5.23 1 98.81 343 LEU B CA 1
ATOM 5865 C C . LEU B 1 343 ? 12.789 -10.359 -5.5 1 98.81 343 LEU B C 1
ATOM 5867 O O . LEU B 1 343 ? 12.414 -10.859 -6.566 1 98.81 343 LEU B O 1
ATOM 5871 N N . LYS B 1 344 ? 13.344 -11.047 -4.539 1 98.75 344 LYS B N 1
ATOM 5872 C CA . LYS B 1 344 ? 13.484 -12.492 -4.691 1 98.75 344 LYS B CA 1
ATOM 5873 C C . LYS B 1 344 ? 12.117 -13.164 -4.785 1 98.75 344 LYS B C 1
ATOM 5875 O O . LYS B 1 344 ? 11.945 -14.141 -5.52 1 98.75 344 LYS B O 1
ATOM 5880 N N . SER B 1 345 ? 11.18 -12.625 -4.066 1 98.88 345 SER B N 1
ATOM 5881 C CA . SER B 1 345 ? 9.852 -13.211 -3.979 1 98.88 345 SER B CA 1
ATOM 5882 C C . SER B 1 345 ? 9.117 -13.125 -5.312 1 98.88 345 SER B C 1
ATOM 5884 O O . SER B 1 345 ? 8.07 -13.75 -5.496 1 98.88 345 SER B O 1
ATOM 5886 N N . VAL B 1 346 ? 9.68 -12.375 -6.289 1 98.94 346 VAL B N 1
ATOM 5887 C CA . VAL B 1 346 ? 9.031 -12.289 -7.594 1 98.94 346 VAL B CA 1
ATOM 5888 C C . VAL B 1 346 ? 10.023 -12.664 -8.695 1 98.94 346 VAL B C 1
ATOM 5890 O O . VAL B 1 346 ? 9.82 -12.328 -9.859 1 98.94 346 VAL B O 1
ATOM 5893 N N . THR B 1 347 ? 11.156 -13.281 -8.336 1 98.88 347 THR B N 1
ATOM 5894 C CA . THR B 1 347 ? 12.141 -13.727 -9.312 1 98.88 347 THR B CA 1
ATOM 5895 C C . THR B 1 347 ? 12.586 -15.156 -9.023 1 98.88 347 THR B C 1
ATOM 5897 O O . THR B 1 347 ? 11.922 -16.109 -9.43 1 98.88 347 THR B O 1
ATOM 5900 N N . SER B 1 348 ? 13.547 -15.312 -8.078 1 98.88 348 SER B N 1
ATOM 5901 C CA . SER B 1 348 ? 14.133 -16.625 -7.852 1 98.88 348 SER B CA 1
ATOM 5902 C C . SER B 1 348 ? 13.195 -17.531 -7.062 1 98.88 348 SER B C 1
ATOM 5904 O O . SER B 1 348 ? 13.102 -18.734 -7.332 1 98.88 348 SER B O 1
ATOM 5906 N N . ASN B 1 349 ? 12.477 -16.969 -6.07 1 98.81 349 ASN B N 1
ATOM 5907 C CA . ASN B 1 349 ? 11.617 -17.781 -5.223 1 98.81 349 ASN B CA 1
ATOM 5908 C C . ASN B 1 349 ? 10.484 -18.422 -6.027 1 98.81 349 ASN B C 1
ATOM 5910 O O . ASN B 1 349 ? 10.258 -19.625 -5.926 1 98.81 349 ASN B O 1
ATOM 5914 N N . PRO B 1 350 ? 9.773 -17.609 -6.82 1 98.94 350 PRO B N 1
ATOM 5915 C CA . PRO B 1 350 ? 8.719 -18.25 -7.605 1 98.94 350 PRO B CA 1
ATOM 5916 C C . PRO B 1 350 ? 9.266 -19.141 -8.719 1 98.94 350 PRO B C 1
ATOM 5918 O O . PRO B 1 350 ? 8.609 -20.094 -9.133 1 98.94 350 PRO B O 1
ATOM 5921 N N . ALA B 1 351 ? 10.453 -18.875 -9.289 1 98.88 351 ALA B N 1
ATOM 5922 C CA . ALA B 1 351 ? 11.07 -19.797 -10.234 1 98.88 351 ALA B CA 1
ATOM 5923 C C . ALA B 1 351 ? 11.266 -21.172 -9.602 1 98.88 351 ALA B C 1
ATOM 5925 O O . ALA B 1 351 ? 10.938 -22.188 -10.219 1 98.88 351 ALA B O 1
ATOM 5926 N N . LYS B 1 352 ? 11.758 -21.141 -8.375 1 98.5 352 LYS B N 1
ATOM 5927 C CA . LYS B 1 352 ? 11.914 -22.391 -7.625 1 98.5 352 LYS B CA 1
ATOM 5928 C C . LYS B 1 352 ? 10.562 -23.062 -7.383 1 98.5 352 LYS B C 1
ATOM 5930 O O . LYS B 1 352 ? 10.422 -24.266 -7.562 1 98.5 352 LYS B O 1
ATOM 5935 N N . ALA B 1 353 ? 9.578 -22.328 -7.004 1 98.81 353 ALA B N 1
ATOM 5936 C CA . ALA B 1 353 ? 8.242 -22.844 -6.727 1 98.81 353 ALA B CA 1
ATOM 5937 C C . ALA B 1 353 ? 7.645 -23.516 -7.965 1 98.81 353 ALA B C 1
ATOM 5939 O O . ALA B 1 353 ? 6.988 -24.562 -7.859 1 98.81 353 ALA B O 1
ATOM 5940 N N . LEU B 1 354 ? 7.93 -22.922 -9.125 1 98.75 354 LEU B N 1
ATOM 5941 C CA . LEU B 1 354 ? 7.32 -23.375 -10.367 1 98.75 354 LEU B CA 1
ATOM 5942 C C . LEU B 1 354 ? 8.219 -24.391 -11.07 1 98.75 354 LEU B C 1
ATOM 5944 O O . LEU B 1 354 ? 7.84 -24.953 -12.094 1 98.75 354 LEU B O 1
ATOM 5948 N N . GLY B 1 355 ? 9.406 -24.594 -10.562 1 97.81 355 GLY B N 1
ATOM 5949 C CA . GLY B 1 355 ? 10.328 -25.562 -11.117 1 97.81 355 GLY B CA 1
ATOM 5950 C C . GLY B 1 355 ? 10.914 -25.141 -12.453 1 97.81 355 GLY B C 1
ATOM 5951 O O . GLY B 1 355 ? 11.07 -25.953 -13.359 1 97.81 355 GLY B O 1
ATOM 5952 N N . LEU B 1 356 ? 11.148 -23.891 -12.586 1 98.25 356 LEU B N 1
ATOM 5953 C CA . LEU B 1 356 ? 11.625 -23.359 -13.859 1 98.25 356 LEU B CA 1
ATOM 5954 C C . LEU B 1 356 ? 13.062 -22.859 -13.734 1 98.25 356 LEU B C 1
ATOM 5956 O O . LEU B 1 356 ? 13.453 -22.328 -12.695 1 98.25 356 LEU B O 1
ATOM 5960 N N . ASN B 1 357 ? 13.82 -23 -14.781 1 97.75 357 ASN B N 1
ATOM 5961 C CA . ASN B 1 357 ? 15.211 -22.562 -14.812 1 97.75 357 ASN B CA 1
ATOM 5962 C C . ASN B 1 357 ? 15.336 -21.109 -15.234 1 97.75 357 ASN B C 1
ATOM 5964 O O . ASN B 1 357 ? 16 -20.797 -16.219 1 97.75 357 ASN B O 1
ATOM 5968 N N . LEU B 1 358 ? 14.719 -20.25 -14.539 1 97.5 358 LEU B N 1
ATOM 5969 C CA . LEU B 1 358 ? 14.773 -18.812 -14.695 1 97.5 358 LEU B CA 1
ATOM 5970 C C . LEU B 1 358 ? 14.664 -18.109 -13.352 1 97.5 358 LEU B C 1
ATOM 5972 O O . LEU B 1 358 ? 14.93 -18.703 -12.305 1 97.5 358 LEU B O 1
ATOM 5976 N N . GLY B 1 359 ? 14.555 -16.828 -13.242 1 98.56 359 GLY B N 1
ATOM 5977 C CA . GLY B 1 359 ? 14.414 -16.078 -12 1 98.56 359 GLY B CA 1
ATOM 5978 C C . GLY B 1 359 ? 15.742 -15.633 -11.422 1 98.56 359 GLY B C 1
ATOM 5979 O O . GLY B 1 359 ? 15.781 -14.852 -10.477 1 98.56 359 GLY B O 1
ATOM 5980 N N . GLU B 1 360 ? 16.812 -16.141 -11.969 1 98.56 360 GLU B N 1
ATOM 5981 C CA . GLU B 1 360 ? 18.172 -15.727 -11.656 1 98.56 360 GLU B CA 1
ATOM 5982 C C . GLU B 1 360 ? 18.984 -15.5 -12.93 1 98.56 360 GLU B C 1
ATOM 5984 O O . GLU B 1 360 ? 18.875 -16.266 -13.883 1 98.56 360 GLU B O 1
ATOM 5989 N N . LEU B 1 361 ? 19.766 -14.414 -12.906 1 98.75 361 LEU B N 1
ATOM 5990 C CA . LEU B 1 361 ? 20.703 -14.25 -14.008 1 98.75 361 LEU B CA 1
ATOM 5991 C C . LEU B 1 361 ? 21.953 -15.086 -13.766 1 98.75 361 LEU B C 1
ATOM 5993 O O . LEU B 1 361 ? 22.859 -14.664 -13.047 1 98.75 361 LEU B O 1
ATOM 5997 N N . LYS B 1 362 ? 21.953 -16.125 -14.359 1 98 362 LYS B N 1
ATOM 5998 C CA . LYS B 1 362 ? 23 -17.141 -14.227 1 98 362 LYS B CA 1
ATOM 5999 C C . LYS B 1 362 ? 23.219 -17.891 -15.539 1 98 362 LYS B C 1
ATOM 6001 O O . LYS B 1 362 ? 22.25 -18.188 -16.25 1 98 362 LYS B O 1
ATOM 6006 N N . ALA B 1 363 ? 24.516 -18.188 -15.812 1 98.19 363 ALA B N 1
ATOM 6007 C CA . ALA B 1 363 ? 24.797 -18.969 -17.016 1 98.19 363 ALA B CA 1
ATOM 6008 C C . ALA B 1 363 ? 23.984 -20.25 -17.031 1 98.19 363 ALA B C 1
ATOM 6010 O O . ALA B 1 363 ? 23.906 -20.969 -16.031 1 98.19 363 ALA B O 1
ATOM 6011 N N . GLY B 1 364 ? 23.312 -20.516 -18.141 1 98.31 364 GLY B N 1
ATOM 6012 C CA . GLY B 1 364 ? 22.516 -21.719 -18.312 1 98.31 364 GLY B CA 1
ATOM 6013 C C . GLY B 1 364 ? 21.031 -21.484 -18.141 1 98.31 364 GLY B C 1
ATOM 6014 O O . GLY B 1 364 ? 20.203 -22.25 -18.656 1 98.31 364 GLY B O 1
ATOM 6015 N N . ASN B 1 365 ? 20.656 -20.469 -17.422 1 98.69 365 ASN B N 1
ATOM 6016 C CA . ASN B 1 365 ? 19.25 -20.156 -17.219 1 98.69 365 ASN B CA 1
ATOM 6017 C C . ASN B 1 365 ? 18.625 -19.578 -18.5 1 98.69 365 ASN B C 1
ATOM 6019 O O . ASN B 1 365 ? 19.328 -19.047 -19.344 1 98.69 365 ASN B O 1
ATOM 6023 N N . ILE B 1 366 ? 17.312 -19.75 -18.641 1 98.69 366 ILE B N 1
ATOM 6024 C CA . ILE B 1 366 ? 16.578 -19.125 -19.734 1 98.69 366 ILE B CA 1
ATOM 6025 C C . ILE B 1 366 ? 16.766 -17.609 -19.672 1 98.69 366 ILE B C 1
ATOM 6027 O O . ILE B 1 366 ? 16.75 -17.016 -18.594 1 98.69 366 ILE B O 1
ATOM 6031 N N . ALA B 1 367 ? 16.969 -16.984 -20.812 1 98.69 367 ALA B N 1
ATOM 6032 C CA . ALA B 1 367 ? 17.25 -15.547 -20.859 1 98.69 367 ALA B CA 1
ATOM 6033 C C . ALA B 1 367 ? 15.977 -14.727 -20.766 1 98.69 367 ALA B C 1
ATOM 6035 O O . ALA B 1 367 ? 15.625 -14.008 -21.703 1 98.69 367 ALA B O 1
ATOM 6036 N N . ASP B 1 368 ? 15.297 -14.805 -19.703 1 98.81 368 ASP B N 1
ATOM 6037 C CA . ASP B 1 368 ? 14.234 -13.875 -19.328 1 98.81 368 ASP B CA 1
ATOM 6038 C C . ASP B 1 368 ? 14.797 -12.688 -18.547 1 98.81 368 ASP B C 1
ATOM 6040 O O . ASP B 1 368 ? 15.141 -12.82 -17.359 1 98.81 368 ASP B O 1
ATOM 6044 N N . ILE B 1 369 ? 14.844 -11.555 -19.156 1 98.88 369 ILE B N 1
ATOM 6045 C CA . ILE B 1 369 ? 15.523 -10.391 -18.594 1 98.88 369 ILE B CA 1
ATOM 6046 C C . ILE B 1 369 ? 14.609 -9.164 -18.688 1 98.88 369 ILE B C 1
ATOM 6048 O O . ILE B 1 369 ? 13.992 -8.922 -19.719 1 98.88 369 ILE B O 1
ATOM 6052 N N . ALA B 1 370 ? 14.438 -8.469 -17.625 1 98.88 370 ALA B N 1
ATOM 6053 C CA . ALA B 1 370 ? 13.727 -7.191 -17.625 1 98.88 370 ALA B CA 1
ATOM 6054 C C . ALA B 1 370 ? 14.68 -6.035 -17.344 1 98.88 370 ALA B C 1
ATOM 6056 O O . ALA B 1 370 ? 15.602 -6.16 -16.531 1 98.88 370 ALA B O 1
ATOM 6057 N N . VAL B 1 371 ? 14.461 -4.941 -18.031 1 98.81 371 VAL B N 1
ATOM 6058 C CA . VAL B 1 371 ? 15.234 -3.723 -17.828 1 98.81 371 VAL B CA 1
ATOM 6059 C C . VAL B 1 371 ? 14.328 -2.621 -17.281 1 98.81 371 VAL B C 1
ATOM 6061 O O . VAL B 1 371 ? 13.234 -2.387 -17.797 1 98.81 371 VAL B O 1
ATOM 6064 N N . PHE B 1 372 ? 14.766 -2.025 -16.234 1 98.56 372 PHE B N 1
ATOM 6065 C CA . PHE B 1 372 ? 14.023 -0.936 -15.602 1 98.56 372 PHE B CA 1
ATOM 6066 C C . PHE B 1 372 ? 14.844 0.351 -15.617 1 98.56 372 PHE B C 1
ATOM 6068 O O . PHE B 1 372 ? 16.078 0.311 -15.625 1 98.56 372 PHE B O 1
ATOM 6075 N N . ASN B 1 373 ? 14.125 1.479 -15.609 1 96.69 373 ASN B N 1
ATOM 6076 C CA . ASN B 1 373 ? 14.797 2.773 -15.57 1 96.69 373 ASN B CA 1
ATOM 6077 C C . ASN B 1 373 ? 15.688 2.9 -14.336 1 96.69 373 ASN B C 1
ATOM 6079 O O . ASN B 1 373 ? 15.328 2.461 -13.25 1 96.69 373 ASN B O 1
ATOM 6083 N N . GLY B 1 374 ? 16.781 3.48 -14.57 1 93.38 374 GLY B N 1
ATOM 6084 C CA . GLY B 1 374 ? 17.703 3.701 -13.469 1 93.38 374 GLY B CA 1
ATOM 6085 C C . GLY B 1 374 ? 17.344 4.898 -12.609 1 93.38 374 GLY B C 1
ATOM 6086 O O . GLY B 1 374 ? 16.422 5.648 -12.945 1 93.38 374 GLY B O 1
ATOM 6087 N N . PHE B 1 375 ? 18.031 4.879 -11.391 1 87 375 PHE B N 1
ATOM 6088 C CA . PHE B 1 375 ? 17.922 5.957 -10.414 1 87 375 PHE B CA 1
ATOM 6089 C C . PHE B 1 375 ? 19.312 6.484 -10.047 1 87 375 PHE B C 1
ATOM 6091 O O . PHE B 1 375 ? 20.312 5.777 -10.203 1 87 375 PHE B O 1
ATOM 6098 N N . GLU B 1 376 ? 19.266 7.75 -9.672 1 83.62 376 GLU B N 1
ATOM 6099 C CA . GLU B 1 376 ? 20.469 8.195 -8.945 1 83.62 376 GLU B CA 1
ATOM 6100 C C . GLU B 1 376 ? 20.484 7.645 -7.527 1 83.62 376 GLU B C 1
ATOM 6102 O O . GLU B 1 376 ? 19.484 7.746 -6.801 1 83.62 376 GLU B O 1
ATOM 6107 N N . LEU B 1 377 ? 21.562 6.957 -7.219 1 87.19 377 LEU B N 1
ATOM 6108 C CA . LEU B 1 377 ? 21.672 6.344 -5.898 1 87.19 377 LEU B CA 1
ATOM 6109 C C . LEU B 1 377 ? 22.828 6.926 -5.109 1 87.19 377 LEU B C 1
ATOM 6111 O O . LEU B 1 377 ? 23.906 7.16 -5.668 1 87.19 377 LEU B O 1
ATOM 6115 N N . SER B 1 378 ? 22.578 7.234 -3.902 1 80.56 378 SER B N 1
ATOM 6116 C CA . SER B 1 378 ? 23.656 7.629 -3.012 1 80.56 378 SER B CA 1
ATOM 6117 C C . SER B 1 378 ? 24.453 6.414 -2.531 1 80.56 378 SER B C 1
ATOM 6119 O O . SER B 1 378 ? 25.656 6.504 -2.287 1 80.56 378 SER B O 1
ATOM 6121 N N . ASP B 1 379 ? 23.766 5.328 -2.391 1 88.44 379 ASP B N 1
ATOM 6122 C CA . ASP B 1 379 ? 24.281 4.062 -1.878 1 88.44 379 ASP B CA 1
ATOM 6123 C C . ASP B 1 379 ? 23.609 2.879 -2.564 1 88.44 379 ASP B C 1
ATOM 6125 O O . ASP B 1 379 ? 22.391 2.896 -2.791 1 88.44 379 ASP B O 1
ATOM 6129 N N . ILE B 1 380 ? 24.422 1.922 -2.961 1 90.81 380 ILE B N 1
ATOM 6130 C CA . ILE B 1 380 ? 23.922 0.772 -3.713 1 90.81 380 ILE B CA 1
ATOM 6131 C C . ILE B 1 380 ? 22.922 -0.009 -2.867 1 90.81 380 ILE B C 1
ATOM 6133 O O . ILE B 1 380 ? 22.047 -0.683 -3.402 1 90.81 380 ILE B O 1
ATOM 6137 N N . SER B 1 381 ? 23.031 0.119 -1.484 1 91.19 381 SER B N 1
ATOM 6138 C CA . SER B 1 381 ? 22.125 -0.595 -0.588 1 91.19 381 SER B CA 1
ATOM 6139 C C . SER B 1 381 ? 20.688 -0.099 -0.739 1 91.19 381 SER B C 1
ATOM 6141 O O . SER B 1 381 ? 19.75 -0.747 -0.271 1 91.19 381 SER B O 1
ATOM 6143 N N . GLN B 1 382 ? 20.484 1.03 -1.449 1 94.88 382 GLN B N 1
ATOM 6144 C CA . GLN B 1 382 ? 19.172 1.624 -1.638 1 94.88 382 GLN B CA 1
ATOM 6145 C C . GLN B 1 382 ? 18.516 1.104 -2.912 1 94.88 382 GLN B C 1
ATOM 6147 O O . GLN B 1 382 ? 17.312 1.315 -3.129 1 94.88 382 GLN B O 1
ATOM 6152 N N . LEU B 1 383 ? 19.203 0.382 -3.721 1 96.25 383 LEU B N 1
ATOM 6153 C CA . LEU B 1 383 ? 18.797 0.007 -5.07 1 96.25 383 LEU B CA 1
ATOM 6154 C C . LEU B 1 383 ? 17.453 -0.729 -5.043 1 96.25 383 LEU B C 1
ATOM 6156 O O . LEU B 1 383 ? 16.516 -0.331 -5.727 1 96.25 383 LEU B O 1
ATOM 6160 N N . CYS B 1 384 ? 17.359 -1.747 -4.16 1 97.25 384 CYS B N 1
ATOM 6161 C CA . CYS B 1 384 ? 16.141 -2.559 -4.109 1 97.25 384 CYS B CA 1
ATOM 6162 C C . CYS B 1 384 ? 14.969 -1.744 -3.586 1 97.25 384 CYS B C 1
ATOM 6164 O O . CYS B 1 384 ? 13.844 -1.884 -4.078 1 97.25 384 CYS B O 1
ATOM 6166 N N . ILE B 1 385 ? 15.242 -0.919 -2.578 1 96.62 385 ILE B N 1
ATOM 6167 C CA . ILE B 1 385 ? 14.203 -0.08 -1.988 1 96.62 385 ILE B CA 1
ATOM 6168 C C . ILE B 1 385 ? 13.648 0.878 -3.043 1 96.62 385 ILE B C 1
ATOM 6170 O O . ILE B 1 385 ? 12.438 0.96 -3.242 1 96.62 385 ILE B O 1
ATOM 6174 N N . GLU B 1 386 ? 14.578 1.551 -3.77 1 95.88 386 GLU B N 1
ATOM 6175 C CA . GLU B 1 386 ? 14.172 2.531 -4.773 1 95.88 386 GLU B CA 1
ATOM 6176 C C . GLU B 1 386 ? 13.414 1.869 -5.922 1 95.88 386 GLU B C 1
ATOM 6178 O O . GLU B 1 386 ? 12.469 2.445 -6.457 1 95.88 386 GLU B O 1
ATOM 6183 N N . LEU B 1 387 ? 13.789 0.668 -6.285 1 97 387 LEU B N 1
ATOM 6184 C CA . LEU B 1 387 ? 13.086 -0.081 -7.32 1 97 387 LEU B CA 1
ATOM 6185 C C . LEU B 1 387 ? 11.633 -0.332 -6.922 1 97 387 LEU B C 1
ATOM 6187 O O . LEU B 1 387 ? 10.719 -0.096 -7.711 1 97 387 LEU B O 1
ATOM 6191 N N . ILE B 1 388 ? 11.461 -0.783 -5.707 1 98 388 ILE B N 1
ATOM 6192 C CA . ILE B 1 388 ? 10.117 -1.098 -5.234 1 98 388 ILE B CA 1
ATOM 6193 C C . ILE B 1 388 ? 9.289 0.179 -5.164 1 98 388 ILE B C 1
ATOM 6195 O O . ILE B 1 388 ? 8.117 0.188 -5.566 1 98 388 ILE B O 1
ATOM 6199 N N . LEU B 1 389 ? 9.883 1.249 -4.773 1 96.44 389 LEU B N 1
ATOM 6200 C CA . LEU B 1 389 ? 9.148 2.475 -4.484 1 96.44 389 LEU B CA 1
ATOM 6201 C C . LEU B 1 389 ? 8.734 3.178 -5.777 1 96.44 389 LEU B C 1
ATOM 6203 O O . LEU B 1 389 ? 7.684 3.811 -5.836 1 96.44 389 LEU B O 1
ATOM 6207 N N . HIS B 1 390 ? 9.5 3.008 -6.867 1 95.25 390 HIS B N 1
ATOM 6208 C CA . HIS B 1 390 ? 9.312 3.973 -7.945 1 95.25 390 HIS B CA 1
ATOM 6209 C C . HIS B 1 390 ? 9.062 3.271 -9.273 1 95.25 390 HIS B C 1
ATOM 6211 O O . HIS B 1 390 ? 8.867 3.926 -10.297 1 95.25 390 HIS B O 1
ATOM 6217 N N . THR B 1 391 ? 9.016 1.972 -9.32 1 97.31 391 THR B N 1
ATOM 6218 C CA . THR B 1 391 ? 8.875 1.26 -10.578 1 97.31 391 THR B CA 1
ATOM 6219 C C . THR B 1 391 ? 7.434 0.792 -10.773 1 97.31 391 THR B C 1
ATOM 6221 O O . THR B 1 391 ? 6.793 0.326 -9.836 1 97.31 391 THR B O 1
ATOM 6224 N N . LYS B 1 392 ? 6.934 0.912 -12.031 1 96.75 392 LYS B N 1
ATOM 6225 C CA . LYS B 1 392 ? 5.613 0.392 -12.375 1 96.75 392 LYS B CA 1
ATOM 6226 C C . LYS B 1 392 ? 5.652 -0.372 -13.695 1 96.75 392 LYS B C 1
ATOM 6228 O O . LYS B 1 392 ? 4.773 -1.19 -13.977 1 96.75 392 LYS B O 1
ATOM 6233 N N . SER B 1 393 ? 6.68 -0.026 -14.523 1 98.19 393 SER B N 1
ATOM 6234 C CA . SER B 1 393 ? 6.777 -0.621 -15.852 1 98.19 393 SER B CA 1
ATOM 6235 C C . SER B 1 393 ? 8.227 -0.93 -16.219 1 98.19 393 SER B C 1
ATOM 6237 O O . SER B 1 393 ? 9.148 -0.32 -15.672 1 98.19 393 SER B O 1
ATOM 6239 N N . ALA B 1 394 ? 8.398 -1.866 -17.078 1 98.44 394 ALA B N 1
ATOM 6240 C CA . ALA B 1 394 ? 9.727 -2.189 -17.594 1 98.44 394 ALA B CA 1
ATOM 6241 C C . ALA B 1 394 ? 10.047 -1.369 -18.844 1 98.44 394 ALA B C 1
ATOM 6243 O O . ALA B 1 394 ? 9.164 -1.111 -19.672 1 98.44 394 ALA B O 1
ATOM 6244 N N . LYS B 1 395 ? 11.273 -0.952 -18.922 1 97.69 395 LYS B N 1
ATOM 6245 C CA . LYS B 1 395 ? 11.781 -0.296 -20.125 1 97.69 395 LYS B CA 1
ATOM 6246 C C . LYS B 1 395 ? 11.898 -1.283 -21.281 1 97.69 395 LYS B C 1
ATOM 6248 O O . LYS B 1 395 ? 11.641 -0.931 -22.438 1 97.69 395 LYS B O 1
ATOM 6253 N N . ALA B 1 396 ? 12.258 -2.486 -20.938 1 98.38 396 ALA B N 1
ATOM 6254 C CA . ALA B 1 396 ? 12.352 -3.586 -21.891 1 98.38 396 ALA B CA 1
ATOM 6255 C C . ALA B 1 396 ? 12.156 -4.934 -21.203 1 98.38 396 ALA B C 1
ATOM 6257 O O . ALA B 1 396 ? 12.469 -5.078 -20.016 1 98.38 396 ALA B O 1
ATOM 6258 N N . LEU B 1 397 ? 11.664 -5.852 -21.953 1 98.75 397 LEU B N 1
ATOM 6259 C CA . LEU B 1 397 ? 11.445 -7.211 -21.484 1 98.75 397 LEU B CA 1
ATOM 6260 C C . LEU B 1 397 ? 11.852 -8.234 -22.531 1 98.75 397 LEU B C 1
ATOM 6262 O O . LEU B 1 397 ? 11.43 -8.141 -23.688 1 98.75 397 LEU B O 1
ATOM 6266 N N . TYR B 1 398 ? 12.719 -9.07 -22.172 1 98.69 398 TYR B N 1
ATOM 6267 C CA . TYR B 1 398 ? 13.141 -10.172 -23.031 1 98.69 398 TYR B CA 1
ATOM 6268 C C . TYR B 1 398 ? 12.656 -11.508 -22.484 1 98.69 398 TYR B C 1
ATOM 6270 O O . TYR B 1 398 ? 12.852 -11.812 -21.312 1 98.69 398 TYR B O 1
ATOM 6278 N N . ILE B 1 399 ? 11.984 -12.297 -23.266 1 98.56 399 ILE B N 1
ATOM 6279 C CA . ILE B 1 399 ? 11.539 -13.648 -22.938 1 98.56 399 ILE B CA 1
ATOM 6280 C C . ILE B 1 399 ? 12.211 -14.648 -23.875 1 98.56 399 ILE B C 1
ATOM 6282 O O . ILE B 1 399 ? 12.055 -14.578 -25.094 1 98.56 399 ILE B O 1
ATOM 6286 N N . LYS B 1 400 ? 13 -15.523 -23.281 1 97.88 400 LYS B N 1
ATOM 6287 C CA . LYS B 1 400 ? 13.812 -16.453 -24.047 1 97.88 400 LYS B CA 1
ATOM 6288 C C . LYS B 1 400 ? 14.711 -15.711 -25.031 1 97.88 400 LYS B C 1
ATOM 6290 O O . LYS B 1 400 ? 14.828 -16.109 -26.203 1 97.88 400 LYS B O 1
ATOM 6295 N N . GLY B 1 401 ? 15.195 -14.617 -24.562 1 97.94 401 GLY B N 1
ATOM 6296 C CA . GLY B 1 401 ? 16.172 -13.859 -25.312 1 97.94 401 GLY B CA 1
ATOM 6297 C C . GLY B 1 401 ? 15.555 -12.984 -26.391 1 97.94 401 GLY B C 1
ATOM 6298 O O . GLY B 1 401 ? 16.266 -12.227 -27.062 1 97.94 401 GLY B O 1
ATOM 6299 N N . GLU B 1 402 ? 14.297 -13.031 -26.516 1 97.31 402 GLU B N 1
ATOM 6300 C CA . GLU B 1 402 ? 13.609 -12.227 -27.531 1 97.31 402 GLU B CA 1
ATOM 6301 C C . GLU B 1 402 ? 12.875 -11.055 -26.891 1 97.31 402 GLU B C 1
ATOM 6303 O O . GLU B 1 402 ? 12.188 -11.211 -25.875 1 97.31 402 GLU B O 1
ATOM 6308 N N . LYS B 1 403 ? 13.039 -9.898 -27.5 1 96.94 403 LYS B N 1
ATOM 6309 C CA . LYS B 1 403 ? 12.391 -8.695 -26.969 1 96.94 403 LYS B CA 1
ATOM 6310 C C . LYS B 1 403 ? 10.867 -8.805 -27.078 1 96.94 403 LYS B C 1
ATOM 6312 O O . LYS B 1 403 ? 10.336 -9.148 -28.125 1 96.94 403 LYS B O 1
ATOM 6317 N N . CYS B 1 404 ? 10.258 -8.633 -26.031 1 94.81 404 CYS B N 1
ATOM 6318 C CA . CYS B 1 404 ? 8.805 -8.648 -26 1 94.81 404 CYS B CA 1
ATOM 6319 C C . CYS B 1 404 ? 8.234 -7.27 -26.328 1 94.81 404 CYS B C 1
ATOM 6321 O O . CYS B 1 404 ? 8.719 -6.258 -25.812 1 94.81 404 CYS B O 1
ATOM 6323 N N . ASN B 1 405 ? 7.25 -7.211 -27.281 1 85.56 405 ASN B N 1
ATOM 6324 C CA . ASN B 1 405 ? 6.531 -5.973 -27.562 1 85.56 405 ASN B CA 1
ATOM 6325 C C . ASN B 1 405 ? 5.16 -5.953 -26.891 1 85.56 405 ASN B C 1
ATOM 6327 O O . ASN B 1 405 ? 4.363 -6.875 -27.078 1 85.56 405 ASN B O 1
ATOM 6331 N N . TYR B 1 406 ? 5.078 -5.203 -25.953 1 77.19 406 TYR B N 1
ATOM 6332 C CA . TYR B 1 406 ? 3.797 -5.164 -25.25 1 77.19 406 TYR B CA 1
ATOM 6333 C C . TYR B 1 406 ? 3.184 -3.771 -25.312 1 77.19 406 TYR B C 1
ATOM 6335 O O . TYR B 1 406 ? 3.887 -2.785 -25.562 1 77.19 406 TYR B O 1
#

Sequence (812 aa):
MKILKAKFIILCNESFDVVQNGAIAFDKTIHKIGKFDELIARFSDAEILDFNDDIAMPALINSHIHLEFSANKTTLEYGDFLRWLKSIIANGDTLANNDKNSAIKSAIATQLDAGVSTIGEISSYGIDALHCANSPIRTVYFSEILGSNPALIEQQWNGFLKRFNVANELKSDLFIPAISVHSPYSTHIELSKKALKLAKDNGMIVATHFMESIHEKIWLENSSGEFGEFFKGFNKNATPFYTPKSFIELFADIQTLFIHSIFADNYINLMDKNLHS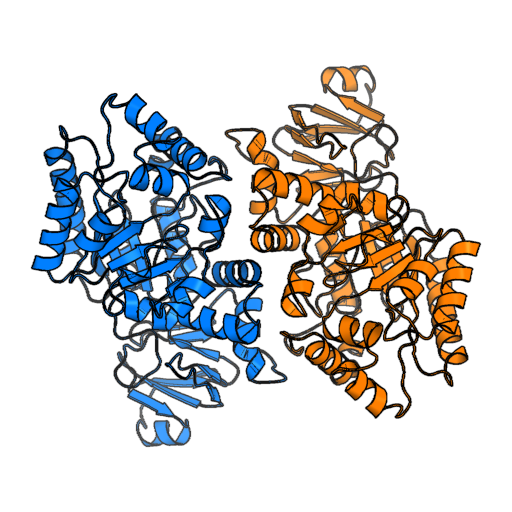IISCPVSNRLLSSKFNLQNALNNNINIAFATDGLSSNISLNIWDELRAGLMAHSDIELSKFATFALKSVTSNPAKALGLNLGELKAGNIADIAVFNGFELSDISQLCIELILHTKSAKALYIKGEKCNYMKILKAKFIILCNESFDVVQNGAIAFDKTIHKIGKFDELIARFSDAEILDFNDDIAMPALINSHIHLEFSANKTTLEYGDFLRWLKSIIANGDTLANNDKNSAIKSAIATQLDAGVSTIGEISSYGIDALHCANSPIRTVYFSEILGSNPALIEQQWNGFLKRFNVANELKSDLFIPAISVHSPYSTHIELSKKALKLAKDNGMIVATHFMESIHEKIWLENSSGEFGEFFKGFNKNATPFYTPKSFIELFADIQTLFIHSIFADNYINLMDKNLHSIISCPVSNRLLSSKFNLQNALNNNINIAFATDGLSSNISLNIWDELRAGLMAHSDIELSKFATFALKSVTSNPAKALGLNLGELKAGNIADIAVFNGFELSDISQLCIELILHTKSAKALYIKGEKCNY

InterPro domains:
  IPR006680 Amidohydrolase-related [PF01979] (55-395)
  IPR011059 Metal-dependent hydrolase, composite domain superfamily [G3DSA:2.30.40.10] (19-401)
  IPR011059 Metal-dependent hydrolase, composite domain superfamily [SSF51338] (5-71)
  IPR032466 Metal-dependent hydrolase [SSF51556] (58-357)
  IPR050287 5-Methylthioadenosine/S-adenosylhomocysteine deaminase [PTHR43794] (4-381)

Secondary structure (DSSP, 8-state):
-EEEEEEEEE--STT--EEEEEEEEESSBEEEEE-HHHHHHHSTTPEEEEEEEEEEEEPEEEEEEEGGGTT--TTS--SSHHHHHHHHHHTHHHHHHS-HHHHHHHHHHHHHHTTEEEEEEEESSSTTHHHHHTSSSEEEEEEEE-B--GGGHHHHHHHHHHHHHHHHHT-SSSEEEEEEE--TTTB-HHHHHHHHHHHHHTT--EEEEES-SHHHHHHHHHS-HHHHHHHHTT-TT---S--HHHHHHHTTTS-EEEEE-TT-GGGGGGS-TTTEEEEE-HHHHHHHS----HHHHHHTT-EEEE--EEGGG-S---HHHHHHHHHHHTTTS-HHHHHHHHHHTTTHHHHHHHT-S-SS--TTSB--EEEE-----S-GGGHHHHHHHH--S-SEEEETTEE---/-EEEEEEEEE--STT--EEEEEEEEESSBEEEEE-HHHHHHHSTTPEEEEEEEEEEEEPEEEEEEEGGGTT--TTS--SSHHHHHHHHHHTHHHHHHS-HHHHHHHHHHHHHHTTEEEEEEEESSSTTHHHHHTSSSEEEEEEEE-B--GGGHHHHHHHHHHHHHHHHHT-SSSEEEEEEE--TTTB-HHHHHHHHHHHHHTT--EEEEES-SHHHHHHHHHS-HHHHHHHHTT-TT---S--HHHHHHHTTTS-EEEEE-TT-GGGGGGS-TTTEEEEE-HHHHHHHS----HHHHHHTT-EEEE--EEGGG-S---HHHHHHHHHHHTTTS-HHHHHHHHHHTTTHHHHHHHT-S-SS--TTSB--EEEE-----S-GGGHHHHHHHH--S-SEEEETTEE---

pLDDT: mean 95.48, std 5.59, range [64.5, 98.94]

Solvent-accessible surface area (backbone atoms only — not comparable to full-atom values): 40241 Å² total; per-residue (Å²): 92,33,33,39,33,18,30,34,33,41,24,43,46,94,85,54,51,68,40,68,62,22,24,37,34,28,39,52,32,24,65,42,71,44,50,50,71,61,49,42,70,74,42,72,84,39,49,79,42,84,35,61,67,20,31,31,31,35,19,28,32,37,56,33,32,28,55,79,35,46,64,51,70,65,55,59,44,69,47,32,42,69,57,23,51,52,33,50,62,74,39,41,66,60,60,68,65,47,72,47,62,66,30,30,53,49,51,51,46,42,30,44,40,43,17,29,42,35,35,22,33,51,35,81,79,50,82,58,48,65,62,43,57,74,38,92,43,25,31,43,36,18,39,36,42,61,47,61,53,79,91,43,46,67,60,42,50,52,53,34,50,54,44,40,51,57,42,49,74,53,52,49,99,41,20,38,52,32,38,19,46,47,28,64,91,43,28,29,59,68,58,47,52,53,52,50,48,54,28,61,77,65,74,32,48,37,35,29,42,38,35,57,27,69,47,51,41,40,20,35,74,63,60,28,61,64,47,35,56,54,46,30,70,80,32,81,79,60,64,62,73,38,40,68,68,59,49,58,55,72,48,60,97,39,42,26,34,35,31,46,39,38,62,31,75,92,49,54,84,76,52,53,57,89,40,33,21,39,35,32,24,51,57,29,32,46,39,27,43,41,64,60,60,58,67,62,43,55,74,64,59,41,45,52,20,45,24,37,45,28,39,73,47,32,89,58,70,40,60,41,59,40,49,46,38,35,54,34,47,47,46,89,45,58,50,60,63,42,27,51,49,52,54,29,11,22,13,28,36,31,18,59,48,69,71,45,66,38,20,30,61,42,63,72,17,43,22,35,36,17,29,30,78,49,74,60,66,77,45,78,83,44,50,50,50,52,47,48,70,70,46,71,52,36,74,39,33,24,54,54,46,37,78,57,86,121,92,33,34,39,33,18,31,34,32,41,25,44,46,94,86,52,49,68,42,69,61,22,24,39,34,28,39,52,31,25,66,43,73,44,50,50,72,61,49,43,68,73,43,72,83,40,48,77,43,87,36,62,66,19,32,33,29,33,19,28,31,36,58,33,30,26,54,77,35,47,64,58,62,69,52,60,44,70,49,32,43,68,58,24,51,51,33,49,61,73,39,42,64,60,61,66,64,47,70,48,62,64,31,31,53,51,52,52,47,42,30,43,40,42,19,28,44,35,36,22,34,51,35,80,79,50,82,56,47,64,62,43,58,73,38,91,42,25,31,43,36,17,38,35,41,58,46,62,53,79,91,42,47,67,61,42,49,51,55,33,50,54,45,40,52,57,43,50,73,54,52,47,99,40,20,37,53,32,36,20,46,48,29,64,91,42,28,29,58,68,59,47,54,52,51,50,49,54,28,61,77,66,72,33,48,37,35,30,42,38,34,56,26,69,46,51,41,40,19,34,74,63,61,28,62,67,46,35,56,56,45,30,71,80,33,80,79,59,64,63,73,38,41,69,66,59,50,58,55,71,48,60,97,39,41,25,36,35,31,46,38,39,63,31,75,91,49,55,84,77,52,51,57,91,39,32,21,38,36,31,24,52,55,30,31,48,39,29,44,38,65,60,59,58,68,62,43,54,76,63,59,42,44,53,18,46,25,37,44,27,42,72,47,32,89,59,72,39,61,39,60,41,49,46,39,36,56,34,47,48,46,88,46,58,48,62,63,43,29,51,48,51,55,29,13,22,13,30,36,31,18,58,48,69,71,44,67,38,20,30,62,42,65,73,17,43,22,35,36,17,29,30,78,48,75,62,65,79,47,80,82,44,50,50,50,52,48,47,69,71,45,69,53,37,76,39,34,24,52,54,48,37,77,58,87,120

Radius of gyration: 28.36 Å; Cα contacts (8 Å, |Δi|>4): 1918; chains: 2; bounding box: 75×79×63 Å